Protein 1VLH (pdb70)

Structure (mmCIF, N/CA/C/O backbone):
data_1VLH
#
_entry.id   1VLH
#
_cell.length_a   67.963
_cell.length_b   110.876
_cell.length_c   74.087
_cell.angle_alpha   90.00
_cell.angle_beta   111.98
_cell.angle_gamma   90.00
#
_symmetry.space_group_name_H-M   'P 1 21 1'
#
loop_
_entity.id
_entity.type
_entity.pdbx_description
1 polymer 'Phosphopantetheine adenylyltransferase'
2 non-polymer "4'-PHOSPHOPANTETHEINE"
3 non-polymer (4S)-2-METHYL-2,4-PENTANEDIOL
4 water water
#
loop_
_atom_site.group_PDB
_atom_site.id
_atom_site.type_symbol
_atom_site.label_atom_id
_atom_site.label_alt_id
_atom_site.label_comp_id
_atom_site.label_asym_id
_atom_site.label_entity_id
_atom_site.label_seq_id
_atom_site.pdbx_PDB_ins_code
_atom_site.Cartn_x
_atom_site.Cartn_y
_atom_site.Cartn_z
_atom_site.occupancy
_atom_site.B_iso_or_equiv
_atom_site.auth_seq_id
_atom_site.auth_comp_id
_atom_site.auth_asym_id
_atom_site.auth_atom_id
_atom_site.pdbx_PDB_model_num
ATOM 1 N N . MET A 1 13 ? 54.418 -11.529 18.949 1.00 54.08 1 MET A N 1
ATOM 2 C CA . MET A 1 13 ? 54.826 -10.271 19.591 1.00 52.75 1 MET A CA 1
ATOM 3 C C . MET A 1 13 ? 53.678 -9.710 20.403 1.00 49.04 1 MET A C 1
ATOM 4 O O . MET A 1 13 ? 52.507 -9.874 20.045 1.00 47.71 1 MET A O 1
ATOM 9 N N . LYS A 1 14 ? 54.038 -9.051 21.492 1.00 47.24 2 LYS A N 1
ATOM 10 C CA . LYS A 1 14 ? 53.102 -8.511 22.440 1.00 47.61 2 LYS A CA 1
ATOM 11 C C . LYS A 1 14 ? 52.882 -7.002 22.228 1.00 44.73 2 LYS A C 1
ATOM 12 O O . LYS A 1 14 ? 53.819 -6.239 21.945 1.00 44.51 2 LYS A O 1
ATOM 16 N N . ALA A 1 15 ? 51.630 -6.596 22.350 1.00 42.18 3 ALA A N 1
ATOM 17 C CA . ALA A 1 15 ? 51.235 -5.201 22.241 1.00 41.53 3 ALA A CA 1
ATOM 18 C C . ALA A 1 15 ? 50.238 -4.920 23.338 1.00 40.69 3 ALA A C 1
ATOM 19 O O . ALA A 1 15 ? 49.539 -5.838 23.801 1.00 38.93 3 ALA A O 1
ATOM 21 N N . VAL A 1 16 ? 50.181 -3.651 23.729 1.00 40.14 4 VAL A N 1
ATOM 22 C CA . VAL A 1 16 ? 49.161 -3.139 24.611 1.00 40.28 4 VAL A CA 1
ATOM 23 C C . VAL A 1 16 ? 48.196 -2.231 23.802 1.00 39.73 4 VAL A C 1
ATOM 24 O O . VAL A 1 16 ? 48.613 -1.398 23.031 1.00 37.73 4 VAL A O 1
ATOM 28 N N . TYR A 1 17 ? 46.910 -2.456 23.974 1.00 39.87 5 TYR A N 1
ATOM 29 C CA . TYR A 1 17 ? 45.882 -1.562 23.521 1.00 39.82 5 TYR A CA 1
ATOM 30 C C . TYR A 1 17 ? 45.341 -0.854 24.737 1.00 39.00 5 TYR A C 1
ATOM 31 O O . TYR A 1 17 ? 44.511 -1.397 25.434 1.00 38.78 5 TYR A O 1
ATOM 40 N N . PRO A 1 18 ? 45.808 0.361 25.007 1.00 39.16 6 PRO A N 1
ATOM 41 C CA . PRO A 1 18 ? 45.370 1.076 26.181 1.00 38.77 6 PRO A CA 1
ATOM 42 C C . PRO A 1 18 ? 44.170 1.971 25.901 1.00 39.87 6 PRO A C 1
ATOM 43 O O . PRO A 1 18 ? 44.062 2.570 24.830 1.00 40.35 6 PRO A O 1
ATOM 47 N N . GLY A 1 19 ? 43.302 2.124 26.875 1.00 38.18 7 GLY A N 1
ATOM 48 C CA . GLY A 1 19 ? 42.188 3.018 26.709 1.00 38.98 7 GLY A CA 1
ATOM 49 C C . GLY A 1 19 ? 41.387 3.210 27.963 1.00 38.56 7 GLY A C 1
ATOM 50 O O . GLY A 1 19 ? 41.560 2.480 28.956 1.00 36.75 7 GLY A O 1
ATOM 51 N N . SER A 1 20 ? 40.504 4.204 27.928 1.00 39.84 8 SER A N 1
ATOM 52 C CA . SER A 1 20 ? 39.506 4.365 29.016 1.00 40.64 8 SER A CA 1
ATOM 53 C C . SER A 1 20 ? 38.452 3.219 28.961 1.00 39.87 8 SER A C 1
ATOM 54 O O . SER A 1 20 ? 38.017 2.741 29.977 1.00 39.35 8 SER A O 1
ATOM 57 N N . PHE A 1 21 ? 38.085 2.775 27.762 1.00 40.14 9 PHE A N 1
ATOM 58 C CA . PHE A 1 21 ? 37.034 1.764 27.559 1.00 40.26 9 PHE A CA 1
ATOM 59 C C . PHE A 1 21 ? 35.871 1.989 28.538 1.00 40.20 9 PHE A C 1
ATOM 60 O O . PHE A 1 21 ? 35.541 1.111 29.360 1.00 39.00 9 PHE A O 1
ATOM 68 N N . ASP A 1 22 ? 35.279 3.177 28.447 1.00 40.28 10 ASP A N 1
ATOM 69 C CA . ASP A 1 22 ? 34.278 3.619 29.430 1.00 41.57 10 ASP A CA 1
ATOM 70 C C . ASP A 1 22 ? 32.976 4.056 28.741 1.00 42.06 10 ASP A C 1
ATOM 71 O O . ASP A 1 22 ? 32.650 5.228 28.761 1.00 43.49 10 ASP A O 1
ATOM 76 N N . PRO A 1 23 ? 32.222 3.126 28.153 1.00 42.15 11 PRO A N 1
ATOM 77 C CA . PRO A 1 23 ? 32.537 1.702 28.122 1.00 40.66 11 PRO A CA 1
ATOM 78 C C . PRO A 1 23 ? 33.146 1.287 26.768 1.00 40.23 11 PRO A C 1
ATOM 79 O O . PRO A 1 23 ? 33.324 2.126 25.849 1.00 39.28 11 PRO A O 1
ATOM 83 N N . ILE A 1 24 ? 33.520 0.014 26.668 1.00 39.67 12 ILE A N 1
ATOM 84 C CA . ILE A 1 24 ? 33.998 -0.540 25.426 1.00 39.52 12 ILE A CA 1
ATOM 85 C C . ILE A 1 24 ? 32.845 -0.567 24.448 1.00 39.12 12 ILE A C 1
ATOM 86 O O . ILE A 1 24 ? 31.690 -0.886 24.815 1.00 38.85 12 ILE A O 1
ATOM 91 N N . THR A 1 25 ? 33.147 -0.197 23.222 1.00 36.44 13 THR A N 1
ATOM 92 C CA . THR A 1 25 ? 32.187 -0.173 22.136 1.00 37.57 13 THR A CA 1
ATOM 93 C C . THR A 1 25 ? 32.595 -1.179 21.059 1.00 38.47 13 THR A C 1
ATOM 94 O O . THR A 1 25 ? 33.688 -1.747 21.104 1.00 39.51 13 THR A O 1
ATOM 98 N N . LEU A 1 26 ? 31.728 -1.359 20.062 1.00 37.54 14 LEU A N 1
ATOM 99 C CA . LEU A 1 26 ? 32.029 -2.268 18.958 1.00 37.49 14 LEU A CA 1
ATOM 100 C C . LEU A 1 26 ? 33.270 -1.824 18.144 1.00 36.96 14 LEU A C 1
ATOM 101 O O . LEU A 1 26 ? 33.990 -2.650 17.547 1.00 37.21 14 LEU A O 1
ATOM 106 N N . GLY A 1 27 ? 33.508 -0.516 18.121 1.00 38.57 15 GLY A N 1
ATOM 107 C CA . GLY A 1 27 ? 34.681 0.049 17.447 1.00 38.04 15 GLY A CA 1
ATOM 108 C C . GLY A 1 27 ? 35.954 -0.462 18.083 1.00 39.24 15 GLY A C 1
ATOM 109 O O . GLY A 1 27 ? 36.856 -0.907 17.394 1.00 38.67 15 GLY A O 1
ATOM 110 N N . HIS A 1 28 ? 35.988 -0.465 19.413 1.00 39.38 16 HIS A N 1
ATOM 111 C CA . HIS A 1 28 ? 37.096 -1.012 20.178 1.00 39.42 16 HIS A CA 1
ATOM 112 C C . HIS A 1 28 ? 37.297 -2.489 19.950 1.00 38.74 16 HIS A C 1
ATOM 113 O O . HIS A 1 28 ? 38.427 -2.942 19.804 1.00 40.47 16 HIS A O 1
ATOM 120 N N . VAL A 1 29 ? 36.195 -3.245 19.954 1.00 38.64 17 VAL A N 1
ATOM 121 C CA . VAL A 1 29 ? 36.240 -4.688 19.760 1.00 39.07 17 VAL A CA 1
ATOM 122 C C . VAL A 1 29 ? 36.863 -4.983 18.376 1.00 40.34 17 VAL A C 1
ATOM 123 O O . VAL A 1 29 ? 37.709 -5.873 18.253 1.00 39.54 17 VAL A O 1
ATOM 127 N N . ASP A 1 30 ? 36.465 -4.203 17.365 1.00 40.51 18 ASP A N 1
ATOM 128 C CA . ASP A 1 30 ? 36.986 -4.338 16.016 1.00 41.41 18 ASP A CA 1
ATOM 129 C C . ASP A 1 30 ? 38.522 -4.132 15.964 1.00 40.69 18 ASP A C 1
ATOM 130 O O . ASP A 1 30 ? 39.222 -4.901 15.317 1.00 38.70 18 ASP A O 1
ATOM 135 N N . ILE A 1 31 ? 39.019 -3.104 16.652 1.00 40.56 19 ILE A N 1
ATOM 136 C CA . ILE A 1 31 ? 40.473 -2.834 16.711 1.00 42.05 19 ILE A CA 1
ATOM 137 C C . ILE A 1 31 ? 41.202 -3.946 17.447 1.00 41.71 19 ILE A C 1
ATOM 138 O O . ILE A 1 31 ? 42.268 -4.393 17.019 1.00 40.44 19 ILE A O 1
ATOM 143 N N . ILE A 1 32 ? 40.626 -4.407 18.541 1.00 40.64 20 ILE A N 1
ATOM 144 C CA . ILE A 1 32 ? 41.171 -5.589 19.225 1.00 39.89 20 ILE A CA 1
ATOM 145 C C . ILE A 1 32 ? 41.341 -6.810 18.319 1.00 40.15 20 ILE A C 1
ATOM 146 O O . ILE A 1 32 ? 42.425 -7.420 18.303 1.00 38.18 20 ILE A O 1
ATOM 151 N N . LYS A 1 33 ? 40.262 -7.196 17.634 1.00 40.27 21 LYS A N 1
ATOM 152 C CA . LYS A 1 33 ? 40.263 -8.339 16.746 1.00 42.02 21 LYS A CA 1
ATOM 153 C C . LYS A 1 33 ? 41.302 -8.152 15.645 1.00 40.91 21 LYS A C 1
ATOM 154 O O . LYS A 1 33 ? 42.059 -9.039 15.296 1.00 41.64 21 LYS A O 1
ATOM 160 N N . ARG A 1 34 ? 41.342 -6.969 15.083 1.00 42.64 22 ARG A N 1
ATOM 161 C CA . ARG A 1 34 ? 42.257 -6.709 13.986 1.00 40.88 22 ARG A CA 1
ATOM 162 C C . ARG A 1 34 ? 43.704 -6.653 14.454 1.00 40.30 22 ARG A C 1
ATOM 163 O O . ARG A 1 34 ? 44.591 -7.141 13.783 1.00 41.52 22 ARG A O 1
ATOM 171 N N . ALA A 1 35 ? 43.936 -6.065 15.616 1.00 39.62 23 ALA A N 1
ATOM 172 C CA . ALA A 1 35 ? 45.262 -6.023 16.214 1.00 39.08 23 ALA A CA 1
ATOM 173 C C . ALA A 1 35 ? 45.823 -7.410 16.461 1.00 40.84 23 ALA A C 1
ATOM 174 O O . ALA A 1 35 ? 47.005 -7.642 16.298 1.00 41.17 23 ALA A O 1
ATOM 176 N N . LEU A 1 36 ? 44.956 -8.340 16.823 1.00 41.91 24 LEU A N 1
ATOM 177 C CA . LEU A 1 36 ? 45.340 -9.731 17.020 1.00 41.83 24 LEU A CA 1
ATOM 178 C C . LEU A 1 36 ? 45.792 -10.423 15.767 1.00 41.54 24 LEU A C 1
ATOM 179 O O . LEU A 1 36 ? 46.502 -11.416 15.866 1.00 41.23 24 LEU A O 1
ATOM 184 N N . SER A 1 37 ? 45.383 -9.938 14.596 1.00 41.77 25 SER A N 1
ATOM 185 C CA . SER A 1 37 ? 45.908 -10.467 13.330 1.00 42.12 25 SER A CA 1
ATOM 186 C C . SER A 1 37 ? 47.373 -10.096 13.097 1.00 41.00 25 SER A C 1
ATOM 187 O O . SER A 1 37 ? 48.037 -10.672 12.257 1.00 42.48 25 SER A O 1
ATOM 190 N N . ILE A 1 38 ? 47.885 -9.133 13.852 1.00 42.46 26 ILE A N 1
ATOM 191 C CA . ILE A 1 38 ? 49.268 -8.689 13.709 1.00 43.64 26 ILE A CA 1
ATOM 192 C C . ILE A 1 38 ? 50.097 -9.102 14.895 1.00 42.80 26 ILE A C 1
ATOM 193 O O . ILE A 1 38 ? 51.183 -9.615 14.722 1.00 44.46 26 ILE A O 1
ATOM 198 N N . PHE A 1 39 ? 49.583 -8.857 16.093 1.00 43.07 27 PHE A N 1
ATOM 199 C CA . PHE A 1 39 ? 50.282 -9.157 17.325 1.00 43.51 27 PHE A CA 1
ATOM 200 C C . PHE A 1 39 ? 49.694 -10.443 17.943 1.00 44.75 27 PHE A C 1
ATOM 201 O O . PHE A 1 39 ? 48.490 -10.559 18.162 1.00 46.67 27 PHE A O 1
ATOM 209 N N . ASP A 1 40 ? 50.521 -11.438 18.184 1.00 45.34 28 ASP A N 1
ATOM 210 C CA . ASP A 1 40 ? 49.922 -12.675 18.698 1.00 48.26 28 ASP A CA 1
ATOM 211 C C . ASP A 1 40 ? 49.410 -12.558 20.141 1.00 47.45 28 ASP A C 1
ATOM 212 O O . ASP A 1 40 ? 48.523 -13.312 20.531 1.00 48.97 28 ASP A O 1
ATOM 217 N N . GLU A 1 41 ? 49.928 -11.594 20.912 1.00 46.34 29 GLU A N 1
ATOM 218 C CA . GLU A 1 41 ? 49.451 -11.386 22.258 1.00 46.86 29 GLU A CA 1
ATOM 219 C C . GLU A 1 41 ? 49.079 -9.929 22.434 1.00 44.02 29 GLU A C 1
ATOM 220 O O . GLU A 1 41 ? 49.873 -9.057 22.135 1.00 45.24 29 GLU A O 1
ATOM 226 N N . LEU A 1 42 ? 47.867 -9.678 22.912 1.00 41.91 30 LEU A N 1
ATOM 227 C CA . LEU A 1 42 ? 47.390 -8.326 23.105 1.00 41.05 30 LEU A CA 1
ATOM 228 C C . LEU A 1 42 ? 46.941 -8.145 24.532 1.00 39.39 30 LEU A C 1
ATOM 229 O O . LEU A 1 42 ? 46.184 -8.925 25.065 1.00 38.64 30 LEU A O 1
ATOM 234 N N . VAL A 1 43 ? 47.419 -7.092 25.154 1.00 39.66 31 VAL A N 1
ATOM 235 C CA . VAL A 1 43 ? 46.884 -6.704 26.436 1.00 40.01 31 VAL A CA 1
ATOM 236 C C . VAL A 1 43 ? 45.979 -5.529 26.221 1.00 39.28 31 VAL A C 1
ATOM 237 O O . VAL A 1 43 ? 46.438 -4.502 25.751 1.00 38.54 31 VAL A O 1
ATOM 241 N N . VAL A 1 44 ? 44.695 -5.715 26.535 1.00 37.29 32 VAL A N 1
ATOM 242 C CA . VAL A 1 44 ? 43.731 -4.624 26.544 1.00 38.12 32 VAL A CA 1
ATOM 243 C C . VAL A 1 44 ? 43.874 -3.994 27.906 1.00 37.48 32 VAL A C 1
ATOM 244 O O . VAL A 1 44 ? 43.599 -4.634 28.882 1.00 40.46 32 VAL A O 1
ATOM 248 N N . LEU A 1 45 ? 44.353 -2.769 27.958 1.00 37.63 33 LEU A N 1
ATOM 249 C CA . LEU A 1 45 ? 44.714 -2.124 29.233 1.00 37.36 33 LEU A CA 1
ATOM 250 C C . LEU A 1 45 ? 43.763 -0.974 29.589 1.00 38.26 33 LEU A C 1
ATOM 251 O O . LEU A 1 45 ? 43.789 0.083 28.962 1.00 38.88 33 LEU A O 1
ATOM 256 N N . VAL A 1 46 ? 42.923 -1.205 30.584 1.00 37.39 34 VAL A N 1
ATOM 257 C CA . VAL A 1 46 ? 42.061 -0.145 31.098 1.00 39.61 34 VAL A CA 1
ATOM 258 C C . VAL A 1 46 ? 42.923 0.808 31.919 1.00 39.83 34 VAL A C 1
ATOM 259 O O . VAL A 1 46 ? 43.440 0.450 32.979 1.00 40.22 34 VAL A O 1
ATOM 263 N N . THR A 1 47 ? 43.109 2.000 31.391 1.00 42.31 35 THR A N 1
ATOM 264 C CA . THR A 1 47 ? 44.042 2.966 31.944 1.00 44.61 35 THR A CA 1
ATOM 265 C C . THR A 1 47 ? 43.313 4.229 32.307 1.00 45.08 35 THR A C 1
ATOM 266 O O . THR A 1 47 ? 42.414 4.628 31.589 1.00 47.59 35 THR A O 1
ATOM 270 N N . GLU A 1 48 ? 43.746 4.884 33.381 1.00 46.41 36 GLU A N 1
ATOM 271 C CA . GLU A 1 48 ? 43.150 6.134 33.850 1.00 48.80 36 GLU A CA 1
ATOM 272 C C . GLU A 1 48 ? 43.486 7.293 32.892 1.00 48.13 36 GLU A C 1
ATOM 273 O O . GLU A 1 48 ? 44.649 7.558 32.583 1.00 48.11 36 GLU A O 1
ATOM 279 N N . ASN A 1 49 ? 42.450 7.972 32.413 1.00 47.67 37 ASN A N 1
ATOM 280 C CA . ASN A 1 49 ? 42.624 9.210 31.689 1.00 49.00 37 ASN A CA 1
ATOM 281 C C . ASN A 1 49 ? 42.311 10.378 32.624 1.00 49.26 37 ASN A C 1
ATOM 282 O O . ASN A 1 49 ? 41.144 10.595 32.962 1.00 47.61 37 ASN A O 1
ATOM 287 N N . PRO A 1 50 ? 43.332 11.138 33.038 1.00 50.31 38 PRO A N 1
ATOM 288 C CA . PRO A 1 50 ? 43.140 12.160 34.078 1.00 50.43 38 PRO A CA 1
ATOM 289 C C . PRO A 1 50 ? 42.334 13.353 33.576 1.00 50.74 38 PRO A C 1
ATOM 290 O O . PRO A 1 50 ? 41.925 14.176 34.377 1.00 51.01 38 PRO A O 1
ATOM 294 N N . ARG A 1 51 ? 42.123 13.446 32.257 1.00 52.91 39 ARG A N 1
ATOM 295 C CA . ARG A 1 51 ? 41.290 14.518 31.645 1.00 54.98 39 ARG A CA 1
ATOM 296 C C . ARG A 1 51 ? 39.815 14.078 31.432 1.00 54.12 39 ARG A C 1
ATOM 297 O O . ARG A 1 51 ? 39.030 14.791 30.796 1.00 53.71 39 ARG A O 1
ATOM 305 N N . LYS A 1 52 ? 39.454 12.909 31.982 1.00 53.29 40 LYS A N 1
ATOM 306 C CA . LYS A 1 52 ? 38.085 12.382 31.947 1.00 52.39 40 LYS A CA 1
ATOM 307 C C . LYS A 1 52 ? 37.575 11.986 33.346 1.00 51.98 40 LYS A C 1
ATOM 308 O O . LYS A 1 52 ? 38.334 11.465 34.181 1.00 51.09 40 LYS A O 1
ATOM 314 N N . LYS A 1 53 ? 36.291 12.255 33.597 1.00 52.38 41 LYS A N 1
ATOM 315 C CA . LYS A 1 53 ? 35.564 11.667 34.736 1.00 52.21 41 LYS A CA 1
ATOM 316 C C . LYS A 1 53 ? 34.827 10.443 34.190 1.00 50.86 41 LYS A C 1
ATOM 317 O O . LYS A 1 53 ? 33.997 10.569 33.281 1.00 50.92 41 LYS A O 1
ATOM 320 N N A CYS A 1 54 ? 35.102 9.273 34.759 0.65 50.24 42 CYS A N 1
ATOM 321 N N B CYS A 1 54 ? 35.139 9.268 34.729 0.35 48.66 42 CYS A N 1
ATOM 322 C CA A CYS A 1 54 ? 34.643 8.024 34.169 0.65 50.64 42 CYS A CA 1
ATOM 323 C CA B CYS A 1 54 ? 34.655 8.021 34.157 0.35 47.13 42 CYS A CA 1
ATOM 324 C C A CYS A 1 54 ? 33.333 7.579 34.753 0.65 47.97 42 CYS A C 1
ATOM 325 C C B CYS A 1 54 ? 33.307 7.648 34.725 0.35 46.39 42 CYS A C 1
ATOM 326 O O A CYS A 1 54 ? 33.081 7.761 35.939 0.65 48.29 42 CYS A O 1
ATOM 327 O O B CYS A 1 54 ? 33.001 7.958 35.874 0.35 46.80 42 CYS A O 1
ATOM 332 N N . MET A 1 55 ? 32.508 6.978 33.906 1.00 45.46 43 MET A N 1
ATOM 333 C CA . MET A 1 55 ? 31.208 6.509 34.318 1.00 45.59 43 MET A CA 1
ATOM 334 C C . MET A 1 55 ? 31.328 5.234 35.132 1.00 43.26 43 MET A C 1
ATOM 335 O O . MET A 1 55 ? 30.601 5.061 36.089 1.00 43.59 43 MET A O 1
ATOM 340 N N . PHE A 1 56 ? 32.234 4.352 34.721 1.00 43.42 44 PHE A N 1
ATOM 341 C CA . PHE A 1 56 ? 32.455 3.039 35.332 1.00 42.85 44 PHE A CA 1
ATOM 342 C C . PHE A 1 56 ? 33.838 3.030 35.950 1.00 42.39 44 PHE A C 1
ATOM 343 O O . PHE A 1 56 ? 34.768 3.629 35.384 1.00 41.11 44 PHE A O 1
ATOM 351 N N . THR A 1 57 ? 33.996 2.313 37.061 1.00 40.68 45 THR A N 1
ATOM 352 C CA . THR A 1 57 ? 35.317 2.162 37.684 1.00 40.51 45 THR A CA 1
ATOM 353 C C . THR A 1 57 ? 36.197 1.323 36.808 1.00 41.04 45 THR A C 1
ATOM 354 O O . THR A 1 57 ? 35.705 0.582 35.949 1.00 40.97 45 THR A O 1
ATOM 358 N N . LEU A 1 58 ? 37.500 1.408 37.045 1.00 41.85 46 LEU A N 1
ATOM 359 C CA . LEU A 1 58 ? 38.470 0.680 36.254 1.00 43.53 46 LEU A CA 1
ATOM 360 C C . LEU A 1 58 ? 38.122 -0.792 36.296 1.00 43.61 46 LEU A C 1
ATOM 361 O O . LEU A 1 58 ? 38.156 -1.454 35.259 1.00 43.74 46 LEU A O 1
ATOM 366 N N . GLU A 1 59 ? 37.743 -1.289 37.475 1.00 44.35 47 GLU A N 1
ATOM 367 C CA . GLU A 1 59 ? 37.457 -2.703 37.613 1.00 46.15 47 GLU A CA 1
ATOM 368 C C . GLU A 1 59 ? 36.120 -3.082 36.974 1.00 44.58 47 GLU A C 1
ATOM 369 O O . GLU A 1 59 ? 36.061 -4.127 36.345 1.00 44.72 47 GLU A O 1
ATOM 375 N N . GLU A 1 60 ? 35.083 -2.245 37.073 1.00 43.32 48 GLU A N 1
ATOM 376 C CA . GLU A 1 60 ? 33.843 -2.486 36.292 1.00 43.97 48 GLU A CA 1
ATOM 377 C C . GLU A 1 60 ? 34.153 -2.606 34.800 1.00 41.45 48 GLU A C 1
ATOM 378 O O . GLU A 1 60 ? 33.591 -3.439 34.080 1.00 40.09 48 GLU A O 1
ATOM 384 N N . ARG A 1 61 ? 35.036 -1.754 34.327 1.00 40.88 49 ARG A N 1
ATOM 385 C CA . ARG A 1 61 ? 35.372 -1.754 32.918 1.00 40.45 49 ARG A CA 1
ATOM 386 C C . ARG A 1 61 ? 36.163 -2.994 32.489 1.00 40.83 49 ARG A C 1
ATOM 387 O O . ARG A 1 61 ? 35.911 -3.540 31.426 1.00 41.40 49 ARG A O 1
ATOM 395 N N . LYS A 1 62 ? 37.118 -3.427 33.308 1.00 41.99 50 LYS A N 1
ATOM 396 C CA . LYS A 1 62 ? 37.852 -4.672 33.062 1.00 42.63 50 LYS A CA 1
ATOM 397 C C . LYS A 1 62 ? 36.878 -5.836 32.937 1.00 41.97 50 LYS A C 1
ATOM 398 O O . LYS A 1 62 ? 36.923 -6.567 31.946 1.00 41.19 50 LYS A O 1
ATOM 404 N N . LYS A 1 63 ? 35.979 -5.968 33.901 1.00 41.34 51 LYS A N 1
ATOM 405 C CA . LYS A 1 63 ? 35.010 -7.047 33.898 1.00 43.01 51 LYS A CA 1
ATOM 406 C C . LYS A 1 63 ? 34.103 -7.053 32.662 1.00 43.08 51 LYS A C 1
ATOM 407 O O . LYS A 1 63 ? 33.800 -8.127 32.117 1.00 43.90 51 LYS A O 1
ATOM 413 N N . LEU A 1 64 ? 33.638 -5.878 32.224 1.00 42.28 52 LEU A N 1
ATOM 414 C CA . LEU A 1 64 ? 32.827 -5.831 31.010 1.00 42.31 52 LEU A CA 1
ATOM 415 C C . LEU A 1 64 ? 33.633 -6.363 29.856 1.00 41.26 52 LEU A C 1
ATOM 416 O O . LEU A 1 64 ? 33.177 -7.202 29.121 1.00 41.04 52 LEU A O 1
ATOM 421 N N . ILE A 1 65 ? 34.834 -5.830 29.696 1.00 41.31 53 ILE A N 1
ATOM 422 C CA . ILE A 1 65 ? 35.707 -6.212 28.584 1.00 40.87 53 ILE A CA 1
ATOM 423 C C . ILE A 1 65 ? 35.960 -7.728 28.589 1.00 41.29 53 ILE A C 1
ATOM 424 O O . ILE A 1 65 ? 35.941 -8.354 27.550 1.00 41.10 53 ILE A O 1
ATOM 429 N N . GLU A 1 66 ? 36.185 -8.303 29.759 1.00 41.79 54 GLU A N 1
ATOM 430 C CA . GLU A 1 66 ? 36.391 -9.728 29.856 1.00 44.07 54 GLU A CA 1
ATOM 431 C C . GLU A 1 66 ? 35.193 -10.521 29.418 1.00 44.06 54 GLU A C 1
ATOM 432 O O . GLU A 1 66 ? 35.345 -11.546 28.758 1.00 45.17 54 GLU A O 1
ATOM 438 N N . GLU A 1 67 ? 34.006 -10.067 29.811 1.00 44.22 55 GLU A N 1
ATOM 439 C CA . GLU A 1 67 ? 32.755 -10.674 29.378 1.00 46.74 55 GLU A CA 1
ATOM 440 C C . GLU A 1 67 ? 32.650 -10.593 27.842 1.00 45.07 55 GLU A C 1
ATOM 441 O O . GLU A 1 67 ? 32.319 -11.561 27.164 1.00 42.62 55 GLU A O 1
ATOM 447 N N . VAL A 1 68 ? 32.915 -9.400 27.320 1.00 44.51 56 VAL A N 1
ATOM 448 C CA . VAL A 1 68 ? 32.785 -9.107 25.905 1.00 44.19 56 VAL A CA 1
ATOM 449 C C . VAL A 1 68 ? 33.774 -9.936 25.104 1.00 44.51 56 VAL A C 1
ATOM 450 O O . VAL A 1 68 ? 33.351 -10.568 24.167 1.00 44.93 56 VAL A O 1
ATOM 454 N N . LEU A 1 69 ? 35.053 -9.985 25.498 1.00 44.73 57 LEU A N 1
ATOM 455 C CA . LEU A 1 69 ? 36.111 -10.686 24.724 1.00 46.76 57 LEU A CA 1
ATOM 456 C C . LEU A 1 69 ? 36.256 -12.159 25.018 1.00 48.89 57 LEU A C 1
ATOM 457 O O . LEU A 1 69 ? 37.233 -12.780 24.597 1.00 49.80 57 LEU A O 1
ATOM 462 N N . SER A 1 70 ? 35.305 -12.717 25.737 1.00 50.70 58 SER A N 1
ATOM 463 C CA . SER A 1 70 ? 35.526 -13.924 26.479 1.00 52.35 58 SER A CA 1
ATOM 464 C C . SER A 1 70 ? 35.859 -15.226 25.781 1.00 54.15 58 SER A C 1
ATOM 465 O O . SER A 1 70 ? 36.639 -16.012 26.324 1.00 56.10 58 SER A O 1
ATOM 468 N N . ASP A 1 71 ? 35.493 -15.406 24.519 1.00 55.47 59 ASP A N 1
ATOM 469 C CA . ASP A 1 71 ? 36.294 -16.296 23.647 1.00 57.54 59 ASP A CA 1
ATOM 470 C C . ASP A 1 71 ? 37.102 -15.787 22.460 1.00 56.66 59 ASP A C 1
ATOM 471 O O . ASP A 1 71 ? 37.024 -16.325 21.332 1.00 56.71 59 ASP A O 1
ATOM 476 N N . LEU A 1 72 ? 37.940 -14.806 22.779 1.00 53.92 60 LEU A N 1
ATOM 477 C CA . LEU A 1 72 ? 39.023 -14.426 21.931 1.00 52.33 60 LEU A CA 1
ATOM 478 C C . LEU A 1 72 ? 40.300 -14.995 22.517 1.00 50.81 60 LEU A C 1
ATOM 479 O O . LEU A 1 72 ? 40.597 -14.774 23.674 1.00 51.06 60 LEU A O 1
ATOM 484 N N . ASP A 1 73 ? 41.038 -15.749 21.702 1.00 49.68 61 ASP A N 1
ATOM 485 C CA . ASP A 1 73 ? 42.355 -16.239 22.062 1.00 48.72 61 ASP A CA 1
ATOM 486 C C . ASP A 1 73 ? 43.366 -15.126 21.868 1.00 46.53 61 ASP A C 1
ATOM 487 O O . ASP A 1 73 ? 43.186 -14.268 21.008 1.00 45.67 61 ASP A O 1
ATOM 492 N N . GLY A 1 74 ? 44.409 -15.146 22.691 1.00 44.29 62 GLY A N 1
ATOM 493 C CA . GLY A 1 74 ? 45.505 -14.209 22.602 1.00 44.15 62 GLY A CA 1
ATOM 494 C C . GLY A 1 74 ? 45.325 -12.898 23.323 1.00 43.41 62 GLY A C 1
ATOM 495 O O . GLY A 1 74 ? 46.245 -12.101 23.326 1.00 42.23 62 GLY A O 1
ATOM 496 N N . VAL A 1 75 ? 44.166 -12.658 23.929 1.00 42.75 63 VAL A N 1
ATOM 497 C CA . VAL A 1 75 ? 43.922 -11.390 24.604 1.00 44.75 63 VAL A CA 1
ATOM 498 C C . VAL A 1 75 ? 43.912 -11.527 26.111 1.00 43.61 63 VAL A C 1
ATOM 499 O O . VAL A 1 75 ? 43.276 -12.405 26.622 1.00 42.41 63 VAL A O 1
ATOM 503 N N . LYS A 1 76 ? 44.559 -10.586 26.798 1.00 43.28 64 LYS A N 1
ATOM 504 C CA . LYS A 1 76 ? 44.451 -10.455 28.241 1.00 43.82 64 LYS A CA 1
ATOM 505 C C . LYS A 1 76 ? 43.960 -9.063 28.553 1.00 40.93 64 LYS A C 1
ATOM 506 O O . LYS A 1 76 ? 44.282 -8.131 27.834 1.00 40.31 64 LYS A O 1
ATOM 512 N N . VAL A 1 77 ? 43.155 -8.928 29.600 1.00 37.98 65 VAL A N 1
ATOM 513 C CA . VAL A 1 77 ? 42.627 -7.635 30.026 1.00 39.01 65 VAL A CA 1
ATOM 514 C C . VAL A 1 77 ? 43.284 -7.261 31.360 1.00 38.96 65 VAL A C 1
ATOM 515 O O . VAL A 1 77 ? 43.409 -8.091 32.237 1.00 40.30 65 VAL A O 1
ATOM 519 N N . ASP A 1 78 ? 43.692 -6.004 31.516 1.00 39.83 66 ASP A N 1
ATOM 520 C CA . ASP A 1 78 ? 44.357 -5.569 32.757 1.00 39.86 66 ASP A CA 1
ATOM 521 C C . ASP A 1 78 ? 43.955 -4.119 33.018 1.00 40.17 66 ASP A C 1
ATOM 522 O O . ASP A 1 78 ? 43.391 -3.465 32.147 1.00 39.55 66 ASP A O 1
ATOM 527 N N . VAL A 1 79 ? 44.300 -3.623 34.203 1.00 40.17 67 VAL A N 1
ATOM 528 C CA . VAL A 1 79 ? 44.099 -2.233 34.557 1.00 40.14 67 VAL A CA 1
ATOM 529 C C . VAL A 1 79 ? 45.424 -1.587 34.984 1.00 39.94 67 VAL A C 1
ATOM 530 O O . VAL A 1 79 ? 46.312 -2.267 35.490 1.00 39.21 67 VAL A O 1
ATOM 534 N N . HIS A 1 80 ? 45.527 -0.262 34.843 1.00 39.62 68 HIS A N 1
ATOM 535 C CA . HIS A 1 80 ? 46.732 0.439 35.251 1.00 39.85 68 HIS A CA 1
ATOM 536 C C . HIS A 1 80 ? 46.340 1.832 35.692 1.00 40.87 68 HIS A C 1
ATOM 537 O O . HIS A 1 80 ? 45.558 2.477 35.046 1.00 41.91 68 HIS A O 1
ATOM 544 N N . HIS A 1 81 ? 46.862 2.259 36.835 1.00 44.47 69 HIS A N 1
ATOM 545 C CA . HIS A 1 81 ? 46.523 3.530 37.470 1.00 46.99 69 HIS A CA 1
ATOM 546 C C . HIS A 1 81 ? 47.541 4.626 37.210 1.00 45.97 69 HIS A C 1
ATOM 547 O O . HIS A 1 81 ? 47.209 5.805 37.395 1.00 50.60 69 HIS A O 1
ATOM 554 N N . GLY A 1 82 ? 48.765 4.254 36.817 1.00 42.18 70 GLY A N 1
ATOM 555 C CA . GLY A 1 82 ? 49.851 5.210 36.678 1.00 39.90 70 GLY A CA 1
ATOM 556 C C . GLY A 1 82 ? 50.182 5.604 35.253 1.00 39.11 70 GLY A C 1
ATOM 557 O O . GLY A 1 82 ? 49.330 5.633 34.386 1.00 37.53 70 GLY A O 1
ATOM 558 N N . LEU A 1 83 ? 51.456 5.910 35.060 1.00 38.37 71 LEU A N 1
ATOM 559 C CA . LEU A 1 83 ? 52.040 6.322 33.839 1.00 36.72 71 LEU A CA 1
ATOM 560 C C . LEU A 1 83 ? 52.082 5.149 32.898 1.00 36.00 71 LEU A C 1
ATOM 561 O O . LEU A 1 83 ? 52.654 4.113 33.204 1.00 36.44 71 LEU A O 1
ATOM 566 N N . LEU A 1 84 ? 51.455 5.304 31.748 1.00 35.65 72 LEU A N 1
ATOM 567 C CA . LEU A 1 84 ? 51.280 4.211 30.824 1.00 36.31 72 LEU A CA 1
ATOM 568 C C . LEU A 1 84 ? 52.583 3.532 30.507 1.00 36.93 72 LEU A C 1
ATOM 569 O O . LEU A 1 84 ? 52.644 2.280 30.551 1.00 37.20 72 LEU A O 1
ATOM 574 N N . VAL A 1 85 ? 53.620 4.298 30.183 1.00 37.30 73 VAL A N 1
ATOM 575 C CA . VAL A 1 85 ? 54.898 3.669 29.755 1.00 38.39 73 VAL A CA 1
ATOM 576 C C . VAL A 1 85 ? 55.546 2.824 30.845 1.00 37.63 73 VAL A C 1
ATOM 577 O O . VAL A 1 85 ? 56.271 1.891 30.552 1.00 38.23 73 VAL A O 1
ATOM 581 N N . ASP A 1 86 ? 55.252 3.142 32.095 1.00 38.17 74 ASP A N 1
ATOM 582 C CA . ASP A 1 86 ? 55.696 2.320 33.205 1.00 38.20 74 ASP A CA 1
ATOM 583 C C . ASP A 1 86 ? 55.135 0.887 33.156 1.00 37.76 74 ASP A C 1
ATOM 584 O O . ASP A 1 86 ? 55.860 -0.060 33.471 1.00 37.21 74 ASP A O 1
ATOM 589 N N . TYR A 1 87 ? 53.855 0.733 32.808 1.00 37.98 75 TYR A N 1
ATOM 590 C CA . TYR A 1 87 ? 53.278 -0.601 32.609 1.00 37.24 75 TYR A CA 1
ATOM 591 C C . TYR A 1 87 ? 54.041 -1.346 31.507 1.00 37.79 75 TYR A C 1
ATOM 592 O O . TYR A 1 87 ? 54.391 -2.523 31.617 1.00 35.38 75 TYR A O 1
ATOM 601 N N . LEU A 1 88 ? 54.274 -0.668 30.414 1.00 38.61 76 LEU A N 1
ATOM 602 C CA . LEU A 1 88 ? 54.942 -1.312 29.274 1.00 41.86 76 LEU A CA 1
ATOM 603 C C . LEU A 1 88 ? 56.402 -1.672 29.543 1.00 41.52 76 LEU A C 1
ATOM 604 O O . LEU A 1 88 ? 56.859 -2.736 29.110 1.00 41.84 76 LEU A O 1
ATOM 609 N N . LYS A 1 89 ? 57.108 -0.794 30.270 1.00 41.38 77 LYS A N 1
ATOM 610 C CA . LYS A 1 89 ? 58.499 -1.066 30.686 1.00 42.20 77 LYS A CA 1
ATOM 611 C C . LYS A 1 89 ? 58.593 -2.216 31.648 1.00 42.34 77 LYS A C 1
ATOM 612 O O . LYS A 1 89 ? 59.476 -3.042 31.514 1.00 43.05 77 LYS A O 1
ATOM 618 N N . LYS A 1 90 ? 57.729 -2.236 32.662 1.00 43.52 78 LYS A N 1
ATOM 619 C CA . LYS A 1 90 ? 57.738 -3.350 33.629 1.00 42.39 78 LYS A CA 1
ATOM 620 C C . LYS A 1 90 ? 57.464 -4.708 32.946 1.00 41.88 78 LYS A C 1
ATOM 621 O O . LYS A 1 90 ? 58.034 -5.700 33.351 1.00 40.56 78 LYS A O 1
ATOM 627 N N . HIS A 1 91 ? 56.628 -4.751 31.915 1.00 42.29 79 HIS A N 1
ATOM 628 C CA . HIS A 1 91 ? 56.269 -6.017 31.250 1.00 43.36 79 HIS A CA 1
ATOM 629 C C . HIS A 1 91 ? 57.041 -6.310 29.958 1.00 43.75 79 HIS A C 1
ATOM 630 O O . HIS A 1 91 ? 56.837 -7.315 29.306 1.00 44.98 79 HIS A O 1
ATOM 637 N N . GLY A 1 92 ? 57.991 -5.457 29.641 1.00 43.90 80 GLY A N 1
ATOM 638 C CA . GLY A 1 92 ? 58.846 -5.668 28.494 1.00 43.40 80 GLY A CA 1
ATOM 639 C C . GLY A 1 92 ? 58.110 -5.485 27.175 1.00 44.19 80 GLY A C 1
ATOM 640 O O . GLY A 1 92 ? 58.509 -6.047 26.151 1.00 45.85 80 GLY A O 1
ATOM 641 N N . ILE A 1 93 ? 57.032 -4.707 27.192 1.00 43.43 81 ILE A N 1
ATOM 642 C CA . ILE A 1 93 ? 56.223 -4.519 26.017 1.00 41.99 81 ILE A CA 1
ATOM 643 C C . ILE A 1 93 ? 56.677 -3.240 25.348 1.00 42.77 81 ILE A C 1
ATOM 644 O O . ILE A 1 93 ? 56.872 -2.213 26.020 1.00 43.70 81 ILE A O 1
ATOM 649 N N . LYS A 1 94 ? 56.827 -3.284 24.033 1.00 41.96 82 LYS A N 1
ATOM 650 C CA . LYS A 1 94 ? 57.397 -2.188 23.292 1.00 43.49 82 LYS A CA 1
ATOM 651 C C . LYS A 1 94 ? 56.473 -1.680 22.199 1.00 41.13 82 LYS A C 1
ATOM 652 O O . LYS A 1 94 ? 56.884 -0.844 21.421 1.00 41.36 82 LYS A O 1
ATOM 658 N N . VAL A 1 95 ? 55.256 -2.194 22.123 1.00 40.22 83 VAL A N 1
ATOM 659 C CA . VAL A 1 95 ? 54.278 -1.754 21.154 1.00 40.34 83 VAL A CA 1
ATOM 660 C C . VAL A 1 95 ? 52.971 -1.357 21.810 1.00 41.51 83 VAL A C 1
ATOM 661 O O . VAL A 1 95 ? 52.395 -2.088 22.596 1.00 40.11 83 VAL A O 1
ATOM 665 N N . LEU A 1 96 ? 52.503 -0.178 21.411 1.00 41.52 84 LEU A N 1
ATOM 666 C CA . LEU A 1 96 ? 51.225 0.352 21.816 1.00 41.29 84 LEU A CA 1
ATOM 667 C C . LEU A 1 96 ? 50.360 0.437 20.576 1.00 40.06 84 LEU A C 1
ATOM 668 O O . LEU A 1 96 ? 50.842 0.852 19.538 1.00 38.92 84 LEU A O 1
ATOM 673 N N . VAL A 1 97 ? 49.114 -0.018 20.655 1.00 40.23 85 VAL A N 1
ATOM 674 C CA . VAL A 1 97 ? 48.195 0.057 19.538 1.00 41.64 85 VAL A CA 1
ATOM 675 C C . VAL A 1 97 ? 47.083 1.020 19.883 1.00 41.79 85 VAL A C 1
ATOM 676 O O . VAL A 1 97 ? 46.559 0.978 20.973 1.00 41.09 85 VAL A O 1
ATOM 680 N N . ARG A 1 98 ? 46.736 1.879 18.938 1.00 41.06 86 ARG A N 1
ATOM 681 C CA . ARG A 1 98 ? 45.639 2.827 19.069 1.00 41.43 86 ARG A CA 1
ATOM 682 C C . ARG A 1 98 ? 44.826 2.884 17.737 1.00 41.61 86 ARG A C 1
ATOM 683 O O . ARG A 1 98 ? 45.305 2.529 16.684 1.00 39.39 86 ARG A O 1
ATOM 691 N N . GLY A 1 99 ? 43.579 3.314 17.824 1.00 41.31 87 GLY A N 1
ATOM 692 C CA . GLY A 1 99 ? 42.695 3.391 16.694 1.00 40.24 87 GLY A CA 1
ATOM 693 C C . GLY A 1 99 ? 42.567 4.823 16.285 1.00 41.16 87 GLY A C 1
ATOM 694 O O . GLY A 1 99 ? 42.616 5.694 17.130 1.00 42.19 87 GLY A O 1
ATOM 695 N N . LEU A 1 100 ? 42.433 5.039 14.982 1.00 40.67 88 LEU A N 1
ATOM 696 C CA . LEU A 1 100 ? 42.238 6.322 14.363 1.00 41.71 88 LEU A CA 1
ATOM 697 C C . LEU A 1 100 ? 40.863 6.394 13.693 1.00 42.04 88 LEU A C 1
ATOM 698 O O . LEU A 1 100 ? 40.563 5.638 12.784 1.00 40.99 88 LEU A O 1
ATOM 703 N N . ARG A 1 101 ? 40.063 7.350 14.156 1.00 42.35 89 ARG A N 1
ATOM 704 C CA . ARG A 1 101 ? 38.741 7.613 13.634 1.00 43.23 89 ARG A CA 1
ATOM 705 C C . ARG A 1 101 ? 38.684 8.979 12.971 1.00 42.22 89 ARG A C 1
ATOM 706 O O . ARG A 1 101 ? 39.586 9.854 13.157 1.00 40.65 89 ARG A O 1
ATOM 714 N N . ALA A 1 102 ? 37.632 9.178 12.197 1.00 43.39 90 ALA A N 1
ATOM 715 C CA . ALA A 1 102 ? 37.331 10.508 11.648 1.00 44.78 90 ALA A CA 1
ATOM 716 C C . ALA A 1 102 ? 37.242 11.572 12.764 1.00 45.15 90 ALA A C 1
ATOM 717 O O . ALA A 1 102 ? 37.620 12.740 12.578 1.00 46.62 90 ALA A O 1
ATOM 719 N N . VAL A 1 103 ? 36.749 11.148 13.916 1.00 44.99 91 VAL A N 1
ATOM 720 C CA . VAL A 1 103 ? 36.510 12.043 15.045 1.00 46.34 91 VAL A CA 1
ATOM 721 C C . VAL A 1 103 ? 37.636 12.036 16.063 1.00 47.74 91 VAL A C 1
ATOM 722 O O . VAL A 1 103 ? 37.507 12.613 17.135 1.00 49.20 91 VAL A O 1
ATOM 726 N N . THR A 1 104 ? 38.733 11.338 15.746 1.00 47.04 92 THR A N 1
ATOM 727 C CA . THR A 1 104 ? 39.915 11.345 16.583 1.00 45.67 92 THR A CA 1
ATOM 728 C C . THR A 1 104 ? 40.609 12.739 16.533 1.00 45.12 92 THR A C 1
ATOM 729 O O . THR A 1 104 ? 40.748 13.359 15.466 1.00 44.03 92 THR A O 1
ATOM 733 N N . ASP A 1 105 ? 40.998 13.206 17.714 1.00 44.64 93 ASP A N 1
ATOM 734 C CA . ASP A 1 105 ? 41.893 14.343 17.910 1.00 46.06 93 ASP A CA 1
ATOM 735 C C . ASP A 1 105 ? 43.312 13.895 17.520 1.00 44.45 93 ASP A C 1
ATOM 736 O O . ASP A 1 105 ? 44.017 13.323 18.357 1.00 44.54 93 ASP A O 1
ATOM 741 N N . TYR A 1 106 ? 43.678 14.117 16.257 1.00 43.33 94 TYR A N 1
ATOM 742 C CA . TYR A 1 106 ? 44.882 13.594 15.637 1.00 44.99 94 TYR A CA 1
ATOM 743 C C . TYR A 1 106 ? 46.131 14.166 16.306 1.00 45.36 94 TYR A C 1
ATOM 744 O O . TYR A 1 106 ? 47.073 13.445 16.534 1.00 42.94 94 TYR A O 1
ATOM 753 N N . GLU A 1 107 ? 46.093 15.435 16.688 1.00 46.16 95 GLU A N 1
ATOM 754 C CA . GLU A 1 107 ? 47.227 16.112 17.327 1.00 47.15 95 GLU A CA 1
ATOM 755 C C . GLU A 1 107 ? 47.445 15.603 18.738 1.00 46.44 95 GLU A C 1
ATOM 756 O O . GLU A 1 107 ? 48.589 15.555 19.235 1.00 44.20 95 GLU A O 1
ATOM 762 N N . TYR A 1 108 ? 46.351 15.261 19.393 1.00 44.21 96 TYR A N 1
ATOM 763 C CA . TYR A 1 108 ? 46.438 14.657 20.707 1.00 45.88 96 TYR A CA 1
ATOM 764 C C . TYR A 1 108 ? 47.159 13.294 20.632 1.00 43.82 96 TYR A C 1
ATOM 765 O O . TYR A 1 108 ? 48.061 13.003 21.413 1.00 40.86 96 TYR A O 1
ATOM 774 N N . GLU A 1 109 ? 46.733 12.463 19.686 1.00 43.54 97 GLU A N 1
ATOM 775 C CA . GLU A 1 109 ? 47.339 11.138 19.484 1.00 41.67 97 GLU A CA 1
ATOM 776 C C . GLU A 1 109 ? 48.815 11.240 19.145 1.00 40.91 97 GLU A C 1
ATOM 777 O O . GLU A 1 109 ? 49.603 10.484 19.694 1.00 39.33 97 GLU A O 1
ATOM 783 N N . LEU A 1 110 ? 49.170 12.197 18.284 1.00 39.52 98 LEU A N 1
ATOM 784 C CA . LEU A 1 110 ? 50.558 12.447 17.939 1.00 41.93 98 LEU A CA 1
ATOM 785 C C . LEU A 1 110 ? 51.369 12.908 19.130 1.00 40.66 98 LEU A C 1
ATOM 786 O O . LEU A 1 110 ? 52.464 12.405 19.370 1.00 41.42 98 LEU A O 1
ATOM 791 N N . GLN A 1 111 ? 50.833 13.888 19.839 1.00 38.60 99 GLN A N 1
ATOM 792 C CA . GLN A 1 111 ? 51.440 14.417 21.020 1.00 40.62 99 GLN A CA 1
ATOM 793 C C . GLN A 1 111 ? 51.789 13.334 22.014 1.00 38.62 99 GLN A C 1
ATOM 794 O O . GLN A 1 111 ? 52.905 13.273 22.511 1.00 38.25 99 GLN A O 1
ATOM 800 N N . MET A 1 112 ? 50.822 12.476 22.265 1.00 40.22 100 MET A N 1
ATOM 801 C CA . MET A 1 112 ? 50.923 11.405 23.230 1.00 43.17 100 MET A CA 1
ATOM 802 C C . MET A 1 112 ? 51.890 10.324 22.757 1.00 39.63 100 MET A C 1
ATOM 803 O O . MET A 1 112 ? 52.688 9.776 23.556 1.00 38.00 100 MET A O 1
ATOM 808 N N . ALA A 1 113 ? 51.825 9.992 21.459 1.00 38.71 101 ALA A N 1
ATOM 809 C CA . ALA A 1 113 ? 52.766 9.003 20.875 1.00 37.84 101 ALA A CA 1
ATOM 810 C C . ALA A 1 113 ? 54.205 9.476 20.975 1.00 37.12 101 ALA A C 1
ATOM 811 O O . ALA A 1 113 ? 55.086 8.705 21.329 1.00 35.97 101 ALA A O 1
ATOM 813 N N . LEU A 1 114 ? 54.416 10.746 20.673 1.00 37.01 102 LEU A N 1
ATOM 814 C CA . LEU A 1 114 ? 55.725 11.345 20.775 1.00 36.72 102 LEU A CA 1
ATOM 815 C C . LEU A 1 114 ? 56.225 11.507 22.208 1.00 36.39 102 LEU A C 1
ATOM 816 O O . LEU A 1 114 ? 57.392 11.293 22.459 1.00 37.74 102 LEU A O 1
ATOM 821 N N . ALA A 1 115 ? 55.352 11.896 23.120 1.00 37.65 103 ALA A N 1
ATOM 822 C CA . ALA A 1 115 ? 55.713 12.036 24.531 1.00 38.46 103 ALA A CA 1
ATOM 823 C C . ALA A 1 115 ? 56.086 10.665 25.093 1.00 37.85 103 ALA A C 1
ATOM 824 O O . ALA A 1 115 ? 57.155 10.521 25.701 1.00 39.46 103 ALA A O 1
ATOM 826 N N . ASN A 1 116 ? 55.233 9.675 24.855 1.00 38.62 104 ASN A N 1
ATOM 827 C CA . ASN A 1 116 ? 55.500 8.297 25.285 1.00 37.97 104 ASN A CA 1
ATOM 828 C C . ASN A 1 116 ? 56.833 7.758 24.755 1.00 38.04 104 ASN A C 1
ATOM 829 O O . ASN A 1 116 ? 57.580 7.069 25.472 1.00 40.01 104 ASN A O 1
ATOM 834 N N . LYS A 1 117 ? 57.161 8.080 23.515 1.00 39.23 105 LYS A N 1
ATOM 835 C CA . LYS A 1 117 ? 58.432 7.662 22.952 1.00 40.09 105 LYS A CA 1
ATOM 836 C C . LYS A 1 117 ? 59.620 8.379 23.593 1.00 40.07 105 LYS A C 1
ATOM 837 O O . LYS A 1 117 ? 60.698 7.781 23.768 1.00 40.30 105 LYS A O 1
ATOM 843 N N A LYS A 1 118 ? 59.436 9.657 23.926 0.65 40.08 106 LYS A N 1
ATOM 844 N N B LYS A 1 118 ? 59.453 9.647 23.963 0.35 39.06 106 LYS A N 1
ATOM 845 C CA A LYS A 1 118 ? 60.424 10.362 24.698 0.65 39.59 106 LYS A CA 1
ATOM 846 C CA B LYS A 1 118 ? 60.514 10.316 24.695 0.35 38.11 106 LYS A CA 1
ATOM 847 C C A LYS A 1 118 ? 60.695 9.616 26.014 0.65 39.09 106 LYS A C 1
ATOM 848 C C B LYS A 1 118 ? 60.706 9.720 26.096 0.35 38.11 106 LYS A C 1
ATOM 849 O O A LYS A 1 118 ? 61.851 9.379 26.357 0.65 36.02 106 LYS A O 1
ATOM 850 O O B LYS A 1 118 ? 61.829 9.707 26.597 0.35 35.82 106 LYS A O 1
ATOM 861 N N . LEU A 1 119 ? 59.618 9.255 26.715 1.00 37.90 107 LEU A N 1
ATOM 862 C CA . LEU A 1 119 ? 59.685 8.629 28.035 1.00 37.30 107 LEU A CA 1
ATOM 863 C C . LEU A 1 119 ? 60.196 7.215 27.972 1.00 37.13 107 LEU A C 1
ATOM 864 O O . LEU A 1 119 ? 60.721 6.716 28.939 1.00 38.76 107 LEU A O 1
ATOM 869 N N . TYR A 1 120 ? 60.033 6.576 26.821 1.00 38.75 108 TYR A N 1
ATOM 870 C CA . TYR A 1 120 ? 60.337 5.152 26.652 1.00 39.08 108 TYR A CA 1
ATOM 871 C C . TYR A 1 120 ? 60.801 4.929 25.203 1.00 39.36 108 TYR A C 1
ATOM 872 O O . TYR A 1 120 ? 60.001 4.710 24.299 1.00 36.50 108 TYR A O 1
ATOM 881 N N . SER A 1 121 ? 62.100 5.054 24.992 1.00 38.75 109 SER A N 1
ATOM 882 C CA . SER A 1 121 ? 62.654 5.214 23.640 1.00 40.74 109 SER A CA 1
ATOM 883 C C . SER A 1 121 ? 62.459 3.993 22.740 1.00 40.39 109 SER A C 1
ATOM 884 O O . SER A 1 121 ? 62.422 4.117 21.524 1.00 43.28 109 SER A O 1
ATOM 887 N N . ASP A 1 122 ? 62.331 2.825 23.322 1.00 40.82 110 ASP A N 1
ATOM 888 C CA . ASP A 1 122 ? 62.102 1.601 22.547 1.00 42.59 110 ASP A CA 1
ATOM 889 C C . ASP A 1 122 ? 60.659 1.455 22.084 1.00 42.26 110 ASP A C 1
ATOM 890 O O . ASP A 1 122 ? 60.337 0.547 21.337 1.00 43.18 110 ASP A O 1
ATOM 895 N N . LEU A 1 123 ? 59.790 2.350 22.521 1.00 42.51 111 LEU A N 1
ATOM 896 C CA . LEU A 1 123 ? 58.370 2.264 22.223 1.00 41.12 111 LEU A CA 1
ATOM 897 C C . LEU A 1 123 ? 58.045 2.562 20.766 1.00 39.72 111 LEU A C 1
ATOM 898 O O . LEU A 1 123 ? 58.594 3.474 20.179 1.00 39.23 111 LEU A O 1
ATOM 903 N N . GLU A 1 124 ? 57.098 1.812 20.211 1.00 39.66 112 GLU A N 1
ATOM 904 C CA . GLU A 1 124 ? 56.413 2.214 18.981 1.00 39.66 112 GLU A CA 1
ATOM 905 C C . GLU A 1 124 ? 54.931 2.209 19.260 1.00 37.39 112 GLU A C 1
ATOM 906 O O . GLU A 1 124 ? 54.386 1.276 19.894 1.00 39.03 112 GLU A O 1
ATOM 912 N N . THR A 1 125 ? 54.299 3.312 18.919 1.00 37.21 113 THR A N 1
ATOM 913 C CA . THR A 1 125 ? 52.841 3.409 18.868 1.00 36.94 113 THR A CA 1
ATOM 914 C C . THR A 1 125 ? 52.445 3.205 17.441 1.00 38.55 113 THR A C 1
ATOM 915 O O . THR A 1 125 ? 52.923 3.865 16.542 1.00 38.13 113 THR A O 1
ATOM 919 N N . VAL A 1 126 ? 51.561 2.250 17.268 1.00 39.53 114 VAL A N 1
ATOM 920 C CA . VAL A 1 126 ? 51.116 1.760 16.004 1.00 41.62 114 VAL A CA 1
ATOM 921 C C . VAL A 1 126 ? 49.618 2.087 15.916 1.00 40.39 114 VAL A C 1
ATOM 922 O O . VAL A 1 126 ? 48.868 1.799 16.839 1.00 40.96 114 VAL A O 1
ATOM 926 N N . PHE A 1 127 ? 49.192 2.695 14.810 1.00 38.97 115 PHE A N 1
ATOM 927 C CA . PHE A 1 127 ? 47.791 3.044 14.632 1.00 39.61 115 PHE A CA 1
ATOM 928 C C . PHE A 1 127 ? 47.131 2.223 13.549 1.00 38.86 115 PHE A C 1
ATOM 929 O O . PHE A 1 127 ? 47.699 2.019 12.503 1.00 36.56 115 PHE A O 1
ATOM 937 N N . LEU A 1 128 ? 45.953 1.697 13.886 1.00 40.70 116 LEU A N 1
ATOM 938 C CA . LEU A 1 128 ? 45.001 1.129 12.962 1.00 41.67 116 LEU A CA 1
ATOM 939 C C . LEU A 1 128 ? 43.852 2.107 12.701 1.00 41.79 116 LEU A C 1
ATOM 940 O O . LEU A 1 128 ? 43.474 2.887 13.567 1.00 41.18 116 LEU A O 1
ATOM 945 N N . ILE A 1 129 ? 43.284 2.001 11.505 1.00 43.77 117 ILE A N 1
ATOM 946 C CA . ILE A 1 129 ? 42.180 2.821 11.043 1.00 43.76 117 ILE A CA 1
ATOM 947 C C . ILE A 1 129 ? 40.849 2.170 11.388 1.00 42.28 117 ILE A C 1
ATOM 948 O O . ILE A 1 129 ? 40.602 1.018 11.046 1.00 41.08 117 ILE A O 1
ATOM 953 N N . ALA A 1 130 ? 40.000 2.914 12.095 1.00 40.78 118 ALA A N 1
ATOM 954 C CA . ALA A 1 130 ? 38.649 2.438 12.354 1.00 41.07 118 ALA A CA 1
ATOM 955 C C . ALA A 1 130 ? 37.958 2.329 11.017 1.00 39.30 118 ALA A C 1
ATOM 956 O O . ALA A 1 130 ? 38.175 3.169 10.131 1.00 40.36 118 ALA A O 1
ATOM 958 N N . SER A 1 131 ? 37.156 1.275 10.876 1.00 40.30 119 SER A N 1
ATOM 959 C CA . SER A 1 131 ? 36.286 1.101 9.721 1.00 41.74 119 SER A CA 1
ATOM 960 C C . SER A 1 131 ? 35.278 2.243 9.706 1.00 40.15 119 SER A C 1
ATOM 961 O O . SER A 1 131 ? 35.011 2.867 10.743 1.00 39.70 119 SER A O 1
ATOM 964 N N . GLU A 1 132 ? 34.719 2.488 8.539 1.00 38.50 120 GLU A N 1
ATOM 965 C CA . GLU A 1 132 ? 33.795 3.576 8.314 1.00 40.02 120 GLU A CA 1
ATOM 966 C C . GLU A 1 132 ? 32.646 3.559 9.279 1.00 41.34 120 GLU A C 1
ATOM 967 O O . GLU A 1 132 ? 32.182 4.618 9.732 1.00 41.42 120 GLU A O 1
ATOM 973 N N . LYS A 1 133 ? 32.154 2.358 9.558 1.00 41.74 121 LYS A N 1
ATOM 974 C CA . LYS A 1 133 ? 30.991 2.228 10.389 1.00 43.57 121 LYS A CA 1
ATOM 975 C C . LYS A 1 133 ? 31.271 2.702 11.824 1.00 41.82 121 LYS A C 1
ATOM 976 O O . LYS A 1 133 ? 30.370 3.216 12.496 1.00 42.01 121 LYS A O 1
ATOM 982 N N . PHE A 1 134 ? 32.519 2.580 12.266 1.00 41.74 122 PHE A N 1
ATOM 983 C CA . PHE A 1 134 ? 32.906 2.954 13.626 1.00 41.53 122 PHE A CA 1
ATOM 984 C C . PHE A 1 134 ? 33.735 4.254 13.726 1.00 41.07 122 PHE A C 1
ATOM 985 O O . PHE A 1 134 ? 34.171 4.653 14.822 1.00 41.57 122 PHE A O 1
ATOM 993 N N . SER A 1 135 ? 33.905 4.942 12.586 1.00 38.97 123 SER A N 1
ATOM 994 C CA . SER A 1 135 ? 34.798 6.058 12.493 1.00 38.68 123 SER A CA 1
ATOM 995 C C . SER A 1 135 ? 34.234 7.329 13.129 1.00 40.20 123 SER A C 1
ATOM 996 O O . SER A 1 135 ? 34.969 8.299 13.288 1.00 39.43 123 SER A O 1
ATOM 999 N N . PHE A 1 136 ? 32.941 7.337 13.455 1.00 39.66 124 PHE A N 1
ATOM 1000 C CA . PHE A 1 136 ? 32.270 8.525 14.026 1.00 40.71 124 PHE A CA 1
ATOM 1001 C C . PHE A 1 136 ? 31.597 8.217 15.360 1.00 41.79 124 PHE A C 1
ATOM 1002 O O . PHE A 1 136 ? 30.791 9.004 15.829 1.00 40.73 124 PHE A O 1
ATOM 1010 N N . ILE A 1 137 ? 31.901 7.070 15.956 1.00 42.28 125 ILE A N 1
ATOM 1011 C CA . ILE A 1 137 ? 31.420 6.773 17.281 1.00 44.81 125 ILE A CA 1
ATOM 1012 C C . ILE A 1 137 ? 32.566 6.868 18.337 1.00 45.38 125 ILE A C 1
ATOM 1013 O O . ILE A 1 137 ? 33.761 6.935 18.020 1.00 45.30 125 ILE A O 1
ATOM 1018 N N . SER A 1 138 ? 32.134 6.921 19.587 1.00 42.65 126 SER A N 1
ATOM 1019 C CA . SER A 1 138 ? 32.988 7.024 20.708 1.00 42.24 126 SER A CA 1
ATOM 1020 C C . SER A 1 138 ? 32.172 6.584 21.922 1.00 40.51 126 SER A C 1
ATOM 1021 O O . SER A 1 138 ? 30.937 6.525 21.881 1.00 39.64 126 SER A O 1
ATOM 1024 N N . SER A 1 139 ? 32.877 6.270 23.004 1.00 40.76 127 SER A N 1
ATOM 1025 C CA . SER A 1 139 ? 32.231 5.963 24.284 1.00 39.21 127 SER A CA 1
ATOM 1026 C C . SER A 1 139 ? 31.422 7.157 24.791 1.00 39.15 127 SER A C 1
ATOM 1027 O O . SER A 1 139 ? 30.351 7.014 25.387 1.00 40.70 127 SER A O 1
ATOM 1030 N N . SER A 1 140 ? 31.942 8.350 24.544 1.00 39.63 128 SER A N 1
ATOM 1031 C CA . SER A 1 140 ? 31.269 9.577 24.942 1.00 39.69 128 SER A CA 1
ATOM 1032 C C . SER A 1 140 ? 29.885 9.735 24.287 1.00 38.22 128 SER A C 1
ATOM 1033 O O . SER A 1 140 ? 28.904 10.077 24.949 1.00 37.77 128 SER A O 1
ATOM 1036 N N . LEU A 1 141 ? 29.830 9.467 22.985 1.00 37.93 129 LEU A N 1
ATOM 1037 C CA . LEU A 1 141 ? 28.591 9.474 22.235 1.00 38.02 129 LEU A CA 1
ATOM 1038 C C . LEU A 1 141 ? 27.599 8.489 22.825 1.00 36.31 129 LEU A C 1
ATOM 1039 O O . LEU A 1 141 ? 26.442 8.821 23.089 1.00 35.09 129 LEU A O 1
ATOM 1044 N N . VAL A 1 142 ? 28.088 7.273 23.001 1.00 36.80 130 VAL A N 1
ATOM 1045 C CA . VAL A 1 142 ? 27.314 6.159 23.504 1.00 38.10 130 VAL A CA 1
ATOM 1046 C C . VAL A 1 142 ? 26.700 6.493 24.860 1.00 35.76 130 VAL A C 1
ATOM 1047 O O . VAL A 1 142 ? 25.494 6.359 25.043 1.00 36.53 130 VAL A O 1
ATOM 1051 N N . LYS A 1 143 ? 27.517 7.002 25.779 1.00 36.15 131 LYS A N 1
ATOM 1052 C CA . LYS A 1 143 ? 27.012 7.389 27.110 1.00 35.96 131 LYS A CA 1
ATOM 1053 C C . LYS A 1 143 ? 25.975 8.514 27.056 1.00 35.04 131 LYS A C 1
ATOM 1054 O O . LYS A 1 143 ? 24.939 8.467 27.719 1.00 33.66 131 LYS A O 1
ATOM 1060 N N . GLU A 1 144 ? 26.256 9.536 26.259 1.00 35.89 132 GLU A N 1
ATOM 1061 C CA . GLU A 1 144 ? 25.314 10.656 26.135 1.00 35.68 132 GLU A CA 1
ATOM 1062 C C . GLU A 1 144 ? 23.958 10.190 25.628 1.00 33.42 132 GLU A C 1
ATOM 1063 O O . GLU A 1 144 ? 22.922 10.655 26.103 1.00 34.50 132 GLU A O 1
ATOM 1069 N N . VAL A 1 145 ? 23.966 9.293 24.650 1.00 33.73 133 VAL A N 1
ATOM 1070 C CA . VAL A 1 145 ? 22.731 8.819 24.057 1.00 33.33 133 VAL A CA 1
ATOM 1071 C C . VAL A 1 145 ? 22.000 7.893 25.003 1.00 34.02 133 VAL A C 1
ATOM 1072 O O . VAL A 1 145 ? 20.778 8.042 25.209 1.00 33.81 133 VAL A O 1
ATOM 1076 N N . ALA A 1 146 ? 22.738 6.952 25.590 1.00 35.61 134 ALA A N 1
ATOM 1077 C CA . ALA A 1 146 ? 22.185 6.050 26.594 1.00 35.99 134 ALA A CA 1
ATOM 1078 C C . ALA A 1 146 ? 21.544 6.847 27.734 1.00 35.12 134 ALA A C 1
ATOM 1079 O O . ALA A 1 146 ? 20.434 6.559 28.134 1.00 35.37 134 ALA A O 1
ATOM 1081 N N . LEU A 1 147 ? 22.247 7.861 28.227 1.00 36.86 135 LEU A N 1
ATOM 1082 C CA . LEU A 1 147 ? 21.776 8.646 29.359 1.00 38.97 135 LEU A CA 1
ATOM 1083 C C . LEU A 1 147 ? 20.459 9.370 29.115 1.00 38.15 135 LEU A C 1
ATOM 1084 O O . LEU A 1 147 ? 19.731 9.613 30.053 1.00 37.94 135 LEU A O 1
ATOM 1089 N N . TYR A 1 148 ? 20.156 9.683 27.855 1.00 38.38 136 TYR A N 1
ATOM 1090 C CA . TYR A 1 148 ? 18.873 10.230 27.487 1.00 36.99 136 TYR A CA 1
ATOM 1091 C C . TYR A 1 148 ? 17.934 9.130 26.975 1.00 38.66 136 TYR A C 1
ATOM 1092 O O . TYR A 1 148 ? 16.895 9.430 26.400 1.00 40.16 136 TYR A O 1
ATOM 1101 N N . GLY A 1 149 ? 18.278 7.862 27.196 1.00 39.59 137 GLY A N 1
ATOM 1102 C CA . GLY A 1 149 ? 17.377 6.747 26.863 1.00 39.45 137 GLY A CA 1
ATOM 1103 C C . GLY A 1 149 ? 17.294 6.358 25.395 1.00 39.74 137 GLY A C 1
ATOM 1104 O O . GLY A 1 149 ? 16.357 5.675 24.976 1.00 39.73 137 GLY A O 1
ATOM 1105 N N . GLY A 1 150 ? 18.287 6.766 24.616 1.00 38.24 138 GLY A N 1
ATOM 1106 C CA . GLY A 1 150 ? 18.372 6.351 23.233 1.00 38.03 138 GLY A CA 1
ATOM 1107 C C . GLY A 1 150 ? 18.943 4.956 23.116 1.00 38.11 138 GLY A C 1
ATOM 1108 O O . GLY A 1 150 ? 19.608 4.451 24.027 1.00 39.03 138 GLY A O 1
ATOM 1109 N N . ASP A 1 151 ? 18.681 4.333 21.984 1.00 39.16 139 ASP A N 1
ATOM 1110 C CA . ASP A 1 151 ? 19.168 2.996 21.688 1.00 40.86 139 ASP A CA 1
ATOM 1111 C C . ASP A 1 151 ? 20.620 3.068 21.242 1.00 39.99 139 ASP A C 1
ATOM 1112 O O . ASP A 1 151 ? 20.891 3.686 20.240 1.00 40.63 139 ASP A O 1
ATOM 1117 N N . VAL A 1 152 ? 21.537 2.430 21.976 1.00 40.84 140 VAL A N 1
ATOM 1118 C CA . VAL A 1 152 ? 22.958 2.352 21.592 1.00 39.64 140 VAL A CA 1
ATOM 1119 C C . VAL A 1 152 ? 23.418 0.962 21.121 1.00 39.66 140 VAL A C 1
ATOM 1120 O O . VAL A 1 152 ? 24.611 0.719 20.906 1.00 37.08 140 VAL A O 1
ATOM 1124 N N . THR A 1 153 ? 22.440 0.098 20.884 1.00 40.95 141 THR A N 1
ATOM 1125 C CA . THR A 1 153 ? 22.618 -1.313 20.532 1.00 43.63 141 THR A CA 1
ATOM 1126 C C . THR A 1 153 ? 23.493 -1.565 19.284 1.00 43.94 141 THR A C 1
ATOM 1127 O O . THR A 1 153 ? 24.191 -2.570 19.162 1.00 44.69 141 THR A O 1
ATOM 1131 N N . GLU A 1 154 ? 23.460 -0.629 18.367 1.00 45.02 142 GLU A N 1
ATOM 1132 C CA . GLU A 1 154 ? 24.279 -0.718 17.173 1.00 48.76 142 GLU A CA 1
ATOM 1133 C C . GLU A 1 154 ? 25.745 -0.369 17.398 1.00 46.24 142 GLU A C 1
ATOM 1134 O O . GLU A 1 154 ? 26.546 -0.475 16.476 1.00 45.15 142 GLU A O 1
ATOM 1140 N N . TRP A 1 155 ? 26.072 0.152 18.575 1.00 44.57 143 TRP A N 1
ATOM 1141 C CA . TRP A 1 155 ? 27.396 0.701 18.822 1.00 42.66 143 TRP A CA 1
ATOM 1142 C C . TRP A 1 155 ? 28.155 -0.022 19.898 1.00 40.95 143 TRP A C 1
ATOM 1143 O O . TRP A 1 155 ? 29.344 0.178 20.046 1.00 39.03 143 TRP A O 1
ATOM 1154 N N . VAL A 1 156 ? 27.464 -0.839 20.681 1.00 40.52 144 VAL A N 1
ATOM 1155 C CA . VAL A 1 156 ? 28.069 -1.490 21.809 1.00 40.06 144 VAL A CA 1
ATOM 1156 C C . VAL A 1 156 ? 27.644 -2.945 21.802 1.00 39.56 144 VAL A C 1
ATOM 1157 O O . VAL A 1 156 ? 26.627 -3.258 21.242 1.00 38.55 144 VAL A O 1
ATOM 1161 N N . PRO A 1 157 ? 28.444 -3.822 22.407 1.00 40.88 145 PRO A N 1
ATOM 1162 C CA . PRO A 1 157 ? 28.025 -5.184 22.700 1.00 41.04 145 PRO A CA 1
ATOM 1163 C C . PRO A 1 157 ? 26.853 -5.195 23.648 1.00 40.03 145 PRO A C 1
ATOM 1164 O O . PRO A 1 157 ? 26.707 -4.249 24.413 1.00 39.18 145 PRO A O 1
ATOM 1168 N N . PRO A 1 158 ? 26.023 -6.244 23.613 1.00 40.80 146 PRO A N 1
ATOM 1169 C CA . PRO A 1 158 ? 24.843 -6.309 24.461 1.00 40.80 146 PRO A CA 1
ATOM 1170 C C . PRO A 1 158 ? 25.166 -6.272 25.961 1.00 40.35 146 PRO A C 1
ATOM 1171 O O . PRO A 1 158 ? 24.403 -5.697 26.730 1.00 39.91 146 PRO A O 1
ATOM 1175 N N . GLU A 1 159 ? 26.293 -6.857 26.359 1.00 40.76 147 GLU A N 1
ATOM 1176 C CA . GLU A 1 159 ? 26.778 -6.770 27.762 1.00 41.33 147 GLU A CA 1
ATOM 1177 C C . GLU A 1 159 ? 26.914 -5.310 28.216 1.00 40.90 147 GLU A C 1
ATOM 1178 O O . GLU A 1 159 ? 26.598 -4.956 29.363 1.00 41.36 147 GLU A O 1
ATOM 1184 N N . VAL A 1 160 ? 27.379 -4.480 27.293 1.00 39.94 148 VAL A N 1
ATOM 1185 C CA . VAL A 1 160 ? 27.579 -3.054 27.547 1.00 40.18 148 VAL A CA 1
ATOM 1186 C C . VAL A 1 160 ? 26.242 -2.291 27.556 1.00 39.79 148 VAL A C 1
ATOM 1187 O O . VAL A 1 160 ? 25.990 -1.449 28.419 1.00 38.79 148 VAL A O 1
ATOM 1191 N N . ALA A 1 161 ? 25.373 -2.592 26.605 1.00 39.94 149 ALA A N 1
ATOM 1192 C CA . ALA A 1 161 ? 24.028 -1.987 26.610 1.00 40.79 149 ALA A CA 1
ATOM 1193 C C . ALA A 1 161 ? 23.311 -2.229 27.949 1.00 41.03 149 ALA A C 1
ATOM 1194 O O . ALA A 1 161 ? 22.714 -1.323 28.540 1.00 42.00 149 ALA A O 1
ATOM 1196 N N . ARG A 1 162 ? 23.387 -3.467 28.410 1.00 41.02 150 ARG A N 1
ATOM 1197 C CA . ARG A 1 162 ? 22.876 -3.854 29.707 1.00 42.87 150 ARG A CA 1
ATOM 1198 C C . ARG A 1 162 ? 23.516 -3.026 30.830 1.00 42.08 150 ARG A C 1
ATOM 1199 O O . ARG A 1 162 ? 22.826 -2.384 31.605 1.00 42.58 150 ARG A O 1
ATOM 1207 N N . ALA A 1 163 ? 24.842 -3.017 30.885 1.00 41.51 151 ALA A N 1
ATOM 1208 C CA . ALA A 1 163 ? 25.571 -2.267 31.893 1.00 41.68 151 ALA A CA 1
ATOM 1209 C C . ALA A 1 163 ? 25.180 -0.791 31.925 1.00 42.75 151 ALA A C 1
ATOM 1210 O O . ALA A 1 163 ? 25.015 -0.208 33.008 1.00 43.20 151 ALA A O 1
ATOM 1212 N N . LEU A 1 164 ? 25.071 -0.192 30.738 1.00 42.39 152 LEU A N 1
ATOM 1213 C CA . LEU A 1 164 ? 24.705 1.230 30.610 1.00 44.05 152 LEU A CA 1
ATOM 1214 C C . LEU A 1 164 ? 23.294 1.465 31.108 1.00 44.98 152 LEU A C 1
ATOM 1215 O O . LEU A 1 164 ? 23.010 2.467 31.755 1.00 45.75 152 LEU A O 1
ATOM 1220 N N . ASN A 1 165 ? 22.401 0.556 30.776 1.00 45.25 153 ASN A N 1
ATOM 1221 C CA . ASN A 1 165 ? 21.034 0.665 31.233 1.00 47.66 153 ASN A CA 1
ATOM 1222 C C . ASN A 1 165 ? 20.929 0.648 32.773 1.00 47.97 153 ASN A C 1
ATOM 1223 O O . ASN A 1 165 ? 20.209 1.459 33.368 1.00 46.71 153 ASN A O 1
ATOM 1228 N N . GLU A 1 166 ? 21.665 -0.269 33.400 1.00 48.67 154 GLU A N 1
ATOM 1229 C CA . GLU A 1 166 ? 21.723 -0.375 34.847 1.00 50.71 154 GLU A CA 1
ATOM 1230 C C . GLU A 1 166 ? 22.252 0.912 35.453 1.00 51.11 154 GLU A C 1
ATOM 1231 O O . GLU A 1 166 ? 21.623 1.493 36.340 1.00 52.19 154 GLU A O 1
ATOM 1237 N N . LYS A 1 167 ? 23.409 1.347 34.975 1.00 52.24 155 LYS A N 1
ATOM 1238 C CA . LYS A 1 167 ? 24.045 2.560 35.472 1.00 53.53 155 LYS A CA 1
ATOM 1239 C C . LYS A 1 167 ? 23.108 3.783 35.407 1.00 53.85 155 LYS A C 1
ATOM 1240 O O . LYS A 1 167 ? 23.113 4.621 36.315 1.00 55.09 155 LYS A O 1
ATOM 1246 N N . LEU A 1 168 ? 22.299 3.860 34.347 1.00 54.40 156 LEU A N 1
ATOM 1247 C CA . LEU A 1 168 ? 21.306 4.951 34.150 1.00 54.81 156 LEU A CA 1
ATOM 1248 C C . LEU A 1 168 ? 20.081 4.874 35.094 1.00 55.49 156 LEU A C 1
ATOM 1249 O O . LEU A 1 168 ? 19.247 5.789 35.122 1.00 55.14 156 LEU A O 1
ATOM 1254 N N . LYS A 1 169 ? 19.959 3.782 35.844 1.00 55.54 157 LYS A N 1
ATOM 1255 C CA . LYS A 1 169 ? 18.954 3.691 36.889 1.00 55.33 157 LYS A CA 1
ATOM 1256 C C . LYS A 1 169 ? 19.610 3.958 38.236 1.00 55.21 157 LYS A C 1
ATOM 1257 O O . LYS A 1 169 ? 19.260 4.921 38.921 1.00 55.35 157 LYS A O 1
ATOM 1263 N N . MET B 1 13 ? 57.120 -11.533 10.739 1.00 54.09 1 MET B N 1
ATOM 1264 C CA . MET B 1 13 ? 55.958 -11.141 9.901 1.00 53.09 1 MET B CA 1
ATOM 1265 C C . MET B 1 13 ? 56.398 -10.151 8.852 1.00 48.86 1 MET B C 1
ATOM 1266 O O . MET B 1 13 ? 57.274 -9.347 9.102 1.00 47.43 1 MET B O 1
ATOM 1271 N N . LYS B 1 14 ? 55.767 -10.230 7.684 1.00 47.33 2 LYS B N 1
ATOM 1272 C CA . LYS B 1 14 ? 56.081 -9.418 6.530 1.00 47.61 2 LYS B CA 1
ATOM 1273 C C . LYS B 1 14 ? 55.173 -8.184 6.466 1.00 44.79 2 LYS B C 1
ATOM 1274 O O . LYS B 1 14 ? 53.976 -8.256 6.731 1.00 44.53 2 LYS B O 1
ATOM 1280 N N . ALA B 1 15 ? 55.754 -7.070 6.082 1.00 41.80 3 ALA B N 1
ATOM 1281 C CA . ALA B 1 15 ? 55.024 -5.887 5.815 1.00 41.24 3 ALA B CA 1
ATOM 1282 C C . ALA B 1 15 ? 55.625 -5.211 4.600 1.00 40.44 3 ALA B C 1
ATOM 1283 O O . ALA B 1 15 ? 56.816 -5.411 4.272 1.00 38.22 3 ALA B O 1
ATOM 1285 N N . VAL B 1 16 ? 54.791 -4.425 3.930 1.00 40.14 4 VAL B N 1
ATOM 1286 C CA . VAL B 1 16 ? 55.233 -3.588 2.843 1.00 40.19 4 VAL B CA 1
ATOM 1287 C C . VAL B 1 16 ? 55.130 -2.144 3.270 1.00 39.78 4 VAL B C 1
ATOM 1288 O O . VAL B 1 16 ? 54.139 -1.717 3.891 1.00 37.50 4 VAL B O 1
ATOM 1292 N N . TYR B 1 17 ? 56.187 -1.392 2.958 1.00 39.92 5 TYR B N 1
ATOM 1293 C CA . TYR B 1 17 ? 56.198 0.049 3.182 1.00 39.65 5 TYR B CA 1
ATOM 1294 C C . TYR B 1 17 ? 56.205 0.665 1.795 1.00 39.39 5 TYR B C 1
ATOM 1295 O O . TYR B 1 17 ? 57.259 0.717 1.157 1.00 40.05 5 TYR B O 1
ATOM 1304 N N . PRO B 1 18 ? 55.031 1.030 1.287 1.00 38.86 6 PRO B N 1
ATOM 1305 C CA . PRO B 1 18 ? 54.899 1.531 -0.044 1.00 38.66 6 PRO B CA 1
ATOM 1306 C C . PRO B 1 18 ? 54.990 3.077 -0.117 1.00 40.08 6 PRO B C 1
ATOM 1307 O O . PRO B 1 18 ? 54.574 3.811 0.820 1.00 40.52 6 PRO B O 1
ATOM 1311 N N . GLY B 1 19 ? 55.546 3.573 -1.212 1.00 38.66 7 GLY B N 1
ATOM 1312 C CA . GLY B 1 19 ? 55.632 4.990 -1.419 1.00 38.76 7 GLY B CA 1
ATOM 1313 C C . GLY B 1 19 ? 56.320 5.357 -2.701 1.00 38.51 7 GLY B C 1
ATOM 1314 O O . GLY B 1 19 ? 56.946 4.521 -3.380 1.00 37.00 7 GLY B O 1
ATOM 1315 N N . SER B 1 20 ? 56.212 6.643 -3.006 1.00 40.10 8 SER B N 1
ATOM 1316 C CA . SER B 1 20 ? 56.874 7.225 -4.186 1.00 40.76 8 SER B CA 1
ATOM 1317 C C . SER B 1 20 ? 58.390 7.242 -3.963 1.00 40.24 8 SER B C 1
ATOM 1318 O O . SER B 1 20 ? 59.122 6.986 -4.878 1.00 39.52 8 SER B O 1
ATOM 1321 N N . PHE B 1 21 ? 58.837 7.522 -2.731 1.00 40.39 9 PHE B N 1
ATOM 1322 C CA . PHE B 1 21 ? 60.284 7.638 -2.426 1.00 40.41 9 PHE B CA 1
ATOM 1323 C C . PHE B 1 21 ? 61.021 8.372 -3.522 1.00 39.85 9 PHE B C 1
ATOM 1324 O O . PHE B 1 21 ? 61.920 7.822 -4.146 1.00 39.76 9 PHE B O 1
ATOM 1332 N N . ASP B 1 22 ? 60.589 9.613 -3.764 1.00 40.20 10 ASP B N 1
ATOM 1333 C CA . ASP B 1 22 ? 61.015 10.397 -4.896 1.00 41.53 10 ASP B CA 1
ATOM 1334 C C . ASP B 1 22 ? 61.595 11.775 -4.531 1.00 42.07 10 ASP B C 1
ATOM 1335 O O . ASP B 1 22 ? 61.021 12.794 -4.885 1.00 42.97 10 ASP B O 1
ATOM 1340 N N . PRO B 1 23 ? 62.741 11.825 -3.854 1.00 42.25 11 PRO B N 1
ATOM 1341 C CA . PRO B 1 23 ? 63.541 10.667 -3.483 1.00 40.71 11 PRO B CA 1
ATOM 1342 C C . PRO B 1 23 ? 63.303 10.272 -2.031 1.00 39.99 11 PRO B C 1
ATOM 1343 O O . PRO B 1 23 ? 62.600 10.967 -1.308 1.00 39.23 11 PRO B O 1
ATOM 1347 N N . ILE B 1 24 ? 63.930 9.186 -1.615 1.00 39.70 12 ILE B N 1
ATOM 1348 C CA . ILE B 1 24 ? 63.867 8.769 -0.220 1.00 39.88 12 ILE B CA 1
ATOM 1349 C C . ILE B 1 24 ? 64.563 9.808 0.664 1.00 39.19 12 ILE B C 1
ATOM 1350 O O . ILE B 1 24 ? 65.616 10.353 0.288 1.00 39.00 12 ILE B O 1
ATOM 1355 N N . THR B 1 25 ? 63.949 10.101 1.811 1.00 36.80 13 THR B N 1
ATOM 1356 C CA . THR B 1 25 ? 64.491 11.032 2.779 1.00 37.52 13 THR B CA 1
ATOM 1357 C C . THR B 1 25 ? 64.912 10.310 4.063 1.00 38.76 13 THR B C 1
ATOM 1358 O O . THR B 1 25 ? 64.699 9.098 4.234 1.00 39.54 13 THR B O 1
ATOM 1362 N N . LEU B 1 26 ? 65.515 11.083 4.974 1.00 38.02 14 LEU B N 1
ATOM 1363 C CA . LEU B 1 26 ? 65.904 10.585 6.270 1.00 37.65 14 LEU B CA 1
ATOM 1364 C C . LEU B 1 26 ? 64.665 10.213 7.069 1.00 36.92 14 LEU B C 1
ATOM 1365 O O . LEU B 1 26 ? 64.732 9.304 7.893 1.00 37.44 14 LEU B O 1
ATOM 1370 N N . GLY B 1 27 ? 63.544 10.855 6.773 1.00 38.55 15 GLY B N 1
ATOM 1371 C CA . GLY B 1 27 ? 62.266 10.544 7.427 1.00 38.76 15 GLY B CA 1
ATOM 1372 C C . GLY B 1 27 ? 61.749 9.181 7.038 1.00 39.09 15 GLY B C 1
ATOM 1373 O O . GLY B 1 27 ? 61.327 8.430 7.885 1.00 37.94 15 GLY B O 1
ATOM 1374 N N . HIS B 1 28 ? 61.855 8.841 5.747 1.00 39.65 16 HIS B N 1
ATOM 1375 C CA . HIS B 1 28 ? 61.533 7.483 5.319 1.00 39.54 16 HIS B CA 1
ATOM 1376 C C . HIS B 1 28 ? 62.460 6.470 5.941 1.00 38.56 16 HIS B C 1
ATOM 1377 O O . HIS B 1 28 ? 62.019 5.418 6.339 1.00 40.76 16 HIS B O 1
ATOM 1384 N N . VAL B 1 29 ? 63.756 6.762 5.978 1.00 39.01 17 VAL B N 1
ATOM 1385 C CA . VAL B 1 29 ? 64.744 5.819 6.506 1.00 39.52 17 VAL B CA 1
ATOM 1386 C C . VAL B 1 29 ? 64.417 5.502 7.976 1.00 39.91 17 VAL B C 1
ATOM 1387 O O . VAL B 1 29 ? 64.581 4.382 8.419 1.00 40.32 17 VAL B O 1
ATOM 1391 N N . ASP B 1 30 ? 63.974 6.511 8.715 1.00 40.82 18 ASP B N 1
ATOM 1392 C CA . ASP B 1 30 ? 63.598 6.356 10.113 1.00 41.42 18 ASP B CA 1
ATOM 1393 C C . ASP B 1 30 ? 62.402 5.432 10.296 1.00 40.51 18 ASP B C 1
ATOM 1394 O O . ASP B 1 30 ? 62.392 4.604 11.191 1.00 39.54 18 ASP B O 1
ATOM 1399 N N . ILE B 1 31 ? 61.380 5.606 9.473 1.00 40.97 19 ILE B N 1
ATOM 1400 C CA . ILE B 1 31 ? 60.224 4.732 9.494 1.00 41.88 19 ILE B CA 1
ATOM 1401 C C . ILE B 1 31 ? 60.610 3.289 9.122 1.00 41.70 19 ILE B C 1
ATOM 1402 O O . ILE B 1 31 ? 60.124 2.344 9.731 1.00 40.10 19 ILE B O 1
ATOM 1407 N N . ILE B 1 32 ? 61.474 3.124 8.128 1.00 40.34 20 ILE B N 1
ATOM 1408 C CA . ILE B 1 32 ? 61.976 1.779 7.789 1.00 40.06 20 ILE B CA 1
ATOM 1409 C C . ILE B 1 32 ? 62.692 1.073 8.953 1.00 40.28 20 ILE B C 1
ATOM 1410 O O . ILE B 1 32 ? 62.403 -0.096 9.281 1.00 37.45 20 ILE B O 1
ATOM 1415 N N . LYS B 1 33 ? 63.634 1.788 9.556 1.00 40.26 21 LYS B N 1
ATOM 1416 C CA . LYS B 1 33 ? 64.357 1.289 10.705 1.00 42.20 21 LYS B CA 1
ATOM 1417 C C . LYS B 1 33 ? 63.407 0.900 11.822 1.00 40.83 21 LYS B C 1
ATOM 1418 O O . LYS B 1 33 ? 63.544 -0.140 12.436 1.00 41.38 21 LYS B O 1
ATOM 1424 N N . ARG B 1 34 ? 62.443 1.761 12.085 1.00 42.62 22 ARG B N 1
ATOM 1425 C CA . ARG B 1 34 ? 61.496 1.537 13.181 1.00 40.63 22 ARG B CA 1
ATOM 1426 C C . ARG B 1 34 ? 60.510 0.416 12.889 1.00 40.04 22 ARG B C 1
ATOM 1427 O O . ARG B 1 34 ? 60.184 -0.369 13.751 1.00 41.30 22 ARG B O 1
ATOM 1435 N N . ALA B 1 35 ? 60.060 0.326 11.650 1.00 39.49 23 ALA B N 1
ATOM 1436 C CA . ALA B 1 35 ? 59.140 -0.706 11.246 1.00 39.21 23 ALA B CA 1
ATOM 1437 C C . ALA B 1 35 ? 59.773 -2.082 11.339 1.00 40.78 23 ALA B C 1
ATOM 1438 O O . ALA B 1 35 ? 59.096 -3.055 11.641 1.00 40.72 23 ALA B O 1
ATOM 1440 N N . LEU B 1 36 ? 61.072 -2.151 11.054 1.00 41.67 24 LEU B N 1
ATOM 1441 C CA . LEU B 1 36 ? 61.848 -3.370 11.205 1.00 41.78 24 LEU B CA 1
ATOM 1442 C C . LEU B 1 36 ? 61.948 -3.898 12.636 1.00 41.56 24 LEU B C 1
ATOM 1443 O O . LEU B 1 36 ? 62.238 -5.073 12.824 1.00 41.21 24 LEU B O 1
ATOM 1448 N N . SER B 1 37 ? 61.750 -3.041 13.629 1.00 41.51 25 SER B N 1
ATOM 1449 C CA . SER B 1 37 ? 61.614 -3.483 15.019 1.00 42.33 25 SER B CA 1
ATOM 1450 C C . SER B 1 37 ? 60.327 -4.253 15.278 1.00 41.27 25 SER B C 1
ATOM 1451 O O . SER B 1 37 ? 60.166 -4.876 16.307 1.00 42.74 25 SER B O 1
ATOM 1454 N N . ILE B 1 38 ? 59.357 -4.130 14.393 1.00 42.49 26 ILE B N 1
ATOM 1455 C CA . ILE B 1 38 ? 58.054 -4.768 14.615 1.00 43.91 26 ILE B CA 1
ATOM 1456 C C . ILE B 1 38 ? 57.877 -5.917 13.639 1.00 42.98 26 ILE B C 1
ATOM 1457 O O . ILE B 1 38 ? 57.370 -6.976 13.984 1.00 44.78 26 ILE B O 1
ATOM 1462 N N . PHE B 1 39 ? 58.255 -5.685 12.400 1.00 43.48 27 PHE B N 1
ATOM 1463 C CA . PHE B 1 39 ? 58.085 -6.675 11.344 1.00 43.59 27 PHE B CA 1
ATOM 1464 C C . PHE B 1 39 ? 59.446 -7.215 10.956 1.00 44.26 27 PHE B C 1
ATOM 1465 O O . PHE B 1 39 ? 60.352 -6.478 10.618 1.00 46.34 27 PHE B O 1
ATOM 1473 N N . ASP B 1 40 ? 59.595 -8.516 11.003 1.00 45.33 28 ASP B N 1
ATOM 1474 C CA . ASP B 1 40 ? 60.901 -9.099 10.717 1.00 48.44 28 ASP B CA 1
ATOM 1475 C C . ASP B 1 40 ? 61.351 -8.846 9.297 1.00 47.19 28 ASP B C 1
ATOM 1476 O O . ASP B 1 40 ? 62.535 -8.657 9.050 1.00 48.78 28 ASP B O 1
ATOM 1481 N N . GLU B 1 41 ? 60.402 -8.848 8.366 1.00 46.35 29 GLU B N 1
ATOM 1482 C CA . GLU B 1 41 ? 60.722 -8.661 6.966 1.00 46.59 29 GLU B CA 1
ATOM 1483 C C . GLU B 1 41 ? 59.925 -7.483 6.459 1.00 44.20 29 GLU B C 1
ATOM 1484 O O . GLU B 1 41 ? 58.724 -7.375 6.742 1.00 45.72 29 GLU B O 1
ATOM 1490 N N . LEU B 1 42 ? 60.616 -6.538 5.826 1.00 41.74 30 LEU B N 1
ATOM 1491 C CA . LEU B 1 42 ? 59.996 -5.352 5.305 1.00 41.27 30 LEU B CA 1
ATOM 1492 C C . LEU B 1 42 ? 60.327 -5.234 3.835 1.00 39.57 30 LEU B C 1
ATOM 1493 O O . LEU B 1 42 ? 61.467 -5.318 3.450 1.00 38.66 30 LEU B O 1
ATOM 1498 N N . VAL B 1 43 ? 59.300 -5.021 3.033 1.00 39.86 31 VAL B N 1
ATOM 1499 C CA . VAL B 1 43 ? 59.487 -4.710 1.645 1.00 39.83 31 VAL B CA 1
ATOM 1500 C C . VAL B 1 43 ? 59.232 -3.229 1.501 1.00 39.21 31 VAL B C 1
ATOM 1501 O O . VAL B 1 43 ? 58.168 -2.737 1.873 1.00 38.68 31 VAL B O 1
ATOM 1505 N N . VAL B 1 44 ? 60.261 -2.524 1.056 1.00 37.25 32 VAL B N 1
ATOM 1506 C CA . VAL B 1 44 ? 60.129 -1.147 0.669 1.00 37.75 32 VAL B CA 1
ATOM 1507 C C . VAL B 1 44 ? 59.729 -1.152 -0.776 1.00 37.73 32 VAL B C 1
ATOM 1508 O O . VAL B 1 44 ? 60.499 -1.586 -1.647 1.00 40.26 32 VAL B O 1
ATOM 1512 N N . LEU B 1 45 ? 58.501 -0.692 -1.037 1.00 38.22 33 LEU B N 1
ATOM 1513 C CA . LEU B 1 45 ? 57.933 -0.800 -2.379 1.00 37.12 33 LEU B CA 1
ATOM 1514 C C . LEU B 1 45 ? 57.803 0.560 -3.030 1.00 37.71 33 LEU B C 1
ATOM 1515 O O . LEU B 1 45 ? 56.976 1.393 -2.615 1.00 39.10 33 LEU B O 1
ATOM 1520 N N . VAL B 1 46 ? 58.655 0.809 -4.014 1.00 37.83 34 VAL B N 1
ATOM 1521 C CA . VAL B 1 46 ? 58.543 1.996 -4.847 1.00 39.36 34 VAL B CA 1
ATOM 1522 C C . VAL B 1 46 ? 57.358 1.804 -5.790 1.00 40.19 34 VAL B C 1
ATOM 1523 O O . VAL B 1 46 ? 57.374 0.966 -6.689 1.00 39.68 34 VAL B O 1
ATOM 1527 N N . THR B 1 47 ? 56.322 2.594 -5.524 1.00 42.16 35 THR B N 1
ATOM 1528 C CA . THR B 1 47 ? 55.031 2.436 -6.130 1.00 44.18 35 THR B CA 1
ATOM 1529 C C . THR B 1 47 ? 54.638 3.700 -6.873 1.00 45.06 35 THR B C 1
ATOM 1530 O O . THR B 1 47 ? 54.893 4.811 -6.420 1.00 47.45 35 THR B O 1
ATOM 1534 N N . GLU B 1 48 ? 54.004 3.535 -8.019 1.00 46.46 36 GLU B N 1
ATOM 1535 C CA . GLU B 1 48 ? 53.596 4.671 -8.819 1.00 49.07 36 GLU B CA 1
ATOM 1536 C C . GLU B 1 48 ? 52.410 5.388 -8.135 1.00 48.39 36 GLU B C 1
ATOM 1537 O O . GLU B 1 48 ? 51.409 4.768 -7.767 1.00 47.84 36 GLU B O 1
ATOM 1543 N N . ASN B 1 49 ? 52.563 6.693 -7.938 1.00 47.87 37 ASN B N 1
ATOM 1544 C CA . ASN B 1 49 ? 51.462 7.554 -7.522 1.00 48.79 37 ASN B CA 1
ATOM 1545 C C . ASN B 1 49 ? 50.927 8.300 -8.768 1.00 49.35 37 ASN B C 1
ATOM 1546 O O . ASN B 1 49 ? 51.607 9.187 -9.329 1.00 47.57 37 ASN B O 1
ATOM 1551 N N . PRO B 1 50 ? 49.710 7.980 -9.206 1.00 50.08 38 PRO B N 1
ATOM 1552 C CA . PRO B 1 50 ? 49.188 8.559 -10.461 1.00 50.38 38 PRO B CA 1
ATOM 1553 C C . PRO B 1 50 ? 48.884 10.059 -10.345 1.00 50.65 38 PRO B C 1
ATOM 1554 O O . PRO B 1 50 ? 48.662 10.717 -11.356 1.00 51.00 38 PRO B O 1
ATOM 1558 N N . ARG B 1 51 ? 48.889 10.575 -9.118 1.00 52.65 39 ARG B N 1
ATOM 1559 C CA . ARG B 1 51 ? 48.653 11.989 -8.841 1.00 54.97 39 ARG B CA 1
ATOM 1560 C C . ARG B 1 51 ? 49.930 12.820 -8.780 1.00 54.02 39 ARG B C 1
ATOM 1561 O O . ARG B 1 51 ? 49.852 14.023 -8.488 1.00 53.65 39 ARG B O 1
ATOM 1569 N N . LYS B 1 52 ? 51.092 12.193 -9.018 1.00 53.07 40 LYS B N 1
ATOM 1570 C CA . LYS B 1 52 ? 52.377 12.921 -9.048 1.00 52.25 40 LYS B CA 1
ATOM 1571 C C . LYS B 1 52 ? 53.124 12.661 -10.340 1.00 51.89 40 LYS B C 1
ATOM 1572 O O . LYS B 1 52 ? 53.053 11.569 -10.904 1.00 51.26 40 LYS B O 1
ATOM 1578 N N . LYS B 1 53 ? 53.855 13.677 -10.798 1.00 52.31 41 LYS B N 1
ATOM 1579 C CA . LYS B 1 53 ? 54.876 13.498 -11.839 1.00 52.06 41 LYS B CA 1
ATOM 1580 C C . LYS B 1 53 ? 56.171 13.388 -11.056 1.00 50.50 41 LYS B C 1
ATOM 1581 O O . LYS B 1 53 ? 56.545 14.315 -10.362 1.00 50.77 41 LYS B O 1
ATOM 1584 N N . CYS B 1 54 ? 56.821 12.238 -11.113 1.00 45.62 42 CYS B N 1
ATOM 1585 C CA . CYS B 1 54 ? 57.972 12.002 -10.284 1.00 46.16 42 CYS B CA 1
ATOM 1586 C C . CYS B 1 54 ? 59.225 12.545 -10.996 1.00 45.27 42 CYS B C 1
ATOM 1587 O O . CYS B 1 54 ? 59.246 12.754 -12.210 1.00 43.55 42 CYS B O 1
ATOM 1590 N N . MET B 1 55 ? 60.251 12.836 -10.211 1.00 45.52 43 MET B N 1
ATOM 1591 C CA . MET B 1 55 ? 61.531 13.330 -10.733 1.00 45.73 43 MET B CA 1
ATOM 1592 C C . MET B 1 55 ? 62.423 12.193 -11.216 1.00 43.33 43 MET B C 1
ATOM 1593 O O . MET B 1 55 ? 63.165 12.348 -12.145 1.00 43.25 43 MET B O 1
ATOM 1598 N N . PHE B 1 56 ? 62.391 11.081 -10.490 1.00 43.73 44 PHE B N 1
ATOM 1599 C CA . PHE B 1 56 ? 63.244 9.922 -10.733 1.00 42.90 44 PHE B CA 1
ATOM 1600 C C . PHE B 1 56 ? 62.387 8.767 -11.221 1.00 42.18 44 PHE B C 1
ATOM 1601 O O . PHE B 1 56 ? 61.268 8.578 -10.745 1.00 40.92 44 PHE B O 1
ATOM 1609 N N . THR B 1 57 ? 62.921 7.948 -12.111 1.00 41.08 45 THR B N 1
ATOM 1610 C CA . THR B 1 57 ? 62.183 6.777 -12.603 1.00 40.87 45 THR B CA 1
ATOM 1611 C C . THR B 1 57 ? 62.076 5.824 -11.458 1.00 40.90 45 THR B C 1
ATOM 1612 O O . THR B 1 57 ? 62.829 5.975 -10.492 1.00 40.83 45 THR B O 1
ATOM 1616 N N . LEU B 1 58 ? 61.142 4.870 -11.557 1.00 41.53 46 LEU B N 1
ATOM 1617 C CA . LEU B 1 58 ? 60.923 3.874 -10.507 1.00 43.77 46 LEU B CA 1
ATOM 1618 C C . LEU B 1 58 ? 62.225 3.130 -10.225 1.00 43.32 46 LEU B C 1
ATOM 1619 O O . LEU B 1 58 ? 62.549 2.864 -9.070 1.00 43.48 46 LEU B O 1
ATOM 1624 N N . GLU B 1 59 ? 62.967 2.822 -11.270 1.00 44.18 47 GLU B N 1
ATOM 1625 C CA . GLU B 1 59 ? 64.217 2.098 -11.118 1.00 46.25 47 GLU B CA 1
ATOM 1626 C C . GLU B 1 59 ? 65.303 2.941 -10.502 1.00 44.39 47 GLU B C 1
ATOM 1627 O O . GLU B 1 59 ? 66.069 2.428 -9.714 1.00 44.77 47 GLU B O 1
ATOM 1633 N N . GLU B 1 60 ? 65.415 4.208 -10.892 1.00 43.11 48 GLU B N 1
ATOM 1634 C CA . GLU B 1 60 ? 66.378 5.116 -10.231 1.00 44.19 48 GLU B CA 1
ATOM 1635 C C . GLU B 1 60 ? 66.108 5.181 -8.705 1.00 41.62 48 GLU B C 1
ATOM 1636 O O . GLU B 1 60 ? 67.025 5.174 -7.874 1.00 40.11 48 GLU B O 1
ATOM 1642 N N . ARG B 1 61 ? 64.833 5.203 -8.349 1.00 40.87 49 ARG B N 1
ATOM 1643 C CA . ARG B 1 61 ? 64.459 5.252 -6.957 1.00 40.81 49 ARG B CA 1
ATOM 1644 C C . ARG B 1 61 ? 64.788 3.986 -6.222 1.00 41.06 49 ARG B C 1
ATOM 1645 O O . ARG B 1 61 ? 65.226 4.056 -5.082 1.00 41.81 49 ARG B O 1
ATOM 1653 N N . LYS B 1 62 ? 64.529 2.837 -6.836 1.00 41.55 50 LYS B N 1
ATOM 1654 C CA . LYS B 1 62 ? 64.882 1.541 -6.242 1.00 42.75 50 LYS B CA 1
ATOM 1655 C C . LYS B 1 62 ? 66.376 1.464 -5.960 1.00 41.75 50 LYS B C 1
ATOM 1656 O O . LYS B 1 62 ? 66.790 1.044 -4.891 1.00 40.94 50 LYS B O 1
ATOM 1662 N N . LYS B 1 63 ? 67.178 1.881 -6.931 1.00 42.08 51 LYS B N 1
ATOM 1663 C CA . LYS B 1 63 ? 68.633 1.837 -6.814 1.00 43.34 51 LYS B CA 1
ATOM 1664 C C . LYS B 1 63 ? 69.164 2.740 -5.698 1.00 42.87 51 LYS B C 1
ATOM 1665 O O . LYS B 1 63 ? 70.032 2.333 -4.933 1.00 44.08 51 LYS B O 1
ATOM 1671 N N . LEU B 1 64 ? 68.638 3.956 -5.600 1.00 42.43 52 LEU B N 1
ATOM 1672 C CA . LEU B 1 64 ? 69.024 4.858 -4.513 1.00 41.99 52 LEU B CA 1
ATOM 1673 C C . LEU B 1 64 ? 68.689 4.241 -3.160 1.00 41.71 52 LEU B C 1
ATOM 1674 O O . LEU B 1 64 ? 69.523 4.218 -2.278 1.00 42.03 52 LEU B O 1
ATOM 1679 N N . ILE B 1 65 ? 67.470 3.728 -3.006 1.00 41.27 53 ILE B N 1
ATOM 1680 C CA . ILE B 1 65 ? 67.066 3.161 -1.750 1.00 40.65 53 ILE B CA 1
ATOM 1681 C C . ILE B 1 65 ? 67.942 1.992 -1.367 1.00 40.89 53 ILE B C 1
ATOM 1682 O O . ILE B 1 65 ? 68.283 1.845 -0.215 1.00 40.52 53 ILE B O 1
ATOM 1687 N N . GLU B 1 66 ? 68.287 1.153 -2.327 1.00 42.04 54 GLU B N 1
ATOM 1688 C CA . GLU B 1 66 ? 69.178 0.007 -2.073 1.00 44.11 54 GLU B CA 1
ATOM 1689 C C . GLU B 1 66 ? 70.559 0.463 -1.578 1.00 44.40 54 GLU B C 1
ATOM 1690 O O . GLU B 1 66 ? 71.103 -0.115 -0.633 1.00 45.37 54 GLU B O 1
ATOM 1696 N N . GLU B 1 67 ? 71.106 1.503 -2.204 1.00 44.55 55 GLU B N 1
ATOM 1697 C CA . GLU B 1 67 ? 72.363 2.103 -1.764 1.00 46.96 55 GLU B CA 1
ATOM 1698 C C . GLU B 1 67 ? 72.198 2.560 -0.318 1.00 45.00 55 GLU B C 1
ATOM 1699 O O . GLU B 1 67 ? 72.998 2.266 0.552 1.00 42.40 55 GLU B O 1
ATOM 1705 N N . VAL B 1 68 ? 71.101 3.260 -0.071 1.00 44.49 56 VAL B N 1
ATOM 1706 C CA . VAL B 1 68 ? 70.850 3.879 1.237 1.00 44.79 56 VAL B CA 1
ATOM 1707 C C . VAL B 1 68 ? 70.589 2.864 2.378 1.00 44.60 56 VAL B C 1
ATOM 1708 O O . VAL B 1 68 ? 71.051 3.036 3.510 1.00 44.75 56 VAL B O 1
ATOM 1712 N N . LEU B 1 69 ? 69.854 1.808 2.094 1.00 44.82 57 LEU B N 1
ATOM 1713 C CA . LEU B 1 69 ? 69.586 0.798 3.124 1.00 46.80 57 LEU B CA 1
ATOM 1714 C C . LEU B 1 69 ? 70.581 -0.343 3.150 1.00 48.67 57 LEU B C 1
ATOM 1715 O O . LEU B 1 69 ? 70.332 -1.328 3.838 1.00 49.23 57 LEU B O 1
ATOM 1720 N N . SER B 1 70 ? 71.704 -0.189 2.445 1.00 50.76 58 SER B N 1
ATOM 1721 C CA . SER B 1 70 ? 72.555 -1.315 2.022 1.00 52.51 58 SER B CA 1
ATOM 1722 C C . SER B 1 70 ? 72.925 -2.276 3.140 1.00 54.36 58 SER B C 1
ATOM 1723 O O . SER B 1 70 ? 73.074 -3.483 2.913 1.00 56.64 58 SER B O 1
ATOM 1726 N N . ASP B 1 71 ? 73.135 -1.757 4.341 1.00 55.31 59 ASP B N 1
ATOM 1727 C CA . ASP B 1 71 ? 73.472 -2.638 5.445 1.00 57.36 59 ASP B CA 1
ATOM 1728 C C . ASP B 1 71 ? 72.402 -2.636 6.564 1.00 56.50 59 ASP B C 1
ATOM 1729 O O . ASP B 1 71 ? 72.718 -2.619 7.752 1.00 56.50 59 ASP B O 1
ATOM 1734 N N . LEU B 1 72 ? 71.134 -2.685 6.162 1.00 53.95 60 LEU B N 1
ATOM 1735 C CA . LEU B 1 72 ? 70.070 -3.070 7.072 1.00 52.19 60 LEU B CA 1
ATOM 1736 C C . LEU B 1 72 ? 69.660 -4.478 6.722 1.00 50.75 60 LEU B C 1
ATOM 1737 O O . LEU B 1 72 ? 69.499 -4.817 5.553 1.00 51.43 60 LEU B O 1
ATOM 1742 N N . ASP B 1 73 ? 69.543 -5.300 7.750 1.00 49.44 61 ASP B N 1
ATOM 1743 C CA . ASP B 1 73 ? 69.005 -6.636 7.637 1.00 48.74 61 ASP B CA 1
ATOM 1744 C C . ASP B 1 73 ? 67.484 -6.577 7.554 1.00 46.69 61 ASP B C 1
ATOM 1745 O O . ASP B 1 73 ? 66.857 -5.674 8.107 1.00 45.91 61 ASP B O 1
ATOM 1750 N N . GLY B 1 74 ? 66.898 -7.552 6.862 1.00 44.56 62 GLY B N 1
ATOM 1751 C CA . GLY B 1 74 ? 65.463 -7.756 6.838 1.00 44.23 62 GLY B CA 1
ATOM 1752 C C . GLY B 1 74 ? 64.703 -6.924 5.814 1.00 43.79 62 GLY B C 1
ATOM 1753 O O . GLY B 1 74 ? 63.469 -7.048 5.701 1.00 42.18 62 GLY B O 1
ATOM 1754 N N . VAL B 1 75 ? 65.410 -6.058 5.086 1.00 42.89 63 VAL B N 1
ATOM 1755 C CA . VAL B 1 75 ? 64.743 -5.186 4.130 1.00 44.79 63 VAL B CA 1
ATOM 1756 C C . VAL B 1 75 ? 64.985 -5.591 2.697 1.00 43.88 63 VAL B C 1
ATOM 1757 O O . VAL B 1 75 ? 66.112 -5.813 2.298 1.00 43.23 63 VAL B O 1
ATOM 1761 N N . LYS B 1 76 ? 63.918 -5.637 1.913 1.00 43.45 64 LYS B N 1
ATOM 1762 C CA . LYS B 1 76 ? 64.028 -5.828 0.488 1.00 43.71 64 LYS B CA 1
ATOM 1763 C C . LYS B 1 76 ? 63.415 -4.605 -0.154 1.00 41.16 64 LYS B C 1
ATOM 1764 O O . LYS B 1 76 ? 62.447 -4.046 0.385 1.00 40.68 64 LYS B O 1
ATOM 1770 N N . VAL B 1 77 ? 63.950 -4.214 -1.309 1.00 38.34 65 VAL B N 1
ATOM 1771 C CA . VAL B 1 77 ? 63.436 -3.108 -2.095 1.00 39.20 65 VAL B CA 1
ATOM 1772 C C . VAL B 1 77 ? 62.868 -3.639 -3.409 1.00 38.97 65 VAL B C 1
ATOM 1773 O O . VAL B 1 77 ? 63.446 -4.484 -4.059 1.00 40.03 65 VAL B O 1
ATOM 1777 N N . ASP B 1 78 ? 61.708 -3.132 -3.808 1.00 40.22 66 ASP B N 1
ATOM 1778 C CA . ASP B 1 78 ? 61.083 -3.579 -5.055 1.00 39.80 66 ASP B CA 1
ATOM 1779 C C . ASP B 1 78 ? 60.305 -2.425 -5.682 1.00 40.27 66 ASP B C 1
ATOM 1780 O O . ASP B 1 78 ? 60.165 -1.350 -5.056 1.00 39.52 66 ASP B O 1
ATOM 1785 N N . VAL B 1 79 ? 59.806 -2.636 -6.904 1.00 39.94 67 VAL B N 1
ATOM 1786 C CA . VAL B 1 79 ? 58.952 -1.639 -7.567 1.00 39.77 67 VAL B CA 1
ATOM 1787 C C . VAL B 1 79 ? 57.646 -2.272 -8.016 1.00 39.69 67 VAL B C 1
ATOM 1788 O O . VAL B 1 79 ? 57.570 -3.480 -8.218 1.00 39.10 67 VAL B O 1
ATOM 1792 N N . HIS B 1 80 ? 56.619 -1.445 -8.174 1.00 39.40 68 HIS B N 1
ATOM 1793 C CA . HIS B 1 80 ? 55.308 -1.930 -8.595 1.00 40.02 68 HIS B CA 1
ATOM 1794 C C . HIS B 1 80 ? 54.586 -0.833 -9.346 1.00 41.08 68 HIS B C 1
ATOM 1795 O O . HIS B 1 80 ? 54.543 0.308 -8.888 1.00 41.20 68 HIS B O 1
ATOM 1802 N N . HIS B 1 81 ? 54.061 -1.193 -10.523 1.00 44.69 69 HIS B N 1
ATOM 1803 C CA . HIS B 1 81 ? 53.436 -0.242 -11.441 1.00 47.21 69 HIS B CA 1
ATOM 1804 C C . HIS B 1 81 ? 51.908 -0.230 -11.285 1.00 46.12 69 HIS B C 1
ATOM 1805 O O . HIS B 1 81 ? 51.262 0.709 -11.756 1.00 50.71 69 HIS B O 1
ATOM 1812 N N . GLY B 1 82 ? 51.329 -1.268 -10.684 1.00 41.93 70 GLY B N 1
ATOM 1813 C CA . GLY B 1 82 ? 49.874 -1.432 -10.671 1.00 39.96 70 GLY B CA 1
ATOM 1814 C C . GLY B 1 82 ? 49.157 -1.068 -9.393 1.00 39.24 70 GLY B C 1
ATOM 1815 O O . GLY B 1 82 ? 49.589 -0.196 -8.638 1.00 37.33 70 GLY B O 1
ATOM 1816 N N . LEU B 1 83 ? 48.046 -1.763 -9.157 1.00 38.68 71 LEU B N 1
ATOM 1817 C CA . LEU B 1 83 ? 47.249 -1.593 -7.928 1.00 36.89 71 LEU B CA 1
ATOM 1818 C C . LEU B 1 83 ? 48.019 -2.167 -6.758 1.00 36.43 71 LEU B C 1
ATOM 1819 O O . LEU B 1 83 ? 48.439 -3.329 -6.794 1.00 36.37 71 LEU B O 1
ATOM 1824 N N . LEU B 1 84 ? 48.223 -1.345 -5.738 1.00 35.19 72 LEU B N 1
ATOM 1825 C CA . LEU B 1 84 ? 49.050 -1.717 -4.612 1.00 36.35 72 LEU B CA 1
ATOM 1826 C C . LEU B 1 84 ? 48.623 -3.052 -4.015 1.00 37.01 72 LEU B C 1
ATOM 1827 O O . LEU B 1 84 ? 49.453 -3.950 -3.871 1.00 36.42 72 LEU B O 1
ATOM 1832 N N . VAL B 1 85 ? 47.326 -3.212 -3.753 1.00 37.91 73 VAL B N 1
ATOM 1833 C CA . VAL B 1 85 ? 46.849 -4.428 -3.077 1.00 38.47 73 VAL B CA 1
ATOM 1834 C C . VAL B 1 85 ? 47.165 -5.685 -3.881 1.00 37.47 73 VAL B C 1
ATOM 1835 O O . VAL B 1 85 ? 47.359 -6.741 -3.311 1.00 37.99 73 VAL B O 1
ATOM 1839 N N . ASP B 1 86 ? 47.238 -5.561 -5.201 1.00 38.59 74 ASP B N 1
ATOM 1840 C CA . ASP B 1 86 ? 47.635 -6.677 -6.069 1.00 38.56 74 ASP B CA 1
ATOM 1841 C C . ASP B 1 86 ? 49.043 -7.185 -5.787 1.00 37.72 74 ASP B C 1
ATOM 1842 O O . ASP B 1 86 ? 49.293 -8.383 -5.850 1.00 37.19 74 ASP B O 1
ATOM 1847 N N . TYR B 1 87 ? 49.961 -6.282 -5.490 1.00 37.80 75 TYR B N 1
ATOM 1848 C CA . TYR B 1 87 ? 51.308 -6.678 -5.063 1.00 37.66 75 TYR B CA 1
ATOM 1849 C C . TYR B 1 87 ? 51.266 -7.493 -3.774 1.00 38.20 75 TYR B C 1
ATOM 1850 O O . TYR B 1 87 ? 51.922 -8.520 -3.652 1.00 34.55 75 TYR B O 1
ATOM 1859 N N . LEU B 1 88 ? 50.510 -6.980 -2.799 1.00 38.52 76 LEU B N 1
ATOM 1860 C CA . LEU B 1 88 ? 50.394 -7.641 -1.528 1.00 41.38 76 LEU B CA 1
ATOM 1861 C C . LEU B 1 88 ? 49.738 -9.018 -1.663 1.00 41.20 76 LEU B C 1
ATOM 1862 O O . LEU B 1 88 ? 50.205 -9.947 -1.055 1.00 41.94 76 LEU B O 1
ATOM 1867 N N . LYS B 1 89 ? 48.670 -9.123 -2.456 1.00 40.80 77 LYS B N 1
ATOM 1868 C CA . LYS B 1 89 ? 47.903 -10.360 -2.558 1.00 42.35 77 LYS B CA 1
ATOM 1869 C C . LYS B 1 89 ? 48.780 -11.419 -3.207 1.00 42.89 77 LYS B C 1
ATOM 1870 O O . LYS B 1 89 ? 48.799 -12.565 -2.769 1.00 43.40 77 LYS B O 1
ATOM 1876 N N . LYS B 1 90 ? 49.465 -11.015 -4.274 1.00 43.23 78 LYS B N 1
ATOM 1877 C CA . LYS B 1 90 ? 50.410 -11.839 -4.981 1.00 42.71 78 LYS B CA 1
ATOM 1878 C C . LYS B 1 90 ? 51.457 -12.438 -4.069 1.00 41.95 78 LYS B C 1
ATOM 1879 O O . LYS B 1 90 ? 51.785 -13.589 -4.203 1.00 40.43 78 LYS B O 1
ATOM 1885 N N . HIS B 1 91 ? 51.990 -11.651 -3.150 1.00 42.62 79 HIS B N 1
ATOM 1886 C CA . HIS B 1 91 ? 53.095 -12.098 -2.289 1.00 43.18 79 HIS B CA 1
ATOM 1887 C C . HIS B 1 91 ? 52.658 -12.566 -0.895 1.00 44.06 79 HIS B C 1
ATOM 1888 O O . HIS B 1 91 ? 53.506 -12.873 -0.039 1.00 45.46 79 HIS B O 1
ATOM 1895 N N . GLY B 1 92 ? 51.349 -12.626 -0.663 1.00 44.12 80 GLY B N 1
ATOM 1896 C CA . GLY B 1 92 ? 50.819 -13.128 0.593 1.00 43.91 80 GLY B CA 1
ATOM 1897 C C . GLY B 1 92 ? 51.091 -12.175 1.749 1.00 44.25 80 GLY B C 1
ATOM 1898 O O . GLY B 1 92 ? 51.193 -12.606 2.892 1.00 46.26 80 GLY B O 1
ATOM 1899 N N . ILE B 1 93 ? 51.208 -10.887 1.465 1.00 43.69 81 ILE B N 1
ATOM 1900 C CA . ILE B 1 93 ? 51.519 -9.912 2.502 1.00 42.24 81 ILE B CA 1
ATOM 1901 C C . ILE B 1 93 ? 50.204 -9.238 2.867 1.00 42.52 81 ILE B C 1
ATOM 1902 O O . ILE B 1 93 ? 49.434 -8.879 1.975 1.00 42.65 81 ILE B O 1
ATOM 1907 N N . LYS B 1 94 ? 49.943 -9.118 4.174 1.00 41.56 82 LYS B N 1
ATOM 1908 C CA . LYS B 1 94 ? 48.676 -8.584 4.680 1.00 43.28 82 LYS B CA 1
ATOM 1909 C C . LYS B 1 94 ? 48.815 -7.302 5.493 1.00 40.83 82 LYS B C 1
ATOM 1910 O O . LYS B 1 94 ? 47.832 -6.829 5.990 1.00 40.41 82 LYS B O 1
ATOM 1916 N N . VAL B 1 95 ? 50.027 -6.778 5.622 1.00 39.99 83 VAL B N 1
ATOM 1917 C CA . VAL B 1 95 ? 50.280 -5.553 6.327 1.00 40.15 83 VAL B CA 1
ATOM 1918 C C . VAL B 1 95 ? 50.998 -4.525 5.456 1.00 41.07 83 VAL B C 1
ATOM 1919 O O . VAL B 1 95 ? 52.010 -4.780 4.853 1.00 39.99 83 VAL B O 1
ATOM 1923 N N . LEU B 1 96 ? 50.491 -3.316 5.543 1.00 41.99 84 LEU B N 1
ATOM 1924 C CA . LEU B 1 96 ? 51.026 -2.160 4.905 1.00 41.38 84 LEU B CA 1
ATOM 1925 C C . LEU B 1 96 ? 51.407 -1.226 6.027 1.00 39.49 84 LEU B C 1
ATOM 1926 O O . LEU B 1 96 ? 50.652 -1.047 6.954 1.00 38.52 84 LEU B O 1
ATOM 1931 N N . VAL B 1 97 ? 52.590 -0.649 5.930 1.00 40.00 85 VAL B N 1
ATOM 1932 C CA . VAL B 1 97 ? 53.067 0.350 6.874 1.00 41.85 85 VAL B CA 1
ATOM 1933 C C . VAL B 1 97 ? 53.095 1.707 6.181 1.00 41.85 85 VAL B C 1
ATOM 1934 O O . VAL B 1 97 ? 53.541 1.814 5.035 1.00 40.76 85 VAL B O 1
ATOM 1938 N N . ARG B 1 98 ? 52.637 2.729 6.897 1.00 40.69 86 ARG B N 1
ATOM 1939 C CA . ARG B 1 98 ? 52.721 4.105 6.438 1.00 41.01 86 ARG B CA 1
ATOM 1940 C C . ARG B 1 98 ? 53.165 4.998 7.595 1.00 41.20 86 ARG B C 1
ATOM 1941 O O . ARG B 1 98 ? 52.955 4.653 8.722 1.00 39.42 86 ARG B O 1
ATOM 1949 N N . GLY B 1 99 ? 53.788 6.144 7.289 1.00 41.56 87 GLY B N 1
ATOM 1950 C CA . GLY B 1 99 ? 54.192 7.122 8.309 1.00 40.97 87 GLY B CA 1
ATOM 1951 C C . GLY B 1 99 ? 53.170 8.218 8.349 1.00 40.83 87 GLY B C 1
ATOM 1952 O O . GLY B 1 99 ? 52.559 8.504 7.336 1.00 40.85 87 GLY B O 1
ATOM 1953 N N . LEU B 1 100 ? 53.010 8.812 9.531 1.00 40.76 88 LEU B N 1
ATOM 1954 C CA . LEU B 1 100 ? 52.175 9.961 9.769 1.00 41.23 88 LEU B CA 1
ATOM 1955 C C . LEU B 1 100 ? 53.005 11.126 10.301 1.00 41.89 88 LEU B C 1
ATOM 1956 O O . LEU B 1 100 ? 53.634 11.037 11.363 1.00 41.35 88 LEU B O 1
ATOM 1961 N N . ARG B 1 101 ? 52.961 12.226 9.557 1.00 42.61 89 ARG B N 1
ATOM 1962 C CA . ARG B 1 101 ? 53.638 13.473 9.874 1.00 43.30 89 ARG B CA 1
ATOM 1963 C C . ARG B 1 101 ? 52.626 14.571 10.169 1.00 42.28 89 ARG B C 1
ATOM 1964 O O . ARG B 1 101 ? 51.464 14.453 9.826 1.00 40.11 89 ARG B O 1
ATOM 1972 N N . ALA B 1 102 ? 53.088 15.634 10.829 1.00 44.14 90 ALA B N 1
ATOM 1973 C CA . ALA B 1 102 ? 52.285 16.850 11.028 1.00 44.60 90 ALA B CA 1
ATOM 1974 C C . ALA B 1 102 ? 51.747 17.384 9.682 1.00 45.07 90 ALA B C 1
ATOM 1975 O O . ALA B 1 102 ? 50.651 17.951 9.625 1.00 46.94 90 ALA B O 1
ATOM 1977 N N . VAL B 1 103 ? 52.523 17.200 8.613 1.00 44.93 91 VAL B N 1
ATOM 1978 C CA . VAL B 1 103 ? 52.142 17.670 7.292 1.00 46.67 91 VAL B CA 1
ATOM 1979 C C . VAL B 1 103 ? 51.445 16.616 6.401 1.00 48.01 91 VAL B C 1
ATOM 1980 O O . VAL B 1 103 ? 51.133 16.894 5.243 1.00 49.66 91 VAL B O 1
ATOM 1984 N N . THR B 1 104 ? 51.181 15.438 6.950 1.00 46.62 92 THR B N 1
ATOM 1985 C CA . THR B 1 104 ? 50.379 14.430 6.305 1.00 45.86 92 THR B CA 1
ATOM 1986 C C . THR B 1 104 ? 48.900 14.856 6.078 1.00 44.98 92 THR B C 1
ATOM 1987 O O . THR B 1 104 ? 48.227 15.419 6.964 1.00 44.52 92 THR B O 1
ATOM 1991 N N . ASP B 1 105 ? 48.414 14.557 4.884 1.00 44.96 93 ASP B N 1
ATOM 1992 C CA . ASP B 1 105 ? 46.980 14.644 4.583 1.00 45.96 93 ASP B CA 1
ATOM 1993 C C . ASP B 1 105 ? 46.292 13.429 5.214 1.00 44.61 93 ASP B C 1
ATOM 1994 O O . ASP B 1 105 ? 46.250 12.356 4.630 1.00 43.87 93 ASP B O 1
ATOM 1999 N N . TYR B 1 106 ? 45.764 13.628 6.418 1.00 43.61 94 TYR B N 1
ATOM 2000 C CA . TYR B 1 106 ? 45.240 12.540 7.238 1.00 45.19 94 TYR B CA 1
ATOM 2001 C C . TYR B 1 106 ? 44.032 11.859 6.558 1.00 45.78 94 TYR B C 1
ATOM 2002 O O . TYR B 1 106 ? 43.899 10.637 6.588 1.00 43.32 94 TYR B O 1
ATOM 2011 N N . GLU B 1 107 ? 43.199 12.660 5.907 1.00 46.19 95 GLU B N 1
ATOM 2012 C CA . GLU B 1 107 ? 41.993 12.175 5.269 1.00 47.65 95 GLU B CA 1
ATOM 2013 C C . GLU B 1 107 ? 42.300 11.338 4.030 1.00 46.51 95 GLU B C 1
ATOM 2014 O O . GLU B 1 107 ? 41.568 10.377 3.734 1.00 44.64 95 GLU B O 1
ATOM 2020 N N . TYR B 1 108 ? 43.374 11.696 3.339 1.00 44.65 96 TYR B N 1
ATOM 2021 C CA . TYR B 1 108 ? 43.854 10.935 2.197 1.00 45.91 96 TYR B CA 1
ATOM 2022 C C . TYR B 1 108 ? 44.402 9.552 2.613 1.00 44.07 96 TYR B C 1
ATOM 2023 O O . TYR B 1 108 ? 44.105 8.529 1.984 1.00 41.13 96 TYR B O 1
ATOM 2032 N N . GLU B 1 109 ? 45.190 9.538 3.679 1.00 43.83 97 GLU B N 1
ATOM 2033 C CA . GLU B 1 109 ? 45.672 8.303 4.245 1.00 41.86 97 GLU B CA 1
ATOM 2034 C C . GLU B 1 109 ? 44.515 7.418 4.656 1.00 41.16 97 GLU B C 1
ATOM 2035 O O . GLU B 1 109 ? 44.507 6.225 4.400 1.00 39.92 97 GLU B O 1
ATOM 2041 N N . LEU B 1 110 ? 43.551 8.010 5.352 1.00 40.71 98 LEU B N 1
ATOM 2042 C CA . LEU B 1 110 ? 42.407 7.303 5.873 1.00 42.16 98 LEU B CA 1
ATOM 2043 C C . LEU B 1 110 ? 41.589 6.759 4.742 1.00 40.71 98 LEU B C 1
ATOM 2044 O O . LEU B 1 110 ? 41.205 5.582 4.774 1.00 41.53 98 LEU B O 1
ATOM 2049 N N . GLN B 1 111 ? 41.357 7.593 3.727 1.00 38.35 99 GLN B N 1
ATOM 2050 C CA . GLN B 1 111 ? 40.673 7.164 2.503 1.00 40.43 99 GLN B CA 1
ATOM 2051 C C . GLN B 1 111 ? 41.340 5.965 1.834 1.00 38.70 99 GLN B C 1
ATOM 2052 O O . GLN B 1 111 ? 40.685 5.030 1.429 1.00 38.69 99 GLN B O 1
ATOM 2058 N N . MET B 1 112 ? 42.652 6.026 1.702 1.00 40.44 100 MET B N 1
ATOM 2059 C CA . MET B 1 112 ? 43.425 4.985 0.994 1.00 43.60 100 MET B CA 1
ATOM 2060 C C . MET B 1 112 ? 43.442 3.711 1.803 1.00 39.60 100 MET B C 1
ATOM 2061 O O . MET B 1 112 ? 43.231 2.646 1.270 1.00 37.73 100 MET B O 1
ATOM 2066 N N . ALA B 1 113 ? 43.651 3.827 3.113 1.00 38.58 101 ALA 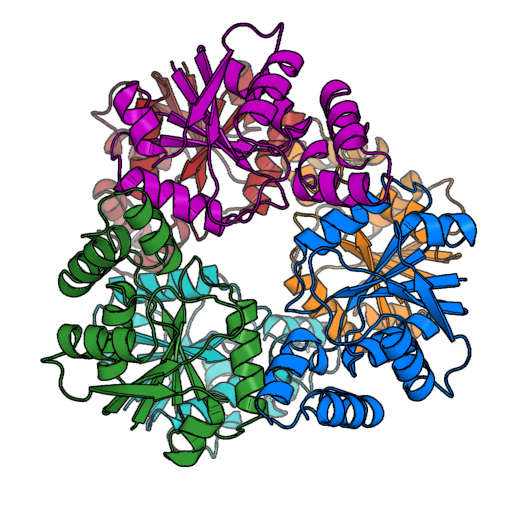B N 1
ATOM 2067 C CA . ALA B 1 113 ? 43.585 2.653 3.994 1.00 37.90 101 ALA B CA 1
ATOM 2068 C C . ALA B 1 113 ? 42.244 1.938 3.868 1.00 37.32 101 ALA B C 1
ATOM 2069 O O . ALA B 1 113 ? 42.194 0.717 3.681 1.00 36.27 101 ALA B O 1
ATOM 2071 N N . LEU B 1 114 ? 41.161 2.696 3.970 1.00 36.99 102 LEU B N 1
ATOM 2072 C CA . LEU B 1 114 ? 39.826 2.124 3.917 1.00 36.47 102 LEU B CA 1
ATOM 2073 C C . LEU B 1 114 ? 39.520 1.568 2.525 1.00 36.66 102 LEU B C 1
ATOM 2074 O O . LEU B 1 114 ? 38.880 0.520 2.404 1.00 37.76 102 LEU B O 1
ATOM 2079 N N . ALA B 1 115 ? 39.956 2.252 1.470 1.00 37.95 103 ALA B N 1
ATOM 2080 C CA . ALA B 1 115 ? 39.761 1.727 0.103 1.00 38.24 103 ALA B CA 1
ATOM 2081 C C . ALA B 1 115 ? 40.557 0.433 -0.053 1.00 37.49 103 ALA B C 1
ATOM 2082 O O . ALA B 1 115 ? 40.004 -0.581 -0.423 1.00 39.30 103 ALA B O 1
ATOM 2084 N N . ASN B 1 116 ? 41.833 0.458 0.318 1.00 38.60 104 ASN B N 1
ATOM 2085 C CA . ASN B 1 116 ? 42.697 -0.715 0.216 1.00 37.98 104 ASN B CA 1
ATOM 2086 C C . ASN B 1 116 ? 42.111 -1.912 0.968 1.00 38.01 104 ASN B C 1
ATOM 2087 O O . ASN B 1 116 ? 42.157 -3.035 0.473 1.00 39.29 104 ASN B O 1
ATOM 2092 N N . LYS B 1 117 ? 41.504 -1.665 2.120 1.00 39.52 105 LYS B N 1
ATOM 2093 C CA . LYS B 1 117 ? 40.880 -2.748 2.918 1.00 40.39 105 LYS B CA 1
ATOM 2094 C C . LYS B 1 117 ? 39.584 -3.272 2.271 1.00 39.86 105 LYS B C 1
ATOM 2095 O O . LYS B 1 117 ? 39.307 -4.475 2.294 1.00 40.48 105 LYS B O 1
ATOM 2101 N N . LYS B 1 118 ? 38.811 -2.393 1.655 1.00 39.12 106 LYS B N 1
ATOM 2102 C CA . LYS B 1 118 ? 37.677 -2.828 0.827 1.00 37.58 106 LYS B CA 1
ATOM 2103 C C . LYS B 1 118 ? 38.116 -3.683 -0.371 1.00 38.06 106 LYS B C 1
ATOM 2104 O O . LYS B 1 118 ? 37.407 -4.658 -0.732 1.00 37.43 106 LYS B O 1
ATOM 2108 N N . LEU B 1 119 ? 39.269 -3.366 -0.960 1.00 37.89 107 LEU B N 1
ATOM 2109 C CA . LEU B 1 119 ? 39.789 -4.147 -2.100 1.00 37.27 107 LEU B CA 1
ATOM 2110 C C . LEU B 1 119 ? 40.490 -5.429 -1.676 1.00 37.49 107 LEU B C 1
ATOM 2111 O O . LEU B 1 119 ? 40.663 -6.301 -2.495 1.00 38.71 107 LEU B O 1
ATOM 2116 N N . TYR B 1 120 ? 40.914 -5.512 -0.412 1.00 38.39 108 TYR B N 1
ATOM 2117 C CA . TYR B 1 120 ? 41.701 -6.623 0.080 1.00 38.68 108 TYR B CA 1
ATOM 2118 C C . TYR B 1 120 ? 41.404 -6.749 1.558 1.00 39.24 108 TYR B C 1
ATOM 2119 O O . TYR B 1 120 ? 42.032 -6.106 2.376 1.00 36.98 108 TYR B O 1
ATOM 2128 N N . SER B 1 121 ? 40.403 -7.539 1.881 1.00 38.79 109 SER B N 1
ATOM 2129 C CA . SER B 1 121 ? 39.771 -7.538 3.213 1.00 40.89 109 SER B CA 1
ATOM 2130 C C . SER B 1 121 ? 40.687 -7.974 4.350 1.00 40.69 109 SER B C 1
ATOM 2131 O O . SER B 1 121 ? 40.532 -7.492 5.492 1.00 42.54 109 SER B O 1
ATOM 2134 N N . ASP B 1 122 ? 41.660 -8.835 4.032 1.00 41.06 110 ASP B N 1
ATOM 2135 C CA . ASP B 1 122 ? 42.648 -9.298 5.022 1.00 42.18 110 ASP B CA 1
ATOM 2136 C C . ASP B 1 122 ? 43.676 -8.244 5.402 1.00 42.11 110 ASP B C 1
ATOM 2137 O O . ASP B 1 122 ? 44.451 -8.453 6.345 1.00 43.18 110 ASP B O 1
ATOM 2142 N N . LEU B 1 123 ? 43.706 -7.131 4.666 1.00 42.50 111 LEU B N 1
ATOM 2143 C CA . LEU B 1 123 ? 44.744 -6.136 4.800 1.00 40.18 111 LEU B CA 1
ATOM 2144 C C . LEU B 1 123 ? 44.628 -5.442 6.083 1.00 39.06 111 LEU B C 1
ATOM 2145 O O . LEU B 1 123 ? 43.525 -5.218 6.569 1.00 39.85 111 LEU B O 1
ATOM 2150 N N . GLU B 1 124 ? 45.764 -5.030 6.623 1.00 39.52 112 GLU B N 1
ATOM 2151 C CA . GLU B 1 124 ? 45.795 -4.069 7.712 1.00 39.66 112 GLU B CA 1
ATOM 2152 C C . GLU B 1 124 ? 46.815 -3.023 7.306 1.00 37.54 112 GLU B C 1
ATOM 2153 O O . GLU B 1 124 ? 47.918 -3.372 6.929 1.00 38.89 112 GLU B O 1
ATOM 2159 N N . THR B 1 125 ? 46.417 -1.756 7.279 1.00 36.75 113 THR B N 1
ATOM 2160 C CA . THR B 1 125 ? 47.364 -0.657 7.174 1.00 36.57 113 THR B CA 1
ATOM 2161 C C . THR B 1 125 ? 47.655 -0.190 8.581 1.00 38.63 113 THR B C 1
ATOM 2162 O O . THR B 1 125 ? 46.733 0.066 9.364 1.00 38.04 113 THR B O 1
ATOM 2166 N N . VAL B 1 126 ? 48.951 -0.139 8.885 1.00 39.38 114 VAL B N 1
ATOM 2167 C CA . VAL B 1 126 ? 49.448 0.243 10.177 1.00 41.80 114 VAL B CA 1
ATOM 2168 C C . VAL B 1 126 ? 50.249 1.542 9.983 1.00 39.76 114 VAL B C 1
ATOM 2169 O O . VAL B 1 126 ? 51.012 1.671 9.031 1.00 40.97 114 VAL B O 1
ATOM 2173 N N . PHE B 1 127 ? 50.047 2.495 10.870 1.00 38.30 115 PHE B N 1
ATOM 2174 C CA . PHE B 1 127 ? 50.764 3.748 10.824 1.00 39.56 115 PHE B CA 1
ATOM 2175 C C . PHE B 1 127 ? 51.700 3.950 12.007 1.00 39.20 115 PHE B C 1
ATOM 2176 O O . PHE B 1 127 ? 51.314 3.727 13.175 1.00 37.15 115 PHE B O 1
ATOM 2184 N N . LEU B 1 128 ? 52.920 4.378 11.678 1.00 40.55 116 LEU B N 1
ATOM 2185 C CA . LEU B 1 128 ? 53.884 4.894 12.653 1.00 41.77 116 LEU B CA 1
ATOM 2186 C C . LEU B 1 128 ? 53.951 6.421 12.612 1.00 41.58 116 LEU B C 1
ATOM 2187 O O . LEU B 1 128 ? 53.784 7.035 11.562 1.00 40.98 116 LEU B O 1
ATOM 2192 N N . ILE B 1 129 ? 54.228 7.032 13.758 1.00 43.98 117 ILE B N 1
ATOM 2193 C CA . ILE B 1 129 ? 54.340 8.518 13.829 1.00 43.75 117 ILE B CA 1
ATOM 2194 C C . ILE B 1 129 ? 55.795 8.911 13.531 1.00 41.90 117 ILE B C 1
ATOM 2195 O O . ILE B 1 129 ? 56.721 8.413 14.141 1.00 41.34 117 ILE B O 1
ATOM 2200 N N . ALA B 1 130 ? 55.972 9.794 12.561 1.00 40.97 118 ALA B N 1
ATOM 2201 C CA . ALA B 1 130 ? 57.261 10.430 12.283 1.00 40.55 118 ALA B CA 1
ATOM 2202 C C . ALA B 1 130 ? 57.717 11.177 13.514 1.00 38.90 118 ALA B C 1
ATOM 2203 O O . ALA B 1 130 ? 56.912 11.785 14.203 1.00 40.92 118 ALA B O 1
ATOM 2205 N N . SER B 1 131 ? 59.001 11.084 13.827 1.00 40.34 119 SER B N 1
ATOM 2206 C CA . SER B 1 131 ? 59.615 11.848 14.896 1.00 41.51 119 SER B CA 1
ATOM 2207 C C . SER B 1 131 ? 59.468 13.312 14.600 1.00 39.88 119 SER B C 1
ATOM 2208 O O . SER B 1 131 ? 59.288 13.678 13.483 1.00 38.88 119 SER B O 1
ATOM 2211 N N . GLU B 1 132 ? 59.590 14.131 15.638 1.00 38.90 120 GLU B N 1
ATOM 2212 C CA . GLU B 1 132 ? 59.448 15.561 15.528 1.00 39.75 120 GLU B CA 1
ATOM 2213 C C . GLU B 1 132 ? 60.316 16.105 14.438 1.00 41.11 120 GLU B C 1
ATOM 2214 O O . GLU B 1 132 ? 59.877 16.962 13.674 1.00 41.72 120 GLU B O 1
ATOM 2220 N N . LYS B 1 133 ? 61.562 15.623 14.361 1.00 41.87 121 LYS B N 1
ATOM 2221 C CA . LYS B 1 133 ? 62.523 16.219 13.438 1.00 43.23 121 LYS B CA 1
ATOM 2222 C C . LYS B 1 133 ? 62.179 15.976 11.996 1.00 41.82 121 LYS B C 1
ATOM 2223 O O . LYS B 1 133 ? 62.651 16.699 11.112 1.00 41.93 121 LYS B O 1
ATOM 2229 N N . PHE B 1 134 ? 61.381 14.948 11.736 1.00 41.76 122 PHE B N 1
ATOM 2230 C CA . PHE B 1 134 ? 61.027 14.614 10.361 1.00 41.73 122 PHE B CA 1
ATOM 2231 C C . PHE B 1 134 ? 59.564 14.847 10.048 1.00 40.64 122 PHE B C 1
ATOM 2232 O O . PHE B 1 134 ? 59.141 14.563 8.927 1.00 41.59 122 PHE B O 1
ATOM 2240 N N . SER B 1 135 ? 58.820 15.409 11.011 1.00 39.03 123 SER B N 1
ATOM 2241 C CA . SER B 1 135 ? 57.371 15.539 10.958 1.00 38.24 123 SER B CA 1
ATOM 2242 C C . SER B 1 135 ? 56.895 16.658 10.025 1.00 40.00 123 SER B C 1
ATOM 2243 O O . SER B 1 135 ? 55.692 16.767 9.757 1.00 40.17 123 SER B O 1
ATOM 2246 N N . PHE B 1 136 ? 57.819 17.498 9.557 1.00 39.92 124 PHE B N 1
ATOM 2247 C CA . PHE B 1 136 ? 57.510 18.632 8.663 1.00 41.20 124 PHE B CA 1
ATOM 2248 C C . PHE B 1 136 ? 58.331 18.597 7.376 1.00 41.36 124 PHE B C 1
ATOM 2249 O O . PHE B 1 136 ? 58.393 19.568 6.664 1.00 40.39 124 PHE B O 1
ATOM 2257 N N . ILE B 1 137 ? 58.976 17.475 7.094 1.00 42.12 125 ILE B N 1
ATOM 2258 C CA . ILE B 1 137 ? 59.626 17.288 5.807 1.00 44.87 125 ILE B CA 1
ATOM 2259 C C . ILE B 1 137 ? 58.847 16.321 4.892 1.00 45.45 125 ILE B C 1
ATOM 2260 O O . ILE B 1 137 ? 57.935 15.587 5.326 1.00 44.81 125 ILE B O 1
ATOM 2265 N N . SER B 1 138 ? 59.234 16.363 3.613 1.00 43.25 126 SER B N 1
ATOM 2266 C CA . SER B 1 138 ? 58.626 15.602 2.554 1.00 42.04 126 SER B CA 1
ATOM 2267 C C . SER B 1 138 ? 59.619 15.586 1.422 1.00 40.39 126 SER B C 1
ATOM 2268 O O . SER B 1 138 ? 60.505 16.451 1.358 1.00 39.60 126 SER B O 1
ATOM 2271 N N . SER B 1 139 ? 59.475 14.605 0.527 1.00 40.72 127 SER B N 1
ATOM 2272 C CA . SER B 1 139 ? 60.291 14.543 -0.719 1.00 39.52 127 SER B CA 1
ATOM 2273 C C . SER B 1 139 ? 60.079 15.768 -1.580 1.00 39.24 127 SER B C 1
ATOM 2274 O O . SER B 1 139 ? 61.018 16.270 -2.199 1.00 40.66 127 SER B O 1
ATOM 2277 N N . SER B 1 140 ? 58.849 16.273 -1.570 1.00 39.52 128 SER B N 1
ATOM 2278 C CA . SER B 1 140 ? 58.487 17.494 -2.285 1.00 39.54 128 SER B CA 1
ATOM 2279 C C . SER B 1 140 ? 59.272 18.703 -1.832 1.00 37.86 128 SER B C 1
ATOM 2280 O O . SER B 1 140 ? 59.777 19.488 -2.639 1.00 38.41 128 SER B O 1
ATOM 2283 N N . LEU B 1 141 ? 59.363 18.874 -0.535 1.00 37.77 129 LEU B N 1
ATOM 2284 C CA . LEU B 1 141 ? 60.091 20.002 0.036 1.00 38.12 129 LEU B CA 1
ATOM 2285 C C . LEU B 1 141 ? 61.536 19.915 -0.357 1.00 35.94 129 LEU B C 1
ATOM 2286 O O . LEU B 1 141 ? 62.160 20.901 -0.699 1.00 35.66 129 LEU B O 1
ATOM 2291 N N . VAL B 1 142 ? 62.076 18.716 -0.240 1.00 36.75 130 VAL B N 1
ATOM 2292 C CA . VAL B 1 142 ? 63.462 18.422 -0.605 1.00 38.08 130 VAL B CA 1
ATOM 2293 C C . VAL B 1 142 ? 63.763 18.812 -2.042 1.00 35.42 130 VAL B C 1
ATOM 2294 O O . VAL B 1 142 ? 64.755 19.463 -2.318 1.00 37.07 130 VAL B O 1
ATOM 2298 N N . LYS B 1 143 ? 62.929 18.344 -2.951 1.00 35.96 131 LYS B N 1
ATOM 2299 C CA . LYS B 1 143 ? 63.109 18.574 -4.377 1.00 35.87 131 LYS B CA 1
ATOM 2300 C C . LYS B 1 143 ? 63.062 20.038 -4.694 1.00 35.24 131 LYS B C 1
ATOM 2301 O O . LYS B 1 143 ? 63.900 20.515 -5.450 1.00 34.87 131 LYS B O 1
ATOM 2307 N N . GLU B 1 144 ? 62.083 20.751 -4.118 1.00 36.03 132 GLU B N 1
ATOM 2308 C CA . GLU B 1 144 ? 61.946 22.188 -4.345 1.00 35.21 132 GLU B CA 1
ATOM 2309 C C . GLU B 1 144 ? 63.160 22.959 -3.846 1.00 33.71 132 GLU B C 1
ATOM 2310 O O . GLU B 1 144 ? 63.648 23.861 -4.508 1.00 34.94 132 GLU B O 1
ATOM 2316 N N . VAL B 1 145 ? 63.662 22.607 -2.680 1.00 34.16 133 VAL B N 1
ATOM 2317 C CA . VAL B 1 145 ? 64.827 23.292 -2.133 1.00 33.74 133 VAL B CA 1
ATOM 2318 C C . VAL B 1 145 ? 66.093 22.965 -2.957 1.00 34.26 133 VAL B C 1
ATOM 2319 O O . VAL B 1 145 ? 66.873 23.866 -3.271 1.00 33.07 133 VAL B O 1
ATOM 2323 N N . ALA B 1 146 ? 66.293 21.682 -3.283 1.00 35.46 134 ALA B N 1
ATOM 2324 C CA . ALA B 1 146 ? 67.458 21.302 -4.084 1.00 35.86 134 ALA B CA 1
ATOM 2325 C C . ALA B 1 146 ? 67.370 21.981 -5.434 1.00 35.49 134 ALA B C 1
ATOM 2326 O O . ALA B 1 146 ? 68.364 22.481 -5.896 1.00 35.26 134 ALA B O 1
ATOM 2328 N N . LEU B 1 147 ? 66.170 22.042 -6.033 1.00 37.20 135 LEU B N 1
ATOM 2329 C CA . LEU B 1 147 ? 65.998 22.673 -7.344 1.00 39.24 135 LEU B CA 1
ATOM 2330 C C . LEU B 1 147 ? 66.503 24.099 -7.404 1.00 38.40 135 LEU B C 1
ATOM 2331 O O . LEU B 1 147 ? 67.003 24.532 -8.448 1.00 38.13 135 LEU B O 1
ATOM 2336 N N . TYR B 1 148 ? 66.361 24.827 -6.294 1.00 38.43 136 TYR B N 1
ATOM 2337 C CA . TYR B 1 148 ? 66.867 26.193 -6.201 1.00 37.08 136 TYR B CA 1
ATOM 2338 C C . TYR B 1 148 ? 68.242 26.260 -5.592 1.00 39.00 136 TYR B C 1
ATOM 2339 O O . TYR B 1 148 ? 68.724 27.341 -5.244 1.00 40.78 136 TYR B O 1
ATOM 2348 N N . GLY B 1 149 ? 68.907 25.118 -5.475 1.00 40.02 137 GLY B N 1
ATOM 2349 C CA . GLY B 1 149 ? 70.310 25.089 -5.031 1.00 39.45 137 GLY B CA 1
ATOM 2350 C C . GLY B 1 149 ? 70.475 25.151 -3.518 1.00 39.98 137 GLY B C 1
ATOM 2351 O O . GLY B 1 149 ? 71.564 25.378 -3.014 1.00 40.07 137 GLY B O 1
ATOM 2352 N N . GLY B 1 150 ? 69.407 24.940 -2.762 1.00 38.25 138 GLY B N 1
ATOM 2353 C CA . GLY B 1 150 ? 69.563 24.952 -1.319 1.00 38.13 138 GLY B CA 1
ATOM 2354 C C . GLY B 1 150 ? 70.162 23.662 -0.791 1.00 38.22 138 GLY B C 1
ATOM 2355 O O . GLY B 1 150 ? 70.151 22.621 -1.442 1.00 38.64 138 GLY B O 1
ATOM 2356 N N . ASP B 1 151 ? 70.657 23.729 0.430 1.00 39.29 139 ASP B N 1
ATOM 2357 C CA . ASP B 1 151 ? 71.221 22.565 1.054 1.00 40.84 139 ASP B CA 1
ATOM 2358 C C . ASP B 1 151 ? 70.108 21.669 1.626 1.00 40.19 139 ASP B C 1
ATOM 2359 O O . ASP B 1 151 ? 69.346 22.100 2.461 1.00 40.53 139 ASP B O 1
ATOM 2364 N N . VAL B 1 152 ? 70.006 20.426 1.137 1.00 41.00 140 VAL B N 1
ATOM 2365 C CA . VAL B 1 152 ? 69.044 19.441 1.653 1.00 39.91 140 VAL B CA 1
ATOM 2366 C C . VAL B 1 152 ? 69.710 18.298 2.461 1.00 39.83 140 VAL B C 1
ATOM 2367 O O . VAL B 1 152 ? 69.093 17.280 2.788 1.00 37.13 140 VAL B O 1
ATOM 2371 N N . THR B 1 153 ? 70.939 18.550 2.851 1.00 40.73 141 THR B N 1
ATOM 2372 C CA . THR B 1 153 ? 71.812 17.607 3.527 1.00 43.76 141 THR B CA 1
ATOM 2373 C C . THR B 1 153 ? 71.307 17.110 4.886 1.00 43.98 141 THR B C 1
ATOM 2374 O O . THR B 1 153 ? 71.610 16.004 5.306 1.00 45.23 141 THR B O 1
ATOM 2378 N N . GLU B 1 154 ? 70.513 17.911 5.568 1.00 45.24 142 GLU B N 1
ATOM 2379 C CA . GLU B 1 154 ? 69.965 17.474 6.826 1.00 48.75 142 GLU B CA 1
ATOM 2380 C C . GLU B 1 154 ? 68.674 16.643 6.690 1.00 46.04 142 GLU B C 1
ATOM 2381 O O . GLU B 1 154 ? 68.159 16.127 7.686 1.00 44.99 142 GLU B O 1
ATOM 2387 N N . TRP B 1 155 ? 68.172 16.497 5.462 1.00 44.41 143 TRP B N 1
ATOM 2388 C CA . TRP B 1 155 ? 66.890 15.854 5.216 1.00 42.98 143 TRP B CA 1
ATOM 2389 C C . TRP B 1 155 ? 66.963 14.562 4.445 1.00 41.20 143 TRP B C 1
ATOM 2390 O O . TRP B 1 155 ? 65.983 13.814 4.396 1.00 38.86 143 TRP B O 1
ATOM 2401 N N . VAL B 1 156 ? 68.073 14.333 3.781 1.00 40.12 144 VAL B N 1
ATOM 2402 C CA . VAL B 1 156 ? 68.212 13.166 2.909 1.00 39.78 144 VAL B CA 1
ATOM 2403 C C . VAL B 1 156 ? 69.580 12.549 3.151 1.00 39.48 144 VAL B C 1
ATOM 2404 O O . VAL B 1 156 ? 70.487 13.252 3.637 1.00 39.24 144 VAL B O 1
ATOM 2408 N N . PRO B 1 157 ? 69.728 11.243 2.893 1.00 40.67 145 PRO B N 1
ATOM 2409 C CA . PRO B 1 157 ? 71.061 10.627 2.911 1.00 40.63 145 PRO B CA 1
ATOM 2410 C C . PRO B 1 157 ? 71.983 11.277 1.868 1.00 39.91 145 PRO B C 1
ATOM 2411 O O . PRO B 1 157 ? 71.506 11.835 0.878 1.00 39.23 145 PRO B O 1
ATOM 2415 N N . PRO B 1 158 ? 73.278 11.249 2.125 1.00 40.32 146 PRO B N 1
ATOM 2416 C CA . PRO B 1 158 ? 74.263 11.802 1.194 1.00 40.83 146 PRO B CA 1
ATOM 2417 C C . PRO B 1 158 ? 74.112 11.333 -0.259 1.00 40.13 146 PRO B C 1
ATOM 2418 O O . PRO B 1 158 ? 74.206 12.160 -1.164 1.00 39.64 146 PRO B O 1
ATOM 2422 N N . GLU B 1 159 ? 73.832 10.042 -0.452 1.00 40.96 147 GLU B N 1
ATOM 2423 C CA . GLU B 1 159 ? 73.596 9.437 -1.780 1.00 41.08 147 GLU B CA 1
ATOM 2424 C C . GLU B 1 159 ? 72.487 10.174 -2.513 1.00 40.66 147 GLU B C 1
ATOM 2425 O O . GLU B 1 159 ? 72.587 10.431 -3.720 1.00 41.01 147 GLU B O 1
ATOM 2431 N N . VAL B 1 160 ? 71.457 10.567 -1.766 1.00 40.22 148 VAL B N 1
ATOM 2432 C CA . VAL B 1 160 ? 70.302 11.244 -2.350 1.00 39.99 148 VAL B CA 1
ATOM 2433 C C . VAL B 1 160 ? 70.618 12.699 -2.698 1.00 39.60 148 VAL B C 1
ATOM 2434 O O . VAL B 1 160 ? 70.226 13.190 -3.764 1.00 38.32 148 VAL B O 1
ATOM 2438 N N . ALA B 1 161 ? 71.334 13.387 -1.805 1.00 40.52 149 ALA B N 1
ATOM 2439 C CA . ALA B 1 161 ? 71.822 14.748 -2.098 1.00 40.54 149 ALA B CA 1
ATOM 2440 C C . ALA B 1 161 ? 72.645 14.753 -3.396 1.00 40.54 149 ALA B C 1
ATOM 2441 O O . ALA B 1 161 ? 72.483 15.606 -4.249 1.00 41.00 149 ALA B O 1
ATOM 2443 N N . ARG B 1 162 ? 73.527 13.782 -3.528 1.00 40.81 150 ARG B N 1
ATOM 2444 C CA . ARG B 1 162 ? 74.295 13.609 -4.735 1.00 42.55 150 ARG B CA 1
ATOM 2445 C C . ARG B 1 162 ? 73.369 13.439 -5.940 1.00 41.77 150 ARG B C 1
ATOM 2446 O O . ARG B 1 162 ? 73.470 14.196 -6.906 1.00 41.88 150 ARG B O 1
ATOM 2454 N N . ALA B 1 163 ? 72.473 12.451 -5.871 1.00 41.20 151 ALA B N 1
ATOM 2455 C CA . ALA B 1 163 ? 71.558 12.173 -6.983 1.00 41.33 151 ALA B CA 1
ATOM 2456 C C . ALA B 1 163 ? 70.696 13.400 -7.334 1.00 42.24 151 ALA B C 1
ATOM 2457 O O . ALA B 1 163 ? 70.485 13.690 -8.489 1.00 42.70 151 ALA B O 1
ATOM 2459 N N . LEU B 1 164 ? 70.246 14.138 -6.338 1.00 41.80 152 LEU B N 1
ATOM 2460 C CA . LEU B 1 164 ? 69.480 15.357 -6.601 1.00 44.18 152 LEU B CA 1
ATOM 2461 C C . LEU B 1 164 ? 70.274 16.403 -7.320 1.00 44.84 152 LEU B C 1
ATOM 2462 O O . LEU B 1 164 ? 69.787 17.045 -8.237 1.00 44.88 152 LEU B O 1
ATOM 2467 N N . ASN B 1 165 ? 71.499 16.599 -6.863 1.00 45.50 153 ASN B N 1
ATOM 2468 C CA . ASN B 1 165 ? 72.380 17.533 -7.493 1.00 47.22 153 ASN B CA 1
ATOM 2469 C C . ASN B 1 165 ? 72.574 17.191 -8.985 1.00 47.44 153 ASN B C 1
ATOM 2470 O O . ASN B 1 165 ? 72.479 18.068 -9.844 1.00 45.74 153 ASN B O 1
ATOM 2475 N N . GLU B 1 166 ? 72.857 15.922 -9.279 1.00 48.08 154 GLU B N 1
ATOM 2476 C CA . GLU B 1 166 ? 73.072 15.496 -10.667 1.00 50.53 154 GLU B CA 1
ATOM 2477 C C . GLU B 1 166 ? 71.843 15.782 -11.495 1.00 50.89 154 GLU B C 1
ATOM 2478 O O . GLU B 1 166 ? 71.917 16.415 -12.526 1.00 51.90 154 GLU B O 1
ATOM 2484 N N . LYS B 1 167 ? 70.700 15.324 -11.018 1.00 52.24 155 LYS B N 1
ATOM 2485 C CA . LYS B 1 167 ? 69.441 15.528 -11.718 1.00 53.32 155 LYS B CA 1
ATOM 2486 C C . LYS B 1 167 ? 69.167 17.009 -12.009 1.00 53.56 155 LYS B C 1
ATOM 2487 O O . LYS B 1 167 ? 68.655 17.318 -13.062 1.00 54.80 155 LYS B O 1
ATOM 2493 N N . LEU B 1 168 ? 69.559 17.920 -11.122 1.00 54.14 156 LEU B N 1
ATOM 2494 C CA . LEU B 1 168 ? 69.336 19.357 -11.334 1.00 54.38 156 LEU B CA 1
ATOM 2495 C C . LEU B 1 168 ? 70.408 20.023 -12.231 1.00 55.35 156 LEU B C 1
ATOM 2496 O O . LEU B 1 168 ? 70.354 21.223 -12.486 1.00 55.23 156 LEU B O 1
ATOM 2501 N N . LYS B 1 169 ? 71.358 19.226 -12.722 1.00 55.48 157 LYS B N 1
ATOM 2502 C CA . LYS B 1 169 ? 72.299 19.640 -13.778 1.00 55.16 157 LYS B CA 1
ATOM 2503 C C . LYS B 1 169 ? 71.773 19.122 -15.123 1.00 55.30 157 LYS B C 1
ATOM 2504 O O . LYS B 1 169 ? 71.577 19.907 -16.047 1.00 55.47 157 LYS B O 1
ATOM 2510 N N . GLU B 1 170 ? 71.483 17.829 -15.222 1.00 57.35 158 GLU B N 1
ATOM 2511 C CA . GLU B 1 170 ? 70.784 17.288 -16.406 1.00 59.54 158 GLU B CA 1
ATOM 2512 C C . GLU B 1 170 ? 69.693 18.230 -16.946 1.00 58.75 158 GLU B C 1
ATOM 2513 O O . GLU B 1 170 ? 68.526 18.147 -16.563 1.00 56.55 158 GLU B O 1
ATOM 2519 N N . MET C 1 13 ? 7.568 23.966 4.874 1.00 54.33 1 MET C N 1
ATOM 2520 C CA . MET C 1 13 ? 8.113 22.784 5.652 1.00 53.25 1 MET C CA 1
ATOM 2521 C C . MET C 1 13 ? 8.842 23.268 6.902 1.00 48.82 1 MET C C 1
ATOM 2522 O O . MET C 1 13 ? 9.400 24.346 6.927 1.00 47.61 1 MET C O 1
ATOM 2527 N N . LYS C 1 14 ? 8.747 22.458 7.946 1.00 47.40 2 LYS C N 1
ATOM 2528 C CA . LYS C 1 14 ? 9.227 22.776 9.295 1.00 47.52 2 LYS C CA 1
ATOM 2529 C C . LYS C 1 14 ? 10.662 22.325 9.493 1.00 44.59 2 LYS C C 1
ATOM 2530 O O . LYS C 1 14 ? 11.043 21.246 9.044 1.00 44.15 2 LYS C O 1
ATOM 2536 N N . ALA C 1 15 ? 11.438 23.142 10.204 1.00 42.28 3 ALA C N 1
ATOM 2537 C CA . ALA C 1 15 ? 12.781 22.773 10.638 1.00 41.34 3 ALA C CA 1
ATOM 2538 C C . ALA C 1 15 ? 12.986 23.208 12.079 1.00 40.50 3 ALA C C 1
ATOM 2539 O O . ALA C 1 15 ? 12.350 24.147 12.547 1.00 38.58 3 ALA C O 1
ATOM 2541 N N . VAL C 1 16 ? 13.899 22.519 12.755 1.00 40.01 4 VAL C N 1
ATOM 2542 C CA . VAL C 1 16 ? 14.337 22.897 14.066 1.00 40.27 4 VAL C CA 1
ATOM 2543 C C . VAL C 1 16 ? 15.779 23.387 13.998 1.00 39.71 4 VAL C C 1
ATOM 2544 O O . VAL C 1 16 ? 16.624 22.800 13.331 1.00 37.72 4 VAL C O 1
ATOM 2548 N N . TYR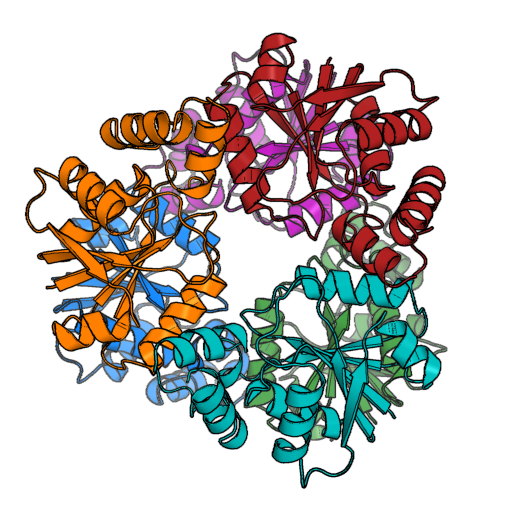 C 1 17 ? 16.024 24.512 14.655 1.00 39.78 5 TYR C N 1
ATOM 2549 C CA . TYR C 1 17 ? 17.359 25.042 14.836 1.00 39.96 5 TYR C CA 1
ATOM 2550 C C . TYR C 1 17 ? 17.727 24.863 16.286 1.00 39.25 5 TYR C C 1
ATOM 2551 O O . TYR C 1 17 ? 17.353 25.677 17.123 1.00 38.26 5 TYR C O 1
ATOM 2560 N N . PRO C 1 18 ? 18.451 23.786 16.598 1.00 38.98 6 PRO C N 1
ATOM 2561 C CA . PRO C 1 18 ? 18.739 23.494 17.975 1.00 39.11 6 PRO C CA 1
ATOM 2562 C C . PRO C 1 18 ? 20.065 24.118 18.442 1.00 40.11 6 PRO C C 1
ATOM 2563 O O . PRO C 1 18 ? 21.029 24.186 17.694 1.00 40.17 6 PRO C O 1
ATOM 2567 N N . GLY C 1 19 ? 20.126 24.502 19.703 1.00 38.67 7 GLY C N 1
ATOM 2568 C CA . GLY C 1 19 ? 21.350 25.054 20.216 1.00 39.26 7 GLY C CA 1
ATOM 2569 C C . GLY C 1 19 ? 21.268 25.424 21.654 1.00 38.38 7 GLY C C 1
ATOM 2570 O O . GLY C 1 19 ? 20.187 25.458 22.215 1.00 37.76 7 GLY C O 1
ATOM 2571 N N . SER C 1 20 ? 22.429 25.659 22.255 1.00 40.09 8 SER C N 1
ATOM 2572 C CA . SER C 1 20 ? 22.504 26.130 23.641 1.00 40.87 8 SER C CA 1
ATOM 2573 C C . SER C 1 20 ? 22.069 27.605 23.708 1.00 39.91 8 SER C C 1
ATOM 2574 O O . SER C 1 20 ? 21.507 28.018 24.665 1.00 39.71 8 SER C O 1
ATOM 2577 N N . PHE C 1 21 ? 22.312 28.393 22.657 1.00 40.55 9 PHE C N 1
ATOM 2578 C CA . PHE C 1 21 ? 21.934 29.831 22.647 1.00 40.37 9 PHE C CA 1
ATOM 2579 C C . PHE C 1 21 ? 22.172 30.469 23.987 1.00 40.17 9 PHE C C 1
ATOM 2580 O O . PHE C 1 21 ? 21.239 31.006 24.604 1.00 39.48 9 PHE C O 1
ATOM 2588 N N . ASP C 1 22 ? 23.426 30.389 24.442 1.00 40.37 10 ASP C N 1
ATOM 2589 C CA . ASP C 1 22 ? 23.773 30.768 25.834 1.00 41.65 10 ASP C CA 1
ATOM 2590 C C . ASP C 1 22 ? 24.904 31.804 25.875 1.00 42.28 10 ASP C C 1
ATOM 2591 O O . ASP C 1 22 ? 26.028 31.465 26.254 1.00 43.92 10 ASP C O 1
ATOM 2596 N N . PRO C 1 23 ? 24.643 33.061 25.494 1.00 42.37 11 PRO C N 1
ATOM 2597 C CA . PRO C 1 23 ? 23.379 33.518 24.895 1.00 40.79 11 PRO C CA 1
ATOM 2598 C C . PRO C 1 23 ? 23.346 33.504 23.373 1.00 40.14 11 PRO C C 1
ATOM 2599 O O . PRO C 1 23 ? 24.358 33.233 22.698 1.00 39.31 11 PRO C O 1
ATOM 2603 N N . ILE C 1 24 ? 22.181 33.827 22.844 1.00 39.67 12 ILE C N 1
ATOM 2604 C CA . ILE C 1 24 ? 22.030 34.023 21.411 1.00 39.89 12 ILE C CA 1
ATOM 2605 C C . ILE C 1 24 ? 22.868 35.226 20.921 1.00 38.94 12 ILE C C 1
ATOM 2606 O O . ILE C 1 24 ? 22.901 36.286 21.551 1.00 38.73 12 ILE C O 1
ATOM 2611 N N . THR C 1 25 ? 23.578 35.020 19.820 1.00 36.70 13 THR C N 1
ATOM 2612 C CA . THR C 1 25 ? 24.399 36.048 19.201 1.00 37.79 13 THR C CA 1
ATOM 2613 C C . THR C 1 25 ? 23.770 36.507 17.886 1.00 38.40 13 THR C C 1
ATOM 2614 O O . THR C 1 25 ? 22.781 35.957 17.420 1.00 38.57 13 THR C O 1
ATOM 2618 N N . LEU C 1 26 ? 24.392 37.524 17.293 1.00 38.25 14 LEU C N 1
ATOM 2619 C CA . LEU C 1 26 ? 23.970 38.036 15.987 1.00 37.74 14 LEU C CA 1
ATOM 2620 C C . LEU C 1 26 ? 24.272 37.024 14.875 1.00 36.94 14 LEU C C 1
ATOM 2621 O O . LEU C 1 26 ? 23.593 37.014 13.840 1.00 37.41 14 LEU C O 1
ATOM 2626 N N . GLY C 1 27 ? 25.227 36.132 15.115 1.00 38.71 15 GLY C N 1
ATOM 2627 C CA . GLY C 1 27 ? 25.483 35.018 14.197 1.00 38.45 15 GLY C CA 1
ATOM 2628 C C . GLY C 1 27 ? 24.314 34.058 14.132 1.00 39.38 15 GLY C C 1
ATOM 2629 O O . GLY C 1 27 ? 23.888 33.654 13.043 1.00 38.84 15 GLY C O 1
ATOM 2630 N N . HIS C 1 28 ? 23.767 33.721 15.300 1.00 39.62 16 HIS C N 1
ATOM 2631 C CA . HIS C 1 28 ? 22.602 32.850 15.381 1.00 39.89 16 HIS C CA 1
ATOM 2632 C C . HIS C 1 28 ? 21.383 33.478 14.698 1.00 38.78 16 HIS C C 1
ATOM 2633 O O . HIS C 1 28 ? 20.603 32.798 14.014 1.00 40.12 16 HIS C O 1
ATOM 2640 N N . VAL C 1 29 ? 21.208 34.768 14.932 1.00 38.71 17 VAL C N 1
ATOM 2641 C CA . VAL C 1 29 ? 20.059 35.477 14.402 1.00 39.72 17 VAL C CA 1
ATOM 2642 C C . VAL C 1 29 ? 20.145 35.460 12.874 1.00 40.32 17 VAL C C 1
ATOM 2643 O O . VAL C 1 29 ? 19.126 35.322 12.198 1.00 40.37 17 VAL C O 1
ATOM 2647 N N . ASP C 1 30 ? 21.362 35.610 12.348 1.00 40.80 18 ASP C N 1
ATOM 2648 C CA . ASP C 1 30 ? 21.603 35.549 10.899 1.00 41.58 18 ASP C CA 1
ATOM 2649 C C . ASP C 1 30 ? 21.212 34.200 10.287 1.00 40.35 18 ASP C C 1
ATOM 2650 O O . ASP C 1 30 ? 20.559 34.144 9.264 1.00 38.55 18 ASP C O 1
ATOM 2655 N N . ILE C 1 31 ? 21.607 33.120 10.954 1.00 40.82 19 ILE C N 1
ATOM 2656 C CA . ILE C 1 31 ? 21.232 31.764 10.536 1.00 41.81 19 ILE C CA 1
ATOM 2657 C C . ILE C 1 31 ? 19.721 31.583 10.592 1.00 41.72 19 ILE C C 1
ATOM 2658 O O . ILE C 1 31 ? 19.148 31.020 9.660 1.00 40.07 19 ILE C O 1
ATOM 2663 N N . ILE C 1 32 ? 19.082 32.072 11.662 1.00 40.76 20 ILE C N 1
ATOM 2664 C CA . ILE C 1 32 ? 17.628 31.993 11.769 1.00 40.04 20 ILE C CA 1
ATOM 2665 C C . ILE C 1 32 ? 16.917 32.696 10.613 1.00 39.94 20 ILE C C 1
ATOM 2666 O O . ILE C 1 32 ? 16.043 32.117 9.978 1.00 38.06 20 ILE C O 1
ATOM 2671 N N . LYS C 1 33 ? 17.282 33.946 10.368 1.00 40.30 21 LYS C N 1
ATOM 2672 C CA . LYS C 1 33 ? 16.682 34.728 9.288 1.00 41.98 21 LYS C CA 1
ATOM 2673 C C . LYS C 1 33 ? 16.881 33.997 7.943 1.00 40.91 21 LYS C C 1
ATOM 2674 O O . LYS C 1 33 ? 15.980 33.890 7.122 1.00 41.65 21 LYS C O 1
ATOM 2680 N N . ARG C 1 34 ? 18.076 33.487 7.729 1.00 42.60 22 ARG C N 1
ATOM 2681 C CA . ARG C 1 34 ? 18.398 32.820 6.469 1.00 40.76 22 ARG C CA 1
ATOM 2682 C C . ARG C 1 34 ? 17.707 31.487 6.307 1.00 40.15 22 ARG C C 1
ATOM 2683 O O . ARG C 1 34 ? 17.217 31.156 5.221 1.00 41.06 22 ARG C O 1
ATOM 2691 N N . ALA C 1 35 ? 17.644 30.731 7.385 1.00 39.17 23 ALA C N 1
ATOM 2692 C CA . ALA C 1 35 ? 16.904 29.485 7.413 1.00 39.08 23 ALA C CA 1
ATOM 2693 C C . ALA C 1 35 ? 15.418 29.693 7.071 1.00 41.07 23 ALA C C 1
ATOM 2694 O O . ALA C 1 35 ? 14.844 28.938 6.296 1.00 41.29 23 ALA C O 1
ATOM 2696 N N . LEU C 1 36 ? 14.831 30.780 7.563 1.00 41.70 24 LEU C N 1
ATOM 2697 C CA . LEU C 1 36 ? 13.445 31.105 7.234 1.00 41.79 24 LEU C CA 1
ATOM 2698 C C . LEU C 1 36 ? 13.205 31.328 5.753 1.00 41.59 24 LEU C C 1
ATOM 2699 O O . LEU C 1 36 ? 12.087 31.167 5.315 1.00 41.04 24 LEU C O 1
ATOM 2704 N N . SER C 1 37 ? 14.229 31.709 4.990 1.00 41.88 25 SER C N 1
ATOM 2705 C CA . SER C 1 37 ? 14.089 31.827 3.529 1.00 42.31 25 SER C CA 1
ATOM 2706 C C . SER C 1 37 ? 14.023 30.455 2.818 1.00 41.16 25 SER C C 1
ATOM 2707 O O . SER C 1 37 ? 13.726 30.373 1.632 1.00 42.71 25 SER C O 1
ATOM 2710 N N . ILE C 1 38 ? 14.264 29.374 3.541 1.00 42.34 26 ILE C N 1
ATOM 2711 C CA . ILE C 1 38 ? 14.162 28.021 2.986 1.00 43.64 26 ILE C CA 1
ATOM 2712 C C . ILE C 1 38 ? 13.055 27.203 3.639 1.00 42.95 26 ILE C C 1
ATOM 2713 O O . ILE C 1 38 ? 12.378 26.448 2.981 1.00 44.50 26 ILE C O 1
ATOM 2718 N N . PHE C 1 39 ? 12.904 27.332 4.950 1.00 43.60 27 PHE C N 1
ATOM 2719 C CA . PHE C 1 39 ? 11.867 26.612 5.698 1.00 43.81 27 PHE C CA 1
ATOM 2720 C C . PHE C 1 39 ? 10.804 27.591 6.125 1.00 44.42 27 PHE C C 1
ATOM 2721 O O . PHE C 1 39 ? 11.119 28.607 6.712 1.00 46.45 27 PHE C O 1
ATOM 2729 N N . ASP C 1 40 ? 9.557 27.313 5.799 1.00 45.05 28 ASP C N 1
ATOM 2730 C CA . ASP C 1 40 ? 8.478 28.228 6.152 1.00 48.14 28 ASP C CA 1
ATOM 2731 C C . ASP C 1 40 ? 8.316 28.409 7.657 1.00 47.11 28 ASP C C 1
ATOM 2732 O O . ASP C 1 40 ? 7.992 29.494 8.120 1.00 49.14 28 ASP C O 1
ATOM 2737 N N . GLU C 1 41 ? 8.528 27.341 8.412 1.00 46.18 29 GLU C N 1
ATOM 2738 C CA . GLU C 1 41 ? 8.392 27.374 9.860 1.00 46.65 29 GLU C CA 1
ATOM 2739 C C . GLU C 1 41 ? 9.691 26.918 10.497 1.00 43.97 29 GLU C C 1
ATOM 2740 O O . GLU C 1 41 ? 10.266 25.909 10.094 1.00 44.84 29 GLU C O 1
ATOM 2746 N N . LEU C 1 42 ? 10.158 27.693 11.467 1.00 41.76 30 LEU C N 1
ATOM 2747 C CA . LEU C 1 42 ? 11.378 27.381 12.186 1.00 41.09 30 LEU C CA 1
ATOM 2748 C C . LEU C 1 42 ? 11.125 27.308 13.675 1.00 39.49 30 LEU C C 1
ATOM 2749 O O . LEU C 1 42 ? 10.561 28.212 14.267 1.00 39.37 30 LEU C O 1
ATOM 2754 N N . VAL C 1 43 ? 11.528 26.216 14.292 1.00 39.56 31 VAL C N 1
ATOM 2755 C CA . VAL C 1 43 ? 11.543 26.150 15.718 1.00 39.30 31 VAL C CA 1
ATOM 2756 C C . VAL C 1 43 ? 12.963 26.378 16.202 1.00 39.35 31 VAL C C 1
ATOM 2757 O O . VAL C 1 43 ? 13.894 25.600 15.908 1.00 38.56 31 VAL C O 1
ATOM 2761 N N . VAL C 1 44 ? 13.146 27.472 16.932 1.00 37.35 32 VAL C N 1
ATOM 2762 C CA . VAL C 1 44 ? 14.419 27.694 17.609 1.00 38.07 32 VAL C CA 1
ATOM 2763 C C . VAL C 1 44 ? 14.331 26.963 18.965 1.00 37.99 32 VAL C C 1
ATOM 2764 O O . VAL C 1 44 ? 13.560 27.329 19.843 1.00 39.73 32 VAL C O 1
ATOM 2768 N N . LEU C 1 45 ? 15.138 25.918 19.094 1.00 38.09 33 LEU C N 1
ATOM 2769 C CA . LEU C 1 45 ? 15.050 25.010 20.206 1.00 37.29 33 LEU C CA 1
ATOM 2770 C C . LEU C 1 45 ? 16.242 25.168 21.133 1.00 38.09 33 LEU C C 1
ATOM 2771 O O . LEU C 1 45 ? 17.366 24.727 20.824 1.00 38.80 33 LEU C O 1
ATOM 2776 N N . VAL C 1 46 ? 15.978 25.761 22.287 1.00 37.61 34 VAL C N 1
ATOM 2777 C CA . VAL C 1 46 ? 16.975 25.846 23.327 1.00 39.25 34 VAL C CA 1
ATOM 2778 C C . VAL C 1 46 ? 17.078 24.460 23.962 1.00 40.38 34 VAL C C 1
ATOM 2779 O O . VAL C 1 46 ? 16.161 23.983 24.657 1.00 39.78 34 VAL C O 1
ATOM 2783 N N . THR C 1 47 ? 18.209 23.803 23.688 1.00 42.70 35 THR C N 1
ATOM 2784 C CA . THR C 1 47 ? 18.387 22.418 24.119 1.00 44.63 35 THR C CA 1
ATOM 2785 C C . THR C 1 47 ? 19.634 22.268 24.994 1.00 44.97 35 THR C C 1
ATOM 2786 O O . THR C 1 47 ? 20.645 22.937 24.806 1.00 47.55 35 THR C O 1
ATOM 2790 N N . GLU C 1 48 ? 19.521 21.366 25.960 1.00 46.75 36 GLU C N 1
ATOM 2791 C CA . GLU C 1 48 ? 20.591 21.094 26.937 1.00 49.14 36 GLU C CA 1
ATOM 2792 C C . GLU C 1 48 ? 21.811 20.407 26.259 1.00 48.37 36 GLU C C 1
ATOM 2793 O O . GLU C 1 48 ? 21.696 19.314 25.672 1.00 48.22 36 GLU C O 1
ATOM 2799 N N . ASN C 1 49 ? 22.964 21.060 26.343 1.00 47.81 37 ASN C N 1
ATOM 2800 C CA . ASN C 1 49 ? 24.212 20.420 25.948 1.00 49.00 37 ASN C CA 1
ATOM 2801 C C . ASN C 1 49 ? 24.897 19.921 27.219 1.00 49.32 37 ASN C C 1
ATOM 2802 O O . ASN C 1 49 ? 25.395 20.740 28.007 1.00 47.52 37 ASN C O 1
ATOM 2807 N N . PRO C 1 50 ? 24.947 18.590 27.412 1.00 50.45 38 PRO C N 1
ATOM 2808 C CA . PRO C 1 50 ? 25.484 18.026 28.663 1.00 50.28 38 PRO C CA 1
ATOM 2809 C C . PRO C 1 50 ? 26.992 18.230 28.794 1.00 50.80 38 PRO C C 1
ATOM 2810 O O . PRO C 1 50 ? 27.534 18.005 29.867 1.00 51.29 38 PRO C O 1
ATOM 2814 N N . ARG C 1 51 ? 27.660 18.668 27.728 1.00 52.62 39 ARG C N 1
ATOM 2815 C CA . ARG C 1 51 ? 29.097 18.932 27.780 1.00 55.11 39 ARG C CA 1
ATOM 2816 C C . ARG C 1 51 ? 29.413 20.418 28.085 1.00 54.05 39 ARG C C 1
ATOM 2817 O O . ARG C 1 51 ? 30.575 20.830 28.036 1.00 53.76 39 ARG C O 1
ATOM 2825 N N . LYS C 1 52 ? 28.371 21.188 28.425 1.00 53.04 40 LYS C N 1
ATOM 2826 C CA . LYS C 1 52 ? 28.480 22.600 28.779 1.00 52.37 40 LYS C CA 1
ATOM 2827 C C . LYS C 1 52 ? 27.803 22.886 30.130 1.00 51.96 40 LYS C C 1
ATOM 2828 O O . LYS C 1 52 ? 26.762 22.293 30.450 1.00 51.16 40 LYS C O 1
ATOM 2834 N N . LYS C 1 53 ? 28.408 23.780 30.918 1.00 52.37 41 LYS C N 1
ATOM 2835 C CA . LYS C 1 53 ? 27.756 24.371 32.083 1.00 52.20 41 LYS C CA 1
ATOM 2836 C C . LYS C 1 53 ? 27.285 25.736 31.649 1.00 50.96 41 LYS C C 1
ATOM 2837 O O . LYS C 1 53 ? 28.096 26.604 31.331 1.00 51.03 41 LYS C O 1
ATOM 2843 N N . CYS C 1 54 ? 25.975 25.924 31.594 1.00 50.78 42 CYS C N 1
ATOM 2844 C CA . CYS C 1 54 ? 25.443 27.126 30.939 1.00 51.85 42 CYS C CA 1
ATOM 2845 C C . CYS C 1 54 ? 25.381 28.310 31.912 1.00 47.60 42 CYS C C 1
ATOM 2846 O O . CYS C 1 54 ? 25.296 28.118 33.127 1.00 42.30 42 CYS C O 1
ATOM 2849 N N . MET C 1 55 ? 25.437 29.524 31.351 1.00 45.58 43 MET C N 1
ATOM 2850 C CA . MET C 1 55 ? 25.344 30.769 32.138 1.00 45.78 43 MET C CA 1
ATOM 2851 C C . MET C 1 55 ? 23.902 31.120 32.495 1.00 43.46 43 MET C C 1
ATOM 2852 O O . MET C 1 55 ? 23.622 31.605 33.576 1.00 43.22 43 MET C O 1
ATOM 2857 N N . PHE C 1 56 ? 23.011 30.939 31.526 1.00 43.60 44 PHE C N 1
ATOM 2858 C CA . PHE C 1 56 ? 21.599 31.293 31.656 1.00 42.79 44 PHE C CA 1
ATOM 2859 C C . PHE C 1 56 ? 20.812 29.991 31.713 1.00 42.25 44 PHE C C 1
ATOM 2860 O O . PHE C 1 56 ? 21.187 29.014 31.049 1.00 41.27 44 PHE C O 1
ATOM 2868 N N . THR C 1 57 ? 19.709 29.971 32.450 1.00 40.85 45 THR C N 1
ATOM 2869 C CA . THR C 1 57 ? 18.834 28.789 32.460 1.00 40.42 45 THR C CA 1
ATOM 2870 C C . THR C 1 57 ? 18.184 28.684 31.105 1.00 40.69 45 THR C C 1
ATOM 2871 O O . THR C 1 57 ? 18.188 29.669 30.343 1.00 40.25 45 THR C O 1
ATOM 2875 N N . LEU C 1 58 ? 17.606 27.511 30.816 1.00 41.72 46 LEU C N 1
ATOM 2876 C CA . LEU C 1 58 ? 16.906 27.270 29.530 1.00 43.70 46 LEU C CA 1
ATOM 2877 C C . LEU C 1 58 ? 15.792 28.283 29.333 1.00 43.32 46 LEU C C 1
ATOM 2878 O O . LEU C 1 58 ? 15.628 28.806 28.254 1.00 43.35 46 LEU C O 1
ATOM 2883 N N . GLU C 1 59 ? 15.053 28.578 30.393 1.00 44.27 47 GLU C N 1
ATOM 2884 C CA . GLU C 1 59 ? 13.959 29.527 30.280 1.00 46.23 47 GLU C CA 1
ATOM 2885 C C . GLU C 1 59 ? 14.439 30.964 30.124 1.00 44.74 47 GLU C C 1
ATOM 2886 O O . GLU C 1 59 ? 13.828 31.715 29.370 1.00 44.80 47 GLU C O 1
ATOM 2892 N N . GLU C 1 60 ? 15.507 31.353 30.825 1.00 43.51 48 GLU C N 1
ATOM 2893 C CA . GLU C 1 60 ? 16.116 32.669 30.596 1.00 43.92 48 GLU C CA 1
ATOM 2894 C C . GLU C 1 60 ? 16.526 32.817 29.135 1.00 41.46 48 GLU C C 1
ATOM 2895 O O . GLU C 1 60 ? 16.316 33.868 28.532 1.00 39.98 48 GLU C O 1
ATOM 2901 N N . ARG C 1 61 ? 17.082 31.752 28.563 1.00 41.16 49 ARG C N 1
ATOM 2902 C CA . ARG C 1 61 ? 17.519 31.775 27.170 1.00 40.44 49 ARG C CA 1
ATOM 2903 C C . ARG C 1 61 ? 16.355 31.852 26.195 1.00 41.08 49 ARG C C 1
ATOM 2904 O O . ARG C 1 61 ? 16.436 32.559 25.194 1.00 41.55 49 ARG C O 1
ATOM 2912 N N . LYS C 1 62 ? 15.291 31.111 26.473 1.00 42.03 50 LYS C N 1
ATOM 2913 C CA . LYS C 1 62 ? 14.054 31.185 25.674 1.00 42.90 50 LYS C CA 1
ATOM 2914 C C . LYS C 1 62 ? 13.483 32.605 25.649 1.00 41.65 50 LYS C C 1
ATOM 2915 O O . LYS C 1 62 ? 13.185 33.131 24.594 1.00 40.91 50 LYS C O 1
ATOM 2921 N N . LYS C 1 63 ? 13.347 33.228 26.815 1.00 41.99 51 LYS C N 1
ATOM 2922 C CA . LYS C 1 63 ? 12.781 34.584 26.893 1.00 42.99 51 LYS C CA 1
ATOM 2923 C C . LYS C 1 63 ? 13.626 35.604 26.135 1.00 42.91 51 LYS C C 1
ATOM 2924 O O . LYS C 1 63 ? 13.083 36.508 25.508 1.00 44.07 51 LYS C O 1
ATOM 2930 N N . LEU C 1 64 ? 14.947 35.489 26.229 1.00 42.22 52 LEU C N 1
ATOM 2931 C CA . LEU C 1 64 ? 15.848 36.372 25.522 1.00 42.25 52 LEU C CA 1
ATOM 2932 C C . LEU C 1 64 ? 15.615 36.254 24.017 1.00 41.45 52 LEU C C 1
ATOM 2933 O O . LEU C 1 64 ? 15.407 37.241 23.332 1.00 41.39 52 LEU C O 1
ATOM 2938 N N . ILE C 1 65 ? 15.630 35.026 23.520 1.00 41.44 53 ILE C N 1
ATOM 2939 C CA . ILE C 1 65 ? 15.437 34.752 22.092 1.00 40.50 53 ILE C CA 1
ATOM 2940 C C . ILE C 1 65 ? 14.089 35.273 21.596 1.00 41.09 53 ILE C C 1
ATOM 2941 O O . ILE C 1 65 ? 14.012 35.817 20.514 1.00 40.31 53 ILE C O 1
ATOM 2946 N N . GLU C 1 66 ? 13.041 35.102 22.406 1.00 41.97 54 GLU C N 1
ATOM 2947 C CA . GLU C 1 66 ? 11.719 35.626 22.072 1.00 44.37 54 GLU C CA 1
ATOM 2948 C C . GLU C 1 66 ? 11.716 37.157 21.959 1.00 44.35 54 GLU C C 1
ATOM 2949 O O . GLU C 1 66 ? 11.117 37.709 21.036 1.00 45.20 54 GLU C O 1
ATOM 2955 N N . GLU C 1 67 ? 12.397 37.833 22.884 1.00 44.76 55 GLU C N 1
ATOM 2956 C CA . GLU C 1 67 ? 12.531 39.291 22.821 1.00 46.69 55 GLU C CA 1
ATOM 2957 C C . GLU C 1 67 ? 13.263 39.643 21.519 1.00 45.06 55 GLU C C 1
ATOM 2958 O O . GLU C 1 67 ? 12.855 40.521 20.777 1.00 43.32 55 GLU C O 1
ATOM 2964 N N . VAL C 1 68 ? 14.331 38.919 21.233 1.00 44.25 56 VAL C N 1
ATOM 2965 C CA . VAL C 1 68 ? 15.197 39.244 20.114 1.00 44.63 56 VAL C CA 1
ATOM 2966 C C . VAL C 1 68 ? 14.540 39.001 18.761 1.00 44.67 56 VAL C C 1
ATOM 2967 O O . VAL C 1 68 ? 14.716 39.795 17.850 1.00 44.72 56 VAL C O 1
ATOM 2971 N N . LEU C 1 69 ? 13.796 37.907 18.643 1.00 44.83 57 LEU C N 1
ATOM 2972 C CA . LEU C 1 69 ? 13.150 37.531 17.397 1.00 46.78 57 LEU C CA 1
ATOM 2973 C C . LEU C 1 69 ? 11.740 38.098 17.266 1.00 48.56 57 LEU C C 1
ATOM 2974 O O . LEU C 1 69 ? 11.042 37.760 16.332 1.00 49.32 57 LEU C O 1
ATOM 2979 N N . SER C 1 70 ? 11.354 38.992 18.170 1.00 50.77 58 SER C N 1
ATOM 2980 C CA . SER C 1 70 ? 9.940 39.284 18.441 1.00 52.70 58 SER C CA 1
ATOM 2981 C C . SER C 1 70 ? 9.082 39.625 17.213 1.00 54.17 58 SER C C 1
ATOM 2982 O O . SER C 1 70 ? 7.890 39.310 17.186 1.00 55.98 58 SER C O 1
ATOM 2985 N N . ASP C 1 71 ? 9.676 40.262 16.206 1.00 55.25 59 ASP C N 1
ATOM 2986 C CA . ASP C 1 71 ? 8.952 40.578 14.972 1.00 57.25 59 ASP C CA 1
ATOM 2987 C C . ASP C 1 71 ? 9.393 39.805 13.721 1.00 56.42 59 ASP C C 1
ATOM 2988 O O . ASP C 1 71 ? 9.355 40.340 12.605 1.00 56.52 59 ASP C O 1
ATOM 2993 N N . LEU C 1 72 ? 9.811 38.559 13.900 1.00 54.11 60 LEU C N 1
ATOM 2994 C CA . LEU C 1 72 ? 9.987 37.668 12.773 1.00 52.28 60 LEU C CA 1
ATOM 2995 C C . LEU C 1 72 ? 8.750 36.799 12.678 1.00 50.88 60 LEU C C 1
ATOM 2996 O O . LEU C 1 72 ? 8.259 36.272 13.690 1.00 51.12 60 LEU C O 1
ATOM 3001 N N . ASP C 1 73 ? 8.240 36.666 11.462 1.00 49.49 61 ASP C N 1
ATOM 3002 C CA . ASP C 1 73 ? 7.196 35.692 11.190 1.00 48.61 61 ASP C CA 1
ATOM 3003 C C . ASP C 1 73 ? 7.831 34.331 11.023 1.00 46.60 61 ASP C C 1
ATOM 3004 O O . ASP C 1 73 ? 8.984 34.205 10.651 1.00 45.98 61 ASP C O 1
ATOM 3009 N N . GLY C 1 74 ? 7.050 33.303 11.292 1.00 44.33 62 GLY C N 1
ATOM 3010 C CA . GLY C 1 74 ? 7.441 31.950 10.981 1.00 44.07 62 GLY C CA 1
ATOM 3011 C C . GLY C 1 74 ? 8.309 31.262 12.005 1.00 43.44 62 GLY C C 1
ATOM 3012 O O . GLY C 1 74 ? 8.606 30.085 11.842 1.00 41.72 62 GLY C O 1
ATOM 3013 N N . VAL C 1 75 ? 8.717 31.988 13.051 1.00 42.87 63 VAL C N 1
ATOM 3014 C CA . VAL C 1 75 ? 9.614 31.447 14.080 1.00 44.89 63 VAL C CA 1
ATOM 3015 C C . VAL C 1 75 ? 8.938 31.226 15.415 1.00 43.48 63 VAL C C 1
ATOM 3016 O O . VAL C 1 75 ? 8.266 32.091 15.920 1.00 43.24 63 VAL C O 1
ATOM 3020 N N . LYS C 1 76 ? 9.150 30.053 15.989 1.00 43.76 64 LYS C N 1
ATOM 3021 C CA . LYS C 1 76 ? 8.696 29.752 17.340 1.00 43.60 64 LYS C CA 1
ATOM 3022 C C . LYS C 1 76 ? 9.921 29.352 18.135 1.00 41.18 64 LYS C C 1
ATOM 3023 O O . LYS C 1 76 ? 10.854 28.779 17.593 1.00 40.31 64 LYS C O 1
ATOM 3029 N N . VAL C 1 77 ? 9.908 29.667 19.423 1.00 38.65 65 VAL C N 1
ATOM 3030 C CA . VAL C 1 77 ? 11.006 29.347 20.325 1.00 39.02 65 VAL C CA 1
ATOM 3031 C C . VAL C 1 77 ? 10.514 28.369 21.384 1.00 38.78 65 VAL C C 1
ATOM 3032 O O . VAL C 1 77 ? 9.435 28.515 21.913 1.00 40.02 65 VAL C O 1
ATOM 3036 N N . ASP C 1 78 ? 11.310 27.349 21.656 1.00 39.69 66 ASP C N 1
ATOM 3037 C CA . ASP C 1 78 ? 10.931 26.293 22.590 1.00 39.69 66 ASP C CA 1
ATOM 3038 C C . ASP C 1 78 ? 12.162 25.812 23.346 1.00 40.10 66 ASP C C 1
ATOM 3039 O O . ASP C 1 78 ? 13.299 26.164 22.989 1.00 39.58 66 ASP C O 1
ATOM 3044 N N . VAL C 1 79 ? 11.943 25.012 24.392 1.00 40.18 67 VAL C N 1
ATOM 3045 C CA . VAL C 1 79 ? 13.055 24.380 25.125 1.00 40.04 67 VAL C CA 1
ATOM 3046 C C . VAL C 1 79 ? 12.887 22.862 25.164 1.00 39.77 67 VAL C C 1
ATOM 3047 O O . VAL C 1 79 ? 11.773 22.350 25.066 1.00 38.75 67 VAL C O 1
ATOM 3051 N N . HIS C 1 80 ? 14.002 22.158 25.305 1.00 38.89 68 HIS C N 1
ATOM 3052 C CA . HIS C 1 80 ? 13.986 20.706 25.359 1.00 40.17 68 HIS C CA 1
ATOM 3053 C C . HIS C 1 80 ? 15.118 20.248 26.285 1.00 41.30 68 HIS C C 1
ATOM 3054 O O . HIS C 1 80 ? 16.256 20.714 26.138 1.00 41.67 68 HIS C O 1
ATOM 3061 N N . HIS C 1 81 ? 14.801 19.350 27.219 1.00 44.18 69 HIS C N 1
ATOM 3062 C CA . HIS C 1 81 ? 15.785 18.833 28.183 1.00 46.89 69 HIS C CA 1
ATOM 3063 C C . HIS C 1 81 ? 16.349 17.484 27.770 1.00 45.89 69 HIS C C 1
ATOM 3064 O O . HIS C 1 81 ? 17.328 17.057 28.352 1.00 50.72 69 HIS C O 1
ATOM 3071 N N . GLY C 1 82 ? 15.714 16.770 26.854 1.00 41.87 70 GLY C N 1
ATOM 3072 C CA . GLY C 1 82 ? 16.135 15.391 26.552 1.00 40.07 70 GLY C CA 1
ATOM 3073 C C . GLY C 1 82 ? 16.916 15.189 25.230 1.00 39.68 70 GLY C C 1
ATOM 3074 O O . GLY C 1 82 ? 17.693 16.043 24.752 1.00 36.98 70 GLY C O 1
ATOM 3075 N N . LEU C 1 83 ? 16.717 14.010 24.654 1.00 39.05 71 LEU C N 1
ATOM 3076 C CA . LEU C 1 83 ? 17.376 13.634 23.416 1.00 36.39 71 LEU C CA 1
ATOM 3077 C C . LEU C 1 83 ? 16.726 14.401 22.307 1.00 35.85 71 LEU C C 1
ATOM 3078 O O . LEU C 1 83 ? 15.517 14.381 22.143 1.00 36.04 71 LEU C O 1
ATOM 3083 N N . LEU C 1 84 ? 17.538 15.122 21.557 1.00 35.63 72 LEU C N 1
ATOM 3084 C CA . LEU C 1 84 ? 17.050 16.032 20.497 1.00 36.38 72 LEU C CA 1
ATOM 3085 C C . LEU C 1 84 ? 16.069 15.374 19.538 1.00 37.00 72 LEU C C 1
ATOM 3086 O O . LEU C 1 84 ? 14.993 15.912 19.261 1.00 36.40 72 LEU C O 1
ATOM 3091 N N . VAL C 1 85 ? 16.437 14.198 19.034 1.00 37.56 73 VAL C N 1
ATOM 3092 C CA . VAL C 1 85 ? 15.609 13.552 18.029 1.00 38.19 73 VAL C CA 1
ATOM 3093 C C . VAL C 1 85 ? 14.223 13.175 18.586 1.00 37.75 73 VAL C C 1
ATOM 3094 O 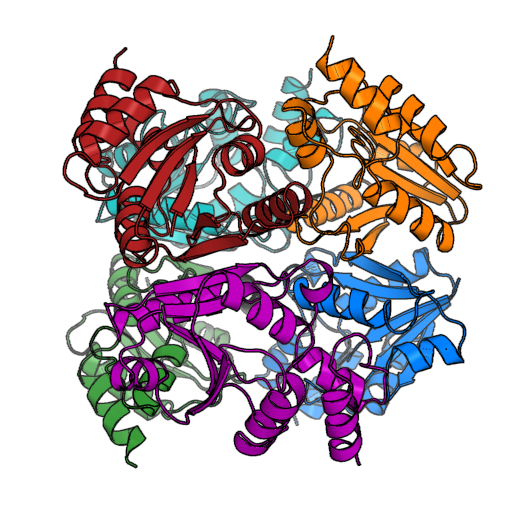O . VAL C 1 85 ? 13.296 13.043 17.837 1.00 38.39 73 VAL C O 1
ATOM 3098 N N . ASP C 1 86 ? 14.094 13.017 19.892 1.00 37.90 74 ASP C N 1
ATOM 3099 C CA . ASP C 1 86 ? 12.781 12.775 20.501 1.00 38.51 74 ASP C CA 1
ATOM 3100 C C . ASP C 1 86 ? 11.851 13.998 20.390 1.00 38.01 74 ASP C C 1
ATOM 3101 O O . ASP C 1 86 ? 10.650 13.857 20.211 1.00 37.35 74 ASP C O 1
ATOM 3106 N N . TYR C 1 87 ? 12.414 15.197 20.495 1.00 38.40 75 TYR C N 1
ATOM 3107 C CA . TYR C 1 87 ? 11.661 16.414 20.222 1.00 37.43 75 TYR C CA 1
ATOM 3108 C C . TYR C 1 87 ? 11.146 16.432 18.783 1.00 37.88 75 TYR C C 1
ATOM 3109 O O . TYR C 1 87 ? 9.996 16.711 18.532 1.00 35.11 75 TYR C O 1
ATOM 3118 N N . LEU C 1 88 ? 12.022 16.143 17.843 1.00 38.52 76 LEU C N 1
ATOM 3119 C CA . LEU C 1 88 ? 11.629 16.154 16.445 1.00 41.44 76 LEU C CA 1
ATOM 3120 C C . LEU C 1 88 ? 10.593 15.076 16.103 1.00 41.29 76 LEU C C 1
ATOM 3121 O O . LEU C 1 88 ? 9.674 15.329 15.331 1.00 41.88 76 LEU C O 1
ATOM 3126 N N . LYS C 1 89 ? 10.769 13.877 16.649 1.00 41.15 77 LYS C N 1
ATOM 3127 C CA . LYS C 1 89 ? 9.896 12.751 16.352 1.00 42.06 77 LYS C CA 1
ATOM 3128 C C . LYS C 1 89 ? 8.488 13.049 16.845 1.00 42.96 77 LYS C C 1
ATOM 3129 O O . LYS C 1 89 ? 7.487 12.845 16.114 1.00 43.44 77 LYS C O 1
ATOM 3135 N N . LYS C 1 90 ? 8.424 13.524 18.097 1.00 43.52 78 LYS C N 1
ATOM 3136 C CA . LYS C 1 90 ? 7.186 13.955 18.750 1.00 42.70 78 LYS C CA 1
ATOM 3137 C C . LYS C 1 90 ? 6.400 14.985 17.956 1.00 42.20 78 LYS C C 1
ATOM 3138 O O . LYS C 1 90 ? 5.175 14.951 17.987 1.00 40.00 78 LYS C O 1
ATOM 3144 N N . HIS C 1 91 ? 7.094 15.913 17.283 1.00 42.40 79 HIS C N 1
ATOM 3145 C CA . HIS C 1 91 ? 6.411 17.008 16.551 1.00 43.10 79 HIS C CA 1
ATOM 3146 C C . HIS C 1 91 ? 6.392 16.802 15.045 1.00 43.88 79 HIS C C 1
ATOM 3147 O O . HIS C 1 91 ? 6.012 17.703 14.296 1.00 45.11 79 HIS C O 1
ATOM 3154 N N . GLY C 1 92 ? 6.835 15.631 14.603 1.00 44.21 80 GLY C N 1
ATOM 3155 C CA . GLY C 1 92 ? 6.843 15.302 13.186 1.00 43.87 80 GLY C CA 1
ATOM 3156 C C . GLY C 1 92 ? 7.741 16.188 12.356 1.00 44.34 80 GLY C C 1
ATOM 3157 O O . GLY C 1 92 ? 7.448 16.439 11.186 1.00 46.07 80 GLY C O 1
ATOM 3158 N N . ILE C 1 93 ? 8.838 16.650 12.956 1.00 43.83 81 ILE C N 1
ATOM 3159 C CA . ILE C 1 93 ? 9.813 17.471 12.250 1.00 42.68 81 ILE C CA 1
ATOM 3160 C C . ILE C 1 93 ? 10.962 16.565 11.806 1.00 42.84 81 ILE C C 1
ATOM 3161 O O . ILE C 1 93 ? 11.440 15.744 12.595 1.00 43.31 81 ILE C O 1
ATOM 3166 N N . LYS C 1 94 ? 11.392 16.727 10.559 1.00 41.93 82 LYS C N 1
ATOM 3167 C CA . LYS C 1 94 ? 12.378 15.856 9.935 1.00 43.26 82 LYS C CA 1
ATOM 3168 C C . LYS C 1 94 ? 13.624 16.606 9.475 1.00 41.22 82 LYS C C 1
ATOM 3169 O O . LYS C 1 94 ? 14.508 16.007 8.857 1.00 41.15 82 LYS C O 1
ATOM 3175 N N . VAL C 1 95 ? 13.709 17.907 9.759 1.00 40.34 83 VAL C N 1
ATOM 3176 C CA . VAL C 1 95 ? 14.863 18.705 9.347 1.00 40.46 83 VAL C CA 1
ATOM 3177 C C . VAL C 1 95 ? 15.401 19.469 10.542 1.00 41.67 83 VAL C C 1
ATOM 3178 O O . VAL C 1 95 ? 14.639 20.137 11.254 1.00 40.88 83 VAL C O 1
ATOM 3182 N N . LEU C 1 96 ? 16.720 19.374 10.705 1.00 41.60 84 LEU C N 1
ATOM 3183 C CA . LEU C 1 96 ? 17.501 20.076 11.690 1.00 41.29 84 LEU C CA 1
ATOM 3184 C C . LEU C 1 96 ? 18.371 21.039 10.901 1.00 39.94 84 LEU C C 1
ATOM 3185 O O . LEU C 1 96 ? 18.924 20.657 9.876 1.00 38.89 84 LEU C O 1
ATOM 3190 N N . VAL C 1 97 ? 18.484 22.275 11.355 1.00 40.31 85 VAL C N 1
ATOM 3191 C CA . VAL C 1 97 ? 19.401 23.243 10.758 1.00 41.53 85 VAL C CA 1
ATOM 3192 C C . VAL C 1 97 ? 20.503 23.571 11.716 1.00 41.86 85 VAL C C 1
ATOM 3193 O O . VAL C 1 97 ? 20.270 23.739 12.916 1.00 41.06 85 VAL C O 1
ATOM 3197 N N . ARG C 1 98 ? 21.724 23.644 11.200 1.00 40.94 86 ARG C N 1
ATOM 3198 C CA . ARG C 1 98 ? 22.853 24.045 12.028 1.00 40.86 86 ARG C CA 1
ATOM 3199 C C . ARG C 1 98 ? 23.749 24.969 11.206 1.00 41.32 86 ARG C C 1
ATOM 3200 O O . ARG C 1 98 ? 23.755 24.914 9.960 1.00 39.54 86 ARG C O 1
ATOM 3208 N N . GLY C 1 99 ? 24.497 25.821 11.884 1.00 40.66 87 GLY C N 1
ATOM 3209 C CA . GLY C 1 99 ? 25.391 26.761 11.209 1.00 41.11 87 GLY C CA 1
ATOM 3210 C C . GLY C 1 99 ? 26.810 26.224 11.257 1.00 41.05 87 GLY C C 1
ATOM 3211 O O . GLY C 1 99 ? 27.185 25.493 12.205 1.00 41.62 87 GLY C O 1
ATOM 3212 N N . LEU C 1 100 ? 27.579 26.564 10.238 1.00 40.08 88 LEU C N 1
ATOM 3213 C CA . LEU C 1 100 ? 28.995 26.196 10.151 1.00 41.38 88 LEU C CA 1
ATOM 3214 C C . LEU C 1 100 ? 29.865 27.456 10.061 1.00 42.12 88 LEU C C 1
ATOM 3215 O O . LEU C 1 100 ? 29.733 28.283 9.136 1.00 41.77 88 LEU C O 1
ATOM 3220 N N . ARG C 1 101 ? 30.780 27.563 11.006 1.00 41.99 89 ARG C N 1
ATOM 3221 C CA . ARG C 1 101 ? 31.735 28.631 11.039 1.00 43.21 89 ARG C CA 1
ATOM 3222 C C . ARG C 1 101 ? 33.149 28.109 10.820 1.00 42.33 89 ARG C C 1
ATOM 3223 O O . ARG C 1 101 ? 33.403 26.919 10.957 1.00 40.37 89 ARG C O 1
ATOM 3231 N N . ALA C 1 102 ? 34.068 29.028 10.548 1.00 43.31 90 ALA C N 1
ATOM 3232 C CA . ALA C 1 102 ? 35.493 28.694 10.530 1.00 44.40 90 ALA C CA 1
ATOM 3233 C C . ALA C 1 102 ? 35.933 28.065 11.881 1.00 44.89 90 ALA C C 1
ATOM 3234 O O . ALA C 1 102 ? 36.793 27.195 11.911 1.00 46.61 90 ALA C O 1
ATOM 3236 N N . VAL C 1 103 ? 35.335 28.498 12.982 1.00 44.72 91 VAL C N 1
ATOM 3237 C CA . VAL C 1 103 ? 35.673 27.969 14.309 1.00 46.28 91 VAL C CA 1
ATOM 3238 C C . VAL C 1 103 ? 34.838 26.758 14.736 1.00 47.74 91 VAL C C 1
ATOM 3239 O O . VAL C 1 103 ? 34.968 26.266 15.878 1.00 49.33 91 VAL C O 1
ATOM 3243 N N . THR C 1 104 ? 33.981 26.281 13.839 1.00 46.40 92 THR C N 1
ATOM 3244 C CA . THR C 1 104 ? 33.192 25.081 14.109 1.00 45.73 92 THR C CA 1
ATOM 3245 C C . THR C 1 104 ? 34.067 23.815 14.188 1.00 44.96 92 THR C C 1
ATOM 3246 O O . THR C 1 104 ? 34.937 23.595 13.340 1.00 44.15 92 THR C O 1
ATOM 3250 N N . ASP C 1 105 ? 33.800 22.976 15.192 1.00 45.00 93 ASP C N 1
ATOM 3251 C CA . ASP C 1 105 ? 34.359 21.619 15.272 1.00 45.76 93 ASP C CA 1
ATOM 3252 C C . ASP C 1 105 ? 33.556 20.716 14.287 1.00 44.42 93 ASP C C 1
ATOM 3253 O O . ASP C 1 105 ? 32.502 20.157 14.605 1.00 43.82 93 ASP C O 1
ATOM 3258 N N . TYR C 1 106 ? 34.101 20.616 13.084 1.00 43.18 94 TYR C N 1
ATOM 3259 C CA . TYR C 1 106 ? 33.444 19.994 11.950 1.00 45.15 94 TYR C CA 1
ATOM 3260 C C . TYR C 1 106 ? 33.158 18.517 12.195 1.00 45.49 94 TYR C C 1
ATOM 3261 O O . TYR C 1 106 ? 32.094 18.024 11.832 1.00 42.78 94 TYR C O 1
ATOM 3270 N N . GLU C 1 107 ? 34.089 17.822 12.849 1.00 46.12 95 GLU C N 1
ATOM 3271 C CA . GLU C 1 107 ? 33.927 16.380 13.117 1.00 47.21 95 GLU C CA 1
ATOM 3272 C C . GLU C 1 107 ? 32.853 16.155 14.184 1.00 46.44 95 GLU C C 1
ATOM 3273 O O . GLU C 1 107 ? 32.135 15.127 14.166 1.00 44.44 95 GLU C O 1
ATOM 3279 N N . TYR C 1 108 ? 32.736 17.104 15.103 1.00 44.40 96 TYR C N 1
ATOM 3280 C CA . TYR C 1 108 ? 31.685 17.053 16.099 1.00 45.82 96 TYR C CA 1
ATOM 3281 C C . TYR C 1 108 ? 30.301 17.171 15.434 1.00 43.84 96 TYR C C 1
ATOM 3282 O O . TYR C 1 108 ? 29.365 16.407 15.719 1.00 41.43 96 TYR C O 1
ATOM 3291 N N . GLU C 1 109 ? 30.185 18.137 14.535 1.00 43.79 97 GLU C N 1
ATOM 3292 C CA . GLU C 1 109 ? 28.952 18.359 13.801 1.00 41.63 97 GLU C CA 1
ATOM 3293 C C . GLU C 1 109 ? 28.567 17.141 13.003 1.00 41.24 97 GLU C C 1
ATOM 3294 O O . GLU C 1 109 ? 27.374 16.739 13.044 1.00 39.65 97 GLU C O 1
ATOM 3300 N N . LEU C 1 110 ? 29.557 16.565 12.279 1.00 40.20 98 LEU C N 1
ATOM 3301 C CA . LEU C 1 110 ? 29.348 15.365 11.477 1.00 41.65 98 LEU C CA 1
ATOM 3302 C C . LEU C 1 110 ? 28.937 14.198 12.349 1.00 40.47 98 LEU C C 1
ATOM 3303 O O . LEU C 1 110 ? 28.007 13.478 12.010 1.00 40.73 98 LEU C O 1
ATOM 3308 N N . GLN C 1 111 ? 29.669 13.987 13.437 1.00 38.62 99 GLN C N 1
ATOM 3309 C CA . GLN C 1 111 ? 29.347 12.917 14.377 1.00 39.95 99 GLN C CA 1
ATOM 3310 C C . GLN C 1 111 ? 27.889 13.005 14.850 1.00 38.73 99 GLN C C 1
ATOM 3311 O O . GLN C 1 111 ? 27.194 12.013 14.902 1.00 38.88 99 GLN C O 1
ATOM 3317 N N . MET C 1 112 ? 27.463 14.186 15.257 1.00 39.57 100 MET C N 1
ATOM 3318 C CA . MET C 1 112 ? 26.134 14.361 15.786 1.00 43.35 100 MET C CA 1
ATOM 3319 C C . MET C 1 112 ? 25.102 14.183 14.707 1.00 39.41 100 MET C C 1
ATOM 3320 O O . MET C 1 112 ? 24.061 13.595 14.958 1.00 37.68 100 MET C O 1
ATOM 3325 N N . ALA C 1 113 ? 25.362 14.729 13.525 1.00 38.50 101 ALA C N 1
ATOM 3326 C CA . ALA C 1 113 ? 24.456 14.549 12.375 1.00 37.67 101 ALA C CA 1
ATOM 3327 C C . ALA C 1 113 ? 24.245 13.080 12.031 1.00 37.15 101 ALA C C 1
ATOM 3328 O O . ALA C 1 113 ? 23.107 12.595 11.815 1.00 35.49 101 ALA C O 1
ATOM 3330 N N . LEU C 1 114 ? 25.357 12.345 12.019 1.00 37.33 102 LEU C N 1
ATOM 3331 C CA . LEU C 1 114 ? 25.314 10.920 11.706 1.00 36.39 102 LEU C CA 1
ATOM 3332 C C . LEU C 1 114 ? 24.679 10.098 12.829 1.00 36.71 102 LEU C C 1
ATOM 3333 O O . LEU C 1 114 ? 23.974 9.132 12.544 1.00 37.15 102 LEU C O 1
ATOM 3338 N N . ALA C 1 115 ? 24.945 10.475 14.079 1.00 37.55 103 ALA C N 1
ATOM 3339 C CA . ALA C 1 115 ? 24.337 9.818 15.209 1.00 38.03 103 ALA C CA 1
ATOM 3340 C C . ALA C 1 115 ? 22.857 10.078 15.205 1.00 37.57 103 ALA C C 1
ATOM 3341 O O . ALA C 1 115 ? 22.085 9.170 15.343 1.00 39.03 103 ALA C O 1
ATOM 3343 N N . ASN C 1 116 ? 22.470 11.331 15.046 1.00 38.27 104 ASN C N 1
ATOM 3344 C CA . ASN C 1 116 ? 21.058 11.682 15.020 1.00 38.00 104 ASN C CA 1
ATOM 3345 C C . ASN C 1 116 ? 20.301 10.941 13.910 1.00 38.13 104 ASN C C 1
ATOM 3346 O O . ASN C 1 116 ? 19.155 10.537 14.104 1.00 40.07 104 ASN C O 1
ATOM 3351 N N . LYS C 1 117 ? 20.930 10.789 12.754 1.00 39.19 105 LYS C N 1
ATOM 3352 C CA . LYS C 1 117 ? 20.309 10.115 11.640 1.00 40.34 105 LYS C CA 1
ATOM 3353 C C . LYS C 1 117 ? 20.131 8.638 11.978 1.00 39.84 105 LYS C C 1
ATOM 3354 O O . LYS C 1 117 ? 19.123 8.031 11.603 1.00 40.36 105 LYS C O 1
ATOM 3360 N N . LYS C 1 118 ? 21.094 8.063 12.686 1.00 37.51 106 LYS C N 1
ATOM 3361 C CA . LYS C 1 118 ? 21.007 6.667 13.088 1.00 38.14 106 LYS C CA 1
ATOM 3362 C C . LYS C 1 118 ? 19.825 6.503 14.054 1.00 38.75 106 LYS C C 1
ATOM 3363 O O . LYS C 1 118 ? 19.109 5.503 14.016 1.00 38.69 106 LYS C O 1
ATOM 3369 N N . LEU C 1 119 ? 19.635 7.475 14.951 1.00 38.15 107 LEU C N 1
ATOM 3370 C CA . LEU C 1 119 ? 18.526 7.409 15.935 1.00 37.40 107 LEU C CA 1
ATOM 3371 C C . LEU C 1 119 ? 17.177 7.771 15.331 1.00 37.17 107 LEU C C 1
ATOM 3372 O O . LEU C 1 119 ? 16.151 7.432 15.885 1.00 38.52 107 LEU C O 1
ATOM 3377 N N . TYR C 1 120 ? 17.194 8.473 14.206 1.00 38.38 108 TYR C N 1
ATOM 3378 C CA . TYR C 1 120 ? 16.004 8.966 13.560 1.00 38.67 108 TYR C CA 1
ATOM 3379 C C . TYR C 1 120 ? 16.250 8.948 12.070 1.00 39.68 108 TYR C C 1
ATOM 3380 O O . TYR C 1 120 ? 16.792 9.934 11.487 1.00 36.95 108 TYR C O 1
ATOM 3389 N N . SER C 1 121 ? 15.914 7.836 11.426 1.00 38.58 109 SER C N 1
ATOM 3390 C CA . SER C 1 121 ? 16.413 7.639 10.043 1.00 41.00 109 SER C CA 1
ATOM 3391 C C . SER C 1 121 ? 15.803 8.610 8.993 1.00 40.92 109 SER C C 1
ATOM 3392 O O . SER C 1 121 ? 16.410 8.844 7.956 1.00 42.99 109 SER C O 1
ATOM 3395 N N . ASP C 1 122 ? 14.620 9.165 9.264 1.00 41.19 110 ASP C N 1
ATOM 3396 C CA . ASP C 1 122 ? 14.026 10.163 8.376 1.00 42.45 110 ASP C CA 1
ATOM 3397 C C . ASP C 1 122 ? 14.668 11.565 8.484 1.00 42.06 110 ASP C C 1
ATOM 3398 O O . ASP C 1 122 ? 14.316 12.469 7.719 1.00 42.26 110 ASP C O 1
ATOM 3403 N N . LEU C 1 123 ? 15.568 11.744 9.456 1.00 42.15 111 LEU C N 1
ATOM 3404 C CA . LEU C 1 123 ? 16.156 13.049 9.748 1.00 40.45 111 LEU C CA 1
ATOM 3405 C C . LEU C 1 123 ? 17.100 13.513 8.643 1.00 39.45 111 LEU C C 1
ATOM 3406 O O . LEU C 1 123 ? 17.828 12.731 8.051 1.00 38.86 111 LEU C O 1
ATOM 3411 N N . GLU C 1 124 ? 17.083 14.809 8.393 1.00 39.21 112 GLU C N 1
ATOM 3412 C CA . GLU C 1 124 ? 18.096 15.449 7.576 1.00 40.01 112 GLU C CA 1
ATOM 3413 C C . GLU C 1 124 ? 18.615 16.601 8.385 1.00 37.86 112 GLU C C 1
ATOM 3414 O O . GLU C 1 124 ? 17.832 17.410 8.863 1.00 39.01 112 GLU C O 1
ATOM 3420 N N . THR C 1 125 ? 19.912 16.628 8.623 1.00 36.77 113 THR C N 1
ATOM 3421 C CA . THR C 1 125 ? 20.536 17.796 9.160 1.00 36.75 113 THR C CA 1
ATOM 3422 C C . THR C 1 125 ? 21.100 18.585 7.961 1.00 38.49 113 THR C C 1
ATOM 3423 O O . THR C 1 125 ? 21.832 18.063 7.103 1.00 37.21 113 THR C O 1
ATOM 3427 N N . VAL C 1 126 ? 20.735 19.856 7.949 1.00 39.67 114 VAL C N 1
ATOM 3428 C CA . VAL C 1 126 ? 21.040 20.770 6.886 1.00 41.64 114 VAL C CA 1
ATOM 3429 C C . VAL C 1 126 ? 21.926 21.836 7.535 1.00 40.28 114 VAL C C 1
ATOM 3430 O O . VAL C 1 126 ? 21.604 22.325 8.619 1.00 41.59 114 VAL C O 1
ATOM 3434 N N . PHE C 1 127 ? 23.045 22.141 6.903 1.00 38.74 115 PHE C N 1
ATOM 3435 C CA . PHE C 1 127 ? 23.936 23.187 7.370 1.00 39.44 115 PHE C CA 1
ATOM 3436 C C . PHE C 1 127 ? 23.948 24.393 6.446 1.00 38.35 115 PHE C C 1
ATOM 3437 O O . PHE C 1 127 ? 24.021 24.250 5.231 1.00 37.39 115 PHE C O 1
ATOM 3445 N N . LEU C 1 128 ? 23.858 25.558 7.054 1.00 39.88 116 LEU C N 1
ATOM 3446 C CA . LEU C 1 128 ? 24.170 26.841 6.433 1.00 41.76 116 LEU C CA 1
ATOM 3447 C C . LEU C 1 128 ? 25.556 27.350 6.866 1.00 41.79 116 LEU C C 1
ATOM 3448 O O . LEU C 1 128 ? 26.051 27.001 7.926 1.00 41.11 116 LEU C O 1
ATOM 3453 N N . ILE C 1 129 ? 26.191 28.135 6.001 1.00 44.00 117 ILE C N 1
ATOM 3454 C CA . ILE C 1 129 ? 27.509 28.704 6.271 1.00 43.38 117 ILE C CA 1
ATOM 3455 C C . ILE C 1 129 ? 27.293 30.027 6.973 1.00 41.56 117 ILE C C 1
ATOM 3456 O O . ILE C 1 129 ? 26.534 30.831 6.510 1.00 41.71 117 ILE C O 1
ATOM 3461 N N . ALA C 1 130 ? 27.955 30.247 8.086 1.00 39.96 118 ALA C N 1
ATOM 3462 C CA . ALA C 1 130 ? 28.044 31.594 8.672 1.00 40.55 118 ALA C CA 1
ATOM 3463 C C . ALA C 1 130 ? 28.706 32.563 7.707 1.00 39.17 118 ALA C C 1
ATOM 3464 O O . ALA C 1 130 ? 29.704 32.224 7.068 1.00 40.09 118 ALA C O 1
ATOM 3466 N N . SER C 1 131 ? 28.198 33.788 7.664 1.00 40.43 119 SER C N 1
ATOM 3467 C CA . SER C 1 131 ? 28.880 34.844 6.931 1.00 41.52 119 SER C CA 1
ATOM 3468 C C . SER C 1 131 ? 30.238 35.061 7.577 1.00 39.93 119 SER C C 1
ATOM 3469 O O . SER C 1 131 ? 30.452 34.682 8.706 1.00 38.88 119 SER C O 1
ATOM 3472 N N . GLU C 1 132 ? 31.154 35.657 6.809 1.00 39.18 120 GLU C N 1
ATOM 3473 C CA . GLU C 1 132 ? 32.522 35.933 7.260 1.00 40.32 120 GLU C CA 1
ATOM 3474 C C . GLU C 1 132 ? 32.531 36.690 8.591 1.00 41.33 120 GLU C C 1
ATOM 3475 O O . GLU C 1 132 ? 33.340 36.386 9.507 1.00 40.66 120 GLU C O 1
ATOM 3481 N N . LYS C 1 133 ? 31.606 37.643 8.714 1.00 41.54 121 LYS C N 1
ATOM 3482 C CA . LYS C 1 133 ? 31.627 38.498 9.870 1.00 43.32 121 LYS C CA 1
ATOM 3483 C C . LYS C 1 133 ? 31.278 37.746 11.128 1.00 41.58 121 LYS C C 1
ATOM 3484 O O . LYS C 1 133 ? 31.759 38.119 12.181 1.00 42.02 121 LYS C O 1
ATOM 3490 N N . PHE C 1 134 ? 30.519 36.650 11.024 1.00 41.63 122 PHE C N 1
ATOM 3491 C CA . PHE C 1 134 ? 30.156 35.852 12.219 1.00 41.57 122 PHE C CA 1
ATOM 3492 C C . PHE C 1 134 ? 30.842 34.502 12.305 1.00 40.73 122 PHE C C 1
ATOM 3493 O O . PHE C 1 134 ? 30.530 33.708 13.199 1.00 41.45 122 PHE C O 1
ATOM 3501 N N . SER C 1 135 ? 31.785 34.249 11.409 1.00 39.29 123 SER C N 1
ATOM 3502 C CA . SER C 1 135 ? 32.407 32.928 11.275 1.00 38.43 123 SER C CA 1
ATOM 3503 C C . SER C 1 135 ? 33.425 32.653 12.379 1.00 39.95 123 SER C C 1
ATOM 3504 O O . SER C 1 135 ? 33.902 31.540 12.520 1.00 40.10 123 SER C O 1
ATOM 3507 N N . PHE C 1 136 ? 33.806 33.671 13.131 1.00 39.59 124 PHE C N 1
ATOM 3508 C CA . PHE C 1 136 ? 34.791 33.485 14.192 1.00 41.21 124 PHE C CA 1
ATOM 3509 C C . PHE C 1 136 ? 34.274 33.892 15.564 1.00 41.50 124 PHE C C 1
ATOM 3510 O O . PHE C 1 136 ? 35.081 34.036 16.472 1.00 40.76 124 PHE C O 1
ATOM 3518 N N . ILE C 1 137 ? 32.974 34.116 15.699 1.00 41.69 125 ILE C N 1
ATOM 3519 C CA . ILE C 1 137 ? 32.397 34.356 17.013 1.00 44.65 125 ILE C CA 1
ATOM 3520 C C . ILE C 1 137 ? 31.640 33.134 17.508 1.00 45.16 125 ILE C C 1
ATOM 3521 O O . ILE C 1 137 ? 31.352 32.213 16.751 1.00 45.64 125 ILE C O 1
ATOM 3526 N N . SER C 1 138 ? 31.367 33.146 18.805 1.00 42.60 126 SER C N 1
ATOM 3527 C CA . SER C 1 138 ? 30.690 32.097 19.492 1.00 42.17 126 SER C CA 1
ATOM 3528 C C . SER C 1 138 ? 30.130 32.725 20.735 1.00 40.55 126 SER C C 1
ATOM 3529 O O . SER C 1 138 ? 30.557 33.827 21.110 1.00 40.09 126 SER C O 1
ATOM 3532 N N . SER C 1 139 ? 29.156 32.056 21.340 1.00 40.49 127 SER C N 1
ATOM 3533 C CA . SER C 1 139 ? 28.600 32.467 22.629 1.00 39.26 127 SER C CA 1
ATOM 3534 C C . SER C 1 139 ? 29.679 32.485 23.713 1.00 39.11 127 SER C C 1
ATOM 3535 O O . SER C 1 139 ? 29.735 33.336 24.579 1.00 40.31 127 SER C O 1
ATOM 3538 N N . SER C 1 140 ? 30.540 31.493 23.646 1.00 39.72 128 SER C N 1
ATOM 3539 C CA . SER C 1 140 ? 31.639 31.344 24.570 1.00 39.40 128 SER C CA 1
ATOM 3540 C C . SER C 1 140 ? 32.572 32.571 24.550 1.00 38.09 128 SER C C 1
ATOM 3541 O O . SER C 1 140 ? 32.954 33.080 25.595 1.00 37.79 128 SER C O 1
ATOM 3544 N N . LEU C 1 141 ? 32.914 33.032 23.356 1.00 37.73 129 LEU C N 1
ATOM 3545 C CA . LEU C 1 141 ? 33.754 34.211 23.187 1.00 38.04 129 LEU C CA 1
ATOM 3546 C C . LEU C 1 141 ? 33.042 35.402 23.794 1.00 36.37 129 LEU C C 1
ATOM 3547 O O . LEU C 1 141 ? 33.625 36.188 24.543 1.00 35.19 129 LEU C O 1
ATOM 3552 N N . VAL C 1 142 ? 31.773 35.519 23.461 1.00 36.63 130 VAL C N 1
ATOM 3553 C CA . VAL C 1 142 ? 30.934 36.603 23.969 1.00 38.04 130 VAL C CA 1
ATOM 3554 C C . VAL C 1 142 ? 30.938 36.703 25.508 1.00 36.10 130 VAL C C 1
ATOM 3555 O O . VAL C 1 142 ? 31.180 37.764 26.096 1.00 36.74 130 VAL C O 1
ATOM 3559 N N . LYS C 1 143 ? 30.691 35.571 26.148 1.00 36.21 131 LYS C N 1
ATOM 3560 C CA . LYS C 1 143 ? 30.649 35.499 27.601 1.00 35.48 131 LYS C CA 1
ATOM 3561 C C . LYS C 1 143 ? 31.980 35.817 28.200 1.00 34.77 131 LYS C C 1
ATOM 3562 O O . LYS C 1 143 ? 32.057 36.498 29.213 1.00 34.35 131 LYS C O 1
ATOM 3568 N N . GLU C 1 144 ? 33.043 35.288 27.615 1.00 35.65 132 GLU C N 1
ATOM 3569 C CA . GLU C 1 144 ? 34.380 35.506 28.152 1.00 35.34 132 GLU C CA 1
ATOM 3570 C C . GLU C 1 144 ? 34.706 36.979 28.133 1.00 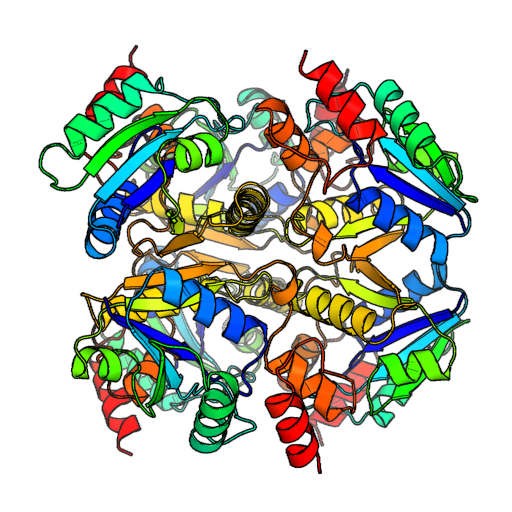33.73 132 GLU C C 1
ATOM 3571 O O . GLU C 1 144 ? 35.154 37.532 29.133 1.00 34.15 132 GLU C O 1
ATOM 3577 N N . VAL C 1 145 ? 34.443 37.620 26.992 1.00 33.94 133 VAL C N 1
ATOM 3578 C CA . VAL C 1 145 ? 34.720 39.052 26.834 1.00 33.65 133 VAL C CA 1
ATOM 3579 C C . VAL C 1 145 ? 33.847 39.901 27.758 1.00 34.18 133 VAL C C 1
ATOM 3580 O O . VAL C 1 145 ? 34.358 40.825 28.410 1.00 33.60 133 VAL C O 1
ATOM 3584 N N . ALA C 1 146 ? 32.545 39.606 27.816 1.00 35.71 134 ALA C N 1
ATOM 3585 C CA . ALA C 1 146 ? 31.636 40.367 28.699 1.00 35.66 134 ALA C CA 1
ATOM 3586 C C . ALA C 1 146 ? 32.042 40.210 30.151 1.00 35.25 134 ALA C C 1
ATOM 3587 O O . ALA C 1 146 ? 32.056 41.192 30.899 1.00 35.45 134 ALA C O 1
ATOM 3589 N N . LEU C 1 147 ? 32.388 38.990 30.559 1.00 37.13 135 LEU C N 1
ATOM 3590 C CA . LEU C 1 147 ? 32.762 38.745 31.963 1.00 39.01 135 LEU C CA 1
ATOM 3591 C C . LEU C 1 147 ? 33.986 39.536 32.424 1.00 38.00 135 LEU C C 1
ATOM 3592 O O . LEU C 1 147 ? 34.112 39.814 33.610 1.00 37.92 135 LEU C O 1
ATOM 3597 N N . TYR C 1 148 ? 34.868 39.919 31.501 1.00 38.03 136 TYR C N 1
ATOM 3598 C CA . TYR C 1 148 ? 35.969 40.821 31.846 1.00 37.33 136 TYR C CA 1
ATOM 3599 C C . TYR C 1 148 ? 35.635 42.268 31.508 1.00 38.83 136 TYR C C 1
ATOM 3600 O O . TYR C 1 148 ? 36.509 43.133 31.505 1.00 40.13 136 TYR C O 1
ATOM 3609 N N . GLY C 1 149 ? 34.371 42.532 31.205 1.00 39.62 137 GLY C N 1
ATOM 3610 C CA . GLY C 1 149 ? 33.908 43.897 30.994 1.00 39.74 137 GLY C CA 1
ATOM 3611 C C . GLY C 1 149 ? 34.196 44.480 29.619 1.00 39.88 137 GLY C C 1
ATOM 3612 O O . GLY C 1 149 ? 34.184 45.704 29.444 1.00 40.06 137 GLY C O 1
ATOM 3613 N N . GLY C 1 150 ? 34.482 43.624 28.651 1.00 38.16 138 GLY C N 1
ATOM 3614 C CA . GLY C 1 150 ? 34.676 44.090 27.294 1.00 38.18 138 GLY C CA 1
ATOM 3615 C C . GLY C 1 150 ? 33.367 44.344 26.579 1.00 38.11 138 GLY C C 1
ATOM 3616 O O . GLY C 1 150 ? 32.317 43.827 26.950 1.00 38.64 138 GLY C O 1
ATOM 3617 N N . ASP C 1 151 ? 33.451 45.136 25.528 1.00 39.28 139 ASP C N 1
ATOM 3618 C CA . ASP C 1 151 ? 32.286 45.480 24.719 1.00 41.05 139 ASP C CA 1
ATOM 3619 C C . ASP C 1 151 ? 31.905 44.355 23.743 1.00 39.93 139 ASP C C 1
ATOM 3620 O O . ASP C 1 151 ? 32.677 44.047 22.876 1.00 40.56 139 ASP C O 1
ATOM 3625 N N . VAL C 1 152 ? 30.723 43.757 23.894 1.00 40.57 140 VAL C N 1
ATOM 3626 C CA . VAL C 1 152 ? 30.256 42.689 22.995 1.00 39.72 140 VAL C CA 1
ATOM 3627 C C . VAL C 1 152 ? 29.097 43.145 22.106 1.00 39.94 140 VAL C C 1
ATOM 3628 O O . VAL C 1 152 ? 28.393 42.356 21.506 1.00 36.98 140 VAL C O 1
ATOM 3632 N N . THR C 1 153 ? 28.948 44.454 22.003 1.00 41.13 141 THR C N 1
ATOM 3633 C CA . THR C 1 153 ? 27.834 45.095 21.298 1.00 43.28 141 THR C CA 1
ATOM 3634 C C . THR C 1 153 ? 27.732 44.740 19.826 1.00 44.12 141 THR C C 1
ATOM 3635 O O . THR C 1 153 ? 26.627 44.705 19.277 1.00 45.04 141 THR C O 1
ATOM 3639 N N . GLU C 1 154 ? 28.874 44.479 19.196 1.00 45.31 142 GLU C N 1
ATOM 3640 C CA . GLU C 1 154 ? 28.919 44.153 17.783 1.00 48.29 142 GLU C CA 1
ATOM 3641 C C . GLU C 1 154 ? 28.643 42.652 17.515 1.00 46.15 142 GLU C C 1
ATOM 3642 O O . GLU C 1 154 ? 28.610 42.225 16.363 1.00 44.89 142 GLU C O 1
ATOM 3648 N N . TRP C 1 155 ? 28.494 41.847 18.572 1.00 44.50 143 TRP C N 1
ATOM 3649 C CA . TRP C 1 155 ? 28.361 40.398 18.439 1.00 42.94 143 TRP C CA 1
ATOM 3650 C C . TRP C 1 155 ? 27.011 39.864 18.895 1.00 41.21 143 TRP C C 1
ATOM 3651 O O . TRP C 1 155 ? 26.674 38.724 18.604 1.00 38.87 143 TRP C O 1
ATOM 3662 N N . VAL C 1 156 ? 26.266 40.664 19.645 1.00 40.16 144 VAL C N 1
ATOM 3663 C CA . VAL C 1 156 ? 25.021 40.203 20.259 1.00 39.82 144 VAL C CA 1
ATOM 3664 C C . VAL C 1 156 ? 23.993 41.287 20.099 1.00 39.62 144 VAL C C 1
ATOM 3665 O O . VAL C 1 156 ? 24.374 42.455 20.007 1.00 39.29 144 VAL C O 1
ATOM 3669 N N . PRO C 1 157 ? 22.701 40.939 20.074 1.00 40.83 145 PRO C N 1
ATOM 3670 C CA . PRO C 1 157 ? 21.633 41.953 20.117 1.00 40.72 145 PRO C CA 1
ATOM 3671 C C . PRO C 1 157 ? 21.706 42.737 21.417 1.00 40.17 145 PRO C C 1
ATOM 3672 O O . PRO C 1 157 ? 22.242 42.203 22.397 1.00 39.34 145 PRO C O 1
ATOM 3676 N N . PRO C 1 158 ? 21.160 43.960 21.445 1.00 40.52 146 PRO C N 1
ATOM 3677 C CA . PRO C 1 158 ? 21.211 44.810 22.643 1.00 40.89 146 PRO C CA 1
ATOM 3678 C C . PRO C 1 158 ? 20.552 44.195 23.887 1.00 40.68 146 PRO C C 1
ATOM 3679 O O . PRO C 1 158 ? 21.027 44.415 25.020 1.00 40.35 146 PRO C O 1
ATOM 3683 N N . GLU C 1 159 ? 19.459 43.456 23.670 1.00 41.02 147 GLU C N 1
ATOM 3684 C CA . GLU C 1 159 ? 18.788 42.672 24.713 1.00 41.13 147 GLU C CA 1
ATOM 3685 C C . GLU C 1 159 ? 19.753 41.729 25.430 1.00 40.47 147 GLU C C 1
ATOM 3686 O O . GLU C 1 159 ? 19.721 41.586 26.640 1.00 41.23 147 GLU C O 1
ATOM 3692 N N . VAL C 1 160 ? 20.630 41.124 24.661 1.00 40.09 148 VAL C N 1
ATOM 3693 C CA . VAL C 1 160 ? 21.604 40.157 25.157 1.00 40.03 148 VAL C CA 1
ATOM 3694 C C . VAL C 1 160 ? 22.758 40.825 25.879 1.00 39.68 148 VAL C C 1
ATOM 3695 O O . VAL C 1 160 ? 23.234 40.328 26.898 1.00 38.57 148 VAL C O 1
ATOM 3699 N N . ALA C 1 161 ? 23.219 41.947 25.338 1.00 40.34 149 ALA C N 1
ATOM 3700 C CA . ALA C 1 161 ? 24.227 42.769 25.996 1.00 40.65 149 ALA C CA 1
ATOM 3701 C C . ALA C 1 161 ? 23.753 43.207 27.410 1.00 41.06 149 ALA C C 1
ATOM 3702 O O . ALA C 1 161 ? 24.482 43.131 28.417 1.00 41.85 149 ALA C O 1
ATOM 3704 N N . ARG C 1 162 ? 22.514 43.667 27.488 1.00 41.23 150 ARG C N 1
ATOM 3705 C CA . ARG C 1 162 ? 21.924 44.011 28.790 1.00 42.66 150 ARG C CA 1
ATOM 3706 C C . ARG C 1 162 ? 21.890 42.806 29.725 1.00 42.05 150 ARG C C 1
ATOM 3707 O O . ARG C 1 162 ? 22.300 42.905 30.881 1.00 42.27 150 ARG C O 1
ATOM 3715 N N . ALA C 1 163 ? 21.385 41.680 29.218 1.00 41.19 151 ALA C N 1
ATOM 3716 C CA . ALA C 1 163 ? 21.273 40.453 29.980 1.00 41.37 151 ALA C CA 1
ATOM 3717 C C . ALA C 1 163 ? 22.628 39.979 30.503 1.00 42.58 151 ALA C C 1
ATOM 3718 O O . ALA C 1 163 ? 22.728 39.530 31.642 1.00 43.40 151 ALA C O 1
ATOM 3720 N N . LEU C 1 164 ? 23.655 40.084 29.669 1.00 42.00 152 LEU C N 1
ATOM 3721 C CA . LEU C 1 164 ? 25.019 39.726 30.048 1.00 44.18 152 LEU C CA 1
ATOM 3722 C C . LEU C 1 164 ? 25.570 40.635 31.127 1.00 45.09 152 LEU C C 1
ATOM 3723 O O . LEU C 1 164 ? 26.249 40.191 32.051 1.00 45.33 152 LEU C O 1
ATOM 3728 N N . ASN C 1 165 ? 25.326 41.921 30.947 1.00 45.53 153 ASN C N 1
ATOM 3729 C CA . ASN C 1 165 ? 25.784 42.921 31.875 1.00 47.57 153 ASN C CA 1
ATOM 3730 C C . ASN C 1 165 ? 25.183 42.673 33.276 1.00 47.82 153 ASN C C 1
ATOM 3731 O O . ASN C 1 165 ? 25.904 42.709 34.284 1.00 46.53 153 ASN C O 1
ATOM 3736 N N . GLU C 1 166 ? 23.886 42.370 33.323 1.00 48.63 154 GLU C N 1
ATOM 3737 C CA . GLU C 1 166 ? 23.207 42.071 34.586 1.00 50.68 154 GLU C CA 1
ATOM 3738 C C . GLU C 1 166 ? 23.798 40.823 35.218 1.00 51.03 154 GLU C C 1
ATOM 3739 O O . GLU C 1 166 ? 24.225 40.849 36.363 1.00 51.92 154 GLU C O 1
ATOM 3745 N N . LYS C 1 167 ? 23.864 39.744 34.457 1.00 52.14 155 LYS C N 1
ATOM 3746 C CA . LYS C 1 167 ? 24.418 38.496 34.976 1.00 53.41 155 LYS C CA 1
ATOM 3747 C C . LYS C 1 167 ? 25.848 38.671 35.564 1.00 53.75 155 LYS C C 1
ATOM 3748 O O . LYS C 1 167 ? 26.197 38.016 36.542 1.00 54.93 155 LYS C O 1
ATOM 3754 N N . LEU C 1 168 ? 26.645 39.570 34.982 1.00 54.42 156 LEU C N 1
ATOM 3755 C CA . LEU C 1 168 ? 28.015 39.900 35.452 1.00 54.61 156 LEU C CA 1
ATOM 3756 C C . LEU C 1 168 ? 28.054 40.706 36.769 1.00 55.49 156 LEU C C 1
ATOM 3757 O O . LEU C 1 168 ? 29.129 40.909 37.369 1.00 55.07 156 LEU C O 1
ATOM 3762 N N . LYS C 1 169 ? 26.896 41.199 37.190 1.00 55.41 157 LYS C N 1
ATOM 3763 C CA . LYS C 1 169 ? 26.777 41.877 38.466 1.00 55.16 157 LYS C CA 1
ATOM 3764 C C . LYS C 1 169 ? 26.202 40.914 39.491 1.00 55.33 157 LYS C C 1
ATOM 3765 O O . LYS C 1 169 ? 26.831 40.654 40.518 1.00 55.30 157 LYS C O 1
ATOM 3771 N N . GLU C 1 170 ? 25.039 40.346 39.172 1.00 57.43 158 GLU C N 1
ATOM 3772 C CA . GLU C 1 170 ? 24.346 39.371 40.040 1.00 59.47 158 GLU C CA 1
ATOM 3773 C C . GLU C 1 170 ? 25.259 38.393 40.806 1.00 60.04 158 GLU C C 1
ATOM 3774 O O . GLU C 1 170 ? 26.278 37.925 40.300 1.00 61.15 158 GLU C O 1
ATOM 3780 N N . MET D 1 13 ? 63.127 48.354 11.442 1.00 54.12 1 MET D N 1
ATOM 3781 C CA . MET D 1 13 ? 63.508 46.954 11.143 1.00 52.91 1 MET D CA 1
ATOM 3782 C C . MET D 1 13 ? 62.906 46.472 9.830 1.00 49.12 1 MET D C 1
ATOM 3783 O O . MET D 1 13 ? 61.743 46.761 9.538 1.00 47.74 1 MET D O 1
ATOM 3788 N N . LYS D 1 14 ? 63.688 45.718 9.061 1.00 47.22 2 LYS D N 1
ATOM 3789 C CA . LYS D 1 14 ? 63.279 45.316 7.720 1.00 47.41 2 LYS D CA 1
ATOM 3790 C C . LYS D 1 14 ? 62.684 43.916 7.745 1.00 44.86 2 LYS D C 1
ATOM 3791 O O . LYS D 1 14 ? 63.130 43.059 8.489 1.00 44.56 2 LYS D O 1
ATOM 3797 N N . ALA D 1 15 ? 61.651 43.726 6.937 1.00 42.09 3 ALA D N 1
ATOM 3798 C CA . ALA D 1 15 ? 61.026 42.451 6.777 1.00 41.38 3 ALA D CA 1
ATOM 3799 C C . ALA D 1 15 ? 60.740 42.289 5.307 1.00 40.33 3 ALA D C 1
ATOM 3800 O O . ALA D 1 15 ? 60.691 43.275 4.576 1.00 38.84 3 ALA D O 1
ATOM 3802 N N . VAL D 1 16 ? 60.631 41.033 4.883 1.00 40.28 4 VAL D N 1
ATOM 3803 C CA . VAL D 1 16 ? 60.216 40.681 3.550 1.00 40.12 4 VAL D CA 1
ATOM 3804 C C . VAL D 1 16 ? 58.853 40.039 3.638 1.00 39.78 4 VAL D C 1
ATOM 3805 O O . VAL D 1 16 ? 58.660 39.185 4.470 1.00 38.04 4 VAL D O 1
ATOM 3809 N N . TYR D 1 17 ? 57.920 40.464 2.781 1.00 39.88 5 TYR D N 1
ATOM 3810 C CA . TYR D 1 17 ? 56.633 39.792 2.608 1.00 39.77 5 TYR D CA 1
ATOM 3811 C C . TYR D 1 17 ? 56.692 39.091 1.273 1.00 39.45 5 TYR D C 1
ATOM 3812 O O . TYR D 1 17 ? 56.521 39.731 0.245 1.00 39.05 5 TYR D O 1
ATOM 3821 N N . PRO D 1 18 ? 56.960 37.786 1.269 1.00 39.19 6 PRO D N 1
ATOM 3822 C CA . PRO D 1 18 ? 57.136 37.089 0.027 1.00 39.11 6 PRO D CA 1
ATOM 3823 C C . PRO D 1 18 ? 55.847 36.453 -0.454 1.00 40.19 6 PRO D C 1
ATOM 3824 O O . PRO D 1 18 ? 55.028 35.943 0.376 1.00 39.87 6 PRO D O 1
ATOM 3828 N N . GLY D 1 19 ? 55.678 36.404 -1.775 1.00 38.36 7 GLY D N 1
ATOM 3829 C CA . GLY D 1 19 ? 54.490 35.767 -2.313 1.00 38.77 7 GLY D CA 1
ATOM 3830 C C . GLY D 1 19 ? 54.439 35.744 -3.808 1.00 38.46 7 GLY D C 1
ATOM 3831 O O . GLY D 1 19 ? 55.218 36.384 -4.463 1.00 37.28 7 GLY D O 1
ATOM 3832 N N . SER D 1 20 ? 53.513 34.956 -4.321 1.00 39.85 8 SER D N 1
ATOM 3833 C CA . SER D 1 20 ? 53.241 34.875 -5.700 1.00 40.71 8 SER D CA 1
ATOM 3834 C C . SER D 1 20 ? 52.595 36.153 -6.173 1.00 39.99 8 SER D C 1
ATOM 3835 O O . SER D 1 20 ? 52.837 36.569 -7.261 1.00 39.65 8 SER D O 1
ATOM 3838 N N . PHE D 1 21 ? 51.730 36.736 -5.358 1.00 40.51 9 PHE D N 1
ATOM 3839 C CA . PHE D 1 21 ? 50.981 37.929 -5.709 1.00 40.19 9 PHE D CA 1
ATOM 3840 C C . PHE D 1 21 ? 50.509 37.868 -7.163 1.00 39.95 9 PHE D C 1
ATOM 3841 O O . PHE D 1 21 ? 50.857 38.720 -7.968 1.00 39.53 9 PHE D O 1
ATOM 3849 N N . ASP D 1 22 ? 49.708 36.855 -7.477 1.00 40.33 10 ASP D N 1
ATOM 3850 C CA . ASP D 1 22 ? 49.345 36.541 -8.882 1.00 41.65 10 ASP D CA 1
ATOM 3851 C C . ASP D 1 22 ? 47.830 36.410 -9.054 1.00 42.14 10 ASP D C 1
ATOM 3852 O O . ASP D 1 22 ? 47.333 35.325 -9.312 1.00 43.66 10 ASP D O 1
ATOM 3857 N N . PRO D 1 23 ? 47.091 37.510 -8.952 1.00 42.07 11 PRO D N 1
ATOM 3858 C CA . PRO D 1 23 ? 47.612 38.819 -8.664 1.00 40.85 11 PRO D CA 1
ATOM 3859 C C . PRO D 1 23 ? 47.458 39.217 -7.192 1.00 40.00 11 PRO D C 1
ATOM 3860 O O . PRO D 1 23 ? 46.877 38.502 -6.377 1.00 39.14 11 PRO D O 1
ATOM 3864 N N . ILE D 1 24 ? 47.990 40.379 -6.863 1.00 40.11 12 ILE D N 1
ATOM 3865 C CA . ILE D 1 24 ? 47.761 40.950 -5.543 1.00 40.05 12 ILE D CA 1
ATOM 3866 C C . ILE D 1 24 ? 46.266 41.247 -5.318 1.00 39.37 12 ILE D C 1
ATOM 3867 O O . ILE D 1 24 ? 45.576 41.830 -6.191 1.00 38.81 12 ILE D O 1
ATOM 3872 N N . THR D 1 25 ? 45.771 40.843 -4.150 1.00 36.55 13 THR D N 1
ATOM 3873 C CA . THR D 1 25 ? 44.416 41.122 -3.740 1.00 37.49 13 THR D CA 1
ATOM 3874 C C . THR D 1 25 ? 44.409 42.201 -2.637 1.00 38.59 13 THR D C 1
ATOM 3875 O O . THR D 1 25 ? 45.463 42.600 -2.122 1.00 39.11 13 THR D O 1
ATOM 3879 N N . LEU D 1 26 ? 43.198 42.617 -2.243 1.00 37.86 14 LEU D N 1
ATOM 3880 C CA . LEU D 1 26 ? 43.026 43.534 -1.136 1.00 37.48 14 LEU D CA 1
ATOM 3881 C C . LEU D 1 26 ? 43.470 42.904 0.190 1.00 37.32 14 LEU D C 1
ATOM 3882 O O . LEU D 1 26 ? 43.849 43.620 1.139 1.00 37.16 14 LEU D O 1
ATOM 3887 N N . GLY D 1 27 ? 43.410 41.570 0.255 1.00 38.58 15 GLY D N 1
ATOM 3888 C CA . GLY D 1 27 ? 43.863 40.852 1.424 1.00 38.92 15 GLY D CA 1
ATOM 3889 C C . GLY D 1 27 ? 45.351 41.030 1.632 1.00 39.30 15 GLY D C 1
ATOM 3890 O O . GLY D 1 27 ? 45.788 41.297 2.743 1.00 38.73 15 GLY D O 1
ATOM 3891 N N . HIS D 1 28 ? 46.105 40.937 0.549 1.00 39.42 16 HIS D N 1
ATOM 3892 C CA . HIS D 1 28 ? 47.559 41.190 0.584 1.00 39.32 16 HIS D CA 1
ATOM 3893 C C . HIS D 1 28 ? 47.861 42.616 0.921 1.00 38.59 16 HIS D C 1
ATOM 3894 O O . HIS D 1 28 ? 48.760 42.894 1.718 1.00 40.81 16 HIS D O 1
ATOM 3901 N N . VAL D 1 29 ? 47.105 43.535 0.349 1.00 38.55 17 VAL D N 1
ATOM 3902 C CA . VAL D 1 29 ? 47.331 44.958 0.658 1.00 39.77 17 VAL D CA 1
ATOM 3903 C C . VAL D 1 29 ? 47.129 45.270 2.151 1.00 40.15 17 VAL D C 1
ATOM 3904 O O . VAL D 1 29 ? 47.860 46.058 2.728 1.00 39.74 17 VAL D O 1
ATOM 3908 N N . ASP D 1 30 ? 46.121 44.645 2.747 1.00 40.59 18 ASP D N 1
ATOM 3909 C CA . ASP D 1 30 ? 45.843 44.789 4.158 1.00 41.32 18 ASP D CA 1
ATOM 3910 C C . ASP D 1 30 ? 47.035 44.303 5.020 1.00 40.73 18 ASP D C 1
ATOM 3911 O O . ASP D 1 30 ? 47.425 44.961 5.975 1.00 38.40 18 ASP D O 1
ATOM 3916 N N . ILE D 1 31 ? 47.595 43.145 4.667 1.00 40.83 19 ILE D N 1
ATOM 3917 C CA . ILE D 1 31 ? 48.744 42.602 5.374 1.00 42.02 19 ILE D CA 1
ATOM 3918 C C . ILE D 1 31 ? 49.930 43.525 5.253 1.00 41.66 19 ILE D C 1
ATOM 3919 O O . ILE D 1 31 ? 50.631 43.778 6.236 1.00 40.52 19 ILE D O 1
ATOM 3924 N N . ILE D 1 32 ? 50.145 44.058 4.054 1.00 41.22 20 ILE D N 1
ATOM 3925 C CA . ILE D 1 32 ? 51.225 44.997 3.834 1.00 39.74 20 ILE D CA 1
ATOM 3926 C C . ILE D 1 32 ? 51.089 46.211 4.736 1.00 39.88 20 ILE D C 1
ATOM 3927 O O . ILE D 1 32 ? 52.047 46.577 5.438 1.00 38.22 20 ILE D O 1
ATOM 3932 N N . LYS D 1 33 ? 49.920 46.853 4.710 1.00 40.15 21 LYS D N 1
ATOM 3933 C CA . LYS D 1 33 ? 49.664 48.051 5.519 1.00 41.93 21 LYS D CA 1
ATOM 3934 C C . LYS D 1 33 ? 49.938 47.780 6.973 1.00 40.89 21 LYS D C 1
ATOM 3935 O O . LYS D 1 33 ? 50.560 48.576 7.674 1.00 41.51 21 LYS D O 1
ATOM 3941 N N . ARG D 1 34 ? 49.434 46.649 7.435 1.00 42.33 22 ARG D N 1
ATOM 3942 C CA . ARG D 1 34 ? 49.528 46.291 8.837 1.00 40.64 22 ARG D CA 1
ATOM 3943 C C . ARG D 1 34 ? 50.924 45.907 9.240 1.00 40.03 22 ARG D C 1
ATOM 3944 O O . ARG D 1 34 ? 51.349 46.293 10.314 1.00 41.11 22 ARG D O 1
ATOM 3952 N N . ALA D 1 35 ? 51.639 45.182 8.380 1.00 39.48 23 ALA D N 1
ATOM 3953 C CA . ALA D 1 35 ? 53.033 44.838 8.648 1.00 39.24 23 ALA D CA 1
ATOM 3954 C C . ALA D 1 35 ? 53.900 46.074 8.747 1.00 40.83 23 ALA D C 1
ATOM 3955 O O . ALA D 1 35 ? 54.852 46.079 9.492 1.00 41.52 23 ALA D O 1
ATOM 3957 N N . LEU D 1 36 ? 53.569 47.126 8.008 1.00 41.65 24 LEU D N 1
ATOM 3958 C CA . LEU D 1 36 ? 54.305 48.386 8.094 1.00 41.73 24 LEU D CA 1
ATOM 3959 C C . LEU D 1 36 ? 54.156 49.097 9.438 1.00 41.52 24 LEU D C 1
ATOM 3960 O O . LEU D 1 36 ? 55.008 49.891 9.812 1.00 40.81 24 LEU D O 1
ATOM 3965 N N . SER D 1 37 ? 53.081 48.815 10.166 1.00 42.02 25 SER D N 1
ATOM 3966 C CA . SER D 1 37 ? 52.941 49.328 11.538 1.00 42.55 25 SER D CA 1
ATOM 3967 C C . SER D 1 37 ? 53.927 48.636 12.513 1.00 41.33 25 SER D C 1
ATOM 3968 O O . SER D 1 37 ? 54.116 49.100 13.627 1.00 42.82 25 SER D O 1
ATOM 3971 N N . ILE D 1 38 ? 54.559 47.545 12.100 1.00 42.30 26 ILE D N 1
ATOM 3972 C CA . ILE D 1 38 ? 55.501 46.839 12.968 1.00 43.74 26 ILE D CA 1
ATOM 3973 C C . ILE D 1 38 ? 56.915 46.967 12.452 1.00 43.02 26 ILE D C 1
ATOM 3974 O O . ILE D 1 38 ? 57.842 47.201 13.229 1.00 44.32 26 ILE D O 1
ATOM 3979 N N . PHE D 1 39 ? 57.072 46.792 11.149 1.00 43.27 27 PHE D N 1
ATOM 3980 C CA . PHE D 1 39 ? 58.369 46.841 10.514 1.00 43.64 27 PHE D CA 1
ATOM 3981 C C . PHE D 1 39 ? 58.470 48.141 9.741 1.00 44.48 27 PHE D C 1
ATOM 3982 O O . PHE D 1 39 ? 57.613 48.429 8.921 1.00 46.43 27 PHE D O 1
ATOM 3990 N N . ASP D 1 40 ? 59.486 48.947 10.011 1.00 45.47 28 ASP D N 1
ATOM 3991 C CA . ASP D 1 40 ? 59.517 50.258 9.358 1.00 48.19 28 ASP D CA 1
ATOM 3992 C C . ASP D 1 40 ? 59.824 50.132 7.846 1.00 47.20 28 ASP D C 1
ATOM 3993 O O . ASP D 1 40 ? 59.354 50.955 7.060 1.00 49.26 28 ASP D O 1
ATOM 3998 N N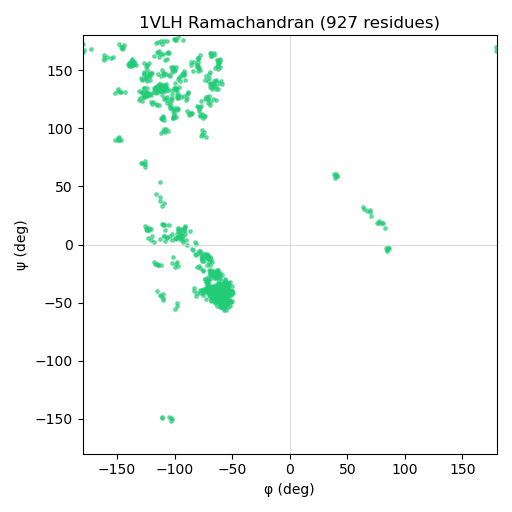 . GLU D 1 41 ? 60.539 49.084 7.444 1.00 46.18 29 GLU D N 1
ATOM 3999 C CA . GLU D 1 41 ? 60.834 48.833 6.041 1.00 47.01 29 GLU D CA 1
ATOM 4000 C C . GLU D 1 41 ? 60.281 47.499 5.648 1.00 43.92 29 GLU D C 1
ATOM 4001 O O . GLU D 1 41 ? 60.514 46.538 6.337 1.00 45.41 29 GLU D O 1
ATOM 4007 N N . LEU D 1 42 ? 59.520 47.450 4.565 1.00 42.20 30 LEU D N 1
ATOM 4008 C CA . LEU D 1 42 ? 58.961 46.211 4.089 1.00 41.47 30 LEU D CA 1
ATOM 4009 C C . LEU D 1 42 ? 59.320 46.034 2.629 1.00 39.87 30 LEU D C 1
ATOM 4010 O O . LEU D 1 42 ? 59.166 46.953 1.836 1.00 38.73 30 LEU D O 1
ATOM 4015 N N . VAL D 1 43 ? 59.832 44.844 2.306 1.00 39.99 31 VAL D N 1
ATOM 4016 C CA . VAL D 1 43 ? 60.047 44.441 0.937 1.00 39.34 31 VAL D CA 1
ATOM 4017 C C . VAL D 1 43 ? 58.944 43.470 0.581 1.00 39.62 31 VAL D C 1
ATOM 4018 O O . VAL D 1 43 ? 58.816 42.373 1.200 1.00 38.35 31 VAL D O 1
ATOM 4022 N N . VAL D 1 44 ? 58.134 43.875 -0.402 1.00 37.46 32 VAL D N 1
ATOM 4023 C CA . VAL D 1 44 ? 57.162 42.991 -0.996 1.00 37.65 32 VAL D CA 1
ATOM 4024 C C . VAL D 1 44 ? 57.872 42.267 -2.118 1.00 37.76 32 VAL D C 1
ATOM 4025 O O . VAL D 1 44 ? 58.260 42.871 -3.133 1.00 40.68 32 VAL D O 1
ATOM 4029 N N . LEU D 1 45 ? 58.069 40.970 -1.932 1.00 37.83 33 LEU D N 1
ATOM 4030 C CA . LEU D 1 45 ? 58.905 40.195 -2.818 1.00 37.40 33 LEU D CA 1
ATOM 4031 C C . LEU D 1 45 ? 58.059 39.221 -3.665 1.00 38.16 33 LEU D C 1
ATOM 4032 O O . LEU D 1 45 ? 57.498 38.206 -3.158 1.00 38.54 33 LEU D O 1
ATOM 4037 N N . VAL D 1 46 ? 57.980 39.532 -4.963 1.00 37.73 34 VAL D N 1
ATOM 4038 C CA . VAL D 1 46 ? 57.317 38.651 -5.911 1.00 39.35 34 VAL D CA 1
ATOM 4039 C C . VAL D 1 46 ? 58.272 37.528 -6.195 1.00 39.91 34 VAL D C 1
ATOM 4040 O O . VAL D 1 46 ? 59.329 37.737 -6.776 1.00 40.01 34 VAL D O 1
ATOM 4044 N N . THR D 1 47 ? 57.922 36.346 -5.718 1.00 42.29 35 THR D N 1
ATOM 4045 C CA . THR D 1 47 ? 58.828 35.224 -5.758 1.00 44.41 35 THR D CA 1
ATOM 4046 C C . THR D 1 47 ? 58.148 34.050 -6.432 1.00 44.85 35 THR D C 1
ATOM 4047 O O . THR D 1 47 ? 56.934 33.922 -6.415 1.00 47.53 35 THR D O 1
ATOM 4051 N N . GLU D 1 48 ? 58.942 33.247 -7.104 1.00 46.05 36 GLU D N 1
ATOM 4052 C CA . GLU D 1 48 ? 58.449 32.153 -7.918 1.00 48.74 36 GLU D CA 1
ATOM 4053 C C . GLU D 1 48 ? 58.050 30.984 -7.031 1.00 47.90 36 GLU D C 1
ATOM 4054 O O . GLU D 1 48 ? 58.840 30.527 -6.213 1.00 48.04 36 GLU D O 1
ATOM 4060 N N . ASN D 1 49 ? 56.802 30.546 -7.152 1.00 47.83 37 ASN D N 1
ATOM 4061 C CA . ASN D 1 49 ? 56.330 29.341 -6.477 1.00 48.85 37 ASN D CA 1
ATOM 4062 C C . ASN D 1 49 ? 56.311 28.208 -7.523 1.00 49.35 37 ASN D C 1
ATOM 4063 O O . ASN D 1 49 ? 55.501 28.234 -8.457 1.00 47.07 37 ASN D O 1
ATOM 4068 N N . PRO D 1 50 ? 57.224 27.242 -7.378 1.00 50.23 38 PRO D N 1
ATOM 4069 C CA . PRO D 1 50 ? 57.402 26.185 -8.394 1.00 50.40 38 PRO D CA 1
ATOM 4070 C C . PRO D 1 50 ? 56.242 25.187 -8.439 1.00 50.77 38 PRO D C 1
ATOM 4071 O O . PRO D 1 50 ? 56.201 24.373 -9.348 1.00 50.80 38 PRO D O 1
ATOM 4075 N N . ARG D 1 51 ? 55.330 25.254 -7.463 1.00 52.49 39 ARG D N 1
ATOM 4076 C CA . ARG D 1 51 ? 54.131 24.416 -7.446 1.00 54.66 39 ARG D CA 1
ATOM 4077 C C . ARG D 1 51 ? 52.903 25.085 -8.083 1.00 53.99 39 ARG D C 1
ATOM 4078 O O . ARG D 1 51 ? 51.808 24.518 -8.022 1.00 54.16 39 ARG D O 1
ATOM 4086 N N . LYS D 1 52 ? 53.089 26.282 -8.665 1.00 53.00 40 LYS D N 1
ATOM 4087 C CA . LYS D 1 52 ? 52.039 27.048 -9.358 1.00 52.08 40 LYS D CA 1
ATOM 4088 C C . LYS D 1 52 ? 52.464 27.393 -10.768 1.00 51.94 40 LYS D C 1
ATOM 4089 O O . LYS D 1 52 ? 53.655 27.627 -11.027 1.00 51.39 40 LYS D O 1
ATOM 4095 N N . LYS D 1 53 ? 51.513 27.381 -11.701 1.00 52.26 41 LYS D N 1
ATOM 4096 C CA . LYS D 1 53 ? 51.723 28.017 -13.015 1.00 52.19 41 LYS D CA 1
ATOM 4097 C C . LYS D 1 53 ? 51.080 29.392 -12.897 1.00 50.79 41 LYS D C 1
ATOM 4098 O O . LYS D 1 53 ? 49.876 29.491 -12.685 1.00 51.19 41 LYS D O 1
ATOM 4101 N N . CYS D 1 54 ? 51.871 30.451 -13.000 1.00 49.11 42 CYS D N 1
ATOM 4102 C CA . CYS D 1 54 ? 51.369 31.787 -12.726 1.00 50.01 42 CYS D CA 1
ATOM 4103 C C . CYS D 1 54 ? 50.684 32.378 -13.950 1.00 46.62 42 CYS D C 1
ATOM 4104 O O . CYS D 1 54 ? 51.045 32.051 -15.061 1.00 46.25 42 CYS D O 1
ATOM 4107 N N . MET D 1 55 ? 49.680 33.225 -13.728 1.00 45.30 43 MET D N 1
ATOM 4108 C CA . MET D 1 55 ? 48.952 33.908 -14.811 1.00 45.61 43 MET D CA 1
ATOM 4109 C C . MET D 1 55 ? 49.724 35.097 -15.385 1.00 43.17 43 MET D C 1
ATOM 4110 O O . MET D 1 55 ? 49.718 35.337 -16.594 1.00 43.58 43 MET D O 1
ATOM 4115 N N . PHE D 1 56 ? 50.375 35.830 -14.500 1.00 43.33 44 PHE D N 1
ATOM 4116 C CA . PHE D 1 56 ? 51.167 37.005 -14.836 1.00 42.75 44 PHE D CA 1
ATOM 4117 C C . PHE D 1 56 ? 52.642 36.686 -14.641 1.00 42.18 44 PHE D C 1
ATOM 4118 O O . PHE D 1 56 ? 52.983 35.941 -13.739 1.00 40.70 44 PHE D O 1
ATOM 4126 N N . THR D 1 57 ? 53.519 37.288 -15.444 1.00 40.86 45 THR D N 1
ATOM 4127 C CA . THR D 1 57 ? 54.955 37.132 -15.235 1.00 40.29 45 THR D CA 1
ATOM 4128 C C . THR D 1 57 ? 55.370 37.846 -13.979 1.00 40.60 45 THR D C 1
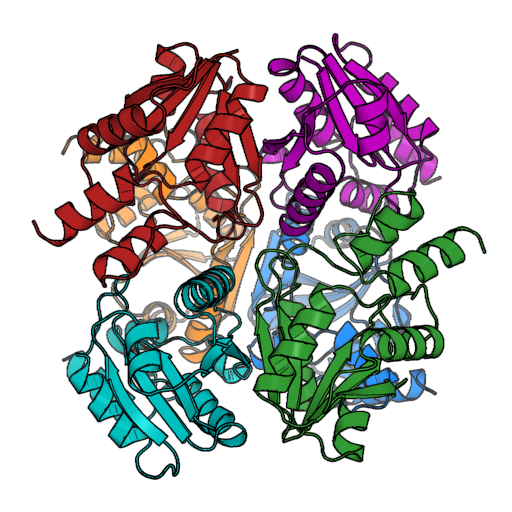ATOM 4129 O O . THR D 1 57 ? 54.640 38.669 -13.463 1.00 40.54 45 THR D O 1
ATOM 4133 N N . LEU D 1 58 ? 56.564 37.541 -13.486 1.00 41.79 46 LEU D N 1
ATOM 4134 C CA . LEU D 1 58 ? 57.049 38.175 -12.242 1.00 43.57 46 LEU D CA 1
ATOM 4135 C C . LEU D 1 58 ? 57.125 39.688 -12.394 1.00 43.15 46 LEU D C 1
ATOM 4136 O O . LEU D 1 58 ? 56.826 40.425 -11.465 1.00 43.11 46 LEU D O 1
ATOM 4141 N N . GLU D 1 59 ? 57.508 40.152 -13.576 1.00 44.28 47 GLU D N 1
ATOM 4142 C CA . GLU D 1 59 ? 57.583 41.587 -13.810 1.00 46.05 47 GLU D CA 1
ATOM 4143 C C . GLU D 1 59 ? 56.215 42.246 -13.934 1.00 44.47 47 GLU D C 1
ATOM 4144 O O . GLU D 1 59 ? 56.028 43.356 -13.444 1.00 44.51 47 GLU D O 1
ATOM 4150 N N . GLU D 1 60 ? 55.264 41.591 -14.589 1.00 43.05 48 GLU D N 1
ATOM 4151 C CA . GLU D 1 60 ? 53.886 42.102 -14.597 1.00 43.90 48 GLU D CA 1
ATOM 4152 C C . GLU D 1 60 ? 53.375 42.284 -13.165 1.00 41.41 48 GLU D C 1
ATOM 4153 O O . GLU D 1 60 ? 52.722 43.273 -12.820 1.00 39.89 48 GLU D O 1
ATOM 4159 N N . ARG D 1 61 ? 53.668 41.304 -12.335 1.00 41.03 49 ARG D N 1
ATOM 4160 C CA . ARG D 1 61 ? 53.195 41.324 -10.966 1.00 40.67 49 ARG D CA 1
ATOM 4161 C C . ARG D 1 61 ? 53.825 42.445 -10.167 1.00 41.35 49 ARG D C 1
ATOM 4162 O O . ARG D 1 61 ? 53.128 43.105 -9.386 1.00 41.37 49 ARG D O 1
ATOM 4170 N N . LYS D 1 62 ? 55.134 42.635 -10.345 1.00 41.65 50 LYS D N 1
ATOM 4171 C CA . LYS D 1 62 ? 55.840 43.720 -9.677 1.00 42.52 50 LYS D CA 1
ATOM 4172 C C . LYS D 1 62 ? 55.214 45.061 -10.041 1.00 41.88 50 LYS D C 1
ATOM 4173 O O . LYS D 1 62 ? 54.915 45.881 -9.177 1.00 40.77 50 LYS D O 1
ATOM 4179 N N . LYS D 1 63 ? 55.018 45.271 -11.331 1.00 42.05 51 LYS D N 1
ATOM 4180 C CA . LYS D 1 63 ? 54.468 46.517 -11.835 1.00 43.07 51 LYS D CA 1
ATOM 4181 C C . LYS D 1 63 ? 53.090 46.794 -11.248 1.00 42.94 51 LYS D C 1
ATOM 4182 O O . LYS D 1 63 ? 52.804 47.917 -10.862 1.00 44.10 51 LYS D O 1
ATOM 4185 N N . LEU D 1 64 ? 52.229 45.779 -11.213 1.00 42.24 52 LEU D N 1
ATOM 4186 C CA . LEU D 1 64 ? 50.897 45.941 -10.628 1.00 42.29 52 LEU D CA 1
ATOM 4187 C C . LEU D 1 64 ? 51.007 46.344 -9.160 1.00 41.68 52 LEU D C 1
ATOM 4188 O O . LEU D 1 64 ? 50.332 47.268 -8.708 1.00 41.82 52 LEU D O 1
ATOM 4193 N N . ILE D 1 65 ? 51.851 45.638 -8.416 1.00 40.85 53 ILE D N 1
ATOM 4194 C CA . ILE D 1 65 ? 52.019 45.942 -7.014 1.00 40.61 53 ILE D CA 1
ATOM 4195 C C . ILE D 1 65 ? 52.486 47.360 -6.792 1.00 40.92 53 ILE D C 1
ATOM 4196 O O . ILE D 1 65 ? 52.028 48.026 -5.875 1.00 40.35 53 ILE D O 1
ATOM 4201 N N . GLU D 1 66 ? 53.430 47.807 -7.615 1.00 41.96 54 GLU D N 1
ATOM 4202 C CA . GLU D 1 66 ? 53.954 49.154 -7.494 1.00 44.25 54 GLU D CA 1
ATOM 4203 C C . GLU D 1 66 ? 52.885 50.210 -7.782 1.00 44.21 54 GLU D C 1
ATOM 4204 O O . GLU D 1 66 ? 52.842 51.237 -7.111 1.00 45.07 54 GLU D O 1
ATOM 4210 N N . GLU D 1 67 ? 52.024 49.952 -8.772 1.00 44.52 55 GLU D N 1
ATOM 4211 C CA . GLU D 1 67 ? 50.884 50.824 -9.056 1.00 46.78 55 GLU D CA 1
ATOM 4212 C C . GLU D 1 67 ? 50.000 50.875 -7.837 1.00 45.03 55 GLU D C 1
ATOM 4213 O O . GLU D 1 67 ? 49.626 51.953 -7.386 1.00 42.54 55 GLU D O 1
ATOM 4219 N N . VAL D 1 68 ? 49.698 49.689 -7.287 1.00 44.46 56 VAL D N 1
ATOM 4220 C CA . VAL D 1 68 ? 48.740 49.565 -6.196 1.00 44.62 56 VAL D CA 1
ATOM 4221 C C . VAL D 1 68 ? 49.263 50.205 -4.888 1.00 44.71 56 VAL D C 1
ATOM 4222 O O . VAL D 1 68 ? 48.511 50.906 -4.209 1.00 44.58 56 VAL D O 1
ATOM 4226 N N . LEU D 1 69 ? 50.542 50.004 -4.556 1.00 44.77 57 LEU D N 1
ATOM 4227 C CA . LEU D 1 69 ? 51.107 50.567 -3.312 1.00 46.73 57 LEU D CA 1
ATOM 4228 C C . LEU D 1 69 ? 51.731 51.937 -3.471 1.00 48.77 57 LEU D C 1
ATOM 4229 O O . LEU D 1 69 ? 52.444 52.383 -2.575 1.00 49.57 57 LEU D O 1
ATOM 4234 N N . SER D 1 70 ? 51.454 52.614 -4.584 1.00 50.98 58 SER D N 1
ATOM 4235 C CA . SER D 1 70 ? 52.274 53.731 -5.035 1.00 52.51 58 SER D CA 1
ATOM 4236 C C . SER D 1 70 ? 52.507 54.817 -4.012 1.00 54.18 58 SER D C 1
ATOM 4237 O O . SER D 1 70 ? 53.571 55.458 -4.005 1.00 56.18 58 SER D O 1
ATOM 4240 N N . ASP D 1 71 ? 51.517 55.075 -3.169 1.00 55.33 59 ASP D N 1
ATOM 4241 C CA . ASP D 1 71 ? 51.690 56.101 -2.132 1.00 57.19 59 ASP D CA 1
ATOM 4242 C C . ASP D 1 71 ? 51.719 55.545 -0.701 1.00 56.45 59 ASP D C 1
ATOM 4243 O O . ASP D 1 71 ? 51.209 56.175 0.227 1.00 56.61 59 ASP D O 1
ATOM 4248 N N . LEU D 1 72 ? 52.338 54.367 -0.533 1.00 54.08 60 LEU D N 1
ATOM 4249 C CA . LEU D 1 72 ? 52.717 53.870 0.789 1.00 52.37 60 LEU D CA 1
ATOM 4250 C C . LEU D 1 72 ? 54.170 54.187 1.002 1.00 50.89 60 LEU D C 1
ATOM 4251 O O . LEU D 1 72 ? 54.987 53.907 0.133 1.00 51.21 60 LEU D O 1
ATOM 4256 N N . ASP D 1 73 ? 54.483 54.786 2.144 1.00 49.43 61 ASP D N 1
ATOM 4257 C CA . ASP D 1 73 ? 55.859 54.950 2.553 1.00 48.66 61 ASP D CA 1
ATOM 4258 C C . ASP D 1 73 ? 56.352 53.664 3.156 1.00 46.54 61 ASP D C 1
ATOM 4259 O O . ASP D 1 73 ? 55.562 52.896 3.697 1.00 45.96 61 ASP D O 1
ATOM 4264 N N . GLY D 1 74 ? 57.661 53.449 3.061 1.00 44.39 62 GLY D N 1
ATOM 4265 C CA . GLY D 1 74 ? 58.331 52.324 3.706 1.00 44.36 62 GLY D CA 1
ATOM 4266 C C . GLY D 1 74 ? 58.301 51.006 2.962 1.00 43.46 62 GLY D C 1
ATOM 4267 O O . GLY D 1 74 ? 58.881 50.034 3.435 1.00 42.30 62 GLY D O 1
ATOM 4268 N N . VAL D 1 75 ? 57.622 50.955 1.816 1.00 42.98 63 VAL D N 1
ATOM 4269 C CA . VAL D 1 75 ? 57.520 49.718 1.045 1.00 45.24 63 VAL D CA 1
ATOM 4270 C C . VAL D 1 75 ? 58.363 49.759 -0.210 1.00 43.66 63 VAL D C 1
ATOM 4271 O O . VAL D 1 75 ? 58.315 50.729 -0.913 1.00 43.15 63 VAL D O 1
ATOM 4275 N N . LYS D 1 76 ? 59.082 48.670 -0.480 1.00 43.29 64 LYS D N 1
ATOM 4276 C CA . LYS D 1 76 ? 59.803 48.461 -1.716 1.00 43.74 64 LYS D CA 1
ATOM 4277 C C . LYS D 1 76 ? 59.308 47.149 -2.303 1.00 41.06 64 LYS D C 1
ATOM 4278 O O . LYS D 1 76 ? 59.070 46.241 -1.575 1.00 39.71 64 LYS D O 1
ATOM 4284 N N . VAL D 1 77 ? 59.146 47.084 -3.627 1.00 38.64 65 VAL D N 1
ATOM 4285 C CA . VAL D 1 77 ? 58.658 45.894 -4.328 1.00 39.04 65 VAL D CA 1
ATOM 4286 C C . VAL D 1 77 ? 59.814 45.334 -5.156 1.00 38.80 65 VAL D C 1
ATOM 4287 O O . VAL D 1 77 ? 60.505 46.068 -5.841 1.00 40.33 65 VAL D O 1
ATOM 4291 N N . ASP D 1 78 ? 60.013 44.027 -5.099 1.00 39.74 66 ASP D N 1
ATOM 4292 C CA . ASP D 1 78 ? 61.138 43.391 -5.785 1.00 39.68 66 ASP D CA 1
ATOM 4293 C C . ASP D 1 78 ? 60.710 42.015 -6.273 1.00 39.94 66 ASP D C 1
ATOM 4294 O O . ASP D 1 78 ? 59.620 41.559 -5.933 1.00 39.16 66 ASP D O 1
ATOM 4299 N N . VAL D 1 79 ? 61.524 41.396 -7.118 1.00 39.89 67 VAL D N 1
ATOM 4300 C CA . VAL D 1 79 ? 61.270 40.033 -7.553 1.00 40.03 67 VAL D CA 1
ATOM 4301 C C . VAL D 1 79 ? 62.455 39.119 -7.226 1.00 39.75 67 VAL D C 1
ATOM 4302 O O . VAL D 1 79 ? 63.578 39.576 -7.096 1.00 38.93 67 VAL D O 1
ATOM 4306 N N . HIS D 1 80 ? 62.194 37.820 -7.107 1.00 39.55 68 HIS D N 1
ATOM 4307 C CA . HIS D 1 80 ? 63.243 36.863 -6.829 1.00 39.82 68 HIS D CA 1
ATOM 4308 C C . HIS D 1 80 ? 62.880 35.556 -7.544 1.00 41.13 68 HIS D C 1
ATOM 4309 O O . HIS D 1 80 ? 61.749 35.100 -7.442 1.00 40.93 68 HIS D O 1
ATOM 4316 N N . HIS D 1 81 ? 63.842 34.978 -8.275 1.00 44.26 69 HIS D N 1
ATOM 4317 C CA . HIS D 1 81 ? 63.623 33.740 -9.015 1.00 47.01 69 HIS D CA 1
ATOM 4318 C C . HIS D 1 81 ? 64.185 32.502 -8.322 1.00 45.74 69 HIS D C 1
ATOM 4319 O O . HIS D 1 81 ? 63.914 31.405 -8.795 1.00 50.63 69 HIS D O 1
ATOM 4326 N N . GLY D 1 82 ? 64.985 32.651 -7.272 1.00 41.74 70 GLY D N 1
ATOM 4327 C CA . GLY D 1 82 ? 65.634 31.502 -6.648 1.00 39.84 70 GLY D CA 1
ATOM 4328 C C . GLY D 1 82 ? 65.126 31.163 -5.289 1.00 39.68 70 GLY D C 1
ATOM 4329 O O . GLY D 1 82 ? 63.966 31.373 -4.988 1.00 37.65 70 GLY D O 1
ATOM 4330 N N . LEU D 1 83 ? 66.015 30.616 -4.451 1.00 39.45 71 LEU D N 1
ATOM 4331 C CA . LEU D 1 83 ? 65.661 30.197 -3.098 1.00 36.55 71 LEU D CA 1
ATOM 4332 C C . LEU D 1 83 ? 65.411 31.442 -2.252 1.00 36.16 71 LEU D C 1
ATOM 4333 O O . LEU D 1 83 ? 66.260 32.339 -2.185 1.00 36.42 71 LEU D O 1
ATOM 4338 N N . LEU D 1 84 ? 64.260 31.496 -1.590 1.00 35.81 72 LEU D N 1
ATOM 4339 C CA . LEU D 1 84 ? 63.862 32.670 -0.854 1.00 36.43 72 LEU D CA 1
ATOM 4340 C C . LEU D 1 84 ? 64.904 33.125 0.170 1.00 36.99 72 LEU D C 1
ATOM 4341 O O . LEU D 1 84 ? 65.298 34.292 0.174 1.00 36.33 72 LEU D O 1
ATOM 4346 N N . VAL D 1 85 ? 65.397 32.197 0.986 1.00 37.85 73 VAL D N 1
ATOM 4347 C CA . VAL D 1 85 ? 66.346 32.566 2.047 1.00 38.10 73 VAL D CA 1
ATOM 4348 C C . VAL D 1 85 ? 67.643 33.150 1.513 1.00 38.18 73 VAL D C 1
ATOM 4349 O O . VAL D 1 85 ? 68.308 33.898 2.227 1.00 38.71 73 VAL D O 1
ATOM 4353 N N . ASP D 1 86 ? 67.974 32.863 0.249 1.00 38.53 74 ASP D N 1
ATOM 4354 C CA . ASP D 1 86 ? 69.124 33.477 -0.410 1.00 37.91 74 ASP D CA 1
ATOM 4355 C C . ASP D 1 86 ? 68.951 34.968 -0.650 1.00 37.78 74 ASP D C 1
ATOM 4356 O O . ASP D 1 86 ? 69.903 35.717 -0.517 1.00 37.76 74 ASP D O 1
ATOM 4361 N N . TYR D 1 87 ? 67.757 35.403 -1.024 1.00 37.79 75 TYR D N 1
ATOM 4362 C CA . TYR D 1 87 ? 67.454 36.820 -1.091 1.00 37.40 75 TYR D CA 1
ATOM 4363 C C . TYR D 1 87 ? 67.637 37.481 0.276 1.00 38.11 75 TYR D C 1
ATOM 4364 O O . TYR D 1 87 ? 68.227 38.550 0.387 1.00 35.31 75 TYR D O 1
ATOM 4373 N N . LEU D 1 88 ? 67.053 36.880 1.304 1.00 38.67 76 LEU D N 1
ATOM 4374 C CA . LEU D 1 88 ? 67.123 37.452 2.649 1.00 41.47 76 LEU D CA 1
ATOM 4375 C C . LEU D 1 88 ? 68.560 37.546 3.163 1.00 41.23 76 LEU D C 1
ATOM 4376 O O . LEU D 1 88 ? 68.938 38.534 3.790 1.00 42.17 76 LEU D O 1
ATOM 4381 N N . LYS D 1 89 ? 69.343 36.493 2.937 1.00 41.24 77 LYS D N 1
ATOM 4382 C CA . LYS D 1 89 ? 70.734 36.450 3.408 1.00 42.20 77 LYS D CA 1
ATOM 4383 C C . LYS D 1 89 ? 71.541 37.515 2.708 1.00 42.78 77 LYS D C 1
ATOM 4384 O O . LYS D 1 89 ? 72.318 38.243 3.340 1.00 43.41 77 LYS D O 1
ATOM 4390 N N . LYS D 1 90 ? 71.365 37.587 1.392 1.00 43.30 78 LYS D N 1
ATOM 4391 C CA . LYS D 1 90 ? 72.024 38.589 0.569 1.00 42.77 78 LYS D CA 1
ATOM 4392 C C . LYS D 1 90 ? 71.771 40.004 1.060 1.00 42.22 78 LYS D C 1
ATOM 4393 O O . LYS D 1 90 ? 72.672 40.805 1.037 1.00 40.63 78 LYS D O 1
ATOM 4399 N N . HIS D 1 91 ? 70.551 40.316 1.486 1.00 42.47 79 HIS D N 1
ATOM 4400 C CA . HIS D 1 91 ? 70.201 41.695 1.850 1.00 42.95 79 HIS D CA 1
ATOM 4401 C C . HIS D 1 91 ? 70.168 41.928 3.358 1.00 43.73 79 HIS D C 1
ATOM 4402 O O . HIS D 1 91 ? 69.717 42.968 3.827 1.00 44.94 79 HIS D O 1
ATOM 4409 N N . GLY D 1 92 ? 70.636 40.939 4.116 1.00 44.31 80 GLY D N 1
ATOM 4410 C CA . GLY D 1 92 ? 70.699 41.027 5.578 1.00 44.06 80 GLY D CA 1
ATOM 4411 C C . GLY D 1 92 ? 69.340 41.123 6.265 1.00 44.46 80 GLY D C 1
ATOM 4412 O O . GLY D 1 92 ? 69.207 41.763 7.318 1.00 46.46 80 GLY D O 1
ATOM 4413 N N . ILE D 1 93 ? 68.322 40.520 5.669 1.00 43.77 81 ILE D N 1
ATOM 4414 C CA . ILE D 1 93 ? 66.961 40.587 6.217 1.00 42.38 81 ILE D CA 1
ATOM 4415 C C . ILE D 1 93 ? 66.752 39.296 6.971 1.00 42.65 81 ILE D C 1
ATOM 4416 O O . ILE D 1 93 ? 67.066 38.234 6.461 1.00 43.15 81 ILE D O 1
ATOM 4421 N N . LYS D 1 94 ? 66.227 39.393 8.183 1.00 41.93 82 LYS D N 1
ATOM 4422 C CA . LYS D 1 94 ? 66.064 38.239 9.058 1.00 43.26 82 LYS D CA 1
ATOM 4423 C C . LYS D 1 94 ? 64.623 37.986 9.429 1.00 41.11 82 LYS D C 1
ATOM 4424 O O . LYS D 1 94 ? 64.374 37.168 10.309 1.00 40.77 82 LYS D O 1
ATOM 4430 N N . VAL D 1 95 ? 63.684 38.714 8.829 1.00 40.16 83 VAL D N 1
ATOM 4431 C CA . VAL D 1 95 ? 62.255 38.527 9.112 1.00 40.33 83 VAL D CA 1
ATOM 4432 C C . VAL D 1 95 ? 61.434 38.398 7.838 1.00 41.59 83 VAL D C 1
ATOM 4433 O O . VAL D 1 95 ? 61.547 39.195 6.864 1.00 40.49 83 VAL D O 1
ATOM 4437 N N . LEU D 1 96 ? 60.594 37.376 7.865 1.00 41.54 84 LEU D N 1
ATOM 4438 C CA . LEU D 1 96 ? 59.693 37.080 6.791 1.00 41.40 84 LEU D CA 1
ATOM 4439 C C . LEU D 1 96 ? 58.275 37.229 7.380 1.00 40.25 84 LEU D C 1
ATOM 4440 O O . LEU D 1 96 ? 57.993 36.800 8.483 1.00 38.76 84 LEU D O 1
ATOM 4445 N N . VAL D 1 97 ? 57.396 37.910 6.670 1.00 40.60 85 VAL D N 1
ATOM 4446 C CA . VAL D 1 97 ? 56.029 38.073 7.145 1.00 42.05 85 VAL D CA 1
ATOM 4447 C C . VAL D 1 97 ? 55.134 37.332 6.196 1.00 41.75 85 VAL D C 1
ATOM 4448 O O . VAL D 1 97 ? 55.297 37.416 5.012 1.00 41.49 85 VAL D O 1
ATOM 4452 N N . ARG D 1 98 ? 54.194 36.600 6.739 1.00 41.28 86 ARG D N 1
ATOM 4453 C CA . ARG D 1 98 ? 53.187 35.903 5.945 1.00 41.47 86 ARG D CA 1
ATOM 4454 C C . ARG D 1 98 ? 51.823 36.118 6.608 1.00 41.85 86 ARG D C 1
ATOM 4455 O O . ARG D 1 98 ? 51.761 36.419 7.810 1.00 39.25 86 ARG D O 1
ATOM 4463 N N . GLY D 1 99 ? 50.747 35.992 5.828 1.00 41.36 87 GLY D N 1
ATOM 4464 C CA . GLY D 1 99 ? 49.381 36.125 6.381 1.00 41.07 87 GLY D CA 1
ATOM 4465 C C . GLY D 1 99 ? 48.741 34.757 6.601 1.00 40.96 87 GLY D C 1
ATOM 4466 O O . GLY D 1 99 ? 49.064 33.810 5.902 1.00 41.70 87 GLY D O 1
ATOM 4467 N N . LEU D 1 100 ? 47.849 34.673 7.585 1.00 40.36 88 LEU D N 1
ATOM 4468 C CA . LEU D 1 100 ? 47.113 33.482 7.915 1.00 41.46 88 LEU D CA 1
ATOM 4469 C C . LEU D 1 100 ? 45.609 33.716 7.748 1.00 42.27 88 LEU D C 1
ATOM 4470 O O . LEU D 1 100 ? 45.009 34.601 8.382 1.00 41.34 88 LEU D O 1
ATOM 4475 N N . ARG D 1 101 ? 45.007 32.889 6.902 1.00 42.90 89 ARG D N 1
ATOM 4476 C CA . ARG D 1 101 ? 43.599 32.962 6.589 1.00 42.91 89 ARG D CA 1
ATOM 4477 C C . ARG D 1 101 ? 42.925 31.672 7.016 1.00 42.20 89 ARG D C 1
ATOM 4478 O O . ARG D 1 101 ? 43.577 30.657 7.230 1.00 40.50 89 ARG D O 1
ATOM 4486 N N . ALA D 1 102 ? 41.602 31.711 7.142 1.00 43.89 90 ALA D N 1
ATOM 4487 C CA . ALA D 1 102 ? 40.830 30.491 7.396 1.00 44.41 90 ALA D CA 1
ATOM 4488 C C . ALA D 1 102 ? 41.092 29.422 6.302 1.00 44.91 90 ALA D C 1
ATOM 4489 O O . ALA D 1 102 ? 41.064 28.216 6.571 1.00 46.74 90 ALA D O 1
ATOM 4491 N N . VAL D 1 103 ? 41.404 29.856 5.091 1.00 44.72 91 VAL D N 1
ATOM 4492 C CA . VAL D 1 103 ? 41.651 28.916 3.993 1.00 46.41 91 VAL D CA 1
ATOM 4493 C C . VAL D 1 103 ? 43.131 28.634 3.754 1.00 47.86 91 VAL D C 1
ATOM 4494 O O . VAL D 1 103 ? 43.500 28.038 2.743 1.00 50.04 91 VAL D O 1
ATOM 4498 N N . THR D 1 104 ? 43.990 29.109 4.648 1.00 46.93 92 THR D N 1
ATOM 4499 C CA . THR D 1 104 ? 45.415 28.803 4.583 1.00 45.96 92 THR D CA 1
ATOM 4500 C C . THR D 1 104 ? 45.626 27.314 4.901 1.00 44.89 92 THR D C 1
ATOM 4501 O O . THR D 1 104 ? 45.033 26.776 5.809 1.00 43.64 92 THR D O 1
ATOM 4505 N N . ASP D 1 105 ? 46.511 26.696 4.138 1.00 45.46 93 ASP D N 1
ATOM 4506 C CA . ASP D 1 105 ? 47.102 25.411 4.445 1.00 45.56 93 ASP D CA 1
ATOM 4507 C C . ASP D 1 105 ? 48.156 25.612 5.549 1.00 44.16 93 ASP D C 1
ATOM 4508 O O . ASP D 1 105 ? 49.278 26.005 5.294 1.00 44.41 93 ASP D O 1
ATOM 4513 N N . TYR D 1 106 ? 47.740 25.423 6.783 1.00 43.17 94 TYR D N 1
ATOM 4514 C CA . TYR D 1 106 ? 48.536 25.741 7.961 1.00 45.23 94 TYR D CA 1
ATOM 4515 C C . TYR D 1 106 ? 49.842 24.907 8.017 1.00 45.69 94 TYR D C 1
ATOM 4516 O O . TYR D 1 106 ? 50.881 25.432 8.379 1.00 43.38 94 TYR D O 1
ATOM 4525 N N . GLU D 1 107 ? 49.771 23.643 7.616 1.00 45.58 95 GLU D N 1
ATOM 4526 C CA . GLU D 1 107 ? 50.891 22.716 7.667 1.00 46.99 95 GLU D CA 1
ATOM 4527 C C . GLU D 1 107 ? 51.928 23.061 6.586 1.00 46.09 95 GLU D C 1
ATOM 4528 O O . GLU D 1 107 ? 53.123 22.872 6.735 1.00 44.02 95 GLU D O 1
ATOM 4534 N N . TYR D 1 108 ? 51.445 23.570 5.484 1.00 44.54 96 TYR D N 1
ATOM 4535 C CA . TYR D 1 108 ? 52.319 24.059 4.426 1.00 45.87 96 TYR D CA 1
ATOM 4536 C C . TYR D 1 108 ? 53.089 25.313 4.863 1.00 43.85 96 TYR D C 1
ATOM 4537 O O . TYR D 1 108 ? 54.294 25.430 4.628 1.00 41.37 96 TYR D O 1
ATOM 4546 N N . GLU D 1 109 ? 52.404 26.236 5.522 1.00 43.37 97 GLU D N 1
ATOM 4547 C CA . GLU D 1 109 ? 53.062 27.399 6.104 1.00 41.90 97 GLU D CA 1
ATOM 4548 C C . GLU D 1 109 ? 54.081 26.993 7.184 1.00 41.09 97 GLU D C 1
ATOM 4549 O O . GLU D 1 109 ? 55.178 27.534 7.209 1.00 39.35 97 GLU D O 1
ATOM 4555 N N . LEU D 1 110 ? 53.713 26.060 8.070 1.00 39.99 98 LEU D N 1
ATOM 4556 C CA . LEU D 1 110 ? 54.618 25.606 9.108 1.00 41.85 98 LEU D CA 1
ATOM 4557 C C . LEU D 1 110 ? 55.817 24.946 8.500 1.00 40.50 98 LEU D C 1
ATOM 4558 O O . LEU D 1 110 ? 56.917 25.188 8.926 1.00 41.59 98 LEU D O 1
ATOM 4563 N N . GLN D 1 111 ? 55.584 24.051 7.549 1.00 38.61 99 GLN D N 1
ATOM 4564 C CA . GLN D 1 111 ? 56.647 23.305 6.914 1.00 40.17 99 GLN D CA 1
ATOM 4565 C C . GLN D 1 111 ? 57.704 24.247 6.358 1.00 38.77 99 GLN D C 1
ATOM 4566 O O . GLN D 1 111 ? 58.872 24.076 6.571 1.00 38.25 99 GLN D O 1
ATOM 4572 N N . MET D 1 112 ? 57.225 25.256 5.653 1.00 40.09 100 MET D N 1
ATOM 4573 C CA . MET D 1 112 ? 58.032 26.199 4.936 1.00 43.35 100 MET D CA 1
ATOM 4574 C C . MET D 1 112 ? 58.782 27.134 5.875 1.00 39.48 100 MET D C 1
ATOM 4575 O O . MET D 1 112 ? 59.946 27.381 5.658 1.00 36.99 100 MET D O 1
ATOM 4580 N N . ALA D 1 113 ? 58.111 27.606 6.931 1.00 38.32 101 ALA D N 1
ATOM 4581 C CA . ALA D 1 113 ? 58.751 28.357 8.004 1.00 37.54 101 ALA D CA 1
ATOM 4582 C C . ALA D 1 113 ? 59.888 27.573 8.627 1.00 37.01 101 ALA D C 1
ATOM 4583 O O . ALA D 1 113 ? 60.993 28.081 8.723 1.00 36.36 101 ALA D O 1
ATOM 4585 N N . LEU D 1 114 ? 59.619 26.316 8.990 1.00 36.84 102 LEU D N 1
ATOM 4586 C CA . LEU D 1 114 ? 60.613 25.455 9.634 1.00 36.43 102 LEU D CA 1
ATOM 4587 C C . LEU D 1 114 ? 61.775 25.125 8.691 1.00 36.80 102 LEU D C 1
ATOM 4588 O O . LEU D 1 114 ? 62.939 25.106 9.078 1.00 37.38 102 LEU D O 1
ATOM 4593 N N . ALA D 1 115 ? 61.447 24.897 7.422 1.00 38.42 103 ALA D N 1
ATOM 4594 C CA . ALA D 1 115 ? 62.453 24.601 6.409 1.00 38.24 103 ALA D CA 1
ATOM 4595 C C . ALA D 1 115 ? 63.362 25.810 6.177 1.00 37.98 103 ALA D C 1
ATOM 4596 O O . ALA D 1 115 ? 64.584 25.677 6.109 1.00 39.75 103 ALA D O 1
ATOM 4598 N N . ASN D 1 116 ? 62.747 26.976 6.056 1.00 38.11 104 ASN D N 1
ATOM 4599 C CA . ASN D 1 116 ? 63.435 28.228 5.894 1.00 37.59 104 ASN D CA 1
ATOM 4600 C C . ASN D 1 116 ? 64.357 28.596 7.074 1.00 37.92 104 ASN D C 1
ATOM 4601 O O . ASN D 1 116 ? 65.483 29.108 6.886 1.00 39.84 104 ASN D O 1
ATOM 4606 N N . LYS D 1 117 ? 63.910 28.298 8.277 1.00 39.33 105 LYS D N 1
ATOM 4607 C CA . LYS D 1 117 ? 64.685 28.497 9.499 1.00 39.81 105 LYS D CA 1
ATOM 4608 C C . LYS D 1 117 ? 65.818 27.474 9.550 1.00 39.84 105 LYS D C 1
ATOM 4609 O O . LYS D 1 117 ? 66.920 27.769 10.048 1.00 40.24 105 LYS D O 1
ATOM 4615 N N . LYS D 1 118 ? 65.585 26.294 8.974 1.00 36.88 106 LYS D N 1
ATOM 4616 C CA . LYS D 1 118 ? 66.669 25.314 8.893 1.00 40.28 106 LYS D CA 1
ATOM 4617 C C . LYS D 1 118 ? 67.786 25.783 7.930 1.00 38.92 106 LYS D C 1
ATOM 4618 O O . LYS D 1 118 ? 68.959 25.622 8.215 1.00 40.47 106 LYS D O 1
ATOM 4624 N N . LEU D 1 119 ? 67.388 26.362 6.808 1.00 38.01 107 LEU D N 1
ATOM 4625 C CA . LEU D 1 119 ? 68.313 26.859 5.784 1.00 37.41 107 LEU D CA 1
ATOM 4626 C C . LEU D 1 119 ? 68.935 28.205 6.129 1.00 36.81 107 LEU D C 1
ATOM 4627 O O . LEU D 1 119 ? 69.940 28.529 5.576 1.00 38.74 107 LEU D O 1
ATOM 4632 N N . TYR D 1 120 ? 68.342 28.948 7.054 1.00 38.62 108 TYR D N 1
ATOM 4633 C CA . TYR D 1 120 ? 68.798 30.265 7.465 1.00 38.49 108 TYR D CA 1
ATOM 4634 C C . TYR D 1 120 ? 68.422 30.398 8.925 1.00 39.35 108 TYR D C 1
ATOM 4635 O O . TYR D 1 120 ? 67.309 30.819 9.250 1.00 36.24 108 TYR D O 1
ATOM 4644 N N . SER D 1 121 ? 69.352 30.037 9.796 1.00 38.64 109 SER D N 1
ATOM 4645 C CA . SER D 1 121 ? 69.067 29.872 11.230 1.00 40.95 109 SER D CA 1
ATOM 4646 C C . SER D 1 121 ? 68.677 31.154 11.953 1.00 40.31 109 SER D C 1
ATOM 4647 O O . SER D 1 121 ? 67.983 31.079 12.933 1.00 42.73 109 SER D O 1
ATOM 4650 N N . ASP D 1 122 ? 69.114 32.309 11.474 1.00 40.85 110 ASP D N 1
ATOM 4651 C CA . ASP D 1 122 ? 68.740 33.592 12.097 1.00 42.53 110 ASP D CA 1
ATOM 4652 C C . ASP D 1 122 ? 67.334 34.104 11.720 1.00 42.02 110 ASP D C 1
ATOM 4653 O O . ASP D 1 122 ? 66.842 35.084 12.292 1.00 42.77 110 ASP D O 1
ATOM 4658 N N . LEU D 1 123 ? 66.685 33.419 10.782 1.00 42.09 111 LEU D N 1
ATOM 4659 C CA . LEU D 1 123 ? 65.399 33.885 10.234 1.00 40.47 111 LEU D CA 1
ATOM 4660 C C . LEU D 1 123 ? 64.309 33.690 11.236 1.00 39.33 111 LEU D C 1
ATOM 4661 O O . LEU D 1 123 ? 64.287 32.706 11.951 1.00 39.08 111 LEU D O 1
ATOM 4666 N N . GLU D 1 124 ? 63.374 34.612 11.240 1.00 39.50 112 GLU D N 1
ATOM 4667 C CA . GLU D 1 124 ? 62.117 34.423 11.945 1.00 40.11 112 GLU D CA 1
ATOM 4668 C C . GLU D 1 124 ? 61.016 34.691 10.931 1.00 37.45 112 GLU D C 1
ATOM 4669 O O . GLU D 1 124 ? 61.079 35.667 10.217 1.00 38.71 112 GLU D O 1
ATOM 4675 N N . THR D 1 125 ? 60.090 33.755 10.780 1.00 37.17 113 THR D N 1
ATOM 4676 C CA . THR D 1 125 ? 58.872 33.953 9.985 1.00 36.33 113 THR D CA 1
ATOM 4677 C C . THR D 1 125 ? 57.802 34.306 10.997 1.00 39.02 113 THR D C 1
ATOM 4678 O O . THR D 1 125 ? 57.568 33.581 11.985 1.00 37.48 113 THR D O 1
ATOM 4682 N N . VAL D 1 126 ? 57.158 35.436 10.728 1.00 39.69 114 VAL D N 1
ATOM 4683 C CA . VAL D 1 126 ? 56.164 36.052 11.596 1.00 41.71 114 VAL D CA 1
ATOM 4684 C C . VAL D 1 126 ? 54.853 36.053 10.808 1.00 40.12 114 VAL D C 1
ATOM 4685 O O . VAL D 1 126 ? 54.822 36.363 9.631 1.00 40.67 114 VAL D O 1
ATOM 4689 N N . PHE D 1 127 ? 53.785 35.658 11.462 1.00 38.89 115 PHE D N 1
ATOM 4690 C CA . PHE D 1 127 ? 52.504 35.571 10.817 1.00 39.60 115 PHE D CA 1
ATOM 4691 C C . PHE D 1 127 ? 51.566 36.589 11.383 1.00 38.98 115 PHE D C 1
ATOM 4692 O O . PHE D 1 127 ? 51.483 36.727 12.592 1.00 37.34 115 PHE D O 1
ATOM 4700 N N . LEU D 1 128 ? 50.886 37.314 10.497 1.00 40.51 116 LEU D N 1
ATOM 4701 C CA . LEU D 1 128 ? 49.709 38.111 10.842 1.00 42.07 116 LEU D CA 1
ATOM 4702 C C . LEU D 1 128 ? 48.402 37.393 10.441 1.00 41.80 116 LEU D C 1
ATOM 4703 O O . LEU D 1 128 ? 48.375 36.619 9.512 1.00 41.53 116 LEU D O 1
ATOM 4708 N N . ILE D 1 129 ? 47.317 37.686 11.150 1.00 43.73 117 ILE D N 1
ATOM 4709 C CA . ILE D 1 129 ? 46.022 37.118 10.836 1.00 43.66 117 ILE D CA 1
ATOM 4710 C C . ILE D 1 129 ? 45.294 37.997 9.823 1.00 42.07 117 ILE D C 1
ATOM 4711 O O . ILE D 1 129 ? 45.204 39.197 10.019 1.00 41.80 117 ILE D O 1
ATOM 4716 N N . ALA D 1 130 ? 44.776 37.396 8.754 1.00 40.17 118 ALA D N 1
ATOM 4717 C CA . ALA D 1 130 ? 43.868 38.118 7.862 1.00 40.85 118 ALA D CA 1
ATOM 4718 C C . ALA D 1 130 ? 42.598 38.497 8.591 1.00 39.21 118 ALA D C 1
ATOM 4719 O O . ALA D 1 130 ? 42.054 37.717 9.338 1.00 40.62 118 ALA D O 1
ATOM 4721 N N . SER D 1 131 ? 42.105 39.689 8.311 1.00 40.02 119 SER D N 1
ATOM 4722 C CA . SER D 1 131 ? 40.795 40.091 8.779 1.00 41.65 119 SER D CA 1
ATOM 4723 C C . SER D 1 131 ? 39.721 39.161 8.206 1.00 40.11 119 SER D C 1
ATOM 4724 O O . SER D 1 131 ? 39.940 38.520 7.149 1.00 39.38 119 SER D O 1
ATOM 4727 N N . GLU D 1 132 ? 38.598 39.092 8.914 1.00 38.13 120 GLU D N 1
ATOM 4728 C CA . GLU D 1 132 ? 37.481 38.231 8.585 1.00 40.02 120 GLU D CA 1
ATOM 4729 C C . GLU D 1 132 ? 37.110 38.385 7.140 1.00 41.32 120 GLU D C 1
ATOM 4730 O O . GLU D 1 132 ? 36.796 37.404 6.489 1.00 41.84 120 GLU D O 1
ATOM 4736 N N . LYS D 1 133 ? 37.106 39.627 6.651 1.00 41.76 121 LYS D N 1
ATOM 4737 C CA . LYS D 1 133 ? 36.623 39.903 5.318 1.00 43.37 121 LYS D CA 1
ATOM 4738 C C . LYS D 1 133 ? 37.523 39.350 4.244 1.00 41.61 121 LYS D C 1
ATOM 4739 O O . LYS D 1 133 ? 37.056 39.070 3.169 1.00 41.73 121 LYS D O 1
ATOM 4745 N N . PHE D 1 134 ? 38.805 39.177 4.542 1.00 41.71 122 PHE D N 1
ATOM 4746 C CA . PHE D 1 134 ? 39.749 38.639 3.570 1.00 41.69 122 PHE D CA 1
ATOM 4747 C C . PHE D 1 134 ? 40.227 37.221 3.884 1.00 40.45 122 PHE D C 1
ATOM 4748 O O . PHE D 1 134 ? 41.066 36.689 3.181 1.00 42.08 122 PHE D O 1
ATOM 4756 N N . SER D 1 135 ? 39.634 36.590 4.894 1.00 39.15 123 SER D N 1
ATOM 4757 C CA . SER D 1 135 ? 40.102 35.331 5.398 1.00 38.45 123 SER D CA 1
ATOM 4758 C C . SER D 1 135 ? 39.746 34.150 4.502 1.00 39.98 123 SER D C 1
ATOM 4759 O O . SER D 1 135 ? 40.278 33.061 4.697 1.00 40.27 123 SER D O 1
ATOM 4762 N N . PHE D 1 136 ? 38.828 34.354 3.560 1.00 39.34 124 PHE D N 1
ATOM 4763 C CA . PHE D 1 136 ? 38.348 33.300 2.659 1.00 40.86 124 PHE D CA 1
ATOM 4764 C C . PHE D 1 136 ? 38.577 33.612 1.196 1.00 41.49 124 PHE D C 1
ATOM 4765 O O . PHE D 1 136 ? 38.003 32.959 0.327 1.00 40.20 124 PHE D O 1
ATOM 4773 N N . ILE D 1 137 ? 39.410 34.621 0.930 1.00 42.03 125 ILE D N 1
ATOM 4774 C CA . ILE D 1 137 ? 39.812 34.924 -0.420 1.00 44.59 125 ILE D CA 1
ATOM 4775 C C . ILE D 1 137 ? 41.295 34.554 -0.692 1.00 45.27 125 ILE D C 1
ATOM 4776 O O . ILE D 1 137 ? 42.111 34.353 0.218 1.00 45.74 125 ILE D O 1
ATOM 4781 N N . SER D 1 138 ? 41.595 34.392 -1.971 1.00 43.04 126 SER D N 1
ATOM 4782 C CA . SER D 1 138 ? 42.882 34.005 -2.441 1.00 41.99 126 SER D CA 1
ATOM 4783 C C . SER D 1 138 ? 42.964 34.527 -3.832 1.00 40.26 126 SER D C 1
ATOM 4784 O O . SER D 1 138 ? 41.959 34.826 -4.390 1.00 40.02 126 SER D O 1
ATOM 4787 N N . SER D 1 139 ? 44.179 34.661 -4.363 1.00 41.03 127 SER D N 1
ATOM 4788 C CA . SER D 1 139 ? 44.428 34.979 -5.769 1.00 39.04 127 SER D CA 1
ATOM 4789 C C . SER D 1 139 ? 43.780 33.953 -6.690 1.00 39.05 127 SER D C 1
ATOM 4790 O O . SER D 1 139 ? 43.254 34.273 -7.734 1.00 41.04 127 SER D O 1
ATOM 4793 N N . SER D 1 140 ? 43.802 32.708 -6.270 1.00 39.30 128 SER D N 1
ATOM 4794 C CA . SER D 1 140 ? 43.240 31.614 -7.015 1.00 39.08 128 SER D CA 1
ATOM 4795 C C . SER D 1 140 ? 41.740 31.767 -7.219 1.00 38.47 128 SER D C 1
ATOM 4796 O O . SER D 1 140 ? 41.206 31.562 -8.335 1.00 38.94 128 SER D O 1
ATOM 4799 N N . LEU D 1 141 ? 41.043 32.137 -6.152 1.00 37.89 129 LEU D N 1
ATOM 4800 C CA . LEU D 1 141 ? 39.623 32.349 -6.218 1.00 38.20 129 LEU D CA 1
ATOM 4801 C C . LEU D 1 141 ? 39.328 33.484 -7.161 1.00 36.45 129 LEU D C 1
ATOM 4802 O O . LEU D 1 141 ? 38.463 33.380 -8.025 1.00 34.98 129 LEU D O 1
ATOM 4807 N N . VAL D 1 142 ? 40.079 34.571 -6.980 1.00 37.30 130 VAL D N 1
ATOM 4808 C CA . VAL D 1 142 ? 39.947 35.780 -7.811 1.00 37.96 130 VAL D CA 1
ATOM 4809 C C . VAL D 1 142 ? 40.088 35.439 -9.313 1.00 35.85 130 VAL D C 1
ATOM 4810 O O . VAL D 1 142 ? 39.227 35.777 -10.117 1.00 37.27 130 VAL D O 1
ATOM 4814 N N . LYS D 1 143 ? 41.147 34.728 -9.658 1.00 36.15 131 LYS D N 1
ATOM 4815 C CA . LYS D 1 143 ? 41.437 34.324 -11.042 1.00 36.24 131 LYS D CA 1
ATOM 4816 C C . LYS D 1 143 ? 40.364 33.423 -11.629 1.00 35.11 131 LYS D C 1
ATOM 4817 O O . LYS D 1 143 ? 39.937 33.627 -12.773 1.00 34.63 131 LYS D O 1
ATOM 4823 N N . GLU D 1 144 ? 39.895 32.451 -10.837 1.00 35.49 132 GLU D N 1
ATOM 4824 C CA . GLU D 1 144 ? 38.787 31.564 -11.287 1.00 35.57 132 GLU D CA 1
ATOM 4825 C C . GLU D 1 144 ? 37.506 32.332 -11.598 1.00 33.63 132 GLU D C 1
ATOM 4826 O O . GLU D 1 144 ? 36.856 32.098 -12.599 1.00 33.95 132 GLU D O 1
ATOM 4832 N N . VAL D 1 145 ? 37.166 33.261 -10.733 1.00 33.92 133 VAL D N 1
ATOM 4833 C CA . VAL D 1 145 ? 35.962 34.050 -10.886 1.00 33.65 133 VAL D CA 1
ATOM 4834 C C . VAL D 1 145 ? 36.078 34.985 -12.077 1.00 34.27 133 VAL D C 1
ATOM 4835 O O . VAL D 1 145 ? 35.180 35.024 -12.924 1.00 33.43 133 VAL D O 1
ATOM 4839 N N . ALA D 1 146 ? 37.198 35.703 -12.149 1.00 35.69 134 ALA D N 1
ATOM 4840 C CA . ALA D 1 146 ? 37.445 36.639 -13.239 1.00 36.00 134 ALA D CA 1
ATOM 4841 C C . ALA D 1 146 ? 37.406 35.915 -14.584 1.00 35.02 134 ALA D C 1
ATOM 4842 O O . ALA D 1 146 ? 36.754 36.353 -15.540 1.00 35.51 134 ALA D O 1
ATOM 4844 N N . LEU D 1 147 ? 38.048 34.763 -14.631 1.00 37.14 135 LEU D N 1
ATOM 4845 C CA . LEU D 1 147 ? 38.103 33.932 -15.855 1.00 39.43 135 LEU D CA 1
ATOM 4846 C C . LEU D 1 147 ? 36.761 33.576 -16.421 1.00 37.94 135 LEU D C 1
ATOM 4847 O O . LEU D 1 147 ? 36.634 33.419 -17.625 1.00 38.10 135 LEU D O 1
ATOM 4852 N N . TYR D 1 148 ? 35.769 33.418 -15.547 1.00 38.18 136 TYR D N 1
ATOM 4853 C CA . TYR D 1 148 ? 34.410 33.158 -15.960 1.00 37.29 136 TYR D CA 1
ATOM 4854 C C . TYR D 1 148 ? 33.588 34.441 -15.976 1.00 38.77 136 TYR D C 1
ATOM 4855 O O . TYR D 1 148 ? 32.381 34.373 -16.119 1.00 40.46 136 TYR D O 1
ATOM 4864 N N . GLY D 1 149 ? 34.242 35.602 -15.889 1.00 39.67 137 GLY D N 1
ATOM 4865 C CA . GLY D 1 149 ? 33.579 36.896 -16.088 1.00 39.42 137 GLY D CA 1
ATOM 4866 C C . GLY D 1 149 ? 32.799 37.422 -14.901 1.00 39.76 137 GLY D C 1
ATOM 4867 O O . GLY D 1 149 ? 31.942 38.303 -15.042 1.00 40.32 137 GLY D O 1
ATOM 4868 N N . GLY D 1 150 ? 33.090 36.886 -13.730 1.00 38.29 138 GLY D N 1
ATOM 4869 C CA . GLY D 1 150 ? 32.490 37.363 -12.507 1.00 38.00 138 GLY D CA 1
ATOM 4870 C C . GLY D 1 150 ? 33.152 38.611 -11.995 1.00 38.01 138 GLY D C 1
ATOM 4871 O O . GLY D 1 150 ? 34.301 38.891 -12.283 1.00 38.80 138 GLY D O 1
ATOM 4872 N N . ASP D 1 151 ? 32.425 39.361 -11.199 1.00 39.13 139 ASP D N 1
ATOM 4873 C CA . ASP D 1 151 ? 32.946 40.606 -10.623 1.00 41.14 139 ASP D CA 1
ATOM 4874 C C . ASP D 1 151 ? 33.881 40.277 -9.464 1.00 40.22 139 ASP D C 1
ATOM 4875 O O . ASP D 1 151 ? 33.461 39.643 -8.512 1.00 40.38 139 ASP D O 1
ATOM 4880 N N . VAL D 1 152 ? 35.146 40.684 -9.569 1.00 40.93 140 VAL D N 1
ATOM 4881 C CA . VAL D 1 152 ? 36.121 40.513 -8.502 1.00 39.74 140 VAL D CA 1
ATOM 4882 C C . VAL D 1 152 ? 36.506 41.841 -7.850 1.00 40.05 140 VAL D C 1
ATOM 4883 O O . VAL D 1 152 ? 37.467 41.917 -7.090 1.00 37.22 140 VAL D O 1
ATOM 4887 N N . THR D 1 153 ? 35.684 42.850 -8.095 1.00 40.76 141 THR D N 1
ATOM 4888 C CA . THR D 1 153 ? 35.860 44.228 -7.618 1.00 43.33 141 THR D CA 1
ATOM 4889 C C . THR D 1 153 ? 36.053 44.430 -6.138 1.00 43.85 141 THR D C 1
ATOM 4890 O O . THR D 1 153 ? 36.771 45.334 -5.728 1.00 45.25 141 THR D O 1
ATOM 4894 N N . GLU D 1 154 ? 35.382 43.609 -5.341 1.00 45.56 142 GLU D N 1
ATOM 4895 C CA . GLU D 1 154 ? 35.470 43.681 -3.879 1.00 48.52 142 GLU D CA 1
ATOM 4896 C C . GLU D 1 154 ? 36.703 42.989 -3.317 1.00 46.11 142 GLU D C 1
ATOM 4897 O O . GLU D 1 154 ? 36.992 43.116 -2.122 1.00 44.78 142 GLU D O 1
ATOM 4903 N N . TRP D 1 155 ? 37.434 42.262 -4.166 1.00 44.43 143 TRP D N 1
ATOM 4904 C CA . TRP D 1 155 ? 38.548 41.440 -3.691 1.00 43.02 143 TRP D CA 1
ATOM 4905 C C . TRP D 1 155 ? 39.939 41.929 -4.126 1.00 41.41 143 TRP D C 1
ATOM 4906 O O . TRP D 1 155 ? 40.974 41.492 -3.578 1.00 38.47 143 TRP D O 1
ATOM 4917 N N . VAL D 1 156 ? 39.967 42.792 -5.146 1.00 40.51 144 VAL D N 1
ATOM 4918 C CA . VAL D 1 156 ? 41.234 43.235 -5.725 1.00 39.50 144 VAL D CA 1
ATOM 4919 C C . VAL D 1 156 ? 41.140 44.715 -5.903 1.00 39.72 144 VAL D C 1
ATOM 4920 O O . VAL D 1 156 ? 40.037 45.243 -5.975 1.00 39.27 144 VAL D O 1
ATOM 4924 N N . PRO D 1 157 ? 42.293 45.393 -5.934 1.00 40.98 145 PRO D N 1
ATOM 4925 C CA . PRO D 1 157 ? 42.360 46.801 -6.327 1.00 40.61 145 PRO D CA 1
ATOM 4926 C C . PRO D 1 157 ? 41.922 46.990 -7.788 1.00 40.24 145 PRO D C 1
ATOM 4927 O O . PRO D 1 157 ? 42.046 46.074 -8.591 1.00 39.28 145 PRO D O 1
ATOM 4931 N N . PRO D 1 158 ? 41.429 48.163 -8.141 1.00 40.61 146 PRO D N 1
ATOM 4932 C CA . PRO D 1 158 ? 40.934 48.405 -9.494 1.00 40.90 146 PRO D CA 1
ATOM 4933 C C . PRO D 1 158 ? 41.977 48.149 -10.590 1.00 40.46 146 PRO D C 1
ATOM 4934 O O . PRO D 1 158 ? 41.645 47.672 -11.651 1.00 39.59 146 PRO D O 1
ATOM 4938 N N . GLU D 1 159 ? 43.233 48.482 -10.304 1.00 41.06 147 GLU D N 1
ATOM 4939 C CA . GLU D 1 159 ? 44.357 48.195 -11.191 1.00 41.19 147 GLU D CA 1
ATOM 4940 C C . GLU D 1 159 ? 44.390 46.714 -11.560 1.00 40.68 147 GLU D C 1
ATOM 4941 O O . GLU D 1 159 ? 44.627 46.336 -12.703 1.00 41.32 147 GLU D O 1
ATOM 4947 N N . VAL D 1 160 ? 44.140 45.879 -10.564 1.00 40.60 148 VAL D N 1
ATOM 4948 C CA . VAL D 1 160 ? 44.180 44.428 -10.724 1.00 40.31 148 VAL D CA 1
ATOM 4949 C C . VAL D 1 160 ? 42.947 43.906 -11.463 1.00 39.63 148 VAL D C 1
ATOM 4950 O O . VAL D 1 160 ? 43.063 43.005 -12.293 1.00 38.43 148 VAL D O 1
ATOM 4954 N N . ALA D 1 161 ? 41.775 44.445 -11.149 1.00 39.52 149 ALA D N 1
ATOM 4955 C CA . ALA D 1 161 ? 40.582 44.071 -11.877 1.00 40.27 149 ALA D CA 1
ATOM 4956 C C . ALA D 1 161 ? 40.752 44.382 -13.368 1.00 40.76 149 ALA D C 1
ATOM 4957 O O . ALA D 1 161 ? 40.424 43.553 -14.210 1.00 41.84 149 ALA D O 1
ATOM 4959 N N . ARG D 1 162 ? 41.300 45.551 -13.671 1.00 40.75 150 ARG D N 1
ATOM 4960 C CA . ARG D 1 162 ? 41.628 45.952 -15.026 1.00 42.87 150 ARG D CA 1
ATOM 4961 C C . ARG D 1 162 ? 42.614 44.973 -15.671 1.00 41.88 150 ARG D C 1
ATOM 4962 O O . ARG D 1 162 ? 42.362 44.488 -16.752 1.00 42.06 150 ARG D O 1
ATOM 4970 N N . ALA D 1 163 ? 43.730 44.692 -14.999 1.00 41.04 151 ALA D N 1
ATOM 4971 C CA . ALA D 1 163 ? 44.740 43.761 -15.520 1.00 41.15 151 ALA D CA 1
ATOM 4972 C C . ALA D 1 163 ? 44.157 42.370 -15.773 1.00 42.54 151 ALA D C 1
ATOM 4973 O O . ALA D 1 163 ? 44.468 41.733 -16.772 1.00 42.98 151 ALA D O 1
ATOM 4975 N N . LEU D 1 164 ? 43.294 41.918 -14.874 1.00 41.89 152 LEU D N 1
ATOM 4976 C CA . LEU D 1 164 ? 42.637 40.625 -15.030 1.00 44.16 152 LEU D CA 1
ATOM 4977 C C . LEU D 1 164 ? 41.709 40.585 -16.215 1.00 44.80 152 LEU D C 1
ATOM 4978 O O . LEU D 1 164 ? 41.674 39.605 -16.946 1.00 45.46 152 LEU D O 1
ATOM 4983 N N . ASN D 1 165 ? 40.944 41.648 -16.389 1.00 45.44 153 ASN D N 1
ATOM 4984 C CA . ASN D 1 165 ? 40.081 41.777 -17.555 1.00 47.57 153 ASN D CA 1
ATOM 4985 C C . ASN D 1 165 ? 40.864 41.676 -18.861 1.00 47.67 153 ASN D C 1
ATOM 4986 O O . ASN D 1 165 ? 40.495 40.914 -19.748 1.00 46.32 153 ASN D O 1
ATOM 4991 N N . GLU D 1 166 ? 41.951 42.438 -18.966 1.00 48.56 154 GLU D N 1
ATOM 4992 C CA . GLU D 1 166 ? 42.785 42.418 -20.170 1.00 50.85 154 GLU D CA 1
ATOM 4993 C C . GLU D 1 166 ? 43.312 41.015 -20.436 1.00 50.97 154 GLU D C 1
ATOM 4994 O O . GLU D 1 166 ? 43.113 40.462 -21.507 1.00 51.91 154 GLU D O 1
ATOM 5000 N N . LYS D 1 167 ? 43.954 40.428 -19.437 1.00 52.22 155 LYS D N 1
ATOM 5001 C CA . LYS D 1 167 ? 44.477 39.070 -19.544 1.00 53.45 155 LYS D CA 1
ATOM 5002 C C . LYS D 1 167 ? 43.422 38.062 -20.038 1.00 53.80 155 LYS D C 1
ATOM 5003 O O . LYS D 1 167 ? 43.738 37.203 -20.842 1.00 54.98 155 LYS D O 1
ATOM 5009 N N . LEU D 1 168 ? 42.176 38.190 -19.574 1.00 54.45 156 LEU D N 1
ATOM 5010 C CA . LEU D 1 168 ? 41.055 37.320 -20.008 1.00 54.63 156 LEU D CA 1
ATOM 5011 C C . LEU D 1 168 ? 40.579 37.586 -21.443 1.00 55.55 156 LEU D C 1
ATOM 5012 O O . LEU D 1 168 ? 39.742 36.838 -21.972 1.00 55.39 156 LEU D O 1
ATOM 5017 N N . LYS D 1 169 ? 41.066 38.647 -22.079 1.00 55.59 157 LYS D N 1
ATOM 5018 C CA . LYS D 1 169 ? 40.786 38.843 -23.500 1.00 55.32 157 LYS D CA 1
ATOM 5019 C C . LYS D 1 169 ? 41.986 38.320 -24.298 1.00 55.45 157 LYS D C 1
ATOM 5020 O O . LYS D 1 169 ? 41.819 37.488 -25.180 1.00 55.32 157 LYS D O 1
ATOM 5026 N N . GLU D 1 170 ? 43.190 38.743 -23.924 1.00 59.45 158 GLU D N 1
ATOM 5027 C CA . GLU D 1 170 ? 44.425 38.376 -24.640 1.00 61.74 158 GLU D CA 1
ATOM 5028 C C . GLU D 1 170 ? 44.377 37.019 -25.366 1.00 63.18 158 GLU D C 1
ATOM 5029 O O . GLU D 1 170 ? 44.145 35.979 -24.741 1.00 64.72 158 GLU D O 1
ATOM 5035 N N . MET E 1 13 ? 60.886 48.246 20.169 1.00 54.08 1 MET E N 1
ATOM 5036 C CA . MET E 1 13 ? 59.406 48.127 20.215 1.00 52.93 1 MET E CA 1
ATOM 5037 C C . MET E 1 13 ? 58.999 47.084 21.215 1.00 48.79 1 MET E C 1
ATOM 5038 O O . MET E 1 13 ? 59.652 46.058 21.358 1.00 47.35 1 MET E O 1
ATOM 5043 N N . LYS E 1 14 ? 57.897 47.363 21.896 1.00 47.54 2 LYS E N 1
ATOM 5044 C CA . LYS E 1 14 ? 57.426 46.536 22.991 1.00 47.68 2 LYS E CA 1
ATOM 5045 C C . LYS E 1 14 ? 56.378 45.552 22.483 1.00 44.66 2 LYS E C 1
ATOM 5046 O O . LYS E 1 14 ? 55.614 45.843 21.567 1.00 44.56 2 LYS E O 1
ATOM 5052 N N . ALA E 1 15 ? 56.396 44.357 23.058 1.00 42.31 3 ALA E N 1
ATOM 5053 C CA . ALA E 1 15 ? 55.388 43.343 22.791 1.00 41.25 3 ALA E CA 1
ATOM 5054 C C . ALA E 1 15 ? 55.039 42.664 24.071 1.00 40.26 3 ALA E C 1
ATOM 5055 O O . ALA E 1 15 ? 55.840 42.626 25.003 1.00 38.77 3 ALA E O 1
ATOM 5057 N N . VAL E 1 16 ? 53.825 42.135 24.119 1.00 40.33 4 VAL E N 1
ATOM 5058 C CA . VAL E 1 16 ? 53.425 41.255 25.192 1.00 40.09 4 VAL E CA 1
ATOM 5059 C C . VAL E 1 16 ? 53.338 39.813 24.684 1.00 39.56 4 VAL E C 1
ATOM 5060 O O . VAL E 1 16 ? 52.805 39.556 23.630 1.00 37.55 4 VAL E O 1
ATOM 5064 N N . TYR E 1 17 ? 53.867 38.875 25.464 1.00 40.21 5 TYR E N 1
ATOM 5065 C CA . TYR E 1 17 ? 53.652 37.438 25.251 1.00 39.93 5 TYR E CA 1
ATOM 5066 C C . TYR E 1 17 ? 52.767 36.993 26.373 1.00 39.35 5 TYR E C 1
ATOM 5067 O O . TYR E 1 17 ? 53.229 36.807 27.500 1.00 38.59 5 TYR E O 1
ATOM 5076 N N . PRO E 1 18 ? 51.474 36.875 26.104 1.00 39.26 6 PRO E N 1
ATOM 5077 C CA . PRO E 1 18 ? 50.544 36.491 27.145 1.00 38.67 6 PRO E CA 1
ATOM 5078 C C . PRO E 1 18 ? 50.359 34.972 27.183 1.00 39.66 6 PRO E C 1
ATOM 5079 O O . PRO E 1 18 ? 50.447 34.273 26.150 1.00 40.31 6 PRO E O 1
ATOM 5083 N N . GLY E 1 19 ? 50.087 34.450 28.356 1.00 38.50 7 GLY E N 1
ATOM 5084 C CA . GLY E 1 19 ? 49.788 33.023 28.458 1.00 39.14 7 GLY E CA 1
ATOM 5085 C C . GLY E 1 19 ? 49.527 32.590 29.861 1.00 38.74 7 GLY E C 1
ATOM 5086 O O . GLY E 1 19 ? 49.807 33.330 30.817 1.00 38.01 7 GLY E O 1
ATOM 5087 N N . SER E 1 20 ? 48.976 31.392 29.985 1.00 40.13 8 SER E N 1
ATOM 5088 C CA . SER E 1 20 ? 48.758 30.792 31.288 1.00 40.61 8 SER E CA 1
ATOM 5089 C C . SER E 1 20 ? 50.105 30.453 31.954 1.00 39.86 8 SER E C 1
ATOM 5090 O O . SER E 1 20 ? 50.216 30.541 33.164 1.00 39.29 8 SER E O 1
ATOM 5093 N N . PHE E 1 21 ? 51.097 30.024 31.163 1.00 40.22 9 PHE E N 1
ATOM 5094 C CA . PHE E 1 21 ? 52.408 29.580 31.685 1.00 40.26 9 PHE E CA 1
ATOM 5095 C C . PHE E 1 21 ? 52.222 28.746 32.946 1.00 40.00 9 PHE E C 1
ATOM 5096 O O . PHE E 1 21 ? 52.693 29.102 34.020 1.00 39.76 9 PHE E O 1
ATOM 5104 N N . ASP E 1 22 ? 51.484 27.650 32.800 1.00 40.13 10 ASP E N 1
ATOM 5105 C CA . ASP E 1 22 ? 51.042 26.862 33.937 1.00 41.66 10 ASP E CA 1
ATOM 5106 C C . ASP E 1 22 ? 51.445 25.391 33.786 1.00 42.10 10 ASP E C 1
ATOM 5107 O O . ASP E 1 22 ? 50.581 24.536 33.639 1.00 43.55 10 ASP E O 1
ATOM 5112 N N . PRO E 1 23 ? 52.734 25.070 33.878 1.00 42.29 11 PRO E N 1
ATOM 5113 C CA . PRO E 1 23 ? 53.818 26.009 34.095 1.00 41.05 11 PRO E CA 1
ATOM 5114 C C . PRO E 1 23 ? 54.523 26.382 32.793 1.00 39.79 11 PRO E C 1
ATOM 5115 O O . PRO E 1 23 ? 54.185 25.867 31.734 1.00 39.41 11 PRO E O 1
ATOM 5119 N N . ILE E 1 24 ? 55.474 27.296 32.862 1.00 39.75 12 ILE E N 1
ATOM 5120 C CA . ILE E 1 24 ? 56.276 27.644 31.699 1.00 39.70 12 ILE E CA 1
ATOM 5121 C C . ILE E 1 24 ? 57.145 26.423 31.338 1.00 38.95 12 ILE E C 1
ATOM 5122 O O . ILE E 1 24 ? 57.647 25.719 32.225 1.00 39.25 12 ILE E O 1
ATOM 5127 N N . THR E 1 25 ? 57.248 26.161 30.042 1.00 36.75 13 THR E N 1
ATOM 5128 C CA . THR E 1 25 ? 58.048 25.073 29.474 1.00 37.37 13 THR E CA 1
ATOM 5129 C C . THR E 1 25 ? 59.185 25.646 28.654 1.00 38.20 13 THR E C 1
ATOM 5130 O O . THR E 1 25 ? 59.265 26.859 28.452 1.00 38.86 13 THR E O 1
ATOM 5134 N N . LEU E 1 26 ? 60.058 24.754 28.185 1.00 38.05 14 LEU E N 1
ATOM 5135 C CA . LEU E 1 26 ? 61.197 25.155 27.391 1.00 37.55 14 LEU E CA 1
ATOM 5136 C C . LEU E 1 26 ? 60.757 25.699 26.017 1.00 36.89 14 LEU E C 1
ATOM 5137 O O . LEU E 1 26 ? 61.460 26.495 25.418 1.00 37.09 14 LEU E O 1
ATOM 5142 N N . GLY E 1 27 ? 59.583 25.274 25.559 1.00 38.77 15 GLY E N 1
ATOM 5143 C CA . GLY E 1 27 ? 58.956 25.783 24.359 1.00 38.89 15 GLY E CA 1
ATOM 5144 C C . GLY E 1 27 ? 58.589 27.228 24.501 1.00 39.07 15 GLY E C 1
ATOM 5145 O O . GLY E 1 27 ? 58.825 28.011 23.614 1.00 37.86 15 GLY E O 1
ATOM 5146 N N . HIS E 1 28 ? 58.025 27.590 25.648 1.00 40.08 16 HIS E N 1
ATOM 5147 C CA . HIS E 1 28 ? 57.765 29.011 25.905 1.00 39.83 16 HIS E CA 1
ATOM 5148 C C . HIS E 1 28 ? 59.057 29.809 25.999 1.00 38.91 16 HIS E C 1
ATOM 5149 O O . HIS E 1 28 ? 59.111 30.930 25.542 1.00 40.65 16 HIS E O 1
ATOM 5156 N N . VAL E 1 29 ? 60.065 29.246 26.641 1.00 38.73 17 VAL E N 1
ATOM 5157 C CA . VAL E 1 29 ? 61.334 29.957 26.787 1.00 39.88 17 VAL E CA 1
ATOM 5158 C C . VAL E 1 29 ? 61.960 30.219 25.410 1.00 39.96 17 VAL E C 1
ATOM 5159 O O . VAL E 1 29 ? 62.527 31.258 25.184 1.00 40.48 17 VAL E O 1
ATOM 5163 N N . ASP E 1 30 ? 61.820 29.278 24.501 1.00 40.59 18 ASP E N 1
ATOM 5164 C CA . ASP E 1 30 ? 62.323 29.410 23.152 1.00 41.37 18 ASP E CA 1
ATOM 5165 C C . ASP E 1 30 ? 61.622 30.531 22.380 1.00 40.54 18 ASP E C 1
ATOM 5166 O O . ASP E 1 30 ? 62.264 31.285 21.636 1.00 38.75 18 ASP E O 1
ATOM 5171 N N . ILE E 1 31 ? 60.308 30.633 22.557 1.00 40.82 19 ILE E N 1
ATOM 5172 C CA . ILE E 1 31 ? 59.541 31.719 21.933 1.00 42.24 19 ILE E CA 1
ATOM 5173 C C . ILE E 1 31 ? 59.957 33.076 22.515 1.00 41.45 19 ILE E C 1
ATOM 5174 O O . ILE E 1 31 ? 60.151 34.020 21.772 1.00 40.47 19 ILE E O 1
ATOM 5179 N N . ILE E 1 32 ? 60.135 33.139 23.828 1.00 40.71 20 ILE E N 1
ATOM 5180 C CA . ILE E 1 32 ? 60.605 34.363 24.491 1.00 40.06 20 ILE E CA 1
ATOM 5181 C C . ILE E 1 32 ? 61.956 34.853 23.941 1.00 40.02 20 ILE E C 1
ATOM 5182 O O . ILE E 1 32 ? 62.091 36.006 23.532 1.00 38.14 20 ILE E O 1
ATOM 5187 N N . LYS E 1 33 ? 62.936 33.958 23.902 1.00 40.23 21 LYS E N 1
ATOM 5188 C CA . LYS E 1 33 ? 64.280 34.282 23.411 1.00 41.88 21 LYS E CA 1
ATOM 5189 C C . LYS E 1 33 ? 64.215 34.768 21.982 1.00 40.85 21 LYS E C 1
ATOM 5190 O O . LYS E 1 33 ? 64.866 35.722 21.634 1.00 41.35 21 LYS E O 1
ATOM 5196 N N . ARG E 1 34 ? 63.435 34.083 21.162 1.00 42.37 22 ARG E N 1
ATOM 5197 C CA . ARG E 1 34 ? 63.317 34.419 19.749 1.00 40.78 22 ARG E CA 1
ATOM 5198 C C . ARG E 1 34 ? 62.520 35.712 19.508 1.00 40.34 22 ARG E C 1
ATOM 5199 O O . ARG E 1 34 ? 62.855 36.490 18.602 1.00 41.39 22 ARG E O 1
ATOM 5207 N N . ALA E 1 35 ? 61.462 35.929 20.291 1.00 39.63 23 ALA E N 1
ATOM 5208 C CA . ALA E 1 35 ? 60.694 37.158 20.204 1.00 39.32 23 ALA E CA 1
ATOM 5209 C C . ALA E 1 35 ? 61.561 38.380 20.556 1.00 41.09 23 ALA E C 1
ATOM 5210 O O . ALA E 1 35 ? 61.423 39.446 19.952 1.00 41.20 23 ALA E O 1
ATOM 5212 N N . LEU E 1 36 ? 62.479 38.196 21.504 1.00 41.54 24 LEU E N 1
ATOM 5213 C CA . LEU E 1 36 ? 63.432 39.218 21.885 1.00 41.96 24 LEU E CA 1
ATOM 5214 C C . LEU E 1 36 ? 64.371 39.640 20.752 1.00 41.52 24 LEU E C 1
ATOM 5215 O O . LEU E 1 36 ? 64.876 40.741 20.767 1.00 41.05 24 LEU E O 1
ATOM 5220 N N . SER E 1 37 ? 64.597 38.781 19.766 1.00 41.84 25 SER E N 1
ATOM 5221 C CA . SER E 1 37 ? 65.381 39.180 18.578 1.00 42.36 25 SER E CA 1
ATOM 5222 C C . SER E 1 37 ? 64.616 40.102 17.627 1.00 41.26 25 SER E C 1
ATOM 5223 O O . SER E 1 37 ? 65.169 40.627 16.672 1.00 42.79 25 SER E O 1
ATOM 5226 N N . ILE E 1 38 ? 63.328 40.275 17.867 1.00 42.53 26 ILE E N 1
ATOM 5227 C CA . ILE E 1 38 ? 62.487 41.155 17.037 1.00 44.22 26 ILE E CA 1
ATOM 5228 C C . ILE E 1 38 ? 62.012 42.365 17.815 1.00 42.69 26 ILE E C 1
ATOM 5229 O O . ILE E 1 38 ? 61.995 43.450 17.314 1.00 44.03 26 ILE E O 1
ATOM 5234 N N . PHE E 1 39 ? 61.591 42.126 19.045 1.00 43.65 27 PHE E N 1
ATOM 5235 C CA . PHE E 1 39 ? 61.054 43.147 19.921 1.00 43.93 27 PHE E CA 1
ATOM 5236 C C . PHE E 1 39 ? 62.077 43.458 20.998 1.00 44.51 27 PHE E C 1
ATOM 5237 O O . PHE E 1 39 ? 62.481 42.567 21.723 1.00 46.82 27 PHE E O 1
ATOM 5245 N N . ASP E 1 40 ? 62.504 44.704 21.113 1.00 45.25 28 ASP E N 1
ATOM 5246 C CA . ASP E 1 40 ? 63.559 44.978 22.075 1.00 48.31 28 ASP E CA 1
ATOM 5247 C C . ASP E 1 40 ? 63.051 44.818 23.525 1.00 47.26 28 ASP E C 1
ATOM 5248 O O . ASP E 1 40 ? 63.821 44.405 24.396 1.00 49.42 28 ASP E O 1
ATOM 5253 N N . GLU E 1 41 ? 61.766 45.061 23.768 1.00 46.17 29 GLU E N 1
ATOM 5254 C CA . GLU E 1 41 ? 61.183 44.853 25.089 1.00 46.49 29 GLU E CA 1
ATOM 5255 C C . GLU E 1 41 ? 60.044 43.858 24.990 1.00 43.92 29 GLU E C 1
ATOM 5256 O O . GLU E 1 41 ? 59.193 43.995 24.127 1.00 44.94 29 GLU E O 1
ATOM 5262 N N . LEU E 1 42 ? 60.067 42.840 25.859 1.00 41.75 30 LEU E N 1
ATOM 5263 C CA . LEU E 1 42 ? 59.029 41.838 25.905 1.00 41.39 30 LEU E CA 1
ATOM 5264 C C . LEU E 1 42 ? 58.449 41.802 27.308 1.00 39.86 30 LEU E C 1
ATOM 5265 O O . LEU E 1 42 ? 59.172 41.758 28.291 1.00 39.32 30 LEU E O 1
ATOM 5270 N N . VAL E 1 43 ? 57.130 41.849 27.396 1.00 39.73 31 VAL E N 1
ATOM 5271 C CA . VAL E 1 43 ? 56.483 41.562 28.648 1.00 39.82 31 VAL E CA 1
ATOM 5272 C C . VAL E 1 43 ? 55.900 40.156 28.538 1.00 39.57 31 VAL E C 1
ATOM 5273 O O . VAL E 1 43 ? 55.126 39.858 27.633 1.00 37.88 31 VAL E O 1
ATOM 5277 N N . VAL E 1 44 ? 56.342 39.291 29.445 1.00 37.51 32 VAL E N 1
ATOM 5278 C CA . VAL E 1 44 ? 55.765 37.967 29.565 1.00 38.16 32 VAL E CA 1
ATOM 5279 C C . VAL E 1 44 ? 54.633 38.148 30.544 1.00 38.05 32 VAL E C 1
ATOM 5280 O O . VAL E 1 44 ? 54.854 38.508 31.709 1.00 40.45 32 VAL E O 1
ATOM 5284 N N . LEU E 1 45 ? 53.415 37.952 30.064 1.00 37.76 33 LEU E N 1
ATOM 5285 C CA . LEU E 1 45 ? 52.253 38.269 30.851 1.00 36.86 33 LEU E CA 1
ATOM 5286 C C . LEU E 1 45 ? 51.493 37.020 31.254 1.00 37.96 33 LEU E C 1
ATOM 5287 O O . LEU E 1 45 ? 50.854 36.357 30.411 1.00 38.66 33 LEU E O 1
ATOM 5292 N N . VAL E 1 46 ? 51.563 36.702 32.541 1.00 37.66 34 VAL E N 1
ATOM 5293 C CA . VAL E 1 46 ? 50.790 35.617 33.107 1.00 39.30 34 VAL E CA 1
ATOM 5294 C C . VAL E 1 46 ? 49.372 36.117 33.235 1.00 39.70 34 VAL E C 1
ATOM 5295 O O . VAL E 1 46 ? 49.066 37.012 34.042 1.00 39.83 34 VAL E O 1
ATOM 5299 N N . THR E 1 47 ? 48.506 35.530 32.439 1.00 42.41 35 THR E N 1
ATOM 5300 C CA . THR E 1 47 ? 47.145 35.991 32.268 1.00 44.28 35 THR E CA 1
ATOM 5301 C C . THR E 1 47 ? 46.176 34.856 32.571 1.00 45.05 35 THR E C 1
ATOM 5302 O O . THR E 1 47 ? 46.430 33.723 32.215 1.00 47.36 35 THR E O 1
ATOM 5306 N N . GLU E 1 48 ? 45.047 35.186 33.174 1.00 46.35 36 GLU E N 1
ATOM 5307 C CA . GLU E 1 48 ? 44.003 34.225 33.507 1.00 48.69 36 GLU E CA 1
ATOM 5308 C C . GLU E 1 48 ? 43.288 33.669 32.260 1.00 48.42 36 GLU E C 1
ATOM 5309 O O . GLU E 1 48 ? 42.725 34.440 31.459 1.00 48.03 36 GLU E O 1
ATOM 5315 N N . ASN E 1 49 ? 43.302 32.341 32.108 1.00 47.52 37 ASN E N 1
ATOM 5316 C CA . ASN E 1 49 ? 42.496 31.681 31.085 1.00 48.89 37 ASN E CA 1
ATOM 5317 C C . ASN E 1 49 ? 41.264 31.126 31.794 1.00 49.44 37 ASN E C 1
ATOM 5318 O O . ASN E 1 49 ? 41.387 30.183 32.593 1.00 47.78 37 ASN E O 1
ATOM 5323 N N . PRO E 1 50 ? 40.089 31.712 31.548 1.00 50.11 38 PRO E N 1
ATOM 5324 C CA . PRO E 1 50 ? 38.893 31.315 32.264 1.00 50.61 38 PRO E CA 1
ATOM 5325 C C . PRO E 1 50 ? 38.394 29.934 31.862 1.00 50.72 38 PRO E C 1
ATOM 5326 O O . PRO E 1 50 ? 37.541 29.392 32.561 1.00 51.04 38 PRO E O 1
ATOM 5330 N N . ARG E 1 51 ? 38.936 29.366 30.779 1.00 52.72 39 ARG E N 1
ATOM 5331 C CA . ARG E 1 51 ? 38.585 28.007 30.323 1.00 54.87 39 ARG E CA 1
ATOM 5332 C C . ARG E 1 51 ? 39.527 26.926 30.878 1.00 54.21 39 ARG E C 1
ATOM 5333 O O . ARG E 1 51 ? 39.444 25.734 30.487 1.00 54.14 39 ARG E O 1
ATOM 5341 N N . LYS E 1 52 ? 40.415 27.333 31.788 1.00 53.14 40 LYS E N 1
ATOM 5342 C CA . LYS E 1 52 ? 41.335 26.414 32.441 1.00 52.15 40 LYS E CA 1
ATOM 5343 C C . LYS E 1 52 ? 41.225 26.545 33.948 1.00 51.75 40 LYS E C 1
ATOM 5344 O O . LYS E 1 52 ? 40.955 27.629 34.446 1.00 51.01 40 LYS E O 1
ATOM 5350 N N . LYS E 1 53 ? 41.408 25.434 34.667 1.00 52.32 41 LYS E N 1
ATOM 5351 C CA . LYS E 1 53 ? 41.694 25.493 36.128 1.00 52.45 41 LYS E CA 1
ATOM 5352 C C . LYS E 1 53 ? 43.198 25.283 36.246 1.00 50.79 41 LYS E C 1
ATOM 5353 O O . LYS E 1 53 ? 43.751 24.255 35.833 1.00 50.84 41 LYS E O 1
ATOM 5359 N N . CYS E 1 54 ? 43.865 26.297 36.765 1.00 49.19 42 CYS E N 1
ATOM 5360 C CA . CYS E 1 54 ? 45.301 26.305 36.801 1.00 50.29 42 CYS E CA 1
ATOM 5361 C C . CYS E 1 54 ? 45.814 25.457 37.961 1.00 46.95 42 CYS E C 1
ATOM 5362 O O . CYS E 1 54 ? 45.130 25.280 38.966 1.00 48.84 42 CYS E O 1
ATOM 5365 N N . MET E 1 55 ? 47.016 24.929 37.808 1.00 45.46 43 MET E N 1
ATOM 5366 C CA . MET E 1 55 ? 47.693 24.191 38.866 1.00 45.36 43 MET E CA 1
ATOM 5367 C C . MET E 1 55 ? 48.400 25.134 39.837 1.00 43.30 43 MET E C 1
ATOM 5368 O O . MET E 1 55 ? 48.417 24.889 41.027 1.00 43.26 43 MET E O 1
ATOM 5373 N N . PHE E 1 56 ? 49.015 26.173 39.294 1.00 43.27 44 PHE E N 1
ATOM 5374 C CA . PHE E 1 56 ? 49.793 27.158 40.038 1.00 42.48 44 PHE E CA 1
ATOM 5375 C C . PHE E 1 56 ? 49.010 28.469 40.043 1.00 42.26 44 PHE E C 1
ATOM 5376 O O . PHE E 1 56 ? 48.330 28.780 39.039 1.00 40.58 44 PHE E O 1
ATOM 5384 N N . THR E 1 57 ? 49.095 29.245 41.138 1.00 41.01 45 THR E N 1
ATOM 5385 C CA . THR E 1 57 ? 48.501 30.593 41.137 1.00 40.47 45 THR E CA 1
ATOM 5386 C C . THR E 1 57 ? 49.247 31.468 40.153 1.00 40.54 45 THR E C 1
ATOM 5387 O O . THR E 1 57 ? 50.371 31.152 39.752 1.00 39.99 45 THR E O 1
ATOM 5391 N N . LEU E 1 58 ? 48.639 32.599 39.825 1.00 41.54 46 LEU E N 1
ATOM 5392 C CA . LEU E 1 58 ? 49.256 33.573 38.931 1.00 43.46 46 LEU E CA 1
ATOM 5393 C C . LEU E 1 58 ? 50.610 34.009 39.480 1.00 43.48 46 LEU E C 1
ATOM 5394 O O . LEU E 1 58 ? 51.599 34.084 38.722 1.00 43.48 46 LEU E O 1
ATOM 5399 N N . GLU E 1 59 ? 50.670 34.237 40.793 1.00 44.13 47 GLU E N 1
ATOM 5400 C CA . GLU E 1 59 ? 51.907 34.673 41.434 1.00 46.23 47 GLU E CA 1
ATOM 5401 C C . GLU E 1 59 ? 52.972 33.579 41.504 1.00 44.54 47 GLU E C 1
ATOM 5402 O O . GLU E 1 59 ? 54.144 33.869 41.312 1.00 44.50 47 GLU E O 1
ATOM 5408 N N . GLU E 1 60 ? 52.576 32.337 41.787 1.00 43.19 48 GLU E N 1
ATOM 5409 C CA . GLU E 1 60 ? 53.514 31.213 41.691 1.00 43.93 48 GLU E CA 1
ATOM 5410 C C . GLU E 1 60 ? 54.106 31.140 40.277 1.00 41.54 48 GLU E C 1
ATOM 5411 O O . GLU E 1 60 ? 55.299 30.905 40.082 1.00 40.25 48 GLU E O 1
ATOM 5417 N N . ARG E 1 61 ? 53.264 31.361 39.287 1.00 40.96 49 ARG E N 1
ATOM 5418 C CA . ARG E 1 61 ? 53.707 31.288 37.905 1.00 40.50 49 ARG E CA 1
ATOM 5419 C C . ARG E 1 61 ? 54.649 32.437 37.531 1.00 41.46 49 ARG E C 1
ATOM 5420 O O . ARG E 1 61 ? 55.636 32.213 36.822 1.00 41.82 49 ARG E O 1
ATOM 5428 N N . LYS E 1 62 ? 54.319 33.650 37.983 1.00 41.96 50 LYS E N 1
ATOM 5429 C CA . LYS E 1 62 ? 55.174 34.827 37.787 1.00 42.83 50 LYS E CA 1
ATOM 5430 C C . LYS E 1 62 ? 56.569 34.586 38.385 1.00 41.67 50 LYS E C 1
ATOM 5431 O O . LYS E 1 62 ? 57.558 34.795 37.715 1.00 40.96 50 LYS E O 1
ATOM 5437 N N . LYS E 1 63 ? 56.625 34.103 39.615 1.00 41.53 51 LYS E N 1
ATOM 5438 C CA . LYS E 1 63 ? 57.886 33.821 40.293 1.00 43.22 51 LYS E CA 1
ATOM 5439 C C . LYS E 1 63 ? 58.724 32.735 39.612 1.00 42.54 51 LYS E C 1
ATOM 5440 O O . LYS E 1 63 ? 59.930 32.879 39.448 1.00 43.62 51 LYS E O 1
ATOM 5446 N N . LEU E 1 64 ? 58.075 31.678 39.147 1.00 42.28 52 LEU E N 1
ATOM 5447 C CA . LEU E 1 64 ? 58.765 30.655 38.358 1.00 42.37 52 LEU E CA 1
ATOM 5448 C C . LEU E 1 64 ? 59.443 31.271 37.144 1.00 41.39 52 LEU E C 1
ATOM 5449 O O . LEU E 1 64 ? 60.642 31.092 36.926 1.00 41.47 52 LEU E O 1
ATOM 5454 N N . ILE E 1 65 ? 58.663 31.999 36.364 1.00 41.00 53 ILE E N 1
ATOM 5455 C CA . ILE E 1 65 ? 59.149 32.617 35.129 1.00 40.80 53 ILE E CA 1
ATOM 5456 C C . ILE E 1 65 ? 60.313 33.577 35.386 1.00 41.04 53 ILE E C 1
ATOM 5457 O O . ILE E 1 65 ? 61.286 33.594 34.660 1.00 40.55 53 ILE E O 1
ATOM 5462 N N . GLU E 1 66 ? 60.212 34.356 36.440 1.00 41.90 54 GLU E N 1
ATOM 5463 C CA . GLU E 1 66 ? 61.291 35.231 36.841 1.00 44.44 54 GLU E CA 1
ATOM 5464 C C . GLU E 1 66 ? 62.584 34.462 37.171 1.00 44.28 54 GLU E C 1
ATOM 5465 O O . GLU E 1 66 ? 63.669 34.913 36.802 1.00 45.48 54 GLU E O 1
ATOM 5471 N N . GLU E 1 67 ? 62.478 33.349 37.898 1.00 44.27 55 GLU E N 1
ATOM 5472 C CA . GLU E 1 67 ? 63.643 32.515 38.182 1.00 46.98 55 GLU E CA 1
ATOM 5473 C C . GLU E 1 67 ? 64.213 32.021 36.867 1.00 45.01 55 GLU E C 1
ATOM 5474 O O . GLU E 1 67 ? 65.408 32.092 36.630 1.00 43.01 55 GLU E O 1
ATOM 5480 N N . VAL E 1 68 ? 63.342 31.524 36.008 1.00 44.19 56 VAL E N 1
ATOM 5481 C CA . VAL E 1 68 ? 63.766 30.898 34.754 1.00 44.56 56 VAL E CA 1
ATOM 5482 C C . VAL E 1 68 ? 64.413 31.894 33.775 1.00 44.69 56 VAL E C 1
ATOM 5483 O O . VAL E 1 68 ? 65.447 31.589 33.194 1.00 44.74 56 VAL E O 1
ATOM 5487 N N . LEU E 1 69 ? 63.841 33.087 33.646 1.00 44.66 57 LEU E N 1
ATOM 5488 C CA . LEU E 1 69 ? 64.342 34.085 32.708 1.00 47.00 57 LEU E CA 1
ATOM 5489 C C . LEU E 1 69 ? 65.358 35.030 33.309 1.00 48.73 57 LEU E C 1
ATOM 5490 O O . LEU E 1 69 ? 65.659 36.048 32.697 1.00 49.45 57 LEU E O 1
ATOM 5495 N N . SER E 1 70 ? 65.891 34.696 34.481 1.00 50.98 58 SER E N 1
ATOM 5496 C CA . SER E 1 70 ? 66.535 35.686 35.364 1.00 52.69 58 SER E CA 1
ATOM 5497 C C . SER E 1 70 ? 67.652 36.476 34.705 1.00 54.16 58 SER E C 1
ATOM 5498 O O . SER E 1 70 ? 67.815 37.657 34.998 1.00 56.12 58 SER E O 1
ATOM 5501 N N . ASP E 1 71 ? 68.408 35.836 33.818 1.00 55.21 59 ASP E N 1
ATOM 5502 C CA . ASP E 1 71 ? 69.498 36.501 33.144 1.00 57.29 59 ASP E CA 1
ATOM 5503 C C . ASP E 1 71 ? 69.259 36.785 31.651 1.00 56.46 59 ASP E C 1
ATOM 5504 O O . ASP E 1 71 ? 70.186 36.695 30.845 1.00 56.78 59 ASP E O 1
ATOM 5509 N N . LEU E 1 72 ? 68.018 37.113 31.286 1.00 54.13 60 LEU E N 1
ATOM 5510 C CA . LEU E 1 72 ? 67.702 37.566 29.946 1.00 52.30 60 LEU E CA 1
ATOM 5511 C C . LEU E 1 72 ? 67.429 39.055 30.028 1.00 51.02 60 LEU E C 1
ATOM 5512 O O . LEU E 1 72 ? 66.624 39.502 30.852 1.00 51.41 60 LEU E O 1
ATOM 5517 N N . ASP E 1 73 ? 68.119 39.832 29.197 1.00 49.63 61 ASP E N 1
ATOM 5518 C CA . ASP E 1 73 ? 67.876 41.259 29.141 1.00 48.75 61 ASP E CA 1
ATOM 5519 C C . ASP E 1 73 ? 66.662 41.473 28.277 1.00 46.68 61 ASP E C 1
ATOM 5520 O O . ASP E 1 73 ? 66.330 40.623 27.441 1.00 45.75 61 ASP E O 1
ATOM 5525 N N . GLY E 1 74 ? 65.982 42.590 28.519 1.00 44.62 62 GLY E N 1
ATOM 5526 C CA . GLY E 1 74 ? 64.855 43.005 27.703 1.00 44.17 62 GLY E CA 1
ATOM 5527 C C . GLY E 1 74 ? 63.501 42.414 28.060 1.00 43.55 62 GLY E C 1
ATOM 5528 O O . GLY E 1 74 ? 62.499 42.832 27.480 1.00 42.29 62 GLY E O 1
ATOM 5529 N N . VAL E 1 75 ? 63.455 41.474 29.005 1.00 42.90 63 VAL E N 1
ATOM 5530 C CA . VAL E 1 75 ? 62.215 40.814 29.377 1.00 44.62 63 VAL E CA 1
ATOM 5531 C C . VAL E 1 75 ? 61.725 41.215 30.787 1.00 43.63 63 VAL E C 1
ATOM 5532 O O . VAL E 1 75 ? 62.501 41.295 31.722 1.00 43.13 63 VAL E O 1
ATOM 5536 N N . LYS E 1 76 ? 60.440 41.516 30.899 1.00 43.09 64 LYS E N 1
ATOM 5537 C CA . LYS E 1 76 ? 59.789 41.804 32.163 1.00 43.86 64 LYS E CA 1
ATOM 5538 C C . LYS E 1 76 ? 58.674 40.770 32.309 1.00 41.39 64 LYS E C 1
ATOM 5539 O O . LYS E 1 76 ? 58.089 40.348 31.312 1.00 40.29 64 LYS E O 1
ATOM 5545 N N . VAL E 1 77 ? 58.385 40.380 33.540 1.00 38.59 65 VAL E N 1
ATOM 5546 C CA . VAL E 1 77 ? 57.322 39.425 33.801 1.00 39.47 65 VAL E CA 1
ATOM 5547 C C . VAL E 1 77 ? 56.241 40.112 34.586 1.00 38.93 65 VAL E C 1
ATOM 5548 O O . VAL E 1 77 ? 56.565 40.809 35.541 1.00 40.32 65 VAL E O 1
ATOM 5552 N N . ASP E 1 78 ? 54.978 39.886 34.235 1.00 39.10 66 ASP E N 1
ATOM 5553 C CA . ASP E 1 78 ? 53.862 40.529 34.923 1.00 39.53 66 ASP E CA 1
ATOM 5554 C C . ASP E 1 78 ? 52.639 39.615 34.996 1.00 39.89 66 ASP E C 1
ATOM 5555 O O . ASP E 1 78 ? 52.616 38.574 34.378 1.00 39.67 66 ASP E O 1
ATOM 5560 N N . VAL E 1 79 ? 51.633 39.995 35.773 1.00 40.09 67 VAL E N 1
ATOM 5561 C CA . VAL E 1 79 ? 50.392 39.227 35.837 1.00 40.05 67 VAL E CA 1
ATOM 5562 C C . VAL E 1 79 ? 49.196 40.134 35.503 1.00 39.52 67 VAL E C 1
ATOM 5563 O O . VAL E 1 79 ? 49.252 41.321 35.739 1.00 39.13 67 VAL E O 1
ATOM 5567 N N . HIS E 1 80 ? 48.128 39.559 34.975 1.00 39.10 68 HIS E N 1
ATOM 5568 C CA . HIS E 1 80 ? 46.926 40.303 34.647 1.00 40.09 68 HIS E CA 1
ATOM 5569 C C . HIS E 1 80 ? 45.702 39.384 34.803 1.00 40.94 68 HIS E C 1
ATOM 5570 O O . HIS E 1 80 ? 45.710 38.244 34.365 1.00 41.09 68 HIS E O 1
ATOM 5577 N N . HIS E 1 81 ? 44.691 39.903 35.495 1.00 44.65 69 HIS E N 1
ATOM 5578 C CA . HIS E 1 81 ? 43.482 39.181 35.890 1.00 47.07 69 HIS E CA 1
ATOM 5579 C C . HIS E 1 81 ? 42.293 39.507 35.014 1.00 45.91 69 HIS E C 1
ATOM 5580 O O . HIS E 1 81 ? 41.300 38.793 35.095 1.00 50.80 69 HIS E O 1
ATOM 5587 N N . GLY E 1 82 ? 42.357 40.593 34.244 1.00 41.34 70 GLY E N 1
ATOM 5588 C CA . GLY E 1 82 ? 41.239 41.013 33.421 1.00 39.84 70 GLY E CA 1
ATOM 5589 C C . GLY E 1 82 ? 41.335 40.722 31.921 1.00 39.52 70 GLY E C 1
ATOM 5590 O O . GLY E 1 82 ? 42.025 39.792 31.472 1.00 37.58 70 GLY E O 1
ATOM 5591 N N . LEU E 1 83 ? 40.655 41.572 31.155 1.00 38.75 71 LEU E N 1
ATOM 5592 C CA . LEU E 1 83 ? 40.680 41.550 29.701 1.00 36.77 71 LEU E CA 1
ATOM 5593 C C . LEU E 1 83 ? 42.065 41.861 29.218 1.00 36.25 71 LEU E C 1
ATOM 5594 O O . LEU E 1 83 ? 42.627 42.907 29.559 1.00 35.70 71 LEU E O 1
ATOM 5599 N N . LEU E 1 84 ? 42.617 40.964 28.404 1.00 35.73 72 LEU E N 1
ATOM 5600 C CA . LEU E 1 84 ? 43.999 41.106 27.941 1.00 36.49 72 LEU E CA 1
ATOM 5601 C C . LEU E 1 84 ? 44.244 42.439 27.243 1.00 37.05 72 LEU E C 1
ATOM 5602 O O . LEU E 1 84 ? 45.251 43.095 27.504 1.00 36.90 72 LEU E O 1
ATOM 5607 N N . VAL E 1 85 ? 43.350 42.858 26.363 1.00 37.70 73 VAL E N 1
ATOM 5608 C CA . VAL E 1 85 ? 43.616 44.096 25.630 1.00 38.06 73 VAL E CA 1
ATOM 5609 C C . VAL E 1 85 ? 43.683 45.301 26.554 1.00 37.73 73 VAL E C 1
ATOM 5610 O O . VAL E 1 85 ? 44.364 46.246 26.235 1.00 37.78 73 VAL E O 1
ATOM 5614 N N . ASP E 1 86 ? 43.000 45.244 27.700 1.00 38.13 74 ASP E N 1
ATOM 5615 C CA . ASP E 1 86 ? 43.067 46.339 28.671 1.00 38.17 74 ASP E CA 1
ATOM 5616 C C . ASP E 1 86 ? 44.463 46.526 29.232 1.00 37.95 74 ASP E C 1
ATOM 5617 O O . ASP E 1 86 ? 44.875 47.655 29.546 1.00 36.93 74 ASP E O 1
ATOM 5622 N N . TYR E 1 87 ? 45.174 45.415 29.425 1.00 37.98 75 TYR E N 1
ATOM 5623 C CA . TYR E 1 87 ? 46.556 45.489 29.849 1.00 37.34 75 TYR E CA 1
ATOM 5624 C C . TYR E 1 87 ? 47.383 46.198 28.814 1.00 38.11 75 TYR E C 1
ATOM 5625 O O . TYR E 1 87 ? 48.180 47.074 29.155 1.00 35.25 75 TYR E O 1
ATOM 5634 N N . LEU E 1 88 ? 47.215 45.807 27.556 1.00 38.53 76 LEU E N 1
ATOM 5635 C CA . LEU E 1 88 ? 47.975 46.428 26.474 1.00 41.28 76 LEU E CA 1
ATOM 5636 C C . LEU E 1 88 ? 47.641 47.913 26.294 1.00 41.16 76 LEU E C 1
ATOM 5637 O O . LEU E 1 88 ? 48.542 48.695 26.054 1.00 41.87 76 LEU E O 1
ATOM 5642 N N . LYS E 1 89 ? 46.359 48.279 26.397 1.00 41.08 77 LYS E N 1
ATOM 5643 C CA . LYS E 1 89 ? 45.904 49.660 26.184 1.00 42.14 77 LYS E CA 1
ATOM 5644 C C . LYS E 1 89 ? 46.482 50.552 27.263 1.00 42.70 77 LYS E C 1
ATOM 5645 O O . LYS E 1 89 ? 46.992 51.632 26.998 1.00 43.15 77 LYS E O 1
ATOM 5651 N N . LYS E 1 90 ? 46.380 50.070 28.497 1.00 43.48 78 LYS E N 1
ATOM 5652 C CA . LYS E 1 90 ? 46.926 50.735 29.668 1.00 42.56 78 LYS E CA 1
ATOM 5653 C C . LYS E 1 90 ? 48.415 51.024 29.547 1.00 42.22 78 LYS E C 1
ATOM 5654 O O . LYS E 1 90 ? 48.890 52.059 30.000 1.00 40.27 78 LYS E O 1
ATOM 5660 N N . HIS E 1 91 ? 49.159 50.089 28.970 1.00 42.34 79 HIS E N 1
ATOM 5661 C CA . HIS E 1 91 ? 50.606 50.223 28.874 1.00 43.01 79 HIS E CA 1
ATOM 5662 C C . HIS E 1 91 ? 51.096 50.714 27.503 1.00 43.65 79 HIS E C 1
ATOM 5663 O O . HIS E 1 91 ? 52.294 50.752 27.264 1.00 44.95 79 HIS E O 1
ATOM 5670 N N . GLY E 1 92 ? 50.184 51.062 26.602 1.00 43.87 80 GLY E N 1
ATOM 5671 C CA . GLY E 1 92 ? 50.559 51.556 25.299 1.00 43.58 80 GLY E CA 1
ATOM 5672 C C . GLY E 1 92 ? 51.232 50.523 24.428 1.00 44.14 80 GLY E C 1
ATOM 5673 O O . GLY E 1 92 ? 52.048 50.873 23.589 1.00 45.91 80 GLY E O 1
ATOM 5674 N N . ILE E 1 93 ? 50.909 49.244 24.628 1.00 43.94 81 ILE E N 1
ATOM 5675 C CA . ILE E 1 93 ? 51.549 48.170 23.863 1.00 42.21 81 ILE E CA 1
ATOM 5676 C C . ILE E 1 93 ? 50.580 47.770 22.784 1.00 42.29 81 ILE E C 1
ATOM 5677 O O . ILE E 1 93 ? 49.402 47.638 23.043 1.00 43.28 81 ILE E O 1
ATOM 5682 N N . LYS E 1 94 ? 51.052 47.608 21.558 1.00 41.81 82 LYS E N 1
ATOM 5683 C CA . LYS E 1 94 ? 50.133 47.284 20.454 1.00 43.22 82 LYS E CA 1
ATOM 5684 C C . LYS E 1 94 ? 50.495 46.017 19.714 1.00 41.18 82 LYS E C 1
ATOM 5685 O O . LYS E 1 94 ? 49.941 45.750 18.663 1.00 40.72 82 LYS E O 1
ATOM 5691 N N . VAL E 1 95 ? 51.408 45.229 20.288 1.00 40.61 83 VAL E N 1
ATOM 5692 C CA . VAL E 1 95 ? 51.815 43.962 19.724 1.00 40.24 83 VAL E CA 1
ATOM 5693 C C . VAL E 1 95 ? 51.716 42.865 20.755 1.00 41.57 83 VAL E C 1
ATOM 5694 O O . VAL E 1 95 ? 52.231 42.990 21.869 1.00 40.33 83 VAL E O 1
ATOM 5698 N N . LEU E 1 96 ? 51.083 41.769 20.324 1.00 41.63 84 LEU E N 1
ATOM 5699 C CA . LEU E 1 96 ? 50.910 40.560 21.087 1.00 41.26 84 LEU E CA 1
ATOM 5700 C C . LEU E 1 96 ? 51.681 39.480 20.312 1.00 40.01 84 LEU E C 1
ATOM 5701 O O . LEU E 1 96 ? 51.636 39.430 19.084 1.00 38.90 84 LEU E O 1
ATOM 5706 N N . VAL E 1 97 ? 52.465 38.677 21.001 1.00 40.10 85 VAL E N 1
ATOM 5707 C CA . VAL E 1 97 ? 53.154 37.567 20.370 1.00 41.59 85 VAL E CA 1
ATOM 5708 C C . VAL E 1 97 ? 52.591 36.295 20.914 1.00 42.06 85 VAL E C 1
ATOM 5709 O O . VAL E 1 97 ? 52.348 36.180 22.119 1.00 40.92 85 VAL E O 1
ATOM 5713 N N . ARG E 1 98 ? 52.379 35.329 20.015 1.00 41.25 86 ARG E N 1
ATOM 5714 C CA . ARG E 1 98 ? 51.944 33.996 20.384 1.00 40.88 86 ARG E CA 1
ATOM 5715 C C . ARG E 1 98 ? 52.741 32.978 19.564 1.00 41.77 86 ARG E C 1
ATOM 5716 O O . ARG E 1 98 ? 53.306 33.311 18.510 1.00 39.15 86 ARG E O 1
ATOM 5724 N N . GLY E 1 99 ? 52.787 31.739 20.071 1.00 41.45 87 GLY E N 1
ATOM 5725 C CA . GLY E 1 99 ? 53.516 30.646 19.418 1.00 41.21 87 GLY E CA 1
ATOM 5726 C C . GLY E 1 99 ? 52.539 29.729 18.750 1.00 40.89 87 GLY E C 1
ATOM 5727 O O . GLY E 1 99 ? 51.433 29.548 19.256 1.00 42.20 87 GLY E O 1
ATOM 5728 N N . LEU E 1 100 ? 52.943 29.191 17.612 1.00 40.30 88 LEU E N 1
ATOM 5729 C CA . LEU E 1 100 ? 52.170 28.202 16.851 1.00 41.50 88 LEU E CA 1
ATOM 5730 C C . LEU E 1 100 ? 52.899 26.854 16.850 1.00 41.99 88 LEU E C 1
ATOM 5731 O O . LEU E 1 100 ? 54.023 26.747 16.350 1.00 41.84 88 LEU E O 1
ATOM 5736 N N . ARG E 1 101 ? 52.228 25.835 17.379 1.00 42.71 89 ARG E N 1
ATOM 5737 C CA . ARG E 1 101 ? 52.720 24.447 17.413 1.00 42.99 89 ARG E CA 1
ATOM 5738 C C . ARG E 1 101 ? 51.883 23.569 16.511 1.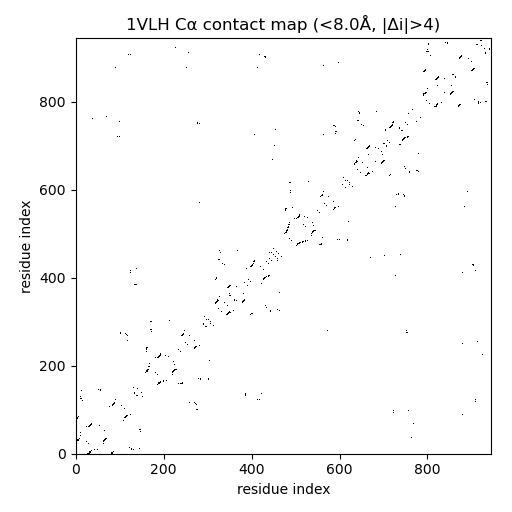00 42.13 89 ARG E C 1
ATOM 5739 O O . ARG E 1 101 ? 50.792 23.947 16.105 1.00 40.63 89 ARG E O 1
ATOM 5747 N N . ALA E 1 102 ? 52.394 22.390 16.178 1.00 43.67 90 ALA E N 1
ATOM 5748 C CA . ALA E 1 102 ? 51.586 21.367 15.490 1.00 44.35 90 ALA E CA 1
ATOM 5749 C C . ALA E 1 102 ? 50.287 21.062 16.256 1.00 44.73 90 ALA E C 1
ATOM 5750 O O . ALA E 1 102 ? 49.255 20.764 15.651 1.00 46.92 90 ALA E O 1
ATOM 5752 N N . VAL E 1 103 ? 50.357 21.143 17.572 1.00 44.96 91 VAL E N 1
ATOM 5753 C CA . VAL E 1 103 ? 49.241 20.815 18.458 1.00 46.66 91 VAL E CA 1
ATOM 5754 C C . VAL E 1 103 ? 48.414 22.013 18.898 1.00 47.79 91 VAL E C 1
ATOM 5755 O O . VAL E 1 103 ? 47.522 21.873 19.737 1.00 49.38 91 VAL E O 1
ATOM 5759 N N . THR E 1 104 ? 48.719 23.179 18.329 1.00 46.82 92 THR E N 1
ATOM 5760 C CA . THR E 1 104 ? 47.936 24.386 18.509 1.00 45.47 92 THR E CA 1
ATOM 5761 C C . THR E 1 104 ? 46.550 24.260 17.855 1.00 44.88 92 THR E C 1
ATOM 5762 O O . THR E 1 104 ? 46.430 23.814 16.702 1.00 44.39 92 THR E O 1
ATOM 5766 N N . ASP E 1 105 ? 45.516 24.660 18.594 1.00 44.82 93 ASP E N 1
ATOM 5767 C CA . ASP E 1 105 ? 44.171 24.889 18.031 1.00 45.76 93 ASP E CA 1
ATOM 5768 C C . ASP E 1 105 ? 44.205 26.226 17.271 1.00 44.18 93 ASP E C 1
ATOM 5769 O O . ASP E 1 105 ? 44.163 27.312 17.863 1.00 44.27 93 ASP E O 1
ATOM 5774 N N . TYR E 1 106 ? 44.362 26.111 15.967 1.00 42.82 94 TYR E N 1
ATOM 5775 C CA . TYR E 1 106 ? 44.579 27.226 15.062 1.00 45.34 94 TYR E CA 1
ATOM 5776 C C . TYR E 1 106 ? 43.386 28.176 15.032 1.00 45.56 94 TYR E C 1
ATOM 5777 O O . TYR E 1 106 ? 43.538 29.402 15.001 1.00 42.20 94 TYR E O 1
ATOM 5786 N N . GLU E 1 107 ? 42.199 27.577 15.051 1.00 45.98 95 GLU E N 1
ATOM 5787 C CA . GLU E 1 107 ? 40.948 28.315 14.959 1.00 47.50 95 GLU E CA 1
ATOM 5788 C C . GLU E 1 107 ? 40.738 29.142 16.194 1.00 46.27 95 GLU E C 1
ATOM 5789 O O . GLU E 1 107 ? 40.186 30.236 16.130 1.00 44.47 95 GLU E O 1
ATOM 5795 N N . TYR E 1 108 ? 41.154 28.582 17.322 1.00 44.50 96 TYR E N 1
ATOM 5796 C CA . TYR E 1 108 ? 41.080 29.275 18.594 1.00 45.87 96 TYR E CA 1
ATOM 5797 C C . TYR E 1 108 ? 42.013 30.506 18.656 1.00 43.97 96 TYR E C 1
ATOM 5798 O O . TYR E 1 108 ? 41.623 31.562 19.141 1.00 41.69 96 TYR E O 1
ATOM 5807 N N . GLU E 1 109 ? 43.232 30.350 18.158 1.00 43.51 97 GLU E N 1
ATOM 5808 C CA . GLU E 1 109 ? 44.184 31.430 18.053 1.00 41.52 97 GLU E CA 1
ATOM 5809 C C . GLU E 1 109 ? 43.690 32.519 17.105 1.00 41.02 97 GLU E C 1
ATOM 5810 O O . GLU E 1 109 ? 43.827 33.723 17.396 1.00 39.98 97 GLU E O 1
ATOM 5816 N N . LEU E 1 110 ? 43.127 32.112 15.977 1.00 40.06 98 LEU E N 1
ATOM 5817 C CA . LEU E 1 110 ? 42.544 33.037 15.013 1.00 41.95 98 LEU E CA 1
ATOM 5818 C C . LEU E 1 110 ? 41.379 33.796 15.631 1.00 40.81 98 LEU E C 1
ATOM 5819 O O . LEU E 1 110 ? 41.297 35.023 15.512 1.00 41.18 98 LEU E O 1
ATOM 5824 N N . GLN E 1 111 ? 40.476 33.053 16.271 1.00 38.35 99 GLN E N 1
ATOM 5825 C CA . GLN E 1 111 ? 39.308 33.637 16.873 1.00 39.71 99 GLN E CA 1
ATOM 5826 C C . GLN E 1 111 ? 39.677 34.747 17.850 1.00 38.83 99 GLN E C 1
ATOM 5827 O O . GLN E 1 111 ? 39.110 35.830 17.846 1.00 38.17 99 GLN E O 1
ATOM 5833 N N . MET E 1 112 ? 40.642 34.444 18.687 1.00 40.14 100 MET E N 1
ATOM 5834 C CA . MET E 1 112 ? 41.080 35.325 19.729 1.00 42.96 100 MET E CA 1
ATOM 5835 C C . MET E 1 112 ? 41.874 36.517 19.159 1.00 39.43 100 MET E C 1
ATOM 5836 O O . MET E 1 112 ? 41.714 37.615 19.641 1.00 37.40 100 MET E O 1
ATOM 5841 N N . ALA E 1 113 ? 42.722 36.304 18.148 1.00 38.32 101 ALA E N 1
ATOM 5842 C CA . ALA E 1 113 ? 43.429 37.392 17.473 1.00 37.84 101 ALA E CA 1
ATOM 5843 C C . ALA E 1 113 ? 42.467 38.390 16.872 1.00 37.44 101 ALA E C 1
ATOM 5844 O O . ALA E 1 113 ? 42.639 39.606 17.024 1.00 35.89 101 ALA E O 1
ATOM 5846 N N . LEU E 1 114 ? 41.453 37.860 16.201 1.00 37.30 102 LEU E N 1
ATOM 5847 C CA . LEU E 1 114 ? 40.430 38.657 15.562 1.00 36.58 102 LEU E CA 1
ATOM 5848 C C . LEU E 1 114 ? 39.559 39.352 16.575 1.00 36.65 102 LEU E C 1
ATOM 5849 O O . LEU E 1 114 ? 39.231 40.507 16.422 1.00 37.70 102 LEU E O 1
ATOM 5854 N N . ALA E 1 115 ? 39.217 38.675 17.650 1.00 37.99 103 ALA E N 1
ATOM 5855 C CA . ALA E 1 115 ? 38.426 39.310 18.711 1.00 38.17 103 ALA E CA 1
ATOM 5856 C C . ALA E 1 115 ? 39.202 40.423 19.402 1.00 37.75 103 ALA E C 1
ATOM 5857 O O . ALA E 1 115 ? 38.664 41.502 19.668 1.00 39.36 103 ALA E O 1
ATOM 5859 N N . ASN E 1 116 ? 40.465 40.154 19.705 1.00 38.17 104 ASN E N 1
ATOM 5860 C CA . ASN E 1 116 ? 41.327 41.129 20.309 1.00 37.89 104 ASN E CA 1
ATOM 5861 C C . ASN E 1 116 ? 41.502 42.369 19.441 1.00 38.04 104 ASN E C 1
ATOM 5862 O O . ASN E 1 116 ? 41.528 43.486 19.951 1.00 39.53 104 ASN E O 1
ATOM 5867 N N . LYS E 1 117 ? 41.582 42.175 18.130 1.00 39.59 105 LYS E N 1
ATOM 5868 C CA . LYS 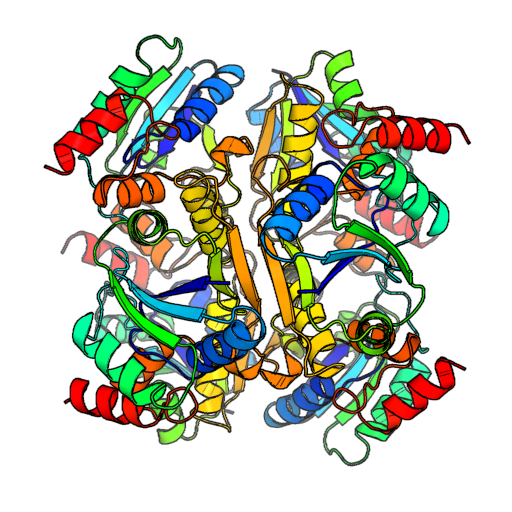E 1 117 ? 41.728 43.285 17.197 1.00 40.00 105 LYS E CA 1
ATOM 5869 C C . LYS E 1 117 ? 40.429 44.041 17.073 1.00 39.77 105 LYS E C 1
ATOM 5870 O O . LYS E 1 117 ? 40.428 45.270 16.842 1.00 40.77 105 LYS E O 1
ATOM 5876 N N . LYS E 1 118 ? 39.305 43.352 17.256 1.00 37.26 106 LYS E N 1
ATOM 5877 C CA . LYS E 1 118 ? 38.028 44.056 17.294 1.00 38.30 106 LYS E CA 1
ATOM 5878 C C . LYS E 1 118 ? 37.946 44.980 18.516 1.00 36.28 106 LYS E C 1
ATOM 5879 O O . LYS E 1 118 ? 37.481 46.114 18.423 1.00 35.73 106 LYS E O 1
ATOM 5885 N N . LEU E 1 119 ? 38.403 44.476 19.654 1.00 37.88 107 LEU E N 1
ATOM 5886 C CA . LEU E 1 119 ? 38.361 45.201 20.923 1.00 37.18 107 LEU E CA 1
ATOM 5887 C C . LEU E 1 119 ? 39.412 46.291 21.019 1.00 37.41 107 LEU E C 1
ATOM 5888 O O . LEU E 1 119 ? 39.281 47.199 21.825 1.00 38.24 107 LEU E O 1
ATOM 5893 N N . TYR E 1 120 ? 40.469 46.162 20.222 1.00 38.94 108 TYR E N 1
ATOM 5894 C CA . TYR E 1 120 ? 41.617 47.037 20.293 1.00 38.80 108 TYR E CA 1
ATOM 5895 C C . TYR E 1 120 ? 42.195 47.123 18.876 1.00 39.67 108 TYR E C 1
ATOM 5896 O O . TYR E 1 120 ? 43.042 46.298 18.478 1.00 37.01 108 TYR E O 1
ATOM 5905 N N . SER E 1 121 ? 41.701 48.102 18.125 1.00 38.68 109 SER E N 1
ATOM 5906 C CA . SER E 1 121 ? 41.893 48.157 16.687 1.00 40.82 109 SER E CA 1
ATOM 5907 C C . SER E 1 121 ? 43.354 48.402 16.245 1.00 40.44 109 SER E C 1
ATOM 5908 O O . SER E 1 121 ? 43.752 47.958 15.175 1.00 42.59 109 SER E O 1
ATOM 5911 N N . ASP E 1 122 ? 44.155 49.049 17.094 1.00 41.06 110 ASP E N 1
ATOM 5912 C CA . ASP E 1 122 ? 45.613 49.211 16.869 1.00 42.52 110 ASP E CA 1
ATOM 5913 C C . ASP E 1 122 ? 46.437 47.928 17.049 1.00 42.17 110 ASP E C 1
ATOM 5914 O O . ASP E 1 122 ? 47.630 47.901 16.727 1.00 43.31 110 ASP E O 1
ATOM 5919 N N . LEU E 1 123 ? 45.827 46.886 17.582 1.00 42.13 111 LEU E N 1
ATOM 5920 C CA . LEU E 1 123 ? 46.580 45.688 17.984 1.00 40.53 111 LEU E CA 1
ATOM 5921 C C . LEU E 1 123 ? 47.027 44.871 16.788 1.00 39.38 111 LEU E C 1
ATOM 5922 O O . LEU E 1 123 ? 46.306 44.732 15.855 1.00 38.99 111 LEU E O 1
ATOM 5927 N N . GLU E 1 124 ? 48.229 44.312 16.846 1.00 39.66 112 GLU E N 1
ATOM 5928 C CA . GLU E 1 124 ? 48.604 43.226 15.939 1.00 39.91 112 GLU E CA 1
ATOM 5929 C C . GLU E 1 124 ? 49.022 42.044 16.798 1.00 37.61 112 GLU E C 1
ATOM 5930 O O . GLU E 1 124 ? 49.782 42.194 17.754 1.00 39.09 112 GLU E O 1
ATOM 5936 N N . THR E 1 125 ? 48.445 40.886 16.520 1.00 36.65 113 THR E N 1
ATOM 5937 C CA . THR E 1 125 ? 48.928 39.652 17.080 1.00 36.68 113 THR E CA 1
ATOM 5938 C C . THR E 1 125 ? 49.825 39.031 16.037 1.00 38.29 113 THR E C 1
ATOM 5939 O O . THR E 1 125 ? 49.442 38.803 14.918 1.00 37.75 113 THR E O 1
ATOM 5943 N N . VAL E 1 126 ? 51.017 38.696 16.472 1.00 40.15 114 VAL E N 1
ATOM 5944 C CA . VAL E 1 126 ? 52.099 38.226 15.646 1.00 41.40 114 VAL E CA 1
ATOM 5945 C C . VAL E 1 126 ? 52.434 36.818 16.140 1.00 39.91 114 VAL E C 1
ATOM 5946 O O . VAL E 1 126 ? 52.553 36.580 17.330 1.00 40.93 114 VAL E O 1
ATOM 5950 N N . PHE E 1 127 ? 52.532 35.877 15.223 1.00 39.08 115 PHE E N 1
ATOM 5951 C CA . PHE E 1 127 ? 52.790 34.468 15.572 1.00 39.44 115 PHE E CA 1
ATOM 5952 C C . PHE E 1 127 ? 54.165 34.026 15.139 1.00 38.63 115 PHE E C 1
ATOM 5953 O O . PHE E 1 127 ? 54.550 34.243 13.986 1.00 37.09 115 PHE E O 1
ATOM 5961 N N . LEU E 1 128 ? 54.915 33.433 16.078 1.00 40.85 116 LEU E N 1
ATOM 5962 C CA . LEU E 1 128 ? 56.143 32.674 15.759 1.00 41.91 116 LEU E CA 1
ATOM 5963 C C . LEU E 1 128 ? 55.849 31.175 15.724 1.00 41.55 116 LEU E C 1
ATOM 5964 O O . LEU E 1 128 ? 54.958 30.708 16.397 1.00 41.79 116 LEU E O 1
ATOM 5969 N N . ILE E 1 129 ? 56.625 30.436 14.952 1.00 43.77 117 ILE E N 1
ATOM 5970 C CA . ILE E 1 129 ? 56.468 28.998 14.827 1.00 43.33 117 ILE E CA 1
ATOM 5971 C C . ILE E 1 129 ? 57.369 28.301 15.862 1.00 42.09 117 ILE E C 1
ATOM 5972 O O . ILE E 1 129 ? 58.553 28.595 15.949 1.00 41.40 117 ILE E O 1
ATOM 5977 N N . ALA E 1 130 ? 56.788 27.403 16.652 1.00 40.27 118 ALA E N 1
ATOM 5978 C CA . ALA E 1 130 ? 57.568 26.558 17.531 1.00 40.56 118 ALA E CA 1
ATOM 5979 C C . ALA E 1 130 ? 58.515 25.696 16.712 1.00 39.52 118 ALA E C 1
ATOM 5980 O O . ALA E 1 130 ? 58.135 25.160 15.647 1.00 40.46 118 ALA E O 1
ATOM 5982 N N . SER E 1 131 ? 59.745 25.547 17.195 1.00 39.81 119 SER E N 1
ATOM 5983 C CA . SER E 1 131 ? 60.667 24.611 16.575 1.00 41.46 119 SER E CA 1
ATOM 5984 C C . SER E 1 131 ? 60.061 23.209 16.705 1.00 39.92 119 SER E C 1
ATOM 5985 O O . SER E 1 131 ? 59.221 22.963 17.589 1.00 39.65 119 SER E O 1
ATOM 5988 N N . GLU E 1 132 ? 60.487 22.330 15.813 1.00 38.55 120 GLU E N 1
ATOM 5989 C CA . GLU E 1 132 ? 60.016 20.936 15.715 1.00 40.23 120 GLU E CA 1
ATOM 5990 C C . GLU E 1 132 ? 60.055 20.231 17.047 1.00 41.33 120 GLU E C 1
ATOM 5991 O O . GLU E 1 132 ? 59.114 19.497 17.388 1.00 41.58 120 GLU E O 1
ATOM 5997 N N . LYS E 1 133 ? 61.119 20.496 17.816 1.00 41.95 121 LYS E N 1
ATOM 5998 C CA . LYS E 1 133 ? 61.333 19.814 19.073 1.00 43.47 121 LYS E CA 1
ATOM 5999 C C . LYS E 1 133 ? 60.331 20.204 20.137 1.00 41.80 121 LYS E C 1
ATOM 6000 O O . LYS E 1 133 ? 60.084 19.431 21.072 1.00 42.31 121 LYS E O 1
ATOM 6006 N N . PHE E 1 134 ? 59.752 21.391 20.000 1.00 41.79 122 PHE E N 1
ATOM 6007 C CA . PHE E 1 134 ? 58.745 21.911 20.936 1.00 41.81 122 PHE E CA 1
ATOM 6008 C C . PHE E 1 134 ? 57.308 21.966 20.381 1.00 40.31 122 PHE E C 1
ATOM 6009 O O . PHE E 1 134 ? 56.384 22.414 21.037 1.00 41.45 122 PHE E O 1
ATOM 6017 N N . SER E 1 135 ? 57.132 21.493 19.163 1.00 39.84 123 SER E N 1
ATOM 6018 C CA . SER E 1 135 ? 55.883 21.676 18.423 1.00 38.65 123 SER E CA 1
ATOM 6019 C C . SER E 1 135 ? 54.771 20.754 18.899 1.00 39.90 123 SER E C 1
ATOM 6020 O O . SER E 1 135 ? 53.632 20.986 18.541 1.00 39.81 123 SER E O 1
ATOM 6023 N N . PHE E 1 136 ? 55.093 19.751 19.724 1.00 39.44 124 PHE E N 1
ATOM 6024 C CA . PHE E 1 136 ? 54.129 18.753 20.171 1.00 40.80 124 PHE E CA 1
ATOM 6025 C C . PHE E 1 136 ? 54.114 18.689 21.691 1.00 41.71 124 PHE E C 1
ATOM 6026 O O . PHE E 1 136 ? 53.602 17.742 22.253 1.00 41.04 124 PHE E O 1
ATOM 6034 N N . ILE E 1 137 ? 54.671 19.690 22.367 1.00 42.30 125 ILE E N 1
ATOM 6035 C CA . ILE E 1 137 ? 54.574 19.752 23.822 1.00 44.35 125 ILE E CA 1
ATOM 6036 C C . ILE E 1 137 ? 53.647 20.902 24.251 1.00 45.04 125 ILE E C 1
ATOM 6037 O O . ILE E 1 137 ? 53.309 21.772 23.445 1.00 45.10 125 ILE E O 1
ATOM 6042 N N . SER E 1 138 ? 53.213 20.849 25.512 1.00 42.44 126 SER E N 1
ATOM 6043 C CA . SER E 1 138 ? 52.307 21.810 26.098 1.00 41.90 126 SER E CA 1
ATOM 6044 C C . SER E 1 138 ? 52.438 21.689 27.607 1.00 40.75 126 SER E C 1
ATOM 6045 O O . SER E 1 138 ? 52.972 20.700 28.112 1.00 40.43 126 SER E O 1
ATOM 6048 N N . SER E 1 139 ? 52.009 22.718 28.326 1.00 40.99 127 SER E N 1
ATOM 6049 C CA . SER E 1 139 ? 51.973 22.692 29.769 1.00 39.47 127 SER E CA 1
ATOM 6050 C C . SER E 1 139 ? 51.075 21.568 30.285 1.00 39.28 127 SER E C 1
ATOM 6051 O O . SER E 1 139 ? 51.388 20.920 31.268 1.00 40.42 127 SER E O 1
ATOM 6054 N N . SER E 1 140 ? 49.979 21.312 29.580 1.00 39.49 128 SER E N 1
ATOM 6055 C CA . SER E 1 140 ? 49.089 20.221 29.946 1.00 39.21 128 SER E CA 1
ATOM 6056 C C . SER E 1 140 ? 49.750 18.869 29.925 1.00 38.53 128 SER E C 1
ATOM 6057 O O . SER E 1 140 ? 49.528 18.039 30.831 1.00 37.85 128 SER E O 1
ATOM 6060 N N . LEU E 1 141 ? 50.493 18.620 28.851 1.00 37.95 129 LEU E N 1
ATOM 6061 C CA . LEU E 1 141 ? 51.229 17.376 28.700 1.00 38.02 129 LEU E CA 1
ATOM 6062 C C . LEU E 1 141 ? 52.183 17.180 29.866 1.00 36.61 129 LEU E C 1
ATOM 6063 O O . LEU E 1 141 ? 52.243 16.112 30.509 1.00 35.56 129 LEU E O 1
ATOM 6068 N N . VAL E 1 142 ? 52.930 18.233 30.126 1.00 36.90 130 VAL E N 1
ATOM 6069 C CA . VAL E 1 142 ? 53.916 18.257 31.183 1.00 37.79 130 VAL E CA 1
ATOM 6070 C C . VAL E 1 142 ? 53.304 17.911 32.523 1.00 36.16 130 VAL E C 1
ATOM 6071 O O . VAL E 1 142 ? 53.861 17.087 33.291 1.00 37.11 130 VAL E O 1
ATOM 6075 N N . LYS E 1 143 ? 52.162 18.545 32.816 1.00 36.23 131 LYS E N 1
ATOM 6076 C CA . LYS E 1 143 ? 51.464 18.353 34.083 1.00 36.21 131 LYS E CA 1
ATOM 6077 C C . LYS E 1 143 ? 50.969 16.911 34.220 1.00 35.00 131 LYS E C 1
ATOM 6078 O O . LYS E 1 143 ? 51.137 16.263 35.253 1.00 33.75 131 LYS E O 1
ATOM 6084 N N . GLU E 1 144 ? 50.376 16.416 33.148 1.00 35.71 132 GLU E N 1
ATOM 6085 C CA . GLU E 1 144 ? 49.848 15.077 33.145 1.00 35.68 132 GLU E CA 1
ATOM 6086 C C . GLU E 1 144 ? 50.954 14.052 33.415 1.00 33.61 132 GLU E C 1
ATOM 6087 O O . GLU E 1 144 ? 50.798 13.143 34.199 1.00 34.31 132 GLU E O 1
ATOM 6093 N N . VAL E 1 145 ? 52.074 14.199 32.730 1.00 34.05 133 VAL E N 1
ATOM 6094 C CA . VAL E 1 145 ? 53.199 13.284 32.900 1.00 33.42 133 VAL E CA 1
ATOM 6095 C C . VAL E 1 145 ? 53.857 13.406 34.314 1.00 33.97 133 VAL E C 1
ATOM 6096 O O . VAL E 1 145 ? 54.118 12.415 35.001 1.00 32.75 133 VAL E O 1
ATOM 6100 N N . ALA E 1 146 ? 54.063 14.650 34.757 1.00 35.99 134 ALA E N 1
ATOM 6101 C CA . ALA E 1 146 ? 54.624 14.906 36.091 1.00 35.88 134 ALA E CA 1
ATOM 6102 C C . ALA E 1 146 ? 53.724 14.323 37.178 1.00 35.17 134 ALA E C 1
ATOM 6103 O O . ALA E 1 146 ? 54.197 13.685 38.110 1.00 35.25 134 ALA E O 1
ATOM 6105 N N . LEU E 1 147 ? 52.420 14.488 36.993 1.00 36.96 135 LEU E N 1
ATOM 6106 C CA . LEU E 1 147 ? 51.412 13.947 37.895 1.00 39.50 135 LEU E CA 1
ATOM 6107 C C . LEU E 1 147 ? 51.505 12.465 38.127 1.00 38.01 135 LEU E C 1
ATOM 6108 O O . LEU E 1 147 ? 51.197 11.989 39.203 1.00 38.49 135 LEU E O 1
ATOM 6113 N N . TYR E 1 148 ? 51.852 11.742 37.076 1.00 37.92 136 TYR E N 1
ATOM 6114 C CA . TYR E 1 148 ? 52.033 10.301 37.153 1.00 37.42 136 TYR E CA 1
ATOM 6115 C C . TYR E 1 148 ? 53.474 9.949 37.457 1.00 38.92 136 TYR E C 1
ATOM 6116 O O . TYR E 1 148 ? 53.862 8.797 37.379 1.00 40.77 136 TYR E O 1
ATOM 6125 N N . GLY E 1 149 ? 54.268 10.942 37.835 1.00 39.86 137 GLY E N 1
ATOM 6126 C CA . GLY E 1 149 ? 55.656 10.696 38.204 1.00 39.46 137 GLY E CA 1
ATOM 6127 C C . GLY E 1 149 ? 56.617 10.435 37.059 1.00 39.82 137 GLY E C 1
ATOM 6128 O O . GLY E 1 149 ? 57.699 9.916 37.282 1.00 40.09 137 GLY E O 1
ATOM 6129 N N . GLY E 1 150 ? 56.248 10.803 35.831 1.00 38.53 138 GLY E N 1
ATOM 6130 C CA . GLY E 1 150 ? 57.164 10.678 34.708 1.00 37.74 138 GLY E CA 1
ATOM 6131 C C . GLY E 1 150 ? 58.162 11.818 34.660 1.00 38.49 138 GLY E C 1
ATOM 6132 O O . GLY E 1 150 ? 57.963 12.894 35.258 1.00 39.03 138 GLY E O 1
ATOM 6133 N N . ASP E 1 151 ? 59.245 11.584 33.940 1.00 39.33 139 ASP E N 1
ATOM 6134 C CA . ASP E 1 151 ? 60.321 12.564 33.799 1.00 40.83 139 ASP E CA 1
ATOM 6135 C C . ASP E 1 151 ? 59.931 13.625 32.788 1.00 40.02 139 ASP E C 1
ATOM 6136 O O . ASP E 1 151 ? 59.764 13.313 31.635 1.00 40.37 139 ASP E O 1
ATOM 6141 N N . VAL E 1 152 ? 59.768 14.879 33.223 1.00 41.04 140 VAL E N 1
ATOM 6142 C CA . VAL E 1 152 ? 59.490 16.019 32.324 1.00 39.53 140 VAL E CA 1
ATOM 6143 C C . VAL E 1 152 ? 60.719 16.921 32.108 1.00 39.88 140 VAL E C 1
ATOM 6144 O O . VAL E 1 152 ? 60.599 18.061 31.633 1.00 37.26 140 VAL E O 1
ATOM 6148 N N . THR E 1 153 ? 61.898 16.395 32.439 1.00 41.07 141 THR E N 1
ATOM 6149 C CA . THR E 1 153 ? 63.170 17.161 32.403 1.00 43.54 141 THR E CA 1
ATOM 6150 C C . THR E 1 153 ? 63.514 17.767 31.057 1.00 44.11 141 THR E C 1
ATOM 6151 O O . THR E 1 153 ? 64.160 18.806 30.982 1.00 45.38 141 THR E O 1
ATOM 6155 N N . GLU E 1 154 ? 63.131 17.087 29.990 1.00 45.39 142 GLU E N 1
ATOM 6156 C CA . GLU E 1 154 ? 63.479 17.519 28.655 1.00 48.65 142 GLU E CA 1
ATOM 6157 C C . GLU E 1 154 ? 62.511 18.603 28.136 1.00 46.43 142 GLU E C 1
ATOM 6158 O O . GLU E 1 154 ? 62.703 19.180 27.058 1.00 45.02 142 GLU E O 1
ATOM 6164 N N . TRP E 1 155 ? 61.443 18.858 28.885 1.00 44.72 143 TRP E N 1
ATOM 6165 C CA . TRP E 1 155 ? 60.389 19.743 28.412 1.00 42.89 143 TRP E CA 1
ATOM 6166 C C . TRP E 1 155 ? 60.278 21.004 29.234 1.00 41.02 143 TRP E C 1
ATOM 6167 O O . TRP E 1 155 ? 59.640 21.934 28.797 1.00 38.78 143 TRP E O 1
ATOM 6178 N N . VAL E 1 156 ? 60.843 21.025 30.448 1.00 40.06 144 VAL E N 1
ATOM 6179 C CA . VAL E 1 156 ? 60.717 22.193 31.323 1.00 39.70 144 VAL E CA 1
ATOM 6180 C C . VAL E 1 156 ? 62.067 22.519 31.933 1.00 39.91 144 VAL E C 1
ATOM 6181 O O . VAL E 1 156 ? 62.923 21.659 32.018 1.00 39.13 144 VAL E O 1
ATOM 6185 N N . PRO E 1 157 ? 62.250 23.770 32.354 1.00 40.96 145 PRO E N 1
ATOM 6186 C CA . PRO E 1 157 ? 63.440 24.171 33.092 1.00 40.78 145 PRO E CA 1
ATOM 6187 C C . PRO E 1 157 ? 63.500 23.469 34.439 1.00 40.38 145 PRO E C 1
ATOM 6188 O O . PRO E 1 157 ? 62.439 23.160 35.034 1.00 39.53 145 PRO E O 1
ATOM 6192 N N . PRO E 1 158 ? 64.704 23.255 34.967 1.00 40.63 146 PRO E N 1
ATOM 6193 C CA . PRO E 1 158 ? 64.839 22.497 36.192 1.00 40.92 146 PRO E CA 1
ATOM 6194 C C . PRO E 1 158 ? 64.045 23.134 37.373 1.00 40.79 146 PRO E C 1
ATOM 6195 O O . PRO E 1 158 ? 63.525 22.415 38.253 1.00 39.80 146 PRO E O 1
ATOM 6199 N N . GLU E 1 159 ? 63.967 24.465 37.395 1.00 40.66 147 GLU E N 1
ATOM 6200 C CA . GLU E 1 159 ? 63.155 25.163 38.384 1.00 41.05 147 GLU E CA 1
ATOM 6201 C C . GLU E 1 159 ? 61.692 24.685 38.336 1.00 40.77 147 GLU E C 1
ATOM 6202 O O . GLU E 1 159 ? 61.029 24.541 39.358 1.00 41.11 147 GLU E O 1
ATOM 6208 N N . VAL E 1 160 ? 61.201 24.435 37.129 1.00 40.34 148 VAL E N 1
ATOM 6209 C CA . VAL E 1 160 ? 59.815 24.032 36.916 1.00 40.06 148 VAL E CA 1
ATOM 6210 C C . VAL E 1 160 ? 59.616 22.562 37.262 1.00 39.63 148 VAL E C 1
ATOM 6211 O O . VAL E 1 160 ? 58.602 22.222 37.871 1.00 37.75 148 VAL E O 1
ATOM 6215 N N . ALA E 1 161 ? 60.573 21.706 36.872 1.00 39.71 149 ALA E N 1
ATOM 6216 C CA . ALA E 1 161 ? 60.550 20.299 37.307 1.00 40.57 149 ALA E CA 1
ATOM 6217 C C . ALA E 1 161 ? 60.419 20.228 38.807 1.00 40.57 149 ALA E C 1
ATOM 6218 O O . ALA E 1 161 ? 59.593 19.515 39.328 1.00 41.84 149 ALA E O 1
ATOM 6220 N N . ARG E 1 162 ? 61.247 20.978 39.500 1.00 40.91 150 ARG E N 1
ATOM 6221 C CA . ARG E 1 162 ? 61.195 21.010 40.946 1.00 42.87 150 ARG E CA 1
ATOM 6222 C C . ARG E 1 162 ? 59.795 21.439 41.435 1.00 42.30 150 ARG E C 1
ATOM 6223 O O . ARG E 1 162 ? 59.191 20.792 42.293 1.00 42.21 150 ARG E O 1
ATOM 6231 N N . ALA E 1 163 ? 59.319 22.565 40.921 1.00 41.11 151 ALA E N 1
ATOM 6232 C CA . ALA E 1 163 ? 58.040 23.110 41.332 1.00 41.25 151 ALA E CA 1
ATOM 6233 C C . ALA E 1 163 ? 56.917 22.116 41.118 1.00 42.61 151 ALA E C 1
ATOM 6234 O O . ALA E 1 163 ? 56.029 21.963 41.971 1.00 43.24 151 ALA E O 1
ATOM 6236 N N . LEU E 1 164 ? 56.953 21.433 39.984 1.00 41.84 152 LEU E N 1
ATOM 6237 C CA . LEU E 1 164 ? 55.971 20.404 39.697 1.00 44.00 152 LEU E CA 1
ATOM 6238 C C . LEU E 1 164 ? 56.072 19.224 40.667 1.00 45.06 152 LEU E C 1
ATOM 6239 O O . LEU E 1 164 ? 55.049 18.698 41.110 1.00 45.44 152 LEU E O 1
ATOM 6244 N N . ASN E 1 165 ? 57.299 18.788 40.960 1.00 45.43 153 ASN E N 1
ATOM 6245 C CA . ASN E 1 165 ? 57.494 17.708 41.904 1.00 47.53 153 ASN E CA 1
ATOM 6246 C C . ASN E 1 165 ? 56.915 18.077 43.265 1.00 47.56 153 ASN E C 1
ATOM 6247 O O . ASN E 1 165 ? 56.240 17.267 43.874 1.00 46.46 153 ASN E O 1
ATOM 6252 N N . GLU E 1 166 ? 57.185 19.288 43.740 1.00 48.30 154 GLU E N 1
ATOM 6253 C CA . GLU E 1 166 ? 56.643 19.746 45.033 1.00 50.93 154 GLU E CA 1
ATOM 6254 C C . GLU E 1 166 ? 55.127 19.687 44.999 1.00 50.93 154 GLU E C 1
ATOM 6255 O O . GLU E 1 166 ? 54.491 19.086 45.845 1.00 51.99 154 GLU E O 1
ATOM 6261 N N . LYS E 1 167 ? 54.555 20.322 43.987 1.00 52.52 155 LYS E N 1
ATOM 6262 C CA . LYS E 1 167 ? 53.111 20.386 43.819 1.00 53.38 155 LYS E CA 1
ATOM 6263 C C . LYS E 1 167 ? 52.474 19.012 43.871 1.00 53.81 155 LYS E C 1
ATOM 6264 O O . LYS E 1 167 ? 51.407 18.844 44.451 1.00 55.03 155 LYS E O 1
ATOM 6270 N N . LEU E 1 168 ? 53.133 18.022 43.272 1.00 54.41 156 LEU E N 1
ATOM 6271 C CA . LEU E 1 168 ? 52.641 16.625 43.280 1.00 54.50 156 LEU E CA 1
ATOM 6272 C C . LEU E 1 168 ? 52.739 15.921 44.632 1.00 55.54 156 LEU E C 1
ATOM 6273 O O . LEU E 1 168 ? 52.244 14.796 44.778 1.00 55.27 156 LEU E O 1
ATOM 6278 N N . LYS E 1 169 ? 53.427 16.521 45.601 1.00 55.67 157 LYS E N 1
ATOM 6279 C CA . LYS E 1 169 ? 53.461 15.970 46.936 1.00 55.08 157 LYS E CA 1
ATOM 6280 C C . LYS E 1 169 ? 52.502 16.787 47.778 1.00 55.12 157 LYS E C 1
ATOM 6281 O O . LYS E 1 169 ? 51.475 16.258 48.174 1.00 55.44 157 LYS E O 1
ATOM 6286 N N . MET F 1 13 ? 10.108 24.087 -4.070 1.00 54.41 1 MET F N 1
ATOM 6287 C CA . MET F 1 13 ? 11.322 24.966 -4.193 1.00 53.02 1 MET F CA 1
ATOM 6288 C C . MET F 1 13 ? 12.481 24.253 -4.893 1.00 48.79 1 MET F C 1
ATOM 6289 O O . MET F 1 13 ? 12.708 23.069 -4.693 1.00 47.52 1 MET F O 1
ATOM 6294 N N . LYS F 1 14 ? 13.158 25.001 -5.751 1.00 46.91 2 LYS F N 1
ATOM 6295 C CA . LYS F 1 14 ? 14.185 24.459 -6.606 1.00 47.56 2 LYS F CA 1
ATOM 6296 C C . LYS F 1 14 ? 15.581 24.627 -5.957 1.00 44.87 2 LYS F C 1
ATOM 6297 O O . LYS F 1 14 ? 15.889 25.639 -5.311 1.00 43.93 2 LYS F O 1
ATOM 6303 N N . ALA F 1 15 ? 16.429 23.639 -6.197 1.00 42.34 3 ALA F N 1
ATOM 6304 C CA . ALA F 1 15 ? 17.835 23.731 -5.861 1.00 41.25 3 ALA F CA 1
ATOM 6305 C C . ALA F 1 15 ? 18.660 23.139 -6.990 1.00 40.23 3 ALA F C 1
ATOM 6306 O O . ALA F 1 15 ? 18.194 22.343 -7.792 1.00 38.50 3 ALA F O 1
ATOM 6308 N N . VAL F 1 16 ? 19.903 23.572 -7.055 1.00 40.40 4 VAL F N 1
ATOM 6309 C CA . VAL F 1 16 ? 20.887 23.000 -7.954 1.00 40.33 4 VAL F CA 1
ATOM 6310 C C . VAL F 1 16 ? 21.891 22.240 -7.119 1.00 40.08 4 VAL F C 1
ATOM 6311 O O . VAL F 1 16 ? 22.376 22.761 -6.107 1.00 37.85 4 VAL F O 1
ATOM 6315 N N . TYR F 1 17 ? 22.224 21.032 -7.570 1.00 39.90 5 TYR F N 1
ATOM 6316 C CA . TYR F 1 17 ? 23.296 20.252 -7.004 1.00 39.62 5 TYR F CA 1
ATOM 6317 C C . TYR F 1 17 ? 24.420 20.200 -8.023 1.00 39.66 5 TYR F C 1
ATOM 6318 O O . TYR F 1 17 ? 24.385 19.409 -8.971 1.00 38.59 5 TYR F O 1
ATOM 6327 N N . PRO F 1 18 ? 25.404 21.083 -7.843 1.00 39.60 6 PRO F N 1
ATOM 6328 C CA . PRO F 1 18 ? 26.448 21.262 -8.817 1.00 38.73 6 PRO F CA 1
ATOM 6329 C C . PRO F 1 18 ? 27.640 20.361 -8.525 1.00 40.05 6 PRO F C 1
ATOM 6330 O O . PRO F 1 18 ? 27.953 20.058 -7.345 1.00 39.86 6 PRO F O 1
ATOM 6334 N N . GLY F 1 19 ? 28.287 19.895 -9.586 1.00 38.58 7 GLY F N 1
ATOM 6335 C CA . GLY F 1 19 ? 29.517 19.129 -9.421 1.00 38.78 7 GLY F CA 1
ATOM 6336 C C . GLY F 1 19 ? 30.159 18.663 -10.721 1.00 38.93 7 GLY F C 1
ATOM 6337 O O . GLY F 1 19 ? 29.612 18.833 -11.822 1.00 37.29 7 GLY F O 1
ATOM 6338 N N . SER F 1 20 ? 31.356 18.097 -10.575 1.00 39.94 8 SER F N 1
ATOM 6339 C CA . SER F 1 20 ? 32.058 17.493 -11.678 1.00 40.39 8 SER F CA 1
ATOM 6340 C C . SER F 1 20 ? 31.417 16.183 -12.102 1.00 40.25 8 SER F C 1
ATOM 6341 O O . SER F 1 20 ? 31.452 15.846 -13.281 1.00 39.71 8 SER F O 1
ATOM 6344 N N . PHE F 1 21 ? 30.875 15.434 -11.146 1.00 40.14 9 PHE F N 1
ATOM 6345 C CA . PHE F 1 21 ? 30.290 14.131 -11.409 1.00 40.09 9 PHE F CA 1
ATOM 6346 C C . PHE F 1 21 ? 31.102 13.379 -12.444 1.00 40.16 9 PHE F C 1
ATOM 6347 O O . PHE F 1 21 ? 30.601 13.034 -13.516 1.00 39.95 9 PHE F O 1
ATOM 6355 N N . ASP F 1 22 ? 32.367 13.140 -12.115 1.00 40.45 10 ASP F N 1
ATOM 6356 C CA . ASP F 1 22 ? 33.347 12.603 -13.064 1.00 41.33 10 ASP F CA 1
ATOM 6357 C C . ASP F 1 22 ? 34.067 11.393 -12.492 1.00 42.24 10 ASP F C 1
ATOM 6358 O O . ASP F 1 22 ? 35.257 11.483 -12.181 1.00 43.53 10 ASP F O 1
ATOM 6363 N N . PRO F 1 23 ? 33.383 10.258 -12.347 1.00 42.41 11 PRO F N 1
ATOM 6364 C CA . PRO F 1 23 ? 31.957 10.099 -12.663 1.00 40.99 11 PRO F CA 1
ATOM 6365 C C . PRO F 1 23 ? 31.072 10.228 -11.428 1.00 40.35 11 PRO F C 1
ATOM 6366 O O . PRO F 1 23 ? 31.550 10.421 -10.309 1.00 38.75 11 PRO F O 1
ATOM 6370 N N . ILE F 1 24 ? 29.766 10.129 -11.637 1.00 40.15 12 ILE F N 1
ATOM 6371 C CA . ILE F 1 24 ? 28.846 10.092 -10.493 1.00 39.85 12 ILE F CA 1
ATOM 6372 C C . ILE F 1 24 ? 29.005 8.779 -9.734 1.00 38.91 12 ILE F C 1
ATOM 6373 O O . ILE F 1 24 ? 29.167 7.725 -10.344 1.00 39.32 12 ILE F O 1
ATOM 6378 N N . THR F 1 25 ? 29.005 8.879 -8.402 1.00 37.31 13 THR F N 1
ATOM 6379 C CA . THR F 1 25 ? 29.127 7.753 -7.492 1.00 37.67 13 THR F CA 1
ATOM 6380 C C . THR F 1 25 ? 27.803 7.539 -6.766 1.00 38.44 13 THR F C 1
ATOM 6381 O O . THR F 1 25 ? 26.848 8.330 -6.893 1.00 39.09 13 THR F O 1
ATOM 6385 N N . LEU F 1 26 ? 27.760 6.437 -6.034 1.00 37.33 14 LEU F N 1
ATOM 6386 C CA . LEU F 1 26 ? 26.618 6.101 -5.210 1.00 37.65 14 LEU F CA 1
ATOM 6387 C C . LEU F 1 26 ? 26.439 7.134 -4.074 1.00 37.05 14 LEU F C 1
ATOM 6388 O O . LEU F 1 26 ? 25.317 7.374 -3.616 1.00 37.37 14 LEU F O 1
ATOM 6393 N N . GLY F 1 27 ? 27.541 7.776 -3.666 1.00 38.77 15 GLY F N 1
ATOM 6394 C CA . GLY F 1 27 ? 27.482 8.860 -2.673 1.00 38.44 15 GLY F CA 1
ATOM 6395 C C . GLY F 1 27 ? 26.709 10.054 -3.230 1.00 39.58 15 GLY F C 1
ATOM 6396 O O . GLY F 1 27 ? 25.866 10.614 -2.549 1.00 38.91 15 GLY F O 1
ATOM 6397 N N . HIS F 1 28 ? 26.952 10.413 -4.484 1.00 39.46 16 HIS F N 1
ATOM 6398 C CA . HIS F 1 28 ? 26.248 11.544 -5.105 1.00 39.79 16 HIS F CA 1
ATOM 6399 C C . HIS F 1 28 ? 24.780 11.222 -5.306 1.00 38.88 16 HIS F C 1
ATOM 6400 O O . HIS F 1 28 ? 23.935 12.092 -5.127 1.00 40.62 16 HIS F O 1
ATOM 6407 N N . VAL F 1 29 ? 24.487 9.979 -5.679 1.00 39.19 17 VAL F N 1
ATOM 6408 C CA . VAL F 1 29 ? 23.087 9.522 -5.873 1.00 39.62 17 VAL F CA 1
ATOM 6409 C C . VAL F 1 29 ? 22.320 9.576 -4.547 1.00 40.43 17 VAL F C 1
ATOM 6410 O O . VAL F 1 29 ? 21.144 9.981 -4.512 1.00 40.23 17 VAL F O 1
ATOM 6414 N N . ASP F 1 30 ? 22.996 9.215 -3.455 1.00 40.99 18 ASP F N 1
ATOM 6415 C CA . ASP F 1 30 ? 22.380 9.308 -2.119 1.00 41.65 18 ASP F CA 1
ATOM 6416 C C . ASP F 1 30 ? 21.992 10.747 -1.729 1.00 41.10 18 ASP F C 1
ATOM 6417 O O . ASP F 1 30 ? 20.892 10.993 -1.165 1.00 38.99 18 ASP F O 1
ATOM 6422 N N . ILE F 1 31 ? 22.894 11.683 -2.023 1.00 40.92 19 ILE F N 1
ATOM 6423 C CA . ILE F 1 31 ? 22.636 13.097 -1.757 1.00 42.01 19 ILE F CA 1
ATOM 6424 C C . ILE F 1 31 ? 21.477 13.601 -2.600 1.00 41.82 19 ILE F C 1
ATOM 6425 O O . ILE F 1 31 ? 20.658 14.363 -2.124 1.00 40.09 19 ILE F O 1
ATOM 6430 N N . ILE F 1 32 ? 21.457 13.214 -3.880 1.00 41.16 20 ILE F N 1
ATOM 6431 C CA . ILE F 1 32 ? 20.371 13.560 -4.764 1.00 39.45 20 ILE F CA 1
ATOM 6432 C C . ILE F 1 32 ? 18.999 13.071 -4.247 1.00 40.00 20 ILE F C 1
ATOM 6433 O O . ILE F 1 32 ? 18.035 13.818 -4.208 1.00 38.18 20 ILE F O 1
ATOM 6438 N N . LYS F 1 33 ? 18.912 11.807 -3.873 1.00 40.05 21 LYS F N 1
ATOM 6439 C CA . LYS F 1 33 ? 17.654 11.266 -3.384 1.00 41.90 21 LYS F CA 1
ATOM 6440 C C . LYS F 1 33 ? 17.212 11.998 -2.125 1.00 41.11 21 LYS F C 1
ATOM 6441 O O . LYS F 1 33 ? 16.017 12.281 -1.950 1.00 41.09 21 LYS F O 1
ATOM 6447 N N . ARG F 1 34 ? 18.174 12.302 -1.245 1.00 42.37 22 ARG F N 1
ATOM 6448 C CA . ARG F 1 34 ? 17.868 12.953 0.020 1.00 40.31 22 ARG F CA 1
ATOM 6449 C C . ARG F 1 34 ? 17.489 14.419 -0.169 1.00 40.31 22 ARG F C 1
ATOM 6450 O O . ARG F 1 34 ? 16.545 14.919 0.443 1.00 41.35 22 ARG F O 1
ATOM 6458 N N . ALA F 1 35 ? 18.179 15.108 -1.067 1.00 39.82 23 ALA F N 1
ATOM 6459 C CA . ALA F 1 35 ? 17.846 16.490 -1.364 1.00 39.17 23 ALA F CA 1
ATOM 6460 C C . ALA F 1 35 ? 16.423 16.585 -1.919 1.00 41.08 23 ALA F C 1
ATOM 6461 O O . ALA F 1 35 ? 15.729 17.583 -1.721 1.00 40.87 23 ALA F O 1
ATOM 6463 N N . LEU F 1 36 ? 16.010 15.570 -2.674 1.00 41.40 24 LEU F N 1
ATOM 6464 C CA . LEU F 1 36 ? 14.653 15.554 -3.202 1.00 41.76 24 LEU F CA 1
ATOM 6465 C C . LEU F 1 36 ? 13.577 15.392 -2.117 1.00 41.56 24 LEU F C 1
ATOM 6466 O O . LEU F 1 36 ? 12.387 15.582 -2.370 1.00 40.50 24 LEU F O 1
ATOM 6471 N N . SER F 1 37 ? 13.979 14.987 -0.921 1.00 41.68 25 SER F N 1
ATOM 6472 C CA . SER F 1 37 ? 13.068 15.031 0.219 1.00 42.08 25 SER F CA 1
ATOM 6473 C C . SER F 1 37 ? 12.773 16.421 0.738 1.00 40.79 25 SER F C 1
ATOM 6474 O O . SER F 1 37 ? 11.829 16.617 1.454 1.00 42.03 25 SER F O 1
ATOM 6477 N N . ILE F 1 38 ? 13.600 17.381 0.381 1.00 42.64 26 ILE F N 1
ATOM 6478 C CA . ILE F 1 38 ? 13.487 18.749 0.860 1.00 43.73 26 ILE F CA 1
ATOM 6479 C C . ILE F 1 38 ? 13.046 19.657 -0.278 1.00 42.91 26 ILE F C 1
ATOM 6480 O O . ILE F 1 38 ? 12.238 20.544 -0.091 1.00 43.90 26 ILE F O 1
ATOM 6485 N N . PHE F 1 39 ? 13.684 19.500 -1.435 1.00 43.74 27 PHE F N 1
ATOM 6486 C CA . PHE F 1 39 ? 13.457 20.379 -2.574 1.00 43.63 27 PHE F CA 1
ATOM 6487 C C . PHE F 1 39 ? 12.570 19.646 -3.547 1.00 44.44 27 PHE F C 1
ATOM 6488 O O . PHE F 1 39 ? 12.825 18.516 -3.919 1.00 46.26 27 PHE F O 1
ATOM 6496 N N . ASP F 1 40 ? 11.516 20.292 -3.971 1.00 45.13 28 ASP F N 1
ATOM 6497 C CA . ASP F 1 40 ? 10.625 19.659 -4.923 1.00 48.32 28 ASP F CA 1
ATOM 6498 C C . ASP F 1 40 ? 11.225 19.503 -6.326 1.00 46.96 28 ASP F C 1
ATOM 6499 O O . ASP F 1 40 ? 10.908 18.574 -7.059 1.00 49.06 28 ASP F O 1
ATOM 6504 N N . GLU F 1 41 ? 12.106 20.408 -6.705 1.00 46.59 29 GLU F N 1
ATOM 6505 C CA . GLU F 1 41 ? 12.855 20.229 -7.968 1.00 46.94 29 GLU F CA 1
ATOM 6506 C C . GLU F 1 41 ? 14.349 20.335 -7.702 1.00 44.20 29 GLU F C 1
ATOM 6507 O O . GLU F 1 41 ? 14.822 21.235 -6.985 1.00 45.08 29 GLU F O 1
ATOM 6513 N N . LEU F 1 42 ? 15.092 19.408 -8.286 1.00 42.09 30 LEU F N 1
ATOM 6514 C CA . LEU F 1 42 ? 16.521 19.403 -8.156 1.00 41.15 30 LEU F CA 1
ATOM 6515 C C . LEU F 1 42 ? 17.145 19.361 -9.535 1.00 39.95 30 LEU F C 1
ATOM 6516 O O . LEU F 1 42 ? 16.769 18.513 -10.373 1.00 39.42 30 LEU F O 1
ATOM 6521 N N . VAL F 1 43 ? 18.044 20.312 -9.786 1.00 39.22 31 VAL F N 1
ATOM 6522 C CA . VAL F 1 43 ? 18.846 20.300 -10.993 1.00 39.70 31 VAL F CA 1
ATOM 6523 C C . VAL F 1 43 ? 20.242 19.782 -10.645 1.00 39.22 31 VAL F C 1
ATOM 6524 O O . VAL F 1 43 ? 20.949 20.377 -9.866 1.00 37.62 31 VAL F O 1
ATOM 6528 N N . VAL F 1 44 ? 20.582 18.627 -11.199 1.00 37.29 32 VAL F N 1
ATOM 6529 C CA . VAL F 1 44 ? 21.909 18.088 -11.066 1.00 37.74 32 VAL F CA 1
ATOM 6530 C C . VAL F 1 44 ? 22.700 18.718 -12.173 1.00 37.75 32 VAL F C 1
ATOM 6531 O O . VAL F 1 44 ? 22.395 18.490 -13.347 1.00 40.45 32 VAL F O 1
ATOM 6535 N N . LEU F 1 45 ? 23.665 19.553 -11.801 1.00 37.44 33 LEU F N 1
ATOM 6536 C CA . LEU F 1 45 ? 24.386 20.380 -12.760 1.00 37.21 33 LEU F CA 1
ATOM 6537 C C . LEU F 1 45 ? 25.815 19.931 -12.944 1.00 37.93 33 LEU F C 1
ATOM 6538 O O . LEU F 1 45 ? 26.656 20.081 -12.043 1.00 39.01 33 LEU F O 1
ATOM 6543 N N . VAL F 1 46 ? 26.112 19.388 -14.118 1.00 37.45 34 VAL F N 1
ATOM 6544 C CA . VAL F 1 46 ? 27.480 19.016 -14.447 1.00 38.67 34 VAL F CA 1
ATOM 6545 C C . VAL F 1 46 ? 28.202 20.303 -14.812 1.00 39.92 34 VAL F C 1
ATOM 6546 O O . VAL F 1 46 ? 27.895 20.987 -15.819 1.00 39.93 34 VAL F O 1
ATOM 6550 N N . THR F 1 47 ? 29.125 20.681 -13.943 1.00 42.27 35 THR F N 1
ATOM 6551 C CA . THR F 1 47 ? 29.757 21.974 -14.002 1.00 44.43 35 THR F CA 1
ATOM 6552 C C . THR F 1 47 ? 31.259 21.804 -14.067 1.00 45.55 35 THR F C 1
ATOM 6553 O O . THR F 1 47 ? 31.823 20.886 -13.458 1.00 47.64 35 THR F O 1
ATOM 6557 N N . GLU F 1 48 ? 31.895 22.675 -14.845 1.00 46.55 36 GLU F N 1
ATOM 6558 C CA . GLU F 1 48 ? 33.310 22.596 -15.080 1.00 48.83 36 GLU F CA 1
ATOM 6559 C C . GLU F 1 48 ? 34.057 23.024 -13.841 1.00 48.14 36 GLU F C 1
ATOM 6560 O O . GLU F 1 48 ? 33.784 24.087 -13.280 1.00 48.43 36 GLU F O 1
ATOM 6566 N N . ASN F 1 49 ? 34.969 22.173 -13.401 1.00 47.76 37 ASN F N 1
ATOM 6567 C CA . ASN F 1 49 ? 35.924 22.518 -12.338 1.00 49.30 37 ASN F CA 1
ATOM 6568 C C . ASN F 1 49 ? 37.273 22.855 -13.000 1.00 49.46 37 ASN F C 1
ATOM 6569 O O . ASN F 1 49 ? 37.947 21.956 -13.530 1.00 47.47 37 ASN F O 1
ATOM 6574 N N . PRO F 1 50 ? 37.673 24.134 -12.996 1.00 50.28 38 PRO F N 1
ATOM 6575 C CA . PRO F 1 50 ? 38.908 24.535 -13.670 1.00 50.27 38 PRO F CA 1
ATOM 6576 C C . PRO F 1 50 ? 40.183 24.007 -13.017 1.00 50.79 38 PRO F C 1
ATOM 6577 O O . PRO F 1 50 ? 41.257 24.090 -13.632 1.00 50.85 38 PRO F O 1
ATOM 6581 N N . ARG F 1 51 ? 40.076 23.486 -11.789 1.00 52.86 39 ARG F N 1
ATOM 6582 C CA . ARG F 1 51 ? 41.221 22.911 -11.071 1.00 55.00 39 ARG F CA 1
ATOM 6583 C C . ARG F 1 51 ? 41.301 21.394 -11.242 1.00 54.06 39 ARG F C 1
ATOM 6584 O O . ARG F 1 51 ? 42.079 20.714 -10.544 1.00 53.86 39 ARG F O 1
ATOM 6592 N N . LYS F 1 52 ? 40.486 20.854 -12.146 1.00 52.95 40 LYS F N 1
ATOM 6593 C CA . LYS F 1 52 ? 40.488 19.417 -12.443 1.00 52.23 40 LYS F CA 1
ATOM 6594 C C . LYS F 1 52 ? 40.597 19.181 -13.945 1.00 51.84 40 LYS F C 1
ATOM 6595 O O . LYS F 1 52 ? 40.019 19.939 -14.730 1.00 51.04 40 LYS F O 1
ATOM 6601 N N . LYS F 1 53 ? 41.335 18.136 -14.332 1.00 52.23 41 LYS F N 1
ATOM 6602 C CA . LYS F 1 53 ? 41.269 17.590 -15.705 1.00 52.40 41 LYS F CA 1
ATOM 6603 C C . LYS F 1 53 ? 40.330 16.370 -15.681 1.00 50.86 41 LYS F C 1
ATOM 6604 O O . LYS F 1 53 ? 40.611 15.367 -15.006 1.00 50.87 41 LYS F O 1
ATOM 6610 N N . CYS F 1 54 ? 39.229 16.457 -16.425 1.00 47.44 42 CYS F N 1
ATOM 6611 C CA . CYS F 1 54 ? 38.167 15.474 -16.320 1.00 45.93 42 CYS F CA 1
ATOM 6612 C C . CYS F 1 54 ? 38.520 14.227 -17.095 1.00 45.05 42 CYS F C 1
ATOM 6613 O O . CYS F 1 54 ? 39.322 14.258 -18.009 1.00 48.03 42 CYS F O 1
ATOM 6616 N N . MET F 1 55 ? 37.957 13.108 -16.676 1.00 45.43 43 MET F N 1
ATOM 6617 C CA . MET F 1 55 ? 38.049 11.868 -17.419 1.00 45.56 43 MET F CA 1
ATOM 6618 C C . MET F 1 55 ? 37.030 11.837 -18.547 1.00 43.24 43 MET F C 1
ATOM 6619 O O . MET F 1 55 ? 37.339 11.408 -19.630 1.00 43.29 43 MET F O 1
ATOM 6624 N N . PHE F 1 56 ? 35.802 12.257 -18.245 1.00 43.55 44 PHE F N 1
ATOM 6625 C CA . PHE F 1 56 ? 34.672 12.196 -19.184 1.00 42.91 44 PHE F CA 1
ATOM 6626 C C . PHE F 1 56 ? 34.334 13.614 -19.550 1.00 42.36 44 PHE F C 1
ATOM 6627 O O . PHE F 1 56 ? 34.510 14.506 -18.709 1.00 40.68 44 PHE F O 1
ATOM 6635 N N . THR F 1 57 ? 33.824 13.819 -20.773 1.00 40.88 45 THR F N 1
ATOM 6636 C CA . THR F 1 57 ? 33.340 15.137 -21.185 1.00 40.67 45 THR F CA 1
ATOM 6637 C C . THR F 1 57 ? 32.127 15.509 -20.361 1.00 40.89 45 THR F C 1
ATOM 6638 O O . THR F 1 57 ? 31.504 14.646 -19.693 1.00 40.63 45 THR F O 1
ATOM 6642 N N . LEU F 1 58 ? 31.790 16.794 -20.374 1.00 41.65 46 LEU F N 1
ATOM 6643 C CA . LEU F 1 58 ? 30.596 17.264 -19.664 1.00 43.52 46 LEU F CA 1
ATOM 6644 C C . LEU F 1 58 ? 29.358 16.512 -20.184 1.00 43.31 46 LEU F C 1
ATOM 6645 O O . LEU F 1 58 ? 28.524 16.076 -19.411 1.00 43.30 46 LEU F O 1
ATOM 6650 N N . GLU F 1 59 ? 29.301 16.282 -21.488 1.00 44.44 47 GLU F N 1
ATOM 6651 C CA . GLU F 1 59 ? 28.162 15.606 -22.091 1.00 46.21 47 GLU F CA 1
ATOM 6652 C C . GLU F 1 59 ? 28.123 14.110 -21.806 1.00 44.54 47 GLU F C 1
ATOM 6653 O O . GLU F 1 59 ? 27.054 13.577 -21.542 1.00 44.95 47 GLU F O 1
ATOM 6659 N N . GLU F 1 60 ? 29.269 13.443 -21.793 1.00 43.30 48 GLU F N 1
ATOM 6660 C CA . GLU F 1 60 ? 29.312 12.046 -21.321 1.00 43.68 48 GLU F CA 1
ATOM 6661 C C . GLU F 1 60 ? 28.780 11.929 -19.901 1.00 41.48 48 GLU F C 1
ATOM 6662 O O . GLU F 1 60 ? 28.042 11.005 -19.582 1.00 39.77 48 GLU F O 1
ATOM 6668 N N . ARG F 1 61 ? 29.188 12.863 -19.044 1.00 41.18 49 ARG F N 1
ATOM 6669 C CA . ARG F 1 61 ? 28.788 12.850 -17.642 1.00 40.70 49 ARG F CA 1
ATOM 6670 C C . ARG F 1 61 ? 27.284 13.082 -17.484 1.00 41.12 49 ARG F C 1
ATOM 6671 O O . ARG F 1 61 ? 26.652 12.441 -16.663 1.00 41.23 49 ARG F O 1
ATOM 6679 N N . LYS F 1 62 ? 26.735 14.002 -18.271 1.00 41.75 50 LYS F N 1
ATOM 6680 C CA . LYS F 1 62 ? 25.304 14.275 -18.289 1.00 42.71 50 LYS F CA 1
ATOM 6681 C C . LYS F 1 62 ? 24.503 13.032 -18.687 1.00 41.73 50 LYS F C 1
ATOM 6682 O O . LYS F 1 62 ? 23.488 12.735 -18.074 1.00 41.04 50 LYS F O 1
ATOM 6688 N N . LYS F 1 63 ? 24.957 12.335 -19.726 1.00 41.79 51 LYS F N 1
ATOM 6689 C CA . LYS F 1 63 ? 24.280 11.144 -20.221 1.00 43.15 51 LYS F CA 1
ATOM 6690 C C . LYS F 1 63 ? 24.312 10.014 -19.210 1.00 42.53 51 LYS F C 1
ATOM 6691 O O . LYS F 1 63 ? 23.310 9.360 -18.980 1.00 43.63 51 LYS F O 1
ATOM 6697 N N . LEU F 1 64 ? 25.460 9.810 -18.589 1.00 42.14 52 LEU F N 1
ATOM 6698 C CA . LEU F 1 64 ? 25.597 8.852 -17.515 1.00 42.32 52 LEU F CA 1
ATOM 6699 C C . LEU F 1 64 ? 24.623 9.108 -16.369 1.00 41.26 52 LEU F C 1
ATOM 6700 O O . LEU F 1 64 ? 23.930 8.201 -15.921 1.00 40.84 52 LEU F O 1
ATOM 6705 N N . ILE F 1 65 ? 24.593 10.350 -15.903 1.00 40.73 53 ILE F N 1
ATOM 6706 C CA . ILE F 1 65 ? 23.725 10.730 -14.804 1.00 40.57 53 ILE F CA 1
ATOM 6707 C C . ILE F 1 65 ? 22.250 10.522 -15.168 1.00 41.22 53 ILE F C 1
ATOM 6708 O O . ILE F 1 65 ? 21.452 10.047 -14.340 1.00 40.96 53 ILE F O 1
ATOM 6713 N N . GLU F 1 66 ? 21.886 10.872 -16.398 1.00 41.84 54 GLU F N 1
ATOM 6714 C CA . GLU F 1 66 ? 20.523 10.660 -16.876 1.00 44.20 54 GLU F CA 1
ATOM 6715 C C . GLU F 1 66 ? 20.140 9.169 -16.926 1.00 44.00 54 GLU F C 1
ATOM 6716 O O . GLU F 1 66 ? 19.018 8.807 -16.590 1.00 45.14 54 GLU F O 1
ATOM 6722 N N . GLU F 1 67 ? 21.070 8.315 -17.318 1.00 44.22 55 GLU F N 1
ATOM 6723 C CA . GLU F 1 67 ? 20.861 6.860 -17.241 1.00 47.01 55 GLU F CA 1
ATOM 6724 C C . GLU F 1 67 ? 20.632 6.436 -15.791 1.00 45.12 55 GLU F C 1
ATOM 6725 O O . GLU F 1 67 ? 19.668 5.735 -15.482 1.00 43.01 55 GLU F O 1
ATOM 6731 N N . VAL F 1 68 ? 21.518 6.901 -14.912 1.00 44.44 56 VAL F N 1
ATOM 6732 C CA . VAL F 1 68 ? 21.520 6.511 -13.497 1.00 44.65 56 VAL F CA 1
ATOM 6733 C C . VAL F 1 68 ? 20.264 6.970 -12.753 1.00 44.66 56 VAL F C 1
ATOM 6734 O O . VAL F 1 68 ? 19.659 6.190 -12.041 1.00 44.76 56 VAL F O 1
ATOM 6738 N N . LEU F 1 69 ? 19.858 8.219 -12.957 1.00 44.87 57 LEU F N 1
ATOM 6739 C CA . LEU F 1 69 ? 18.697 8.783 -12.264 1.00 46.99 57 LEU F CA 1
ATOM 6740 C C . LEU F 1 69 ? 17.380 8.614 -13.016 1.00 48.46 57 LEU F C 1
ATOM 6741 O O . LEU F 1 69 ? 16.399 9.246 -12.672 1.00 48.83 57 LEU F O 1
ATOM 6746 N N . SER F 1 70 ? 17.360 7.724 -14.002 1.00 50.90 58 SER F N 1
ATOM 6747 C CA . SER F 1 70 ? 16.299 7.659 -15.003 1.00 52.44 58 SER F CA 1
ATOM 6748 C C . SER F 1 70 ? 14.880 7.631 -14.481 1.00 53.96 58 SER F C 1
ATOM 6749 O O . SER F 1 70 ? 13.994 8.240 -15.074 1.00 55.89 58 SER F O 1
ATOM 6752 N N . ASP F 1 71 ? 14.642 6.900 -13.399 1.00 55.25 59 ASP F N 1
ATOM 6753 C CA . ASP F 1 71 ? 13.286 6.856 -12.829 1.00 57.35 59 ASP F CA 1
ATOM 6754 C C . ASP F 1 71 ? 13.185 7.527 -11.451 1.00 56.45 59 ASP F C 1
ATOM 6755 O O . ASP F 1 71 ? 12.497 7.032 -10.557 1.00 56.70 59 ASP F O 1
ATOM 6760 N N . LEU F 1 72 ? 13.864 8.662 -11.306 1.00 53.71 60 LEU F N 1
ATOM 6761 C CA . LEU F 1 72 ? 13.674 9.529 -10.176 1.00 52.16 60 LEU F CA 1
ATOM 6762 C C . LEU F 1 72 ? 12.824 10.697 -10.625 1.00 50.75 60 LEU F C 1
ATOM 6763 O O . LEU F 1 72 ? 13.143 11.337 -11.610 1.00 51.34 60 LEU F O 1
ATOM 6768 N N . ASP F 1 73 ? 11.722 10.952 -9.926 1.00 49.43 61 ASP F N 1
ATOM 6769 C CA . ASP F 1 73 ? 10.893 12.113 -10.209 1.00 48.69 61 ASP F CA 1
ATOM 6770 C C . ASP F 1 73 ? 11.549 13.329 -9.586 1.00 46.50 61 ASP F C 1
ATOM 6771 O O . ASP F 1 73 ? 12.244 13.211 -8.591 1.00 45.64 61 ASP F O 1
ATOM 6776 N N . GLY F 1 74 ? 11.304 14.486 -10.179 1.00 44.25 62 GLY F N 1
ATOM 6777 C CA . GLY F 1 74 ? 11.745 15.737 -9.622 1.00 44.41 62 GLY F CA 1
ATOM 6778 C C . GLY F 1 74 ? 13.163 16.175 -9.944 1.00 43.43 62 GLY F C 1
ATOM 6779 O O . GLY F 1 74 ? 13.552 17.258 -9.555 1.00 41.55 62 GLY F O 1
ATOM 6780 N N . VAL F 1 75 ? 13.917 15.341 -10.655 1.00 42.81 63 VAL F N 1
ATOM 6781 C CA . VAL F 1 75 ? 15.286 15.671 -11.011 1.00 44.95 63 VAL F CA 1
ATOM 6782 C C . VAL F 1 75 ? 15.446 16.015 -12.488 1.00 43.58 63 VAL F C 1
ATOM 6783 O O . VAL F 1 75 ? 14.898 15.350 -13.338 1.00 42.77 63 VAL F O 1
ATOM 6787 N N . LYS F 1 76 ? 16.232 17.057 -12.757 1.00 43.13 64 LYS F N 1
ATOM 6788 C CA . LYS F 1 76 ? 16.698 17.359 -14.095 1.00 44.06 64 LYS F CA 1
ATOM 6789 C C . LYS F 1 76 ? 18.208 17.363 -14.082 1.00 41.19 64 LYS F C 1
ATOM 6790 O O . LYS F 1 76 ? 18.824 17.724 -13.081 1.00 40.07 64 LYS F O 1
ATOM 6796 N N . VAL F 1 77 ? 18.804 16.945 -15.193 1.00 38.24 65 VAL F N 1
ATOM 6797 C CA . VAL F 1 77 ? 20.242 16.966 -15.340 1.00 38.94 65 VAL F CA 1
ATOM 6798 C C . VAL F 1 77 ? 20.638 17.966 -16.427 1.00 39.06 65 VAL F C 1
ATOM 6799 O O . VAL F 1 77 ? 20.050 17.987 -17.512 1.00 39.98 65 VAL F O 1
ATOM 6803 N N . ASP F 1 78 ? 21.636 18.794 -16.140 1.00 39.86 66 ASP F N 1
ATOM 6804 C CA . ASP F 1 78 ? 22.075 19.810 -17.098 1.00 39.66 66 ASP F CA 1
ATOM 6805 C C . ASP F 1 78 ? 23.583 19.974 -17.013 1.00 40.04 66 ASP F C 1
ATOM 6806 O O . ASP F 1 78 ? 24.193 19.393 -16.153 1.00 39.45 66 ASP F O 1
ATOM 6811 N N . VAL F 1 79 ? 24.156 20.748 -17.942 1.00 40.29 67 VAL F N 1
ATOM 6812 C CA . VAL F 1 79 ? 25.570 21.084 -17.975 1.00 40.06 67 VAL F CA 1
ATOM 6813 C C . VAL F 1 79 ? 25.744 22.599 -17.980 1.00 39.58 67 VAL F C 1
ATOM 6814 O O . VAL F 1 79 ? 24.907 23.318 -18.522 1.00 38.89 67 VAL F O 1
ATOM 6818 N N . HIS F 1 80 ? 26.848 23.069 -17.410 1.00 39.53 68 HIS F N 1
ATOM 6819 C CA . HIS F 1 80 ? 27.180 24.505 -17.387 1.00 39.93 68 HIS F CA 1
ATOM 6820 C C . HIS F 1 80 ? 28.710 24.682 -17.545 1.00 40.81 68 HIS F C 1
ATOM 6821 O O . HIS F 1 80 ? 29.493 24.018 -16.896 1.00 41.33 68 HIS F O 1
ATOM 6828 N N . HIS F 1 81 ? 29.113 25.563 -18.453 1.00 44.51 69 HIS F N 1
ATOM 6829 C CA . HIS F 1 81 ? 30.512 25.810 -18.754 1.00 47.04 69 HIS F CA 1
ATOM 6830 C C . HIS F 1 81 ? 31.073 27.044 -18.040 1.00 45.96 69 HIS F C 1
ATOM 6831 O O . HIS F 1 81 ? 32.293 27.216 -18.015 1.00 51.04 69 HIS F O 1
ATOM 6838 N N . GLY F 1 82 ? 30.236 27.918 -17.502 1.00 41.74 70 GLY F N 1
ATOM 6839 C CA . GLY F 1 82 ? 30.730 29.176 -16.939 1.00 39.90 70 GLY F CA 1
ATOM 6840 C C . GLY F 1 82 ? 30.639 29.307 -15.423 1.00 39.61 70 GLY F C 1
ATOM 6841 O O . GLY F 1 82 ? 30.726 28.328 -14.665 1.00 37.66 70 GLY F O 1
ATOM 6842 N N . LEU F 1 83 ? 30.437 30.545 -14.980 1.00 38.96 71 LEU F N 1
ATOM 6843 C CA . LEU F 1 83 ? 30.325 30.842 -13.566 1.00 36.84 71 LEU F CA 1
ATOM 6844 C C . LEU F 1 83 ? 29.037 30.194 -13.018 1.00 36.34 71 LEU F C 1
ATOM 6845 O O . LEU F 1 83 ? 27.958 30.440 -13.504 1.00 36.57 71 LEU F O 1
ATOM 6850 N N . LEU F 1 84 ? 29.173 29.393 -11.985 1.00 35.52 72 LEU F N 1
ATOM 6851 C CA . LEU F 1 84 ? 28.047 28.694 -11.397 1.00 36.59 72 LEU F CA 1
ATOM 6852 C C . LEU F 1 84 ? 26.865 29.603 -11.084 1.00 37.16 72 LEU F C 1
ATOM 6853 O O . LEU F 1 84 ? 25.726 29.293 -11.458 1.00 37.01 72 LEU F O 1
ATOM 6858 N N . VAL F 1 85 ? 27.113 30.735 -10.415 1.00 38.19 73 VAL F N 1
ATOM 6859 C CA . VAL F 1 85 ? 25.995 31.588 -9.980 1.00 37.84 73 VAL F CA 1
ATOM 6860 C C . VAL F 1 85 ? 25.236 32.193 -11.154 1.00 38.00 73 VAL F C 1
ATOM 6861 O O . VAL F 1 85 ? 24.049 32.497 -11.033 1.00 39.15 73 VAL F O 1
ATOM 6865 N N . ASP F 1 86 ? 25.891 32.319 -12.292 1.00 38.00 74 ASP F N 1
ATOM 6866 C CA . ASP F 1 86 ? 25.222 32.772 -13.518 1.00 38.23 74 ASP F CA 1
ATOM 6867 C C . ASP F 1 86 ? 24.127 31.805 -14.014 1.00 37.85 74 ASP F C 1
ATOM 6868 O O . ASP F 1 86 ? 23.070 32.231 -14.485 1.00 37.38 74 ASP F O 1
ATOM 6873 N N . TYR F 1 87 ? 24.390 30.508 -13.936 1.00 38.25 75 TYR F N 1
ATOM 6874 C CA . TYR F 1 87 ? 23.354 29.519 -14.208 1.00 37.69 75 TYR F CA 1
ATOM 6875 C C . TYR F 1 87 ? 22.169 29.675 -13.244 1.00 38.10 75 TYR F C 1
ATOM 6876 O O . TYR F 1 87 ? 21.016 29.625 -13.651 1.00 35.27 75 TYR F O 1
ATOM 6885 N N . LEU F 1 88 ? 22.449 29.806 -11.958 1.00 38.77 76 LEU F N 1
ATOM 6886 C CA . LEU F 1 88 ? 21.366 29.968 -10.977 1.00 41.46 76 LEU F CA 1
ATOM 6887 C C . LEU F 1 88 ? 20.572 31.262 -11.193 1.00 41.16 76 LEU F C 1
ATOM 6888 O O . LEU F 1 88 ? 19.346 31.258 -11.076 1.00 42.21 76 LEU F O 1
ATOM 6893 N N . LYS F 1 89 ? 21.261 32.365 -11.484 1.00 41.34 77 LYS F N 1
ATOM 6894 C CA . LYS F 1 89 ? 20.618 33.659 -11.644 1.00 42.26 77 LYS F CA 1
ATOM 6895 C C . LYS F 1 89 ? 19.682 33.609 -12.840 1.00 42.78 77 LYS F C 1
ATOM 6896 O O . LYS F 1 89 ? 18.534 34.050 -12.798 1.00 43.09 77 LYS F O 1
ATOM 6902 N N . LYS F 1 90 ? 20.224 33.075 -13.927 1.00 43.54 78 LYS F N 1
ATOM 6903 C CA . LYS F 1 90 ? 19.506 32.872 -15.161 1.00 42.64 78 LYS F CA 1
ATOM 6904 C C . LYS F 1 90 ? 18.207 32.110 -14.976 1.00 42.08 78 LYS F C 1
ATOM 6905 O O . LYS F 1 90 ? 17.219 32.405 -15.626 1.00 40.08 78 LYS F O 1
ATOM 6911 N N . HIS F 1 91 ? 18.220 31.099 -14.109 1.00 42.77 79 HIS F N 1
ATOM 6912 C CA . HIS F 1 91 ? 17.058 30.219 -13.931 1.00 43.05 79 HIS F CA 1
ATOM 6913 C C . HIS F 1 91 ? 16.259 30.540 -12.677 1.00 43.61 79 HIS F C 1
ATOM 6914 O O . HIS F 1 91 ? 15.304 29.875 -12.368 1.00 45.12 79 HIS F O 1
ATOM 6921 N N . GLY F 1 92 ? 16.639 31.582 -11.969 1.00 43.88 80 GLY F N 1
ATOM 6922 C CA . GLY F 1 92 ? 15.887 32.021 -10.821 1.00 43.70 80 GLY F CA 1
ATOM 6923 C C . GLY F 1 92 ? 15.981 31.053 -9.685 1.00 44.29 80 GLY F C 1
ATOM 6924 O O . GLY F 1 92 ? 15.062 30.959 -8.887 1.00 46.16 80 GLY F O 1
ATOM 6925 N N . ILE F 1 93 ? 17.101 30.339 -9.602 1.00 44.10 81 ILE F N 1
ATOM 6926 C CA . ILE F 1 93 ? 17.315 29.364 -8.540 1.00 42.36 81 ILE F CA 1
ATOM 6927 C C . ILE F 1 93 ? 18.186 30.024 -7.501 1.00 42.52 81 ILE F C 1
ATOM 6928 O O . ILE F 1 93 ? 19.155 30.699 -7.864 1.00 42.83 81 ILE F O 1
ATOM 6933 N N . LYS F 1 94 ? 17.822 29.881 -6.224 1.00 41.53 82 LYS F N 1
ATOM 6934 C CA . LYS F 1 94 ? 18.597 30.544 -5.157 1.00 43.65 82 LYS F CA 1
ATOM 6935 C C . LYS F 1 94 ? 19.117 29.618 -4.073 1.00 41.07 82 LYS F C 1
ATOM 6936 O O . LYS F 1 94 ? 19.584 30.079 -3.058 1.00 40.52 82 LYS F O 1
ATOM 6942 N N . VAL F 1 95 ? 19.075 28.318 -4.336 1.00 39.91 83 VAL F N 1
ATOM 6943 C CA . VAL F 1 95 ? 19.663 27.335 -3.449 1.00 40.49 83 VAL F CA 1
ATOM 6944 C C . VAL F 1 95 ? 20.618 26.432 -4.183 1.00 41.29 83 VAL F C 1
ATOM 6945 O O . VAL F 1 95 ? 20.315 25.926 -5.251 1.00 40.61 83 VAL F O 1
ATOM 6949 N N . LEU F 1 96 ? 21.759 26.226 -3.558 1.00 41.19 84 LEU F N 1
ATOM 6950 C CA . LEU F 1 96 ? 22.781 25.292 -3.982 1.00 40.84 84 LEU F CA 1
ATOM 6951 C C . LEU F 1 96 ? 22.829 24.222 -2.926 1.00 39.63 84 LEU F C 1
ATOM 6952 O O . LEU F 1 96 ? 22.769 24.553 -1.766 1.00 38.82 84 LEU F O 1
ATOM 6957 N N . VAL F 1 97 ? 22.881 22.950 -3.303 1.00 39.82 85 VAL F N 1
ATOM 6958 C CA . VAL F 1 97 ? 23.078 21.858 -2.346 1.00 41.78 85 VAL F CA 1
ATOM 6959 C C . VAL F 1 97 ? 24.431 21.232 -2.607 1.00 41.98 85 VAL F C 1
ATOM 6960 O O . VAL F 1 97 ? 24.812 21.065 -3.768 1.00 40.66 85 VAL F O 1
ATOM 6964 N N . ARG F 1 98 ? 25.145 20.926 -1.524 1.00 40.42 86 ARG F N 1
ATOM 6965 C CA . ARG F 1 98 ? 26.420 20.208 -1.568 1.00 41.08 86 ARG F CA 1
ATOM 6966 C C . ARG F 1 98 ? 26.459 19.162 -0.460 1.00 41.52 86 ARG F C 1
ATOM 6967 O O . ARG F 1 98 ? 25.735 19.260 0.532 1.00 39.34 86 ARG F O 1
ATOM 6975 N N . GLY F 1 99 ? 27.329 18.183 -0.616 1.00 40.99 87 GLY F N 1
ATOM 6976 C CA . GLY F 1 99 ? 27.492 17.129 0.352 1.00 40.59 87 GLY F CA 1
ATOM 6977 C C . GLY F 1 99 ? 28.790 17.309 1.098 1.00 40.91 87 GLY F C 1
ATOM 6978 O O . GLY F 1 99 ? 29.763 17.845 0.564 1.00 41.46 87 GLY F O 1
ATOM 6979 N N . LEU F 1 100 ? 28.757 16.905 2.368 1.00 40.58 88 LEU F N 1
ATOM 6980 C CA . LEU F 1 100 ? 29.873 16.984 3.260 1.00 41.42 88 LEU F CA 1
ATOM 6981 C C . LEU F 1 100 ? 30.299 15.571 3.666 1.00 42.05 88 LEU F C 1
ATOM 6982 O O . LEU F 1 100 ? 29.514 14.809 4.222 1.00 40.93 88 LEU F O 1
ATOM 6987 N N . ARG F 1 101 ? 31.554 15.246 3.369 1.00 42.32 89 ARG F N 1
ATOM 6988 C CA . ARG F 1 101 ? 32.144 13.951 3.713 1.00 43.29 89 ARG F CA 1
ATOM 6989 C C . ARG F 1 101 ? 33.254 14.160 4.712 1.00 41.98 89 ARG F C 1
ATOM 6990 O O . ARG F 1 101 ? 33.722 15.259 4.898 1.00 39.93 89 ARG F O 1
ATOM 6998 N N . ALA F 1 102 ? 33.692 13.085 5.341 1.00 43.96 90 ALA F N 1
ATOM 6999 C CA . ALA F 1 102 ? 34.911 13.121 6.185 1.00 44.63 90 ALA F CA 1
ATOM 7000 C C . ALA F 1 102 ? 36.138 13.615 5.387 1.00 45.05 90 ALA F C 1
ATOM 7001 O O . ALA F 1 102 ? 37.029 14.269 5.942 1.00 46.35 90 ALA F O 1
ATOM 7003 N N . VAL F 1 103 ? 36.160 13.289 4.092 1.00 44.90 91 VAL F N 1
ATOM 7004 C CA . VAL F 1 103 ? 37.280 13.640 3.219 1.00 46.48 91 VAL F CA 1
ATOM 7005 C C . VAL F 1 103 ? 37.095 14.943 2.484 1.00 47.71 91 VAL F C 1
ATOM 7006 O O . VAL F 1 103 ? 37.884 15.267 1.613 1.00 49.34 91 VAL F O 1
ATOM 7010 N N . THR F 1 104 ? 36.011 15.650 2.764 1.00 46.90 92 THR F N 1
ATOM 7011 C CA . THR F 1 104 ? 35.781 16.949 2.176 1.00 45.39 92 THR F CA 1
ATOM 7012 C C . THR F 1 104 ? 36.815 17.973 2.659 1.00 44.47 92 THR F C 1
ATOM 7013 O O . THR F 1 104 ? 37.147 18.050 3.833 1.00 43.68 92 THR F O 1
ATOM 7017 N N . ASP F 1 105 ? 37.317 18.771 1.734 1.00 44.74 93 ASP F N 1
ATOM 7018 C CA . ASP F 1 105 ? 38.034 20.007 2.080 1.00 45.28 93 ASP F CA 1
ATOM 7019 C C . ASP F 1 105 ? 36.997 21.059 2.541 1.00 44.01 93 ASP F C 1
ATOM 7020 O O . ASP F 1 105 ? 36.341 21.715 1.729 1.00 44.54 93 ASP F O 1
ATOM 7025 N N . TYR F 1 106 ? 36.841 21.164 3.847 1.00 42.92 94 TYR F N 1
ATOM 7026 C CA . TYR F 1 106 ? 35.857 21.978 4.497 1.00 45.12 94 TYR F CA 1
ATOM 7027 C C . TYR F 1 106 ? 36.034 23.469 4.187 1.00 45.43 94 TYR F C 1
ATOM 7028 O O . TYR F 1 106 ? 35.066 24.145 3.909 1.00 42.75 94 TYR F O 1
ATOM 7037 N N . GLU F 1 107 ? 37.284 23.927 4.191 1.00 45.95 95 GLU F N 1
ATOM 7038 C CA . GLU F 1 107 ? 37.629 25.319 3.991 1.00 46.98 95 GLU F CA 1
ATOM 7039 C C . GLU F 1 107 ? 37.453 25.716 2.546 1.00 46.18 95 GLU F C 1
ATOM 7040 O O . GLU F 1 107 ? 37.197 26.869 2.254 1.00 44.34 95 GLU F O 1
ATOM 7046 N N . TYR F 1 108 ? 37.625 24.762 1.647 1.00 44.57 96 TYR F N 1
ATOM 7047 C CA . TYR F 1 108 ? 37.315 24.956 0.239 1.00 45.99 96 TYR F CA 1
ATOM 7048 C C . TYR F 1 108 ? 35.799 25.160 0.025 1.00 43.85 96 TYR F C 1
ATOM 7049 O O . TYR F 1 108 ? 35.387 26.070 -0.704 1.00 41.43 96 TYR F O 1
ATOM 7058 N N . GLU F 1 109 ? 34.992 24.308 0.648 1.00 43.15 97 GLU F N 1
ATOM 7059 C CA . GLU F 1 109 ? 33.549 24.415 0.568 1.00 41.57 97 GLU F CA 1
ATOM 7060 C C . GLU F 1 109 ? 33.065 25.747 1.147 1.00 40.88 97 GLU F C 1
ATOM 7061 O O . GLU F 1 109 ? 32.168 26.357 0.595 1.00 39.23 97 GLU F O 1
ATOM 7067 N N . LEU F 1 110 ? 33.631 26.150 2.283 1.00 40.15 98 LEU F N 1
ATOM 7068 C CA . LEU F 1 110 ? 33.249 27.413 2.919 1.00 42.02 98 LEU F CA 1
ATOM 7069 C C . LEU F 1 110 ? 33.646 28.574 2.044 1.00 40.70 98 LEU F C 1
ATOM 7070 O O . LEU F 1 110 ? 32.863 29.499 1.861 1.00 40.97 98 LEU F O 1
ATOM 7075 N N . GLN F 1 111 ? 34.873 28.542 1.526 1.00 38.59 99 GLN F N 1
ATOM 7076 C CA . GLN F 1 111 ? 35.338 29.609 0.627 1.00 40.13 99 GLN F CA 1
ATOM 7077 C C . GLN F 1 111 ? 34.384 29.826 -0.523 1.00 38.90 99 GLN F C 1
ATOM 7078 O O . GLN F 1 111 ? 34.033 30.950 -0.884 1.00 38.58 99 GLN F O 1
ATOM 7084 N N . MET F 1 112 ? 34.011 28.710 -1.133 1.00 40.07 100 MET F N 1
ATOM 7085 C CA . MET F 1 112 ? 33.239 28.691 -2.347 1.00 43.30 100 MET F CA 1
ATOM 7086 C C . MET F 1 112 ? 31.800 29.116 -2.081 1.00 39.43 100 MET F C 1
ATOM 7087 O O . MET F 1 112 ? 31.203 29.823 -2.878 1.00 37.25 100 MET F O 1
ATOM 7092 N N . ALA F 1 113 ? 31.254 28.687 -0.947 1.00 38.73 101 ALA F N 1
ATOM 7093 C CA . ALA F 1 113 ? 29.927 29.120 -0.489 1.00 37.58 101 ALA F CA 1
ATOM 7094 C C . ALA F 1 113 ? 29.892 30.625 -0.225 1.00 36.98 101 ALA F C 1
ATOM 7095 O O . ALA F 1 113 ? 28.959 31.324 -0.637 1.00 36.19 101 ALA F O 1
ATOM 7097 N N . LEU F 1 114 ? 30.919 31.120 0.452 1.00 36.87 102 LEU F N 1
ATOM 7098 C CA . LEU F 1 114 ? 31.013 32.534 0.764 1.00 37.00 102 LEU F CA 1
ATOM 7099 C C . LEU F 1 114 ? 31.258 33.375 -0.488 1.00 36.82 102 LEU F C 1
ATOM 7100 O O . LEU F 1 114 ? 30.714 34.471 -0.618 1.00 37.78 102 LEU F O 1
ATOM 7105 N N . ALA F 1 115 ? 32.095 32.880 -1.392 1.00 37.69 103 ALA F N 1
ATOM 7106 C CA . ALA F 1 115 ? 32.362 33.592 -2.648 1.00 38.13 103 ALA F CA 1
ATOM 7107 C C . ALA F 1 115 ? 31.100 33.635 -3.509 1.00 37.69 103 ALA F C 1
ATOM 7108 O O . ALA F 1 115 ? 30.755 34.657 -4.050 1.00 39.45 103 ALA F O 1
ATOM 7110 N N . ASN F 1 116 ? 30.410 32.517 -3.623 1.00 38.18 104 ASN F N 1
ATOM 7111 C CA . ASN F 1 116 ? 29.196 32.459 -4.402 1.00 37.95 104 ASN F CA 1
ATOM 7112 C C . ASN F 1 116 ? 28.112 33.396 -3.823 1.00 38.22 104 ASN F C 1
ATOM 7113 O O . ASN F 1 116 ? 27.369 34.031 -4.573 1.00 39.71 104 ASN F O 1
ATOM 7118 N N . LYS F 1 117 ? 28.064 33.516 -2.497 1.00 39.23 105 LYS F N 1
ATOM 7119 C CA . LYS F 1 117 ? 27.067 34.361 -1.823 1.00 40.08 105 LYS F CA 1
ATOM 7120 C C . LYS F 1 117 ? 27.394 35.849 -2.041 1.00 39.84 105 LYS F C 1
ATOM 7121 O O . LYS F 1 117 ? 26.516 36.654 -2.179 1.00 40.25 105 LYS F O 1
ATOM 7127 N N . LYS F 1 118 ? 28.669 36.186 -2.070 1.00 39.07 106 LYS F N 1
ATOM 7128 C CA . LYS F 1 118 ? 29.138 37.500 -2.464 1.00 38.01 106 LYS F CA 1
ATOM 7129 C C . LYS F 1 118 ? 28.739 37.882 -3.899 1.00 38.50 106 LYS F C 1
ATOM 7130 O O . LYS F 1 118 ? 28.359 39.012 -4.195 1.00 35.78 106 LYS F O 1
ATOM 7134 N N . LEU F 1 119 ? 28.878 36.920 -4.802 1.00 38.54 107 LEU F N 1
ATOM 7135 C CA . LEU F 1 119 ? 28.558 37.097 -6.218 1.00 37.40 107 LEU F CA 1
ATOM 7136 C C . LEU F 1 119 ? 27.059 37.096 -6.472 1.00 37.45 107 LEU F C 1
ATOM 7137 O O . LEU F 1 119 ? 26.617 37.612 -7.458 1.00 38.82 107 LEU F O 1
ATOM 7142 N N . TYR F 1 120 ? 26.289 36.494 -5.569 1.00 38.79 108 TYR F N 1
ATOM 7143 C CA . TYR F 1 120 ? 24.875 36.306 -5.751 1.00 38.94 108 TYR F CA 1
ATOM 7144 C C . TYR F 1 120 ? 24.230 36.329 -4.372 1.00 39.79 108 TYR F C 1
ATOM 7145 O O . TYR F 1 120 ? 24.108 35.285 -3.709 1.00 36.41 108 TYR F O 1
ATOM 7154 N N . SER F 1 121 ? 23.816 37.527 -3.954 1.00 38.43 109 SER F N 1
ATOM 7155 C CA . SER F 1 121 ? 23.465 37.786 -2.555 1.00 40.78 109 SER F CA 1
ATOM 7156 C C . SER F 1 121 ? 22.268 36.998 -2.049 1.00 40.61 109 SER F C 1
ATOM 7157 O O . SER F 1 121 ? 22.173 36.719 -0.863 1.00 42.61 109 SER F O 1
ATOM 7160 N N . ASP F 1 122 ? 21.352 36.652 -2.947 1.00 40.88 110 ASP F N 1
ATOM 7161 C CA . ASP F 1 122 ? 20.166 35.870 -2.576 1.00 42.25 110 ASP F CA 1
ATOM 7162 C C . ASP F 1 122 ? 20.433 34.398 -2.426 1.00 41.99 110 ASP F C 1
ATOM 7163 O O . ASP F 1 122 ? 19.557 33.653 -2.008 1.00 42.99 110 ASP F O 1
ATOM 7168 N N . LEU F 1 123 ? 21.643 33.970 -2.745 1.00 42.38 111 LEU F N 1
ATOM 7169 C CA . LEU F 1 123 ? 21.987 32.548 -2.696 1.00 40.60 111 LEU F CA 1
ATOM 7170 C C . LEU F 1 123 ? 22.058 32.029 -1.272 1.00 39.07 111 LEU F C 1
ATOM 7171 O O . LEU F 1 123 ? 22.479 32.724 -0.367 1.00 38.93 111 LEU F O 1
ATOM 7176 N N . GLU F 1 124 ? 21.688 30.774 -1.126 1.00 39.57 112 GLU F N 1
ATOM 7177 C CA . GLU F 1 124 ? 21.976 29.964 0.062 1.00 40.37 112 GLU F CA 1
ATOM 7178 C C . GLU F 1 124 ? 22.584 28.647 -0.421 1.00 37.52 112 GLU F C 1
ATOM 7179 O O . GLU F 1 124 ? 22.076 28.032 -1.354 1.00 38.63 112 GLU F O 1
ATOM 7185 N N . THR F 1 125 ? 23.747 28.314 0.111 1.00 37.14 113 THR F N 1
ATOM 7186 C CA . THR F 1 125 ? 24.311 26.997 -0.057 1.00 36.96 113 THR F CA 1
ATOM 7187 C C . THR F 1 125 ? 23.960 26.241 1.202 1.00 38.86 113 THR F C 1
ATOM 7188 O O . THR F 1 125 ? 24.251 26.663 2.337 1.00 37.92 113 THR F O 1
ATOM 7192 N N . VAL F 1 126 ? 23.380 25.086 0.950 1.00 39.73 114 VAL F N 1
ATOM 7193 C CA . VAL F 1 126 ? 22.877 24.188 1.919 1.00 41.51 114 VAL F CA 1
ATOM 7194 C C . VAL F 1 126 ? 23.712 22.898 1.813 1.00 39.93 114 VAL F C 1
ATOM 7195 O O . VAL F 1 126 ? 23.969 22.395 0.740 1.00 41.09 114 VAL F O 1
ATOM 7199 N N . PHE F 1 127 ? 24.162 22.396 2.944 1.00 39.14 115 PHE F N 1
ATOM 7200 C CA . PHE F 1 127 ? 24.982 21.173 2.974 1.00 39.78 115 PHE F CA 1
ATOM 7201 C C . PHE F 1 127 ? 24.249 20.043 3.669 1.00 38.91 115 PHE F C 1
ATOM 7202 O O . PHE F 1 127 ? 23.651 20.243 4.716 1.00 37.35 115 PHE F O 1
ATOM 7210 N N . LEU F 1 128 ? 24.232 18.882 3.017 1.00 40.92 116 LEU F N 1
ATOM 7211 C CA . LEU F 1 128 ? 23.835 17.627 3.654 1.00 42.10 116 LEU F CA 1
ATOM 7212 C C . LEU F 1 128 ? 25.059 16.767 3.992 1.00 41.76 116 LEU F C 1
ATOM 7213 O O . LEU F 1 128 ? 26.107 16.881 3.353 1.00 41.58 116 LEU F O 1
ATOM 7218 N N . ILE F 1 129 ? 24.932 15.922 5.014 1.00 44.14 117 ILE F N 1
ATOM 7219 C CA . ILE F 1 129 ? 26.041 15.036 5.424 1.00 43.75 117 ILE F CA 1
ATOM 7220 C C . ILE F 1 129 ? 25.958 13.734 4.634 1.00 41.95 117 ILE F C 1
ATOM 7221 O O . ILE F 1 129 ? 24.904 13.145 4.481 1.00 41.67 117 ILE F O 1
ATOM 7226 N N . ALA F 1 130 ? 27.073 13.333 4.068 1.00 40.81 118 ALA F N 1
ATOM 7227 C CA . ALA F 1 130 ? 27.185 12.013 3.456 1.00 41.12 118 ALA F CA 1
ATOM 7228 C C . ALA F 1 130 ? 27.066 10.986 4.590 1.00 39.72 118 ALA F C 1
ATOM 7229 O O . ALA F 1 130 ? 27.574 11.197 5.680 1.00 40.91 118 ALA F O 1
ATOM 7231 N N . SER F 1 131 ? 26.365 9.889 4.318 1.00 40.73 119 SER F N 1
ATOM 7232 C CA . SER F 1 131 ? 26.328 8.756 5.210 1.00 41.78 119 SER F CA 1
ATOM 7233 C C . SER F 1 131 ? 27.721 8.193 5.411 1.00 40.35 119 SER F C 1
ATOM 7234 O O . SER F 1 131 ? 28.583 8.358 4.552 1.00 39.41 119 SER F O 1
ATOM 7237 N N . GLU F 1 132 ? 27.902 7.470 6.527 1.00 38.77 120 GLU F N 1
ATOM 7238 C CA . GLU F 1 132 ? 29.187 6.912 6.888 1.00 39.83 120 GLU F CA 1
ATOM 7239 C C . GLU F 1 132 ? 29.768 6.113 5.739 1.00 41.43 120 GLU F C 1
ATOM 7240 O O . GLU F 1 132 ? 30.984 6.158 5.464 1.00 41.63 120 GLU F O 1
ATOM 7246 N N . LYS F 1 133 ? 28.896 5.373 5.061 1.00 42.12 121 LYS F N 1
ATOM 7247 C CA . LYS F 1 133 ? 29.307 4.465 4.002 1.00 43.71 121 LYS F CA 1
ATOM 7248 C C . LYS F 1 133 ? 29.959 5.222 2.859 1.00 41.85 121 LYS F C 1
ATOM 7249 O O . LYS F 1 133 ? 30.844 4.715 2.204 1.00 42.26 121 LYS F O 1
ATOM 7255 N N . PHE F 1 134 ? 29.488 6.433 2.596 1.00 41.78 122 PHE F N 1
ATOM 7256 C CA . PHE F 1 134 ? 29.979 7.200 1.467 1.00 41.85 122 PHE F CA 1
ATOM 7257 C C . PHE F 1 134 ? 30.884 8.368 1.871 1.00 40.74 122 PHE F C 1
ATOM 7258 O O . PHE F 1 134 ? 31.333 9.121 1.012 1.00 41.73 122 PHE F O 1
ATOM 7266 N N . SER F 1 135 ? 31.211 8.459 3.163 1.00 39.31 123 SER F N 1
ATOM 7267 C CA . SER F 1 135 ? 31.960 9.602 3.702 1.00 38.79 123 SER F CA 1
ATOM 7268 C C . SER F 1 135 ? 33.456 9.579 3.317 1.00 40.17 123 SER F C 1
ATOM 7269 O O . SER F 1 135 ? 34.146 10.571 3.491 1.00 39.62 123 SER F O 1
ATOM 7272 N N . PHE F 1 136 ? 33.965 8.442 2.815 1.00 39.74 124 PHE F N 1
ATOM 7273 C CA . PHE F 1 136 ? 35.405 8.342 2.478 1.00 41.01 124 PHE F CA 1
ATOM 7274 C C . PHE F 1 136 ? 35.623 7.968 1.020 1.00 41.72 124 PHE F C 1
ATOM 7275 O O . PHE F 1 136 ? 36.732 7.585 0.615 1.00 40.28 124 PHE F O 1
ATOM 7283 N N . ILE F 1 137 ? 34.580 8.073 0.222 1.00 42.33 125 ILE F N 1
ATOM 7284 C CA . ILE F 1 137 ? 34.751 7.889 -1.211 1.00 44.53 125 ILE F CA 1
ATOM 7285 C C . ILE F 1 137 ? 34.663 9.238 -1.991 1.00 45.15 125 ILE F C 1
ATOM 7286 O O . ILE F 1 137 ? 34.168 10.265 -1.496 1.00 45.32 125 ILE F O 1
ATOM 7291 N N . SER F 1 138 ? 35.212 9.209 -3.191 1.00 42.50 126 SER F N 1
ATOM 7292 C CA . SER F 1 138 ? 35.239 10.337 -4.078 1.00 42.07 126 SER F CA 1
ATOM 7293 C C . SER F 1 138 ? 35.308 9.744 -5.472 1.00 40.71 126 SER F C 1
ATOM 7294 O O . SER F 1 138 ? 35.625 8.581 -5.606 1.00 40.31 126 SER F O 1
ATOM 7297 N N . SER F 1 139 ? 34.972 10.542 -6.483 1.00 40.88 127 SER F N 1
ATOM 7298 C CA . SER F 1 139 ? 35.145 10.179 -7.884 1.00 39.46 127 SER F CA 1
ATOM 7299 C C . SER F 1 139 ? 36.614 9.900 -8.204 1.00 39.11 127 SER F C 1
ATOM 7300 O O . SER F 1 139 ? 36.973 9.029 -8.994 1.00 40.95 127 SER F O 1
ATOM 7303 N N . SER F 1 140 ? 37.469 10.667 -7.581 1.00 39.65 128 SER F N 1
ATOM 7304 C CA . SER F 1 140 ? 38.893 10.565 -7.791 1.00 39.24 128 SER F CA 1
ATOM 7305 C C . SER F 1 140 ? 39.428 9.216 -7.300 1.00 37.97 128 SER F C 1
ATOM 7306 O O . SER F 1 140 ? 40.292 8.634 -7.935 1.00 38.33 128 SER F O 1
ATOM 7309 N N . LEU F 1 141 ? 38.893 8.711 -6.189 1.00 38.19 129 LEU F N 1
ATOM 7310 C CA . LEU F 1 141 ? 39.271 7.403 -5.675 1.00 38.41 129 LEU F CA 1
ATOM 7311 C C . LEU F 1 141 ? 38.835 6.350 -6.639 1.00 36.31 129 LEU F C 1
ATOM 7312 O O . LEU F 1 141 ? 39.600 5.424 -6.936 1.00 35.33 129 LEU F O 1
ATOM 7317 N N . VAL F 1 142 ? 37.578 6.461 -7.053 1.00 36.88 130 VAL F N 1
ATOM 7318 C CA . VAL F 1 142 ? 36.957 5.491 -7.997 1.00 38.02 130 VAL F CA 1
ATOM 7319 C C . VAL F 1 142 ? 37.785 5.355 -9.289 1.00 35.93 130 VAL F C 1
ATOM 7320 O O . VAL F 1 142 ? 38.097 4.265 -9.757 1.00 36.26 130 VAL F O 1
ATOM 7324 N N . LYS F 1 143 ? 38.143 6.494 -9.858 1.00 36.12 131 LYS F N 1
ATOM 7325 C CA . LYS F 1 143 ? 38.901 6.526 -11.111 1.00 35.54 131 LYS F CA 1
ATOM 7326 C C . LYS F 1 143 ? 40.288 5.905 -10.954 1.00 35.12 131 LYS F C 1
ATOM 7327 O O . LYS F 1 143 ? 40.753 5.111 -11.818 1.00 34.02 131 LYS F O 1
ATOM 7333 N N . GLU F 1 144 ? 40.948 6.252 -9.847 1.00 35.51 132 GLU F N 1
ATOM 7334 C CA . GLU F 1 144 ? 42.258 5.722 -9.566 1.00 35.42 132 GLU F CA 1
ATOM 7335 C C . GLU F 1 144 ? 42.206 4.208 -9.397 1.00 33.57 132 GLU F C 1
ATOM 7336 O O . GLU F 1 144 ? 43.034 3.509 -9.941 1.00 34.81 132 GLU F O 1
ATOM 7342 N N . VAL F 1 145 ? 41.220 3.688 -8.679 1.00 34.03 133 VAL F N 1
ATOM 7343 C CA . VAL F 1 145 ? 41.106 2.224 -8.494 1.00 33.18 133 VAL F CA 1
ATOM 7344 C C . VAL F 1 145 ? 40.752 1.532 -9.812 1.00 34.05 133 VAL F C 1
ATOM 7345 O O . VAL F 1 145 ? 41.363 0.523 -10.196 1.00 33.19 133 VAL F O 1
ATOM 7349 N N . ALA F 1 146 ? 39.746 2.072 -10.505 1.00 35.82 134 ALA F N 1
ATOM 7350 C CA . ALA F 1 146 ? 39.298 1.518 -11.786 1.00 35.62 134 ALA F CA 1
ATOM 7351 C C . ALA F 1 146 ? 40.470 1.455 -12.758 1.00 35.11 134 ALA F C 1
ATOM 7352 O O . ALA F 1 146 ? 40.731 0.413 -13.374 1.00 35.56 134 ALA F O 1
ATOM 7354 N N . LEU F 1 147 ? 41.218 2.551 -12.852 1.00 37.06 135 LEU F N 1
ATOM 7355 C CA . LEU F 1 147 ? 42.375 2.625 -13.769 1.00 39.04 135 LEU F CA 1
ATOM 7356 C C . LEU F 1 147 ? 43.439 1.588 -13.531 1.00 37.98 135 LEU F C 1
ATOM 7357 O O . LEU F 1 147 ? 44.152 1.248 -14.469 1.00 38.39 135 LEU F O 1
ATOM 7362 N N . TYR F 1 148 ? 43.558 1.086 -12.301 1.00 37.95 136 TYR F N 1
ATOM 7363 C CA . TYR F 1 148 ? 44.436 -0.037 -12.010 1.00 37.16 136 TYR F CA 1
ATOM 7364 C C . TYR F 1 148 ? 43.689 -1.376 -12.022 1.00 38.73 136 TYR F C 1
ATOM 7365 O O . TYR F 1 148 ? 44.238 -2.387 -11.599 1.00 40.28 136 TYR F O 1
ATOM 7374 N N . GLY F 1 149 ? 42.458 -1.386 -12.530 1.00 39.52 137 GLY F N 1
ATOM 7375 C CA . GLY F 1 149 ? 41.689 -2.628 -12.668 1.00 39.52 137 GLY F CA 1
ATOM 7376 C C . GLY F 1 149 ? 41.050 -3.160 -11.380 1.00 39.82 137 GLY F C 1
ATOM 7377 O O . GLY F 1 149 ? 40.690 -4.344 -11.294 1.00 40.00 137 GLY F O 1
ATOM 7378 N N . GLY F 1 150 ? 40.889 -2.302 -10.384 1.00 38.11 138 GLY F N 1
ATOM 7379 C CA . GLY F 1 150 ? 40.225 -2.700 -9.171 1.00 38.10 138 GLY F CA 1
ATOM 7380 C C . GLY F 1 150 ? 38.731 -2.612 -9.292 1.00 38.06 138 GLY F C 1
ATOM 7381 O O . GLY F 1 150 ? 38.210 -1.853 -10.086 1.00 39.11 138 GLY F O 1
ATOM 7382 N N . ASP F 1 151 ? 38.043 -3.371 -8.464 1.00 39.34 139 ASP F N 1
ATOM 7383 C CA . ASP F 1 151 ? 36.593 -3.404 -8.469 1.00 40.88 139 ASP F CA 1
ATOM 7384 C C . ASP F 1 151 ? 36.039 -2.178 -7.774 1.00 39.99 139 ASP F C 1
ATOM 7385 O O . ASP F 1 151 ? 36.300 -1.982 -6.596 1.00 40.63 139 ASP F O 1
ATOM 7390 N N . VAL F 1 152 ? 35.281 -1.355 -8.503 1.00 40.97 140 VAL F N 1
ATOM 7391 C CA . VAL F 1 152 ? 34.640 -0.152 -7.951 1.00 39.32 140 VAL F CA 1
ATOM 7392 C C . VAL F 1 152 ? 33.110 -0.275 -7.872 1.00 39.79 140 VAL F C 1
ATOM 7393 O O . VAL F 1 152 ? 32.406 0.738 -7.706 1.00 37.09 140 VAL F O 1
ATOM 7397 N N . THR F 1 153 ? 32.625 -1.518 -7.944 1.00 40.81 141 THR F N 1
ATOM 7398 C CA . THR F 1 153 ? 31.187 -1.821 -8.034 1.00 43.45 141 THR F CA 1
ATOM 7399 C C . THR F 1 153 ? 30.380 -1.420 -6.808 1.00 43.97 141 THR F C 1
ATOM 7400 O O . THR F 1 153 ? 29.197 -1.168 -6.924 1.00 44.86 141 THR F O 1
ATOM 7404 N N . GLU F 1 154 ? 31.017 -1.340 -5.647 1.00 45.65 142 GLU F N 1
ATOM 7405 C CA . GLU F 1 154 ? 30.307 -1.001 -4.432 1.00 48.76 142 GLU F CA 1
ATOM 7406 C C . GLU F 1 154 ? 30.271 0.511 -4.209 1.00 46.37 142 GLU F C 1
ATOM 7407 O O . GLU F 1 154 ? 29.675 0.989 -3.233 1.00 45.11 142 GLU F O 1
ATOM 7413 N N . TRP F 1 155 ? 30.877 1.264 -5.128 1.00 44.55 143 TRP F N 1
ATOM 7414 C CA . TRP F 1 155 ? 30.978 2.713 -4.992 1.00 42.73 143 TRP F CA 1
ATOM 7415 C C . TRP F 1 155 ? 30.257 3.495 -6.085 1.00 41.24 143 TRP F C 1
ATOM 7416 O O . TRP F 1 155 ? 30.060 4.720 -5.960 1.00 38.98 143 TRP F O 1
ATOM 7427 N N . VAL F 1 156 ? 29.930 2.816 -7.185 1.00 40.41 144 VAL F N 1
ATOM 7428 C CA . VAL F 1 156 ? 29.321 3.470 -8.355 1.00 39.90 144 VAL F CA 1
ATOM 7429 C C . VAL F 1 156 ? 28.134 2.655 -8.837 1.00 39.36 144 VAL F C 1
ATOM 7430 O O . VAL F 1 156 ? 28.060 1.475 -8.592 1.00 38.89 144 VAL F O 1
ATOM 7434 N N . PRO F 1 157 ? 27.178 3.302 -9.493 1.00 40.69 145 PRO F N 1
ATOM 7435 C CA . PRO F 1 157 ? 26.136 2.566 -10.216 1.00 40.81 145 PRO F CA 1
ATOM 7436 C C . PRO F 1 157 ? 26.736 1.731 -11.328 1.00 40.01 145 PRO F C 1
ATOM 7437 O O . PRO F 1 157 ? 27.788 2.093 -11.850 1.00 39.57 145 PRO F O 1
ATOM 7441 N N . PRO F 1 158 ? 26.091 0.617 -11.667 1.00 40.67 146 PRO F N 1
ATOM 7442 C CA . PRO F 1 158 ? 26.608 -0.312 -12.694 1.00 41.09 146 PRO F CA 1
ATOM 7443 C C . PRO F 1 158 ? 26.892 0.351 -14.045 1.00 40.41 146 PRO F C 1
ATOM 7444 O O . PRO F 1 158 ? 27.850 -0.002 -14.735 1.00 40.08 146 PRO F O 1
ATOM 7448 N N . GLU F 1 159 ? 26.032 1.282 -14.410 1.00 40.73 147 GLU F N 1
ATOM 7449 C CA . GLU F 1 159 ? 26.201 2.120 -15.587 1.00 41.34 147 GLU F CA 1
ATOM 7450 C C . GLU F 1 159 ? 27.591 2.777 -15.610 1.00 40.62 147 GLU F C 1
ATOM 7451 O O . GLU F 1 159 ? 28.286 2.811 -16.626 1.00 41.16 147 GLU F O 1
ATOM 7457 N N . VAL F 1 160 ? 27.995 3.265 -14.450 1.00 40.34 148 VAL F N 1
ATOM 7458 C CA . VAL F 1 160 ? 29.271 3.952 -14.292 1.00 40.35 148 VAL F CA 1
ATOM 7459 C C . VAL F 1 160 ? 30.460 2.976 -14.270 1.00 39.97 148 VAL F C 1
ATOM 7460 O O . VAL F 1 160 ? 31.524 3.286 -14.815 1.00 39.24 148 VAL F O 1
ATOM 7464 N N . ALA F 1 161 ? 30.299 1.823 -13.627 1.00 39.94 149 ALA F N 1
ATOM 7465 C CA . ALA F 1 161 ? 31.326 0.770 -13.682 1.00 40.43 149 ALA F CA 1
ATOM 7466 C C . ALA F 1 161 ? 31.620 0.382 -15.140 1.00 40.76 149 ALA F C 1
ATOM 7467 O O . ALA F 1 161 ? 32.778 0.291 -15.559 1.00 41.36 149 ALA F O 1
ATOM 7469 N N . ARG F 1 162 ? 30.549 0.185 -15.911 1.00 41.05 150 ARG F N 1
ATOM 7470 C CA . ARG F 1 162 ? 30.657 -0.062 -17.345 1.00 42.74 150 ARG F CA 1
ATOM 7471 C C . ARG F 1 162 ? 31.436 1.056 -18.052 1.00 42.08 150 ARG F C 1
ATOM 7472 O O . ARG F 1 162 ? 32.447 0.795 -18.721 1.00 42.35 150 ARG F O 1
ATOM 7480 N N . ALA F 1 163 ? 30.965 2.295 -17.897 1.00 41.23 151 ALA F N 1
ATOM 7481 C CA . ALA F 1 163 ? 31.599 3.440 -18.553 1.00 41.41 151 ALA F CA 1
ATOM 7482 C C . ALA F 1 163 ? 33.078 3.555 -18.186 1.00 42.74 151 ALA F C 1
ATOM 7483 O O . ALA F 1 163 ? 33.911 3.840 -19.057 1.00 43.25 151 ALA F O 1
ATOM 7485 N N . LEU F 1 164 ? 33.413 3.319 -16.913 1.00 42.16 152 LEU F N 1
ATOM 7486 C CA . LEU F 1 164 ? 34.823 3.376 -16.481 1.00 44.00 152 LEU F CA 1
ATOM 7487 C C . LEU F 1 164 ? 35.627 2.260 -17.135 1.00 45.08 152 LEU F C 1
ATOM 7488 O O . LEU F 1 164 ? 36.751 2.455 -17.590 1.00 45.68 152 LEU F O 1
ATOM 7493 N N . ASN F 1 165 ? 35.044 1.075 -17.162 1.00 45.41 153 ASN F N 1
ATOM 7494 C CA . ASN F 1 165 ? 35.644 -0.060 -17.820 1.00 47.68 153 ASN F CA 1
ATOM 7495 C C . ASN F 1 165 ? 36.053 0.277 -19.256 1.00 47.84 153 ASN F C 1
ATOM 7496 O O . ASN F 1 165 ? 37.197 0.035 -19.650 1.00 46.73 153 ASN F O 1
ATOM 7501 N N . GLU F 1 166 ? 35.095 0.812 -20.019 1.00 48.54 154 GLU F N 1
ATOM 7502 C CA . GLU F 1 166 ? 35.302 1.167 -21.425 1.00 50.81 154 GLU F CA 1
ATOM 7503 C C . GLU F 1 166 ? 36.409 2.217 -21.536 1.00 51.15 154 GLU F C 1
ATOM 7504 O O . GLU F 1 166 ? 37.383 2.035 -22.270 1.00 51.89 154 GLU F O 1
ATOM 7510 N N . LYS F 1 167 ? 36.261 3.315 -20.796 1.00 52.32 155 LYS F N 1
ATOM 7511 C CA . LYS F 1 167 ? 37.239 4.400 -20.876 1.00 53.44 155 LYS F CA 1
ATOM 7512 C C . LYS F 1 167 ? 38.678 3.885 -20.621 1.00 53.95 155 LYS F C 1
ATOM 7513 O O . LYS F 1 167 ? 39.630 4.373 -21.242 1.00 55.22 155 LYS F O 1
ATOM 7519 N N . LEU F 1 168 ? 38.833 2.883 -19.756 1.00 54.28 156 LEU F N 1
ATOM 7520 C CA . LEU F 1 168 ? 40.163 2.347 -19.426 1.00 54.53 156 LEU F CA 1
ATOM 7521 C C . LEU F 1 168 ? 40.692 1.331 -20.468 1.00 55.46 156 LEU F C 1
ATOM 7522 O O . LEU F 1 168 ? 41.813 0.810 -20.351 1.00 55.02 156 LEU F O 1
ATOM 7527 N N . LYS F 1 169 ? 39.890 1.090 -21.508 1.00 55.48 157 LYS F N 1
ATOM 7528 C CA . LYS F 1 169 ? 40.350 0.414 -22.718 1.00 55.27 157 LYS F CA 1
ATOM 7529 C C . LYS F 1 169 ? 40.650 1.452 -23.788 1.00 55.10 157 LYS F C 1
ATOM 7530 O O . LYS F 1 169 ? 41.788 1.582 -24.217 1.00 55.26 157 LYS F O 1
#

Nearest PDB structures (foldseek):
  1vlh-assembly1_F  TM=1.006E+00  e=2.748E-30  Thermotoga maritima
  3k9w-assembly1_A  TM=9.718E-01  e=4.389E-20  Burkholderia pseudomallei 1710b
  9iyg-assembly1_B  TM=9.533E-01  e=4.114E-20  Enterobacter sp. 638
  1o6b-assembly1_A  TM=9.681E-01  e=4.812E-19  Bacillus subtilis
  8i8i-assembly2_C-2  TM=9.624E-01  e=3.264E-19  Klebsiella pneumoniae

Solvent-accessible surface area: 38827 Å² total; per-residue (Å²): 89,54,0,0,12,4,14,14,7,4,0,0,3,53,10,29,21,32,5,0,109,26,0,33,78,12,2,94,88,2,12,0,0,0,15,72,29,50,121,124,134,51,37,9,82,29,82,71,10,53,126,15,0,70,102,29,13,83,147,59,134,39,26,158,24,49,36,20,114,26,18,28,0,63,12,0,97,145,95,48,4,106,5,1,0,44,19,1,65,10,28,21,86,22,71,52,9,4,14,35,8,9,5,16,54,90,27,18,85,88,0,8,11,0,0,0,10,4,28,52,130,20,0,5,5,16,18,54,11,0,37,33,6,6,91,54,58,15,97,9,90,109,5,2,7,76,47,0,26,156,19,2,66,115,96,74,188,98,76,0,0,10,4,15,21,7,4,0,1,2,53,11,26,20,26,5,0,102,30,0,33,84,10,1,104,88,1,12,0,0,0,17,78,31,68,125,118,131,58,52,6,76,26,104,71,6,46,131,14,0,70,75,28,9,88,133,61,132,38,26,138,21,46,31,30,121,26,17,27,0,64,18,0,98,164,65,51,2,96,5,2,0,44,19,1,62,11,30,21,86,17,66,65,11,3,23,41,8,14,5,15,65,58,22,17,85,86,0,8,11,0,1,0,6,5,24,24,139,20,0,4,11,15,18,53,7,0,38,26,7,12,87,43,67,13,84,8,83,110,15,1,7,106,66,0,26,151,23,1,54,91,47,64,152,154,96,93,0,0,10,4,13,18,8,4,0,0,1,52,10,20,13,34,7,0,113,32,0,37,89,13,2,106,83,1,17,0,0,0,16,80,28,64,112,128,208,64,44,9,75,31,77,62,9,52,119,16,0,78,104,26,9,93,126,47,137,36,25,152,21,47,32,30,121,26,20,31,1,66,18,0,101,167,74,56,3,106,2,2,0,54,21,1,59,14,33,22,85,17,66,50,12,2,20,50,7,9,6,21,57,66,27,20,86,92,0,12,11,0,1,0,8,6,33,45,145,18,0,7,11,17,19,50,11,0,36,29,8,7,91,49,58,14,85,8,81,116,17,2,5,95,45,0,25,170,16,4,59,94,59,76,156,166,71,76,0,0,10,5,12,17,6,3,0,0,2,53,9,26,15,31,6,0,106,28,0,33,82,13,0,96,89,1,19,0,0,0,15,78,27,54,102,119,132,58,73,9,78,21,104,68,7,50,76,14,0,74,99,28,9,86,136,51,133,39,30,147,16,47,27,31,114,24,17,30,2,67,18,0,102,158,89,46,7,110,3,2,0,46,21,1,60,11,30,20,84,16,68,56,12,2,14,45,7,10,6,17,60,52,21,22,81,91,0,12,9,0,1,0,6,5,28,49,142,19,0,5,11,16,18,47,10,0,39,40,6,6,89,36,57,13,93,8,74,112,15,2,5,105,59,0,19,163,14,4,86,95,52,88,181,163,87,56,0,0,10,5,13,18,6,4,0,1,3,54,11,29,22,22,6,0,108,31,0,32,86,15,1,95,68,0,5,0,0,0,16,72,29,64,116,122,189,62,68,7,74,20,86,71,8,46,132,12,0,73,88,30,9,78,146,59,136,24,24,115,24,41,31,24,117,24,19,30,0,66,9,0,101,151,86,51,4,94,4,2,0,48,21,2,68,13,28,18,80,20,69,55,12,4,14,51,7,14,5,19,57,63,22,23,86,87,1,6,11,0,0,0,8,5,28,49,138,23,1,4,12,16,19,49,6,0,36,40,8,10,84,38,57,13,96,9,94,100,10,2,4,97,44,0,29,131,14,3,71,121,98,82,176,91,87,0,0,10,6,14,19,7,4,0,1,2,53,9,29,18,33,5,0,111,29,0,36,87,20,1,103,39,0,10,0,0,0,16,76,30,55,120,129,200,60,39,6,76,22,82,65,9,49,125,12,0,74,98,29,12,84,136,58,135,34,26,130,20,39,37,32,122,24,15,28,0,64,16,0,94,166,73,50,4,98,6,4,0,45,20,2,62,14,24,19,83,15,74,67,12,2,20,43,8,10,6,16,66,86,26,23,83,87,0,10,10,1,1,0,6,6,32,26,130,24,0,6,13,16,18,43,10,0,35,39,6,11,99,47,70,13,87,8,87,86,13,2,6,84,47,0,16,138,14,1,84,121,89,54,195

Sequence (945 aa):
MKAVYPGSFDPITLGHVDIIKRALSIFDELVVLVTENPRKKCCMFTLEERKKLIEEVLSDLDGVKVDVHHGLLVDYLKKHGIKVLVRGLRAVTDYEYELQMALANKKKLYSDLETVFLIASEKFSFISSSLVKEVALYGGDVTEWVPPEVARALNEKLKMKAVYPGSFDPITLGHVDIIKRALSIFDELVVLVTENPRKKCMFTLEERKKLIEEVLSDLDGVKVDVHHGLLVDYLKKHGIKVLVRGLRAVTDYEYELQMALANKKLYSDLETVFLIASEKFSFISSSLVKEVALYGGDVTEWVPPEVARALNEKLKEMKAVYPGSFDPITLGHVDIIKRALSIFDELVVLVTENPRKKCMFTLEERKKLIEEVLSDLDGVKVDVHHGLLVDYLKKHGIKVLVRGLRAVTDYEYELQMALANKKLYSDLETVFLIASEKFSFISSSLVKEVALYGGDVTEWVPPEVARALNEKLKEMKAVYPGSFDPITLGHVDIIKRALSIFDELVVLVTENPRKKCMFTLEERKKLIEEVLSDLDGVKVDVHHGLLVDYLKKHGIKVLVRGLRAVTDYEYELQMALANKKLYSDLETVFLIASEKFSFISSSLVKEVALYGGDVTEWVPPEVARALNEKLKEMKAVYPGSFDPITLGHVDIIKRALSIFDELVVLVTENPRKKCMFTLEERKKLIEEVLSDLDGVKVDVHHGLLVDYLKKHGIKVLVRGLRAVTDYEYELQMALANKKLYSDLETVFLIASEKFSFISSSLVKEVALYGGDVTEWVPPEVARALNEKLKMKAVYPGSFDPITLGHVDIIKRALSIFDELVVLVTENPRKKCMFTLEERKKLIEEVLSDLDGVKVDVHHGLLVDYLKKHGIKVLVRGLRAVTDYEYELQMALANKKLYSDLETVFLIASEKFSFISSSLVKEVALYGGDVTEWVPPEVARALNEKLK

B-factor: mean 44.36, std 7.6, range [19.53, 89.62]

InterPro domains:
  IPR001980 Phosphopantetheine adenylyltransferase [MF_00151] (1-157)
  IPR001980 Phosphopantetheine adenylyltransferase [PR01020] (1-19)
  IPR001980 Phosphopantetheine adenylyltransferase [PR01020] (19-40)
  IPR001980 Phosphopantetheine adenylyltransferase [PR01020] (48-72)
  IPR001980 Phosphopantetheine adenylyltransferase [PR01020] (84-100)
  IPR001980 Phosphopantetheine adenylyltransferase [PR01020] (111-133)
  IPR001980 Phosphopantetheine adenylyltransferase [TIGR01510] (3-155)
  IPR001980 Phosphopantetheine adenylyltransferase [cd02163] (2-154)
  IPR004821 Cytidyltransferase-like domain [PF01467] (4-132)
  IPR004821 Cytidyltransferase-like domain [TIGR00125] (3-59)
  IPR014729 Rossmann-like alpha/beta/alpha sandwich fold [G3DSA:3.40.50.620] (1-161)

Organism: Thermotoga maritima (strain ATCC 43589 / DSM 3109 / JCM 10099 / NBRC 100826 / MSB8) (NCBI:txid243274)

Foldseek 3Di:
DEEEAEDCCLPPKVLNVVQVVVVCVPHVAYEDENEDDPVDDGLDDSVRRQVLVCVVPVPDPRYHYYYDYDDVLVVCVVVVHAEYEDEAAPPDPVVVVVVVQVVSCVVPVSHDYDYDYGPPVQRPDDSVNLLVQVLVPHDCPSIHPPSVNVVSVVSSD/DEEEAEDQCLPPKPQNVVQVVVVCVPDVAYEHENEDDPPDDGLDDSVRRQVLVCVVCVPDPRYHYYYDYDDPLVVCVVVVHAEYEYEAAPPDPVVVVVVVQVVSCVVPVSHDYDYDYGDPVQRPDDSVVLLVQVLVPHDCPVIHPPSVSVVSVVSSVD/DEEEAEDQCLPPKPLNVVQVVVVCVPHVAYEDENEDDVVDDGLDDSVRRQVLVCVVCVPDPRYDYYYDYDDVLVVCVVVVHAEYEYEAAPPDPVVVVVVVQVVSCVVPVSHDYHYDYGDPVQRPDDSVNLLVQVLVPHDCPVIHPPSVSVVSVVSSVD/DEEEAEDQCLPPKVQNVVQVVVVCVPHVAYEDENEDDPVDDGLDDSVRRQVLVCVVCVPDPRYHYYYDYDDPLVVCVVVVHAEYEYEAAPPDPVVVVVVVQVVSCVVPVSHHYHYDYGDPVCRPDDSVVLLVQVLVPHDCPVIHPPSVSVVSVVSSVD/DEEEAEDQCLPPKVLNVVQVVVVCVVHVAYEDENEDDVVDDGLDDSVRRQVLVCVVCVPPPRYHYYYDYDDPLVVCVVVVHAEYEYEAAPPDPPVVVVVVQVVSCVVPVSHHYHYDYGDPVQRPDDSVNLLVQVLVVHDCPVIHPPSVSVVSVVSSD/DEEEAEDQCLPPKPLNVVQVVVVCVPHQAYEDENEDDPVDDGLDDSVRRQVLVCVVCVPPPRYHYYYDYDDPLVVCVVVVHAEYEDEAAPPDPPVVVVVVQVVSCVVPVSHDYHYDYGPPVQRPDDSVVLLVQVLVPHDCPVIHPPSVNVVSVVSSD

Radius of gyration: 28.24 Å; Cα contacts (8 Å, |Δi|>4): 1648; chains: 6; bounding box: 68×72×72 Å

CATH classification: 3.40.50.620

Secondary structure (DSSP, 8-state):
-EEEEEE--TT--HHHHHHHHHHHTT-SEEEEEEE--TT---SS-HHHHHHHHHHHTTT-TTEEEEEE-S-HHHHHHHHT--EEEEEE-TTS-HHHHHHHHHHHHHHSTT-EEEEEEPPGGGTT--HHHHHHHHHTT---TTTS-HHHHHHHHHHT-/-EEEEEE--TT--HHHHHHHHHHTTT-SEEEEEEE--TT---SS-HHHHHHHHHHHTTT-TTEEEEEE-S-HHHHHHHHT--EEEEEE-TTS-HHHHHHHHHHHHHHSTT-EEEEEEPPGGGTT--HHHHHHHHHTT---TTTS-HHHHHHHHHHTT-/-EEEEEE--TT--HHHHHHHHHHHTT-SEEEEEEE--TT---SS-HHHHHHHHHHHTTT-SSEEEEEE-S-HHHHHHHTT--EEEEEE-TTS-HHHHHHHHHHHHHHSTT-EEEEEEPPGGGTT--HHHHHHHHHTT---TTTS-HHHHHHHHHHTT-/-EEEEEE--TT--HHHHHHHHHHHTT-SEEEEEEE--TTS--SS-HHHHHHHHHHHTTT-TTEEEEEE-S-HHHHHHHTT--EEEEEE-TTS-HHHHHHHHHHHHHHSTT-EEEEEEPPGGGTT--HHHHHHHHHTT---TTTS-HHHHHHHHHHTT-/-EEEEEE--TT--HHHHHHHHHHTTT-SEEEEEEE--TTS--SS-HHHHHHHHHHHTTT-TTEEEEEE-S-HHHHHHHTT--EEEEEE-TTS-HHHHHHHHHHHHHHSTT-EEEEEEPPGGGTT--HHHHHHHHHTT---TTTS-HHHHHHHHHHT-/-EEEEEE--TT--HHHHHHHHHHTTT-SEEEEEEE--TT---SS-HHHHHHHHHHHTTT-TTEEEEEE-S-HHHHHHHHT--EEEEEE-TTS-HHHHHHHHHHHHHHSTT-EEEEEEPPGGGTT--HHHHHHHHHTT---TTTS-HHHHHHHHHHT-